Protein AF-A0AAN8R041-F1 (afdb_monomer_lite)

Radius of gyration: 43.42 Å; chains: 1; bounding box: 115×76×150 Å

InterPro domains:
  IPR000953 Chromo/chromo shadow domain [PS50013] (474-532)
  IPR000953 Chromo/chromo shadow domain [SM00298] (473-525)
  IPR001214 SET domain [PF00856] (686-797)
  IPR001214 SET domain [PS50280] (674-797)
  IPR001214 SET domain [SM00317] (674-803)
  IPR003616 Post-SET domain [PS50868] (827-843)
  IPR005178 Organic solute transporter subunit alpha/Transmembrane protein 184 [PF03619] (74-338)
  IPR005178 Organic solute transporter subunit alpha/Transmembrane protein 184 [SM01417] (73-341)
  IPR007728 Pre-SET domain [PF05033] (571-666)
  IPR007728 Pre-SET domain [PS50867] (610-671)
  IPR007728 Pre-SET domain [SM00468] (563-658)
  IPR011381 Histone-lysine N-methyltransferase SUV39H1/2-like [PS51579] (383-842)
  IPR016197 Chromo-like domain superfamily [SSF54160] (461-521)
  IPR023779 Chromo domain, conserved site [PS00598] (491-511)
  IPR023780 Chromo domain [PF00385] (474-521)
  IPR046341 SET domain superfamily [G3DSA:2.170.270.10] (554-796)
  IPR046341 SET domain superfamily [SSF82199] (553-799)
  IPR050973 Histone-lysine N-methyltransferase, H3 Lys-9 specific [PTHR46223] (438-843)

pLDDT: mean 73.86, std 23.53, range [21.2, 98.62]

Sequence (843 aa):
MNRSDNKMPPQHGTNKTFTKCPSSENRKTISLSIGVGTVLPEKMRRGGNCSWLGAEIPLSWEFFSVVKDELWLFIIPAGFAVIILALFLEEVGFFLRHVPSSRRWCLYLWILGMYPVFGLTSIIALYVPRSSSLCNFIASLYHSITLLKFMGLITDFFGGKARMLEILAGEQVSPDPFPCCCCCCLPMIAINRTSLGWMMAAVLQLSVVRTILFFVTLVLWTDEQYDYGDVDSVNPNMYVNAIIGVSTFLSFYGHLLFYKATKKALPGYGLRAKFICVIVVLVLCGLQGGILETMGALEVVPCSPPFSVLMRSQLIYHYSVIVEMFCICLFARHTFRKVEPSPEEAFGLEERPHRGMLLEKAVQTEDVVPLRENPWPGWCGAGVSNPDYNSDSSEDSLCKIEHAPLDRFPFPLQPRRQKMVRPEKLAKHGGYNYYIAGCSVSCKLSLDDLQAVCRRERLHCKQLRVNKHNIDDYEVEYLCDYKKSKEQEFYLVKWKGYPESTNTWEPRKNLKCRKLMMQFHMDMERELSRLKRRTTCPKRLDKDVAWTLVQKAKLRKRLQCWEADLNKTRNHPGRIFVLNEVDLDGPPRNFTYITNYKVGEGIVLNEMAVGCECKDCFSDPIGGCCPGASLHRLAYTDKGQVRVRAGEPIYECNARCSCGPDCSNRLVQKGIQFDLCIFKTGNGRGWGVRALQHIKKNTFVMEYVGEIITSDEAEKRGHLYDRQGATYLFDLDYVEDVYTVDAANHGNISHFVNHSCNPNLQVYNVFIDNLDERLPRIALFSTRSIRAGEELTFDYKMQIDPVDAESTRMDSNFSLAGLPSSPKKRIRVECRCGSDTCRKYLF

Structure (mmCIF, N/CA/C/O backbone):
data_AF-A0AAN8R041-F1
#
_entry.id   AF-A0AAN8R041-F1
#
loop_
_atom_site.group_PDB
_atom_site.id
_atom_site.type_symbol
_atom_site.label_atom_id
_atom_site.label_alt_id
_atom_site.label_comp_id
_atom_site.label_asym_id
_atom_site.label_entity_id
_atom_site.label_seq_id
_atom_site.pdbx_PDB_ins_code
_atom_site.Cartn_x
_atom_site.Cartn_y
_atom_site.Cartn_z
_atom_site.occupancy
_atom_site.B_iso_or_equiv
_atom_site.auth_seq_id
_atom_site.auth_comp_id
_atom_site.auth_asym_id
_atom_site.auth_atom_id
_atom_site.pdbx_PDB_model_num
ATOM 1 N N . MET A 1 1 ? 57.137 21.499 -70.021 1.00 37.59 1 MET A N 1
ATOM 2 C CA . MET A 1 1 ? 58.460 21.399 -70.682 1.00 37.59 1 MET A CA 1
ATOM 3 C C . MET A 1 1 ? 58.790 19.925 -70.906 1.00 37.59 1 MET A C 1
ATOM 5 O O . MET A 1 1 ? 58.309 19.103 -70.142 1.00 37.59 1 MET A O 1
ATOM 9 N N . ASN A 1 2 ? 59.567 19.635 -71.955 1.00 31.41 2 ASN A N 1
ATOM 10 C CA . ASN A 1 2 ? 60.283 18.384 -72.300 1.00 31.41 2 ASN A CA 1
ATOM 11 C C . ASN A 1 2 ? 60.835 17.586 -71.090 1.00 31.41 2 ASN A C 1
ATOM 13 O O . ASN A 1 2 ? 61.133 18.217 -70.081 1.00 31.41 2 ASN A O 1
ATOM 17 N N . ARG A 1 3 ? 61.115 16.265 -71.113 1.00 30.44 3 ARG A N 1
ATOM 18 C CA . ARG A 1 3 ? 61.190 15.156 -72.125 1.00 30.44 3 ARG A CA 1
ATOM 19 C C . ARG A 1 3 ? 61.284 13.821 -71.311 1.00 30.44 3 ARG A C 1
ATOM 21 O O . ARG A 1 3 ? 61.672 13.910 -70.152 1.00 30.44 3 ARG A O 1
ATOM 28 N N . SER A 1 4 ? 61.100 12.577 -71.784 1.00 31.53 4 SER A N 1
ATOM 29 C CA . SER A 1 4 ? 60.415 11.945 -72.940 1.00 31.53 4 SER A CA 1
ATOM 30 C C . SER A 1 4 ? 60.474 10.400 -72.804 1.00 31.53 4 SER A C 1
ATOM 32 O O . SER A 1 4 ? 61.159 9.884 -71.926 1.00 31.53 4 SER A O 1
ATOM 34 N N . ASP A 1 5 ? 59.796 9.672 -73.694 1.00 35.91 5 ASP A N 1
ATOM 35 C CA . ASP A 1 5 ? 59.636 8.204 -73.748 1.00 35.91 5 ASP A CA 1
ATOM 36 C C . ASP A 1 5 ? 60.923 7.394 -74.046 1.00 35.91 5 ASP A C 1
ATOM 38 O O . ASP A 1 5 ? 61.846 7.926 -74.667 1.00 35.91 5 ASP A O 1
ATOM 42 N N . ASN A 1 6 ? 60.932 6.073 -73.748 1.00 31.38 6 ASN A N 1
ATOM 43 C CA . ASN A 1 6 ? 60.915 4.982 -74.767 1.00 31.38 6 ASN A CA 1
ATOM 44 C C . ASN A 1 6 ? 61.034 3.522 -74.211 1.00 31.38 6 ASN A C 1
ATOM 46 O O . ASN A 1 6 ? 61.973 3.188 -73.502 1.00 31.38 6 ASN A O 1
ATOM 50 N N . LYS A 1 7 ? 60.120 2.645 -74.669 1.00 31.06 7 LYS A N 1
ATOM 51 C CA . LYS A 1 7 ? 60.283 1.254 -75.201 1.00 31.06 7 LYS A CA 1
ATOM 52 C C . LYS A 1 7 ? 61.155 0.159 -74.510 1.00 31.06 7 LYS A C 1
ATOM 54 O O . LYS A 1 7 ? 62.368 0.123 -74.653 1.00 31.06 7 LYS A O 1
ATOM 59 N N . MET A 1 8 ? 60.464 -0.848 -73.946 1.00 23.58 8 MET A N 1
ATOM 60 C CA . MET A 1 8 ? 60.407 -2.299 -74.327 1.00 23.58 8 MET A CA 1
ATOM 61 C C . MET A 1 8 ? 61.260 -2.858 -75.521 1.00 23.58 8 MET A C 1
ATOM 63 O O . MET A 1 8 ? 61.456 -2.113 -76.479 1.00 23.58 8 MET A O 1
ATOM 67 N N . PRO A 1 9 ? 61.465 -4.207 -75.678 1.00 46.31 9 PRO A N 1
ATOM 68 C CA . PRO A 1 9 ? 61.684 -5.293 -74.692 1.00 46.31 9 PRO A CA 1
ATOM 69 C C . PRO A 1 9 ? 62.927 -6.237 -74.982 1.00 46.31 9 PRO A C 1
ATOM 71 O O . PRO A 1 9 ? 64.036 -5.742 -74.818 1.00 46.31 9 PRO A O 1
ATOM 74 N N . PRO A 1 10 ? 62.862 -7.572 -75.277 1.00 51.38 10 PRO A N 1
ATOM 75 C CA . PRO A 1 10 ? 63.299 -8.630 -74.335 1.00 51.38 10 PRO A CA 1
ATOM 76 C C . PRO A 1 10 ? 64.318 -9.688 -74.852 1.00 51.38 10 PRO A C 1
ATOM 78 O O . PRO A 1 10 ? 64.369 -9.984 -76.043 1.00 51.38 10 PRO A O 1
ATOM 81 N N . GLN A 1 11 ? 65.017 -10.384 -73.936 1.00 28.09 11 GLN A N 1
ATOM 82 C CA . GLN A 1 11 ? 65.643 -11.706 -74.190 1.00 28.09 11 GLN A CA 1
ATOM 83 C C . GLN A 1 11 ? 65.461 -12.707 -73.018 1.00 28.09 11 GLN A C 1
ATOM 85 O O . GLN A 1 11 ? 64.586 -12.518 -72.174 1.00 28.09 11 GLN A O 1
ATOM 90 N N . HIS A 1 12 ? 66.125 -13.872 -73.092 1.00 27.97 12 HIS A N 1
ATOM 91 C CA . HIS A 1 12 ? 65.401 -15.149 -73.016 1.00 27.97 12 HIS A CA 1
ATOM 92 C C . HIS A 1 12 ? 66.251 -16.367 -72.557 1.00 27.97 12 HIS A C 1
ATOM 94 O O . HIS A 1 12 ? 67.364 -16.554 -73.040 1.00 27.97 12 HIS A O 1
ATOM 100 N N . GLY A 1 13 ? 65.684 -17.266 -71.731 1.00 26.09 13 GLY A N 1
ATOM 101 C CA . GLY A 1 13 ? 66.280 -18.571 -71.363 1.00 26.09 13 GLY A CA 1
ATOM 102 C C . GLY A 1 13 ? 67.287 -18.529 -70.192 1.00 26.09 13 GLY A C 1
ATOM 103 O O . GLY A 1 13 ? 67.730 -17.459 -69.802 1.00 26.09 13 GLY A O 1
ATOM 104 N N . THR A 1 14 ? 67.672 -19.643 -69.547 1.00 28.23 14 THR A N 1
ATOM 105 C CA . THR A 1 14 ? 67.286 -21.069 -69.710 1.00 28.23 14 THR A CA 1
ATOM 106 C C . THR A 1 14 ? 67.306 -21.830 -68.363 1.00 28.23 14 THR A C 1
ATOM 108 O O . THR A 1 14 ? 67.924 -21.392 -67.396 1.00 28.23 14 THR A O 1
ATOM 111 N N . ASN A 1 15 ? 66.624 -22.983 -68.299 1.00 28.38 15 ASN A N 1
ATOM 112 C CA . ASN A 1 15 ? 66.480 -23.837 -67.105 1.00 28.38 15 ASN A CA 1
ATOM 113 C C . ASN A 1 15 ? 67.787 -24.495 -66.616 1.00 28.38 15 ASN A C 1
ATOM 115 O O . ASN A 1 15 ? 68.566 -24.967 -67.443 1.00 28.38 15 ASN A O 1
ATOM 119 N N . LYS A 1 16 ? 67.882 -24.775 -65.301 1.00 29.09 16 LYS A N 1
ATOM 120 C CA . LYS A 1 16 ? 68.431 -26.053 -64.789 1.00 29.09 16 LYS A CA 1
ATOM 121 C C . LYS A 1 16 ? 67.680 -26.588 -63.558 1.00 29.09 16 LYS A C 1
ATOM 123 O O . LYS A 1 16 ? 67.570 -25.925 -62.535 1.00 29.09 16 LYS A O 1
ATOM 128 N N . THR A 1 17 ? 67.218 -27.830 -63.680 1.00 27.28 17 THR A N 1
ATOM 129 C CA . THR A 1 17 ? 66.846 -28.774 -62.604 1.00 27.28 17 THR A CA 1
ATOM 130 C C . THR A 1 17 ? 68.123 -29.455 -62.041 1.00 27.28 17 THR A C 1
ATOM 132 O O . THR A 1 17 ? 69.201 -29.191 -62.566 1.00 27.28 17 THR A O 1
ATOM 135 N N . PHE A 1 18 ? 68.166 -30.367 -61.054 1.00 26.31 18 PHE A N 1
ATOM 136 C CA . PHE A 1 18 ? 67.181 -31.139 -60.264 1.00 26.31 18 PHE A CA 1
ATOM 137 C C . PHE A 1 18 ? 67.921 -31.727 -59.030 1.00 26.31 18 PHE A C 1
ATOM 139 O O . PHE A 1 18 ? 69.032 -32.215 -59.216 1.00 26.31 18 PHE A O 1
ATOM 146 N N . THR A 1 19 ? 67.304 -31.829 -57.843 1.00 26.92 19 THR A N 1
ATOM 147 C CA . THR A 1 19 ? 67.660 -32.836 -56.802 1.00 26.92 19 THR A CA 1
ATOM 148 C C . THR A 1 19 ? 66.498 -33.052 -55.815 1.00 26.92 19 THR A C 1
ATOM 150 O O . THR A 1 19 ? 65.574 -32.242 -55.772 1.00 26.92 19 THR A O 1
ATOM 153 N N . LYS A 1 20 ? 66.488 -34.173 -55.070 1.00 26.61 20 LYS A N 1
ATOM 154 C CA . LYS A 1 20 ? 65.363 -34.633 -54.222 1.00 26.61 20 LYS A CA 1
ATOM 155 C C . LYS A 1 20 ? 65.766 -34.881 -52.755 1.00 26.61 20 LYS A C 1
ATOM 157 O O . LYS A 1 20 ? 66.891 -35.291 -52.515 1.00 26.61 20 LYS A O 1
ATOM 162 N N . CYS A 1 21 ? 64.787 -34.684 -51.857 1.00 27.47 21 CYS A N 1
ATOM 163 C CA . CYS A 1 21 ? 64.383 -35.449 -50.648 1.00 27.47 21 CYS A CA 1
ATOM 164 C C . CYS A 1 21 ? 65.421 -36.325 -49.893 1.00 27.47 21 CYS A C 1
ATOM 166 O O . CYS A 1 21 ? 66.160 -37.079 -50.520 1.00 27.47 21 CYS A O 1
ATOM 168 N N . PRO A 1 22 ? 65.372 -36.360 -48.540 1.00 31.38 22 PRO A N 1
ATOM 169 C CA . PRO A 1 22 ? 64.312 -37.128 -47.858 1.00 31.38 22 PRO A CA 1
ATOM 170 C C . PRO A 1 22 ? 63.571 -36.382 -46.721 1.00 31.38 22 PRO A C 1
ATOM 172 O O . PRO A 1 22 ? 63.714 -35.176 -46.545 1.00 31.38 22 PRO A O 1
ATOM 175 N N . SER A 1 23 ? 62.701 -37.112 -46.017 1.00 26.25 23 SER A N 1
ATOM 176 C CA . SER A 1 23 ? 61.620 -36.641 -45.137 1.00 26.25 23 SER A CA 1
ATOM 177 C C . SER A 1 23 ? 61.866 -36.826 -43.632 1.00 26.25 23 SER A C 1
ATOM 179 O O . SER A 1 23 ? 62.466 -37.820 -43.228 1.00 26.25 23 SER A O 1
ATOM 181 N N . SER A 1 24 ? 61.226 -35.991 -42.807 1.00 26.39 24 SER A N 1
ATOM 182 C CA . SER A 1 24 ? 60.779 -36.344 -41.446 1.00 26.39 24 SER A CA 1
ATOM 183 C C . SER A 1 24 ? 59.489 -35.581 -41.076 1.00 26.39 24 SER A C 1
ATOM 185 O O . SER A 1 24 ? 59.123 -34.607 -41.732 1.00 26.39 24 SER A O 1
ATOM 187 N N . GLU A 1 25 ? 58.726 -36.110 -40.117 1.00 28.09 25 GLU A N 1
ATOM 188 C CA . GLU A 1 25 ? 57.264 -35.939 -40.018 1.00 28.09 25 GLU A CA 1
ATOM 189 C C . GLU A 1 25 ? 56.748 -34.788 -39.111 1.00 28.09 25 GLU A C 1
ATOM 191 O O . GLU A 1 25 ? 57.490 -34.118 -38.401 1.00 28.09 25 GLU A O 1
ATOM 196 N N . ASN A 1 26 ? 55.409 -34.699 -39.038 1.00 25.64 26 ASN A N 1
ATOM 197 C CA . ASN A 1 26 ? 54.605 -34.227 -37.897 1.00 25.64 26 ASN A CA 1
ATOM 198 C C . ASN A 1 26 ? 54.428 -32.710 -37.656 1.00 25.64 26 ASN A C 1
ATOM 200 O O . ASN A 1 26 ? 54.815 -32.158 -36.627 1.00 25.64 26 ASN A O 1
ATOM 204 N N . ARG A 1 27 ? 53.557 -32.098 -38.476 1.00 28.81 27 ARG A N 1
ATOM 205 C CA . ARG A 1 27 ? 52.461 -31.256 -37.947 1.00 28.81 27 ARG A CA 1
ATOM 206 C C . ARG A 1 27 ? 51.109 -31.736 -38.473 1.00 28.81 27 ARG A C 1
ATOM 208 O O . ARG A 1 27 ? 50.837 -31.650 -39.665 1.00 28.81 27 ARG A O 1
ATOM 215 N N . LYS A 1 28 ? 50.252 -32.229 -37.572 1.00 24.09 28 LYS A N 1
ATOM 216 C CA . LYS A 1 28 ? 48.870 -32.622 -37.886 1.00 24.09 28 LYS A CA 1
ATOM 217 C C . LYS A 1 28 ? 47.952 -31.399 -37.866 1.00 24.09 28 LYS A C 1
ATOM 219 O O . LYS A 1 28 ? 47.400 -31.062 -36.823 1.00 24.09 28 LYS A O 1
ATOM 224 N N . THR A 1 29 ? 47.763 -30.764 -39.018 1.00 26.39 29 THR A N 1
ATOM 225 C CA . THR A 1 29 ? 46.623 -29.860 -39.230 1.00 26.39 29 THR A CA 1
ATOM 226 C C . THR A 1 29 ? 45.402 -30.711 -39.575 1.00 26.39 29 THR A C 1
ATOM 228 O O . THR A 1 29 ? 45.436 -31.466 -40.548 1.00 26.39 29 THR A O 1
ATOM 231 N N . ILE A 1 30 ? 44.331 -30.620 -38.782 1.00 24.34 30 ILE A N 1
ATOM 232 C CA . ILE A 1 30 ? 43.094 -31.368 -39.043 1.00 24.34 30 ILE A CA 1
ATOM 233 C C . ILE A 1 30 ? 42.467 -30.827 -40.330 1.00 24.34 30 ILE A C 1
ATOM 235 O O . ILE A 1 30 ? 42.020 -29.685 -40.382 1.00 24.34 30 ILE A O 1
ATOM 239 N N . SER A 1 31 ? 42.457 -31.657 -41.367 1.00 25.27 31 SER A N 1
ATOM 240 C CA . SER A 1 31 ? 41.880 -31.363 -42.677 1.00 25.27 31 SER A CA 1
ATOM 241 C C . SER A 1 31 ? 40.831 -32.426 -42.994 1.00 25.27 31 SER A C 1
ATOM 243 O O . SER A 1 31 ? 41.169 -33.578 -43.269 1.00 25.27 31 SER A O 1
ATOM 245 N N . LEU A 1 32 ? 39.546 -32.052 -42.933 1.00 25.28 32 LEU A N 1
ATOM 246 C CA . LEU A 1 32 ? 38.460 -32.916 -43.403 1.00 25.28 32 LEU A CA 1
ATOM 247 C C . LEU A 1 32 ? 38.590 -33.073 -44.922 1.00 25.28 32 LEU A C 1
ATOM 249 O O . LEU A 1 32 ? 38.212 -32.198 -45.696 1.00 25.28 32 LEU A O 1
ATOM 253 N N . SER A 1 33 ? 39.172 -34.195 -45.333 1.00 25.56 33 SER A N 1
ATOM 254 C CA . SER A 1 33 ? 39.379 -34.548 -46.735 1.00 25.56 33 SER A CA 1
ATOM 255 C C . SER A 1 33 ? 38.177 -35.352 -47.229 1.00 25.56 33 SER A C 1
ATOM 257 O O . SER A 1 33 ? 38.196 -36.581 -47.206 1.00 25.56 33 SER A O 1
ATOM 259 N N . ILE A 1 34 ? 37.108 -34.659 -47.630 1.00 29.94 34 ILE A N 1
ATOM 260 C CA . ILE A 1 34 ? 35.896 -35.295 -48.166 1.00 29.94 34 ILE A CA 1
ATOM 261 C C . ILE A 1 34 ? 36.183 -35.783 -49.593 1.00 29.94 34 ILE A C 1
ATOM 263 O O . ILE A 1 34 ? 36.320 -34.991 -50.525 1.00 29.94 34 ILE A O 1
ATOM 267 N N . GLY A 1 35 ? 36.288 -37.101 -49.768 1.00 28.34 35 GLY A N 1
ATOM 268 C CA . GLY A 1 35 ? 36.457 -37.728 -51.078 1.00 28.34 35 GLY A CA 1
ATOM 269 C C . GLY A 1 35 ? 35.115 -37.963 -51.770 1.00 28.34 35 GLY A C 1
ATOM 270 O O . GLY A 1 35 ? 34.449 -38.953 -51.480 1.00 28.34 35 GLY A O 1
ATOM 271 N N . VAL A 1 36 ? 34.733 -37.095 -52.712 1.00 33.59 36 VAL A N 1
ATOM 272 C CA . VAL A 1 36 ? 33.517 -37.275 -53.529 1.00 33.59 36 VAL A CA 1
ATOM 273 C C . VAL A 1 36 ? 33.857 -37.984 -54.841 1.00 33.59 36 VAL A C 1
ATOM 275 O O . VAL A 1 36 ? 34.406 -37.387 -55.765 1.00 33.59 36 VAL A O 1
ATOM 278 N N . GLY A 1 37 ? 33.520 -39.271 -54.923 1.00 31.78 37 GLY A N 1
ATOM 279 C CA . GLY A 1 37 ? 33.703 -40.110 -56.110 1.00 31.78 37 GLY A CA 1
ATOM 280 C C . GLY A 1 37 ? 32.411 -40.338 -56.897 1.00 31.78 37 GLY A C 1
ATOM 281 O O . GLY A 1 37 ? 31.932 -41.466 -56.949 1.00 31.78 37 GLY A O 1
ATOM 282 N N . THR A 1 38 ? 31.858 -39.300 -57.531 1.00 29.88 38 THR A N 1
ATOM 283 C CA . THR A 1 38 ? 30.706 -39.413 -58.453 1.00 29.88 38 THR A CA 1
ATOM 284 C C . THR A 1 38 ? 30.840 -38.461 -59.641 1.00 29.88 38 THR A C 1
ATOM 286 O O . THR A 1 38 ? 31.283 -37.325 -59.490 1.00 29.88 38 THR A O 1
ATOM 289 N N . VAL A 1 39 ? 30.448 -38.927 -60.830 1.00 35.69 39 VAL A N 1
ATOM 290 C CA . VAL A 1 39 ? 30.563 -38.186 -62.098 1.00 35.69 39 VAL A CA 1
ATOM 291 C C . VAL A 1 39 ? 29.363 -37.253 -62.297 1.00 35.69 39 VAL A C 1
ATOM 293 O O . VAL A 1 39 ? 28.220 -37.691 -62.189 1.00 35.69 39 VAL A O 1
ATOM 296 N N . LEU A 1 40 ? 29.622 -35.994 -62.664 1.00 27.69 40 LEU A N 1
ATOM 297 C CA . LEU A 1 40 ? 28.623 -35.031 -63.149 1.00 27.69 40 LEU A CA 1
ATOM 298 C C . LEU A 1 40 ? 29.124 -34.332 -64.433 1.00 27.69 40 LEU A C 1
ATOM 300 O O . LEU A 1 40 ? 30.332 -34.318 -64.681 1.00 27.69 40 LEU A O 1
ATOM 304 N N . PRO A 1 41 ? 28.219 -33.830 -65.299 1.00 29.47 41 PRO A N 1
ATOM 305 C CA . PRO A 1 41 ? 28.522 -33.614 -66.714 1.00 29.47 41 PRO A CA 1
ATOM 306 C C . PRO A 1 41 ? 29.339 -32.353 -67.036 1.00 29.47 41 PRO A C 1
ATOM 308 O O . PRO A 1 41 ? 29.271 -31.316 -66.378 1.00 29.47 41 PRO A O 1
ATOM 311 N N . GLU A 1 42 ? 30.082 -32.446 -68.136 1.00 31.03 42 GLU A N 1
ATOM 312 C CA . GLU A 1 42 ? 31.071 -31.472 -68.598 1.00 31.03 42 GLU A CA 1
ATOM 313 C C . GLU A 1 42 ? 30.434 -30.242 -69.274 1.00 31.03 42 GLU A C 1
ATOM 315 O O . GLU A 1 42 ? 30.392 -30.144 -70.503 1.00 31.03 42 GLU A O 1
ATOM 320 N N . LYS A 1 43 ? 29.904 -29.282 -68.493 1.00 29.25 43 LYS A N 1
ATOM 321 C CA . LYS A 1 43 ? 29.381 -28.033 -69.086 1.00 29.25 43 LYS A CA 1
ATOM 322 C C . LYS A 1 43 ? 29.326 -26.771 -68.207 1.00 29.25 43 LYS A C 1
ATOM 324 O O . LYS A 1 43 ? 28.284 -26.136 -68.140 1.00 29.25 43 LYS A O 1
ATOM 329 N N . MET A 1 44 ? 30.459 -26.334 -67.642 1.00 31.77 44 MET A N 1
ATOM 330 C CA . MET A 1 44 ? 30.830 -24.898 -67.569 1.00 31.77 44 MET A CA 1
ATOM 331 C C . MET A 1 44 ? 32.235 -24.698 -66.980 1.00 31.77 44 MET A C 1
ATOM 333 O O . MET A 1 44 ? 32.538 -25.173 -65.890 1.00 31.77 44 MET A O 1
ATOM 337 N N . ARG A 1 45 ? 33.106 -23.964 -67.688 1.00 32.69 45 ARG A N 1
ATOM 338 C CA . ARG A 1 45 ? 34.443 -23.598 -67.186 1.00 32.69 45 ARG A CA 1
ATOM 339 C C . ARG A 1 45 ? 34.918 -22.260 -67.769 1.00 32.69 45 ARG A C 1
ATOM 341 O O . ARG A 1 45 ? 35.616 -22.254 -68.779 1.00 32.69 45 ARG A O 1
ATOM 348 N N . ARG A 1 46 ? 34.518 -21.147 -67.131 1.00 32.91 46 ARG A N 1
ATOM 349 C CA . ARG A 1 46 ? 35.159 -19.802 -67.088 1.00 32.91 46 ARG A CA 1
ATOM 350 C C . ARG A 1 46 ? 34.143 -18.767 -66.583 1.00 32.91 46 ARG A C 1
ATOM 352 O O . ARG A 1 46 ? 33.130 -18.576 -67.242 1.00 32.91 46 ARG A O 1
ATOM 359 N N . GLY A 1 47 ? 34.453 -18.071 -65.484 1.00 30.02 47 GLY A N 1
ATOM 360 C CA . GLY A 1 47 ? 33.701 -16.886 -65.045 1.00 30.02 47 GLY A CA 1
ATOM 361 C C . GLY A 1 47 ? 33.443 -16.792 -63.539 1.00 30.02 47 GLY A C 1
ATOM 362 O O . GLY A 1 47 ? 32.361 -17.157 -63.105 1.00 30.02 47 GLY A O 1
ATOM 363 N N . GLY A 1 48 ? 34.416 -16.257 -62.789 1.00 40.31 48 GLY A N 1
ATOM 364 C CA . GLY A 1 48 ? 34.243 -15.465 -61.553 1.00 40.31 48 GLY A CA 1
ATOM 365 C C . GLY A 1 48 ? 33.545 -16.063 -60.321 1.00 40.31 48 GLY A C 1
ATOM 366 O O . GLY A 1 48 ? 34.124 -16.060 -59.239 1.00 40.31 48 GLY A O 1
ATOM 367 N N . ASN A 1 49 ? 32.297 -16.505 -60.449 1.00 45.25 49 ASN A N 1
ATOM 368 C CA . ASN A 1 49 ? 31.360 -16.541 -59.329 1.00 45.25 49 ASN A CA 1
ATOM 369 C C . ASN A 1 49 ? 31.442 -17.855 -58.546 1.00 45.25 49 ASN A C 1
ATOM 371 O O . ASN A 1 49 ? 31.390 -18.948 -59.109 1.00 45.25 49 ASN A O 1
ATOM 375 N N . CYS A 1 50 ? 31.563 -17.733 -57.225 1.00 53.78 50 CYS A N 1
ATOM 376 C CA . CYS A 1 50 ? 31.919 -18.836 -56.340 1.00 53.78 50 CYS A CA 1
ATOM 377 C C . CYS A 1 50 ? 30.723 -19.324 -55.497 1.00 53.78 50 CYS A C 1
ATOM 379 O O . CYS A 1 50 ? 30.781 -19.403 -54.272 1.00 53.78 50 CYS A O 1
ATOM 381 N N . SER A 1 51 ? 29.606 -19.625 -56.161 1.00 52.19 51 SER A N 1
ATOM 382 C CA . SER A 1 51 ? 28.372 -20.111 -55.532 1.00 52.19 51 SER A CA 1
ATOM 383 C C . SER A 1 51 ? 27.506 -20.888 -56.536 1.00 52.19 51 SER A C 1
ATOM 385 O O . SER A 1 51 ? 27.560 -20.632 -57.737 1.00 52.19 51 SER A O 1
ATOM 387 N N . TRP A 1 52 ? 26.731 -21.869 -56.052 1.00 46.78 52 TRP A N 1
ATOM 388 C CA . TRP A 1 52 ? 25.735 -22.604 -56.863 1.00 46.78 52 TRP A CA 1
ATOM 389 C C . TRP A 1 52 ? 24.322 -22.008 -56.764 1.00 46.78 52 TRP A C 1
ATOM 391 O O . TRP A 1 52 ? 23.503 -22.219 -57.654 1.00 46.78 52 TRP A O 1
ATOM 401 N N . LEU A 1 53 ? 24.054 -21.253 -55.696 1.00 50.72 53 LEU A N 1
ATOM 402 C CA . LEU A 1 53 ? 22.968 -20.275 -55.630 1.00 50.72 53 LEU A CA 1
ATOM 403 C C . LEU A 1 53 ? 23.545 -18.873 -55.919 1.00 50.72 53 LEU A C 1
ATOM 405 O O . LEU A 1 53 ? 24.742 -18.741 -56.190 1.00 50.72 53 LEU A O 1
ATOM 409 N N . GLY A 1 54 ? 22.712 -17.831 -55.901 1.00 52.59 54 GLY A N 1
ATOM 410 C CA . GLY A 1 54 ? 23.154 -16.447 -56.120 1.00 52.59 54 GLY A CA 1
ATOM 411 C C . GLY A 1 54 ? 24.092 -15.906 -55.028 1.00 52.59 54 GLY A C 1
ATOM 412 O O . GLY A 1 54 ? 24.537 -16.634 -54.143 1.00 52.59 54 GLY A O 1
ATOM 413 N N . ALA A 1 55 ? 24.370 -14.600 -55.078 1.00 53.28 55 ALA A N 1
ATOM 414 C CA . ALA A 1 55 ? 25.043 -13.900 -53.978 1.00 53.28 55 ALA A CA 1
ATOM 415 C C . ALA A 1 55 ? 24.174 -13.857 -52.700 1.00 53.28 55 ALA A C 1
ATOM 417 O O . ALA A 1 55 ? 24.703 -13.811 -51.590 1.00 53.28 55 ALA A O 1
ATOM 418 N N . GLU A 1 56 ? 22.848 -13.927 -52.864 1.00 63.16 56 GLU A N 1
ATOM 419 C CA . GLU A 1 56 ? 21.862 -13.968 -51.784 1.00 63.16 56 GLU A CA 1
ATOM 420 C C . GLU A 1 56 ? 22.030 -15.152 -50.817 1.00 63.16 56 GLU A C 1
ATOM 422 O O . GLU A 1 56 ? 22.386 -16.273 -51.188 1.00 63.16 56 GLU A O 1
ATOM 427 N N . ILE A 1 57 ? 21.635 -14.921 -49.564 1.00 69.50 57 ILE A N 1
ATOM 428 C CA . ILE A 1 57 ? 21.505 -15.958 -48.536 1.00 69.50 57 ILE A CA 1
ATOM 429 C C . ILE A 1 57 ? 20.387 -16.946 -48.950 1.00 69.50 57 ILE A C 1
ATOM 431 O O . ILE A 1 57 ? 19.281 -16.496 -49.259 1.00 69.50 57 ILE A O 1
ATOM 435 N N . PRO A 1 58 ? 20.604 -18.276 -48.934 1.00 72.31 58 PRO A N 1
ATOM 436 C CA . PRO A 1 58 ? 19.610 -19.257 -49.386 1.00 72.31 58 PRO A CA 1
ATOM 437 C C . PRO A 1 58 ? 18.385 -19.357 -48.462 1.00 72.31 58 PRO A C 1
ATOM 439 O O . PRO A 1 58 ? 18.443 -19.041 -47.269 1.00 72.31 58 PRO A O 1
ATOM 442 N N . LEU A 1 59 ? 17.268 -19.850 -48.998 1.00 78.94 59 LEU A N 1
ATOM 443 C CA . LEU A 1 59 ? 16.114 -20.292 -48.212 1.00 78.94 59 LEU A CA 1
ATOM 444 C C . LEU A 1 59 ? 16.477 -21.536 -47.382 1.00 78.94 59 LEU A C 1
ATOM 446 O O . LEU A 1 59 ? 17.353 -22.322 -47.742 1.00 78.94 59 LEU A O 1
ATOM 450 N N . SER A 1 60 ? 15.775 -21.759 -46.268 1.00 81.81 60 SER A N 1
ATOM 451 C CA . SER A 1 60 ? 16.069 -22.884 -45.364 1.00 81.81 60 SER A CA 1
ATOM 452 C C . SER A 1 60 ? 15.934 -24.254 -46.042 1.00 81.81 60 SER A C 1
ATOM 454 O O . SER A 1 60 ? 16.742 -25.142 -45.786 1.00 81.81 60 SER A O 1
ATOM 456 N N . TRP A 1 61 ? 14.968 -24.438 -46.947 1.00 79.25 61 TRP A N 1
ATOM 457 C CA . TRP A 1 61 ? 14.810 -25.697 -47.687 1.00 79.25 61 TRP A CA 1
ATOM 458 C C . TRP A 1 61 ? 15.938 -25.931 -48.706 1.00 79.25 61 TRP A C 1
ATOM 460 O O . TRP A 1 61 ? 16.399 -27.063 -48.845 1.00 79.25 61 TRP A O 1
ATOM 470 N N . GLU A 1 62 ? 16.436 -24.873 -49.357 1.00 78.50 62 GLU A N 1
ATOM 471 C CA . GLU A 1 62 ? 17.599 -24.931 -50.254 1.00 78.50 62 GLU A CA 1
ATOM 472 C C . GLU A 1 62 ? 18.839 -25.330 -49.449 1.00 78.50 62 GLU A C 1
ATOM 474 O O . GLU A 1 62 ? 19.510 -26.310 -49.774 1.00 78.50 62 GLU A O 1
ATOM 479 N N . PHE A 1 63 ? 19.070 -24.643 -48.328 1.00 82.00 63 PHE A N 1
ATOM 480 C CA . PHE A 1 63 ? 20.136 -24.936 -47.375 1.00 82.00 63 PHE A CA 1
ATOM 481 C C . PHE A 1 63 ? 20.115 -26.402 -46.905 1.00 82.00 63 PHE A C 1
ATOM 483 O O . PHE A 1 63 ? 21.115 -27.103 -47.054 1.00 82.00 63 PHE A O 1
ATOM 490 N N . PHE A 1 64 ? 18.979 -26.923 -46.428 1.00 82.19 64 PHE A N 1
ATOM 491 C CA . PHE A 1 64 ? 18.898 -28.325 -45.995 1.00 82.19 64 PHE A CA 1
ATOM 492 C C . PHE A 1 64 ? 18.994 -29.339 -47.143 1.00 82.19 64 PHE A C 1
ATOM 494 O O . PHE A 1 64 ? 19.487 -30.443 -46.917 1.00 82.19 64 PHE A O 1
ATOM 501 N N . SER A 1 65 ? 18.592 -28.988 -48.371 1.00 78.50 65 SER A N 1
ATOM 502 C CA . SER A 1 65 ? 18.804 -29.858 -49.540 1.00 78.50 65 SER A CA 1
ATOM 503 C C . SER A 1 65 ? 20.291 -30.039 -49.872 1.00 78.50 65 SER A C 1
ATOM 505 O O . SER A 1 65 ? 20.701 -31.112 -50.310 1.00 78.50 65 SER A O 1
ATOM 507 N N . VAL A 1 66 ? 21.094 -29.008 -49.595 1.00 78.06 66 VAL A N 1
ATOM 508 C CA . VAL A 1 66 ? 22.533 -28.926 -49.872 1.00 78.06 66 VAL A CA 1
ATOM 509 C C . VAL A 1 66 ? 23.387 -29.503 -48.732 1.00 78.06 66 VAL A C 1
ATOM 511 O O . VAL A 1 66 ? 24.456 -30.051 -48.979 1.00 78.06 66 VAL A O 1
ATOM 514 N N . VAL A 1 67 ? 22.919 -29.405 -47.484 1.00 78.88 67 VAL A N 1
ATOM 515 C CA . VAL A 1 67 ? 23.656 -29.803 -46.261 1.00 78.88 67 VAL A CA 1
ATOM 516 C C . VAL A 1 67 ? 23.256 -31.195 -45.750 1.00 78.88 67 VAL A C 1
ATOM 518 O O . VAL A 1 67 ? 23.765 -31.662 -44.736 1.00 78.88 67 VAL A O 1
ATOM 521 N N . LYS A 1 68 ? 22.359 -31.887 -46.458 1.00 78.00 68 LYS A N 1
ATOM 522 C CA . LYS A 1 68 ? 21.712 -33.140 -46.038 1.00 78.00 68 LYS A CA 1
ATOM 523 C C . LYS A 1 68 ? 22.659 -34.189 -45.435 1.00 78.00 68 LYS A C 1
ATOM 525 O O . LYS A 1 68 ? 22.335 -34.755 -44.393 1.00 78.00 68 LYS A O 1
ATOM 530 N N . ASP A 1 69 ? 23.809 -34.420 -46.063 1.00 77.62 69 ASP A N 1
ATOM 531 C CA . ASP A 1 69 ? 24.763 -35.458 -45.650 1.00 77.62 69 ASP A CA 1
ATOM 532 C C . ASP A 1 69 ? 25.725 -34.980 -44.535 1.00 77.62 69 ASP A C 1
ATOM 534 O O . ASP A 1 69 ? 26.281 -35.790 -43.796 1.00 77.62 69 ASP A O 1
ATOM 538 N N . GLU A 1 70 ? 25.847 -33.662 -44.337 1.00 81.69 70 GLU A N 1
ATOM 539 C CA . GLU A 1 70 ? 26.687 -33.010 -43.315 1.00 81.69 70 GLU A CA 1
ATOM 540 C C . GLU A 1 70 ? 25.873 -32.469 -42.116 1.00 81.69 70 GLU A C 1
ATOM 542 O O . GLU A 1 70 ? 26.398 -31.791 -41.229 1.00 81.69 70 GLU A O 1
ATOM 547 N N . LEU A 1 71 ? 24.576 -32.798 -42.044 1.00 81.06 71 LEU A N 1
ATOM 548 C CA . LEU A 1 71 ? 23.640 -32.326 -41.013 1.00 81.06 71 LEU A CA 1
ATOM 549 C C . LEU A 1 71 ? 24.092 -32.667 -39.576 1.00 81.06 71 LEU A C 1
ATOM 551 O O . LEU A 1 71 ? 23.730 -31.977 -38.622 1.00 81.06 71 LEU A O 1
ATOM 555 N N . TRP A 1 72 ? 24.930 -33.696 -39.415 1.00 81.88 72 TRP A N 1
ATOM 556 C CA . TRP A 1 72 ? 25.524 -34.098 -38.137 1.00 81.88 72 TRP A CA 1
ATOM 557 C C . TRP A 1 72 ? 26.345 -32.978 -37.467 1.00 81.88 72 TRP A C 1
ATOM 559 O O . TRP A 1 72 ? 26.355 -32.888 -36.237 1.00 81.88 72 TRP A O 1
ATOM 569 N N . LEU A 1 73 ? 26.947 -32.069 -38.247 1.00 82.19 73 LEU A N 1
ATOM 570 C CA . LEU A 1 73 ? 27.668 -30.894 -37.737 1.00 82.19 73 LEU A CA 1
ATOM 571 C C . LEU A 1 73 ? 26.763 -29.953 -36.922 1.00 82.19 73 LEU A C 1
ATOM 573 O O . LEU A 1 73 ? 27.229 -29.284 -36.001 1.00 82.19 73 LEU A O 1
ATOM 577 N N . PHE A 1 74 ? 25.458 -29.932 -37.209 1.00 86.56 74 PHE A N 1
ATOM 578 C CA . PHE A 1 74 ? 24.474 -29.054 -36.567 1.00 86.56 74 PHE A CA 1
ATOM 579 C C . PHE A 1 74 ? 23.862 -29.658 -35.291 1.00 86.56 74 PHE A C 1
ATOM 581 O O . PHE A 1 74 ? 23.141 -28.965 -34.567 1.00 86.56 74 PHE A O 1
ATOM 588 N N . ILE A 1 75 ? 24.185 -30.918 -34.972 1.00 89.06 75 ILE A N 1
ATOM 589 C CA . ILE A 1 75 ? 23.750 -31.600 -33.742 1.00 89.06 75 ILE A CA 1
ATOM 590 C C . ILE A 1 75 ? 24.542 -31.092 -32.528 1.00 89.06 75 ILE A C 1
ATOM 592 O O . ILE A 1 75 ? 23.969 -30.893 -31.459 1.00 89.06 75 ILE A O 1
ATOM 596 N N . ILE A 1 76 ? 25.843 -30.827 -32.686 1.00 90.62 76 ILE A N 1
ATOM 597 C CA . ILE A 1 76 ? 26.720 -30.334 -31.608 1.00 90.62 76 ILE A CA 1
ATOM 598 C C . ILE A 1 76 ? 26.257 -28.965 -31.057 1.00 90.62 76 ILE A C 1
ATOM 600 O O . ILE A 1 76 ? 26.022 -28.874 -29.848 1.00 90.62 76 ILE A O 1
ATOM 604 N N . PRO A 1 77 ? 26.057 -27.907 -31.876 1.00 92.62 77 PRO A N 1
ATOM 605 C CA . PRO A 1 77 ? 25.571 -26.620 -31.379 1.00 92.62 77 PRO A CA 1
ATOM 606 C C . PRO A 1 77 ? 24.127 -26.700 -30.860 1.00 92.62 77 PRO A C 1
ATOM 608 O O . PRO A 1 77 ? 23.809 -26.045 -29.868 1.00 92.62 77 PRO A O 1
ATOM 611 N N . ALA A 1 78 ? 23.266 -27.545 -31.444 1.00 93.12 78 ALA A N 1
ATOM 612 C CA . ALA A 1 78 ? 21.927 -27.793 -30.901 1.00 93.12 78 ALA A CA 1
ATOM 613 C C . ALA A 1 78 ? 21.991 -28.418 -29.494 1.00 93.12 78 ALA A C 1
ATOM 615 O O . ALA A 1 78 ? 21.284 -27.980 -28.586 1.00 93.12 78 ALA A O 1
ATOM 616 N N . GLY A 1 79 ? 22.894 -29.382 -29.281 1.00 95.12 79 GLY A N 1
ATOM 617 C CA . GLY A 1 79 ? 23.169 -29.976 -27.974 1.00 95.12 79 GLY A CA 1
ATOM 618 C C . GLY A 1 79 ? 23.631 -28.942 -26.945 1.00 95.12 79 GLY A C 1
ATOM 619 O O . GLY A 1 79 ? 23.074 -28.883 -25.849 1.00 95.12 79 GLY A O 1
ATOM 620 N N . PHE A 1 80 ? 24.582 -28.069 -27.301 1.00 96.19 80 PHE A N 1
ATOM 621 C CA . PHE A 1 80 ? 25.001 -26.976 -26.417 1.00 96.19 80 PHE A CA 1
ATOM 622 C C . PHE A 1 80 ? 23.854 -26.004 -26.102 1.00 96.19 80 PHE A C 1
ATOM 624 O O . PHE A 1 80 ? 23.663 -25.677 -24.932 1.00 96.19 80 PHE A O 1
ATOM 631 N N . ALA A 1 81 ? 23.045 -25.597 -27.086 1.00 94.50 81 ALA A N 1
ATOM 632 C CA . ALA A 1 81 ? 21.894 -24.718 -26.858 1.00 94.50 81 ALA A CA 1
ATOM 633 C C . ALA A 1 81 ? 20.866 -25.333 -25.883 1.00 94.50 81 ALA A C 1
ATOM 635 O O . ALA A 1 81 ? 20.400 -24.654 -24.964 1.00 94.50 81 ALA A O 1
ATOM 636 N N . VAL A 1 82 ? 20.574 -26.634 -26.014 1.00 96.25 82 VAL A N 1
ATOM 637 C CA . VAL A 1 82 ? 19.707 -27.375 -25.078 1.00 96.25 82 VAL A CA 1
ATOM 638 C C . VAL A 1 82 ? 20.319 -27.443 -23.674 1.00 96.25 82 VAL A C 1
ATOM 640 O O . VAL A 1 82 ? 19.603 -27.245 -22.691 1.00 96.25 82 VAL A O 1
ATOM 643 N N . ILE A 1 83 ? 21.632 -27.664 -23.549 1.00 97.00 83 ILE A N 1
ATOM 644 C CA . ILE A 1 83 ? 22.312 -27.696 -22.244 1.00 97.00 83 ILE A CA 1
ATOM 645 C C . ILE A 1 83 ? 22.309 -26.309 -21.581 1.00 97.00 83 ILE A C 1
ATOM 647 O O . ILE A 1 83 ? 22.031 -26.224 -20.386 1.00 97.00 83 ILE A O 1
ATOM 651 N N . ILE A 1 84 ? 22.546 -25.220 -22.324 1.00 97.06 84 ILE A N 1
ATOM 652 C CA . ILE A 1 84 ? 22.458 -23.844 -21.796 1.00 97.06 84 ILE A CA 1
ATOM 653 C C . ILE A 1 84 ? 21.044 -23.565 -21.261 1.00 97.06 84 ILE A C 1
ATOM 655 O O . ILE A 1 84 ? 20.894 -23.034 -20.158 1.00 97.06 84 ILE A O 1
ATOM 659 N N . LEU A 1 85 ? 20.001 -23.962 -21.999 1.00 96.38 85 LEU A N 1
ATOM 660 C CA . LEU A 1 85 ? 18.612 -23.805 -21.562 1.00 96.38 85 LEU A CA 1
ATOM 661 C C . LEU A 1 85 ? 18.304 -24.638 -20.305 1.00 96.38 85 LEU A C 1
ATOM 663 O O . LEU A 1 85 ? 17.690 -24.128 -19.368 1.00 96.38 85 LEU A O 1
ATOM 667 N N . ALA A 1 86 ? 18.764 -25.891 -20.244 1.00 96.44 86 ALA A N 1
ATOM 668 C CA . ALA A 1 86 ? 18.586 -26.758 -19.078 1.00 96.44 86 ALA A CA 1
ATOM 669 C C . ALA A 1 86 ? 19.308 -26.220 -17.828 1.00 96.44 86 ALA A C 1
ATOM 671 O O . ALA A 1 86 ? 18.733 -26.223 -16.737 1.00 96.44 86 ALA A O 1
ATOM 672 N N . LEU A 1 87 ? 20.534 -25.702 -17.987 1.00 95.88 87 LEU A N 1
ATOM 673 C CA . LEU A 1 87 ? 21.273 -25.020 -16.921 1.00 95.88 87 LEU A CA 1
ATOM 674 C C . LEU A 1 87 ? 20.495 -23.800 -16.417 1.00 95.88 87 LEU A C 1
ATOM 676 O O . LEU A 1 87 ? 20.295 -23.673 -15.211 1.00 95.88 87 LEU A O 1
ATOM 680 N N . PHE A 1 88 ? 19.997 -22.944 -17.316 1.00 96.62 88 PHE A N 1
ATOM 681 C CA . PHE A 1 88 ? 19.213 -21.766 -16.940 1.00 96.62 88 PHE A CA 1
ATOM 682 C C . PHE A 1 88 ? 17.914 -22.124 -16.201 1.00 96.62 88 PHE A C 1
ATOM 684 O O . PHE A 1 88 ? 17.600 -21.500 -15.191 1.00 96.62 88 PHE A O 1
ATOM 691 N N . LEU A 1 89 ? 17.181 -23.157 -16.626 1.00 95.44 89 LEU A N 1
ATOM 692 C CA . LEU A 1 89 ? 15.966 -23.602 -15.928 1.00 95.44 89 LEU A CA 1
ATOM 693 C C . LEU A 1 89 ? 16.249 -24.101 -14.497 1.00 95.44 89 LEU A C 1
ATOM 695 O O . LEU A 1 89 ? 15.426 -23.904 -13.599 1.00 95.44 89 LEU A O 1
ATOM 699 N N . GLU A 1 90 ? 17.419 -24.689 -14.245 1.00 94.88 90 GLU A N 1
ATOM 700 C CA . GLU A 1 90 ? 17.841 -25.053 -12.888 1.00 94.88 90 GLU A CA 1
ATOM 701 C C . GLU A 1 90 ? 18.459 -23.867 -12.111 1.00 94.88 90 GLU A C 1
ATOM 703 O O . GLU A 1 90 ? 18.300 -23.827 -10.892 1.00 94.88 90 GLU A O 1
ATOM 708 N N . GLU A 1 91 ? 19.020 -22.834 -12.763 1.00 91.38 91 GLU A N 1
ATOM 709 C CA . GLU A 1 91 ? 19.276 -21.527 -12.118 1.00 91.38 91 GLU A CA 1
ATOM 710 C C . GLU A 1 91 ? 17.975 -20.888 -11.615 1.00 91.38 91 GLU A C 1
ATOM 712 O O . GLU A 1 91 ? 17.894 -20.492 -10.451 1.00 91.38 91 GLU A O 1
ATOM 717 N N . VAL A 1 92 ? 16.928 -20.847 -12.448 1.00 92.06 92 VAL A N 1
ATOM 718 C CA . VAL A 1 92 ? 15.586 -20.377 -12.060 1.00 92.06 92 VAL A CA 1
ATOM 719 C C . VAL A 1 92 ? 15.097 -21.143 -10.825 1.00 92.06 92 VAL A C 1
ATOM 721 O O . VAL A 1 92 ? 14.676 -20.535 -9.840 1.00 92.06 92 VAL A O 1
ATOM 724 N N . GLY A 1 93 ? 15.230 -22.474 -10.826 1.00 88.56 93 GLY A N 1
ATOM 725 C CA . GLY A 1 93 ? 14.901 -23.322 -9.678 1.00 88.56 93 GLY A CA 1
ATOM 726 C C . GLY A 1 93 ? 15.755 -23.071 -8.425 1.00 88.56 93 GLY A C 1
ATOM 727 O O . GLY A 1 93 ? 15.236 -23.179 -7.312 1.00 88.56 93 GLY A O 1
ATOM 728 N N . PHE A 1 94 ? 17.035 -22.724 -8.581 1.00 90.94 94 PHE A N 1
ATOM 729 C CA . PHE A 1 94 ? 17.953 -22.415 -7.483 1.00 90.94 94 PHE A CA 1
ATOM 730 C C . PHE A 1 94 ? 17.632 -21.062 -6.835 1.00 90.94 94 PHE A C 1
ATOM 732 O O . PHE A 1 94 ? 17.402 -21.006 -5.622 1.00 90.94 94 PHE A O 1
ATOM 739 N N . PHE A 1 95 ? 17.563 -19.982 -7.619 1.00 87.81 95 PHE A N 1
ATOM 740 C CA . PHE A 1 95 ? 17.369 -18.632 -7.086 1.00 87.81 95 PHE A CA 1
ATOM 741 C C . PHE A 1 95 ? 15.973 -18.443 -6.469 1.00 87.81 95 PHE A C 1
ATOM 743 O O . PHE A 1 95 ? 15.880 -17.895 -5.374 1.00 87.81 95 PHE A O 1
ATOM 750 N N . LEU A 1 96 ? 14.911 -19.017 -7.061 1.00 81.50 96 LEU A N 1
ATOM 751 C CA . LEU A 1 96 ? 13.537 -19.000 -6.511 1.00 81.50 96 LEU A CA 1
ATOM 752 C C . LEU A 1 96 ? 13.356 -19.755 -5.174 1.00 81.50 96 LEU A C 1
ATOM 754 O O . LEU A 1 96 ? 12.244 -19.762 -4.618 1.00 81.50 96 LEU A O 1
ATOM 758 N N . ARG A 1 97 ? 14.408 -20.430 -4.687 1.00 83.44 97 ARG A N 1
ATOM 759 C CA . ARG A 1 97 ? 14.455 -21.160 -3.409 1.00 83.44 97 ARG A CA 1
ATOM 760 C C . ARG A 1 97 ? 15.429 -20.552 -2.396 1.00 83.44 97 ARG A C 1
ATOM 762 O O . ARG A 1 97 ? 15.117 -20.587 -1.213 1.00 83.44 97 ARG A O 1
ATOM 769 N N . HIS A 1 98 ? 16.578 -20.033 -2.840 1.00 80.56 98 HIS A N 1
ATOM 770 C CA . HIS A 1 98 ? 17.672 -19.617 -1.947 1.00 80.56 98 HIS A CA 1
ATOM 771 C C . HIS A 1 98 ? 17.848 -18.098 -1.804 1.00 80.56 98 HIS A C 1
ATOM 773 O O . HIS A 1 98 ? 18.488 -17.666 -0.851 1.00 80.56 98 HIS A O 1
ATOM 779 N N . VAL A 1 99 ? 17.295 -17.281 -2.709 1.00 76.69 99 VAL A N 1
ATOM 780 C CA . VAL A 1 99 ? 17.348 -15.812 -2.604 1.00 76.69 99 VAL A CA 1
ATOM 781 C C . VAL A 1 99 ? 15.959 -15.290 -2.216 1.00 76.69 99 VAL A C 1
ATOM 783 O O . VAL A 1 99 ? 15.023 -15.468 -2.997 1.00 76.69 99 VAL A O 1
ATOM 786 N N . PRO A 1 100 ? 15.790 -14.656 -1.037 1.00 61.97 100 PRO A N 1
ATOM 787 C CA . PRO A 1 100 ? 14.476 -14.201 -0.579 1.00 61.97 100 PRO A CA 1
ATOM 788 C C . PRO A 1 100 ? 13.990 -12.950 -1.325 1.00 61.97 100 PRO A C 1
ATOM 790 O O . PRO A 1 100 ? 12.826 -12.893 -1.713 1.00 61.97 100 PRO A O 1
ATOM 793 N N . SER A 1 101 ? 14.876 -11.978 -1.588 1.00 74.38 101 SER A N 1
ATOM 794 C CA . SER A 1 101 ? 14.518 -10.725 -2.270 1.00 74.38 101 SER A CA 1
ATOM 795 C C . SER A 1 101 ? 14.031 -10.973 -3.702 1.00 74.38 101 SER A C 1
ATOM 797 O O . SER A 1 101 ? 14.783 -11.447 -4.562 1.00 74.38 101 SER A O 1
ATOM 799 N N . SER A 1 102 ? 12.774 -10.597 -3.953 1.00 74.06 102 SER A N 1
ATOM 800 C CA . SER A 1 102 ? 12.093 -10.654 -5.252 1.00 74.06 102 SER A CA 1
ATOM 801 C C . SER A 1 102 ? 12.849 -9.883 -6.337 1.00 74.06 102 SER A C 1
ATOM 803 O O . SER A 1 102 ? 13.106 -10.409 -7.423 1.00 74.06 102 SER A O 1
ATOM 805 N N . ARG A 1 103 ? 13.279 -8.660 -6.006 1.00 79.38 103 ARG A N 1
ATOM 806 C CA . ARG A 1 103 ? 14.102 -7.778 -6.842 1.00 79.38 103 ARG A CA 1
ATOM 807 C C . ARG A 1 103 ? 15.422 -8.445 -7.227 1.00 79.38 103 ARG A C 1
ATOM 809 O O . ARG A 1 103 ? 15.757 -8.509 -8.411 1.00 79.38 103 ARG A O 1
ATOM 816 N N . ARG A 1 104 ? 16.145 -8.995 -6.248 1.00 82.69 104 ARG A N 1
ATOM 817 C CA . ARG A 1 104 ? 17.503 -9.526 -6.437 1.00 82.69 104 ARG A CA 1
ATOM 818 C C . ARG A 1 104 ? 17.535 -10.783 -7.304 1.00 82.69 104 ARG A C 1
ATOM 820 O O . ARG A 1 104 ? 18.337 -10.843 -8.237 1.00 82.69 104 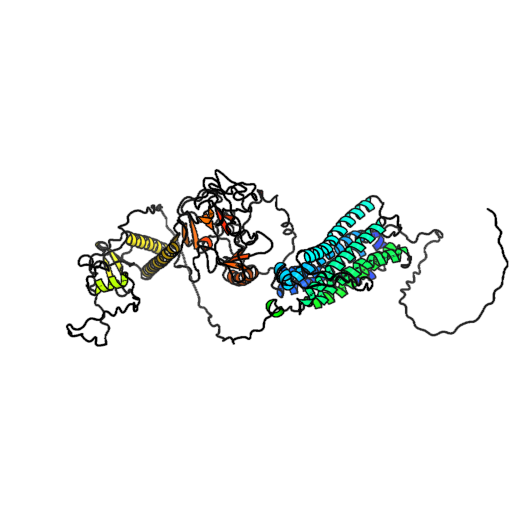ARG A O 1
ATOM 827 N N . TRP A 1 105 ? 16.646 -11.761 -7.078 1.00 86.00 105 TRP A N 1
ATOM 828 C CA . TRP A 1 105 ? 16.600 -12.928 -7.972 1.00 86.00 105 TRP A CA 1
ATOM 829 C C . TRP A 1 105 ? 16.075 -12.573 -9.364 1.00 86.00 105 TRP A C 1
ATOM 831 O O . TRP A 1 105 ? 16.575 -13.122 -10.343 1.00 86.00 105 TRP A O 1
ATOM 841 N N . CYS A 1 106 ? 15.146 -11.619 -9.492 1.00 86.75 106 CYS A N 1
ATOM 842 C CA . CYS A 1 106 ? 14.706 -11.129 -10.800 1.00 86.75 106 CYS A CA 1
ATOM 843 C C . CYS A 1 106 ? 15.884 -10.536 -11.597 1.00 86.75 106 CYS A C 1
ATOM 845 O O . CYS A 1 106 ? 16.087 -10.894 -12.759 1.00 86.75 106 CYS A O 1
ATOM 847 N N . LEU A 1 107 ? 16.725 -9.713 -10.960 1.00 90.88 107 LEU A N 1
ATOM 848 C CA . LEU A 1 107 ? 17.942 -9.168 -11.573 1.00 90.88 107 LEU A CA 1
ATOM 849 C C . LEU A 1 107 ? 18.934 -10.272 -11.984 1.00 90.88 107 LEU A C 1
ATOM 851 O O . LEU A 1 107 ? 19.467 -10.216 -13.093 1.00 90.88 107 LEU A O 1
ATOM 855 N N . TYR A 1 108 ? 19.132 -11.310 -11.162 1.00 92.56 108 TYR A N 1
ATOM 856 C CA . TYR A 1 108 ? 19.964 -12.462 -11.538 1.00 92.56 108 TYR A CA 1
ATOM 857 C C . TYR A 1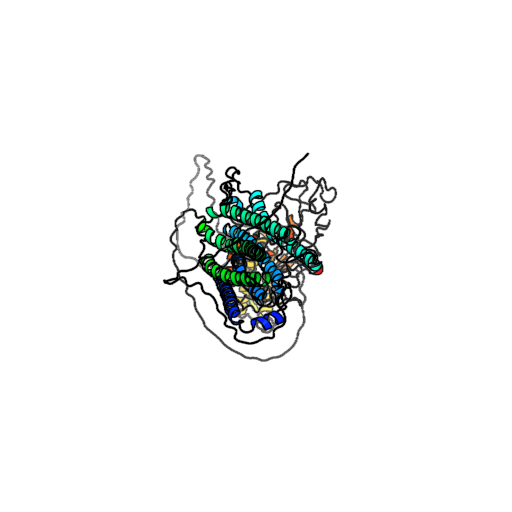 108 ? 19.424 -13.236 -12.737 1.00 92.56 108 TYR A C 1
ATOM 859 O O . TYR A 1 108 ? 20.204 -13.565 -13.629 1.00 92.56 108 TYR A O 1
ATOM 867 N N . LEU A 1 109 ? 18.118 -13.490 -12.815 1.00 94.06 109 LEU A N 1
ATOM 868 C CA . LEU A 1 109 ? 17.544 -14.206 -13.956 1.00 94.06 109 LEU A CA 1
ATOM 869 C C . LEU A 1 109 ? 17.576 -13.371 -15.244 1.00 94.06 109 LEU A C 1
ATOM 871 O O . LEU A 1 109 ? 17.861 -13.927 -16.302 1.00 94.06 109 LEU A O 1
ATOM 875 N N . TRP A 1 110 ? 17.406 -12.047 -15.169 1.00 94.25 110 TRP A N 1
ATOM 876 C CA . TRP A 1 110 ? 17.627 -11.160 -16.320 1.00 94.25 110 TRP A CA 1
ATOM 877 C C . TRP A 1 110 ? 19.074 -11.197 -16.826 1.00 94.25 110 TRP A C 1
ATOM 879 O O . TRP A 1 110 ? 19.301 -11.225 -18.037 1.00 94.25 110 TRP A O 1
ATOM 889 N N . ILE A 1 111 ? 20.057 -11.214 -15.922 1.00 95.00 111 ILE A N 1
ATOM 890 C CA . ILE A 1 111 ? 21.476 -11.254 -16.297 1.00 95.00 111 ILE A CA 1
ATOM 891 C C . ILE A 1 111 ? 21.860 -12.631 -16.849 1.00 95.00 111 ILE A C 1
ATOM 893 O O . ILE A 1 111 ? 22.429 -12.718 -17.931 1.00 95.00 111 ILE A O 1
ATOM 897 N N . LEU A 1 112 ? 21.512 -13.716 -16.154 1.00 95.56 112 LEU A N 1
ATOM 898 C CA . LEU A 1 112 ? 21.844 -15.082 -16.576 1.00 95.56 112 LEU A CA 1
ATOM 899 C C . LEU A 1 112 ? 21.030 -15.550 -17.795 1.00 95.56 112 LEU A C 1
ATOM 901 O O . LEU A 1 112 ? 21.487 -16.427 -18.524 1.00 95.56 112 LEU A O 1
ATOM 905 N N . GLY A 1 113 ? 19.874 -14.937 -18.063 1.00 95.94 113 GLY A N 1
ATOM 906 C CA . GLY A 1 113 ? 19.056 -15.197 -19.250 1.00 95.94 113 GLY A CA 1
ATOM 907 C C . GLY A 1 113 ? 19.719 -14.798 -20.573 1.00 95.94 113 GLY A C 1
ATOM 908 O O . GLY A 1 113 ? 19.268 -15.238 -21.627 1.00 95.94 113 GLY A O 1
ATOM 909 N N . MET A 1 114 ? 20.824 -14.040 -20.551 1.00 95.38 114 MET A N 1
ATOM 910 C CA . MET A 1 114 ? 21.539 -13.678 -21.780 1.00 95.38 114 MET A CA 1
ATOM 911 C C . MET A 1 114 ? 22.094 -14.906 -22.520 1.00 95.38 114 MET A C 1
ATOM 913 O O . MET A 1 114 ? 21.957 -14.995 -23.736 1.00 95.38 114 MET A O 1
ATOM 917 N N . TYR A 1 115 ? 22.658 -15.888 -21.808 1.00 96.31 115 TYR A N 1
ATOM 918 C CA . TYR A 1 115 ? 23.289 -17.056 -22.434 1.00 96.31 115 TYR A CA 1
ATOM 919 C C . TYR A 1 115 ? 22.294 -17.934 -23.215 1.00 96.31 115 TYR A C 1
ATOM 921 O O . TYR A 1 115 ? 22.578 -18.228 -24.378 1.00 96.31 115 TYR A O 1
ATOM 929 N N . PRO A 1 116 ? 21.119 -18.328 -22.666 1.00 97.06 116 PRO A N 1
ATOM 930 C CA . PRO A 1 116 ? 20.117 -19.038 -23.455 1.00 97.06 116 PRO A CA 1
ATOM 931 C C . PRO A 1 116 ? 19.517 -18.164 -24.559 1.00 97.06 116 PRO A C 1
ATOM 933 O O . PRO A 1 116 ? 19.215 -18.708 -25.611 1.00 97.06 116 PRO A O 1
ATOM 936 N N . VAL A 1 117 ? 19.389 -16.839 -24.395 1.00 97.06 117 VAL A N 1
ATOM 937 C CA . VAL A 1 117 ? 18.909 -15.968 -25.486 1.00 97.06 117 VAL A CA 1
ATOM 938 C C . VAL A 1 117 ? 19.877 -15.979 -26.672 1.00 97.06 117 VAL A C 1
ATOM 940 O O . VAL A 1 117 ? 19.443 -16.286 -27.776 1.00 97.06 117 VAL A O 1
ATOM 943 N N . PHE A 1 118 ? 21.177 -15.743 -26.463 1.00 95.31 118 PHE A N 1
ATOM 944 C CA . PHE A 1 118 ? 22.183 -15.806 -27.538 1.00 95.31 118 PHE A CA 1
ATOM 945 C C . PHE A 1 118 ? 22.310 -17.210 -28.150 1.00 95.31 118 PHE A C 1
ATOM 947 O O . PHE A 1 118 ? 22.492 -17.340 -29.362 1.00 95.31 118 PHE A O 1
ATOM 954 N N . GLY A 1 119 ? 22.197 -18.264 -27.332 1.00 96.06 119 GLY A N 1
ATOM 955 C CA . GLY A 1 119 ? 22.191 -19.649 -27.808 1.00 96.06 119 GLY A CA 1
ATOM 956 C C . GLY A 1 119 ? 20.971 -19.972 -28.677 1.00 96.06 119 GLY A C 1
ATOM 957 O O . GLY A 1 119 ? 21.116 -20.585 -29.733 1.00 96.06 119 GLY A O 1
ATOM 958 N N . LEU A 1 120 ? 19.779 -19.521 -28.271 1.00 95.69 120 LEU A N 1
ATOM 959 C CA . LEU A 1 120 ? 18.526 -19.734 -28.999 1.00 95.69 120 LEU A CA 1
ATOM 960 C C . LEU A 1 120 ? 18.445 -18.898 -30.284 1.00 95.69 120 LEU A C 1
ATOM 962 O O . LEU A 1 120 ? 18.047 -19.427 -31.318 1.00 95.69 120 LEU A O 1
ATOM 966 N N . THR A 1 121 ? 18.858 -17.629 -30.272 1.00 95.25 121 THR A N 1
ATOM 967 C CA . THR A 1 121 ? 18.885 -16.819 -31.502 1.00 95.25 121 THR A CA 1
ATOM 968 C C . THR A 1 121 ? 19.928 -17.340 -32.492 1.00 95.25 121 THR A C 1
ATOM 970 O O . THR A 1 121 ? 19.648 -17.417 -33.686 1.00 95.25 121 THR A O 1
ATOM 973 N N . SER A 1 122 ? 21.098 -17.779 -32.017 1.00 94.75 122 SER A N 1
ATOM 974 C CA . SER A 1 122 ? 22.137 -18.332 -32.894 1.00 94.75 122 SER A CA 1
ATOM 975 C C . SER A 1 122 ? 21.775 -19.706 -33.461 1.00 94.75 122 SER A C 1
ATOM 977 O O . SER A 1 122 ? 22.057 -19.954 -34.630 1.00 94.75 122 SER A O 1
ATOM 979 N N . ILE A 1 123 ? 21.105 -20.591 -32.706 1.00 95.00 123 ILE A N 1
ATOM 980 C CA . ILE A 1 123 ? 20.657 -21.877 -33.270 1.00 95.00 123 ILE A CA 1
ATOM 981 C C . ILE A 1 123 ? 19.506 -21.684 -34.271 1.00 95.00 123 ILE A C 1
ATOM 983 O O . ILE A 1 123 ? 19.482 -22.366 -35.291 1.00 95.00 123 ILE A O 1
ATOM 987 N N . ILE A 1 124 ? 18.613 -20.706 -34.053 1.00 93.75 124 ILE A N 1
ATOM 988 C CA . ILE A 1 124 ? 17.607 -20.314 -35.054 1.00 93.75 124 ILE A CA 1
ATOM 989 C C . ILE A 1 124 ? 18.301 -19.815 -36.328 1.00 93.75 124 ILE A C 1
ATOM 991 O O . ILE A 1 124 ? 17.978 -20.293 -37.410 1.00 93.75 124 ILE A O 1
ATOM 995 N N . ALA A 1 125 ? 19.300 -18.936 -36.218 1.00 90.88 125 ALA A N 1
ATOM 996 C CA . ALA A 1 125 ? 20.041 -18.431 -37.374 1.00 90.88 125 ALA A CA 1
ATOM 997 C C . ALA A 1 125 ? 20.861 -19.508 -38.117 1.00 90.88 125 ALA A C 1
ATOM 999 O O . ALA A 1 125 ? 20.954 -19.454 -39.340 1.00 90.88 125 ALA A O 1
ATOM 1000 N N . LEU A 1 126 ? 21.400 -20.523 -37.426 1.00 90.38 126 LEU A N 1
ATOM 1001 C CA . LEU A 1 126 ? 22.068 -21.664 -38.077 1.00 90.38 126 LEU A CA 1
ATOM 1002 C C . LEU A 1 126 ? 21.108 -22.535 -38.906 1.00 90.38 126 LEU A C 1
ATOM 1004 O O . LEU A 1 126 ? 21.528 -23.111 -39.905 1.00 90.38 126 LEU A O 1
ATOM 1008 N N . TYR A 1 127 ? 19.843 -22.654 -38.491 1.00 88.88 127 TYR A N 1
ATOM 1009 C CA . TYR A 1 127 ? 18.827 -23.469 -39.175 1.00 88.88 127 TYR A CA 1
ATOM 1010 C C . TYR A 1 127 ? 17.966 -22.646 -40.156 1.00 88.88 127 TYR A C 1
ATOM 1012 O O . TYR A 1 127 ? 17.348 -23.202 -41.065 1.00 88.88 127 TYR A O 1
ATOM 1020 N N . VAL A 1 128 ? 17.933 -21.319 -39.999 1.00 89.38 128 VAL A N 1
ATOM 1021 C CA . VAL A 1 128 ? 17.240 -20.356 -40.866 1.00 89.38 128 VAL A CA 1
ATOM 1022 C C . VAL A 1 128 ? 18.182 -19.169 -41.143 1.00 89.38 128 VAL A C 1
ATOM 1024 O O . VAL A 1 128 ? 18.062 -18.118 -40.509 1.00 89.38 128 VAL A O 1
ATOM 1027 N N . PRO A 1 129 ? 19.118 -19.294 -42.105 1.00 83.88 129 PRO A N 1
ATOM 1028 C CA . PRO A 1 129 ? 20.153 -18.281 -42.348 1.00 83.88 129 PRO A CA 1
ATOM 1029 C C . PRO A 1 129 ? 19.600 -16.872 -42.614 1.00 83.88 129 PRO A C 1
ATOM 1031 O O . PRO A 1 129 ? 20.089 -15.894 -42.051 1.00 83.88 129 PRO A O 1
ATOM 1034 N N . ARG A 1 130 ? 18.494 -16.760 -43.369 1.00 82.31 130 ARG A N 1
ATOM 1035 C CA . ARG A 1 130 ? 17.812 -15.476 -43.639 1.00 82.31 130 ARG A CA 1
ATOM 1036 C C . ARG A 1 130 ? 17.285 -14.752 -42.386 1.00 82.31 130 ARG A C 1
ATOM 1038 O O . ARG A 1 130 ? 17.001 -13.565 -42.477 1.00 82.31 130 ARG A O 1
ATOM 1045 N N . SER A 1 131 ? 17.170 -15.400 -41.218 1.00 86.06 131 SER A N 1
ATOM 1046 C CA . SER A 1 131 ? 16.812 -14.713 -39.963 1.00 86.06 131 SER A CA 1
ATOM 1047 C C . SER A 1 131 ? 18.011 -14.224 -39.139 1.00 86.06 131 SER A C 1
ATOM 1049 O O . SER A 1 131 ? 17.790 -13.672 -38.060 1.00 86.06 131 SER A O 1
ATOM 1051 N N . SER A 1 132 ? 19.256 -14.394 -39.611 1.00 85.44 132 SER A N 1
ATOM 1052 C CA . SER A 1 132 ? 20.483 -14.010 -38.887 1.00 85.44 132 SER A CA 1
ATOM 1053 C C . SER A 1 132 ? 20.444 -12.564 -38.372 1.00 85.44 132 SER A C 1
ATOM 1055 O O . SER A 1 132 ? 20.586 -12.347 -37.168 1.00 85.44 132 SER A O 1
ATOM 1057 N N . SER A 1 133 ? 20.131 -11.583 -39.226 1.00 81.94 133 SER A N 1
ATOM 1058 C CA . SER A 1 133 ? 20.088 -10.157 -38.856 1.00 81.94 133 SER A CA 1
ATOM 1059 C C . SER A 1 133 ? 19.083 -9.858 -37.733 1.00 81.94 133 SER A C 1
ATOM 1061 O O . SER A 1 133 ? 19.401 -9.144 -36.781 1.00 81.94 133 SER A O 1
ATOM 1063 N N . LEU A 1 134 ? 17.890 -10.464 -37.782 1.00 86.06 134 LEU A N 1
ATOM 1064 C CA . LEU A 1 134 ? 16.867 -10.333 -36.736 1.00 86.06 134 LEU A CA 1
ATOM 1065 C C . LEU A 1 134 ? 17.285 -11.038 -35.432 1.00 86.06 134 LEU A C 1
ATOM 1067 O O . LEU A 1 134 ? 17.093 -10.504 -34.341 1.00 86.06 134 LEU A O 1
ATOM 1071 N N . CYS A 1 135 ? 17.896 -12.219 -35.537 1.00 91.56 135 CYS A N 1
ATOM 1072 C CA . CYS A 1 135 ? 18.407 -12.987 -34.400 1.00 91.56 135 CYS A CA 1
ATOM 1073 C C . CYS A 1 135 ? 19.538 -12.243 -33.668 1.00 91.56 135 CYS A C 1
ATOM 1075 O O . CYS A 1 135 ? 19.544 -12.174 -32.435 1.00 91.56 135 CYS A O 1
ATOM 1077 N N . ASN A 1 136 ? 20.449 -11.631 -34.428 1.00 86.94 136 ASN A N 1
ATOM 1078 C CA . ASN A 1 136 ? 21.535 -10.795 -33.919 1.00 86.94 136 ASN A CA 1
ATOM 1079 C C . ASN A 1 136 ? 21.010 -9.511 -33.273 1.00 86.94 136 ASN A C 1
ATOM 1081 O O . ASN A 1 136 ? 21.507 -9.123 -32.214 1.00 86.94 136 ASN A O 1
ATOM 1085 N N . PHE A 1 137 ? 19.971 -8.887 -33.840 1.00 87.62 137 PHE A N 1
ATOM 1086 C CA . PHE A 1 137 ? 19.305 -7.743 -33.219 1.00 87.62 137 PHE A CA 1
ATOM 1087 C C . PHE A 1 137 ? 18.669 -8.102 -31.867 1.00 87.62 137 PHE A C 1
ATOM 1089 O O . PHE A 1 137 ? 18.953 -7.438 -30.871 1.00 87.62 137 PHE A O 1
ATOM 1096 N N . ILE A 1 138 ? 17.880 -9.182 -31.796 1.00 91.56 138 ILE A N 1
ATOM 1097 C CA . ILE A 1 138 ? 17.212 -9.626 -30.557 1.00 91.56 138 ILE A CA 1
ATOM 1098 C C . ILE A 1 138 ? 18.234 -9.911 -29.445 1.00 91.56 138 ILE A C 1
ATOM 1100 O O . ILE A 1 138 ? 18.071 -9.437 -28.318 1.00 91.56 138 ILE A O 1
ATOM 1104 N N . ALA A 1 139 ? 19.318 -10.627 -29.761 1.00 92.38 139 ALA A N 1
ATOM 1105 C CA . ALA A 1 139 ? 20.400 -10.892 -28.813 1.00 92.38 139 ALA A CA 1
ATOM 1106 C C . ALA A 1 139 ? 21.114 -9.602 -28.370 1.00 92.38 139 ALA A C 1
ATOM 1108 O O . ALA A 1 139 ? 21.329 -9.374 -27.177 1.00 92.38 139 ALA A O 1
ATOM 1109 N N . SER A 1 140 ? 21.416 -8.716 -29.322 1.00 88.06 140 SER A N 1
ATOM 1110 C CA . SER A 1 140 ? 22.080 -7.432 -29.069 1.00 88.06 140 SER A CA 1
ATOM 1111 C C . SER A 1 140 ? 21.244 -6.481 -28.211 1.00 88.06 140 SER A C 1
ATOM 1113 O O . SER A 1 140 ? 21.813 -5.773 -27.376 1.00 88.06 140 SER A O 1
ATOM 1115 N N . LEU A 1 141 ? 19.919 -6.473 -28.385 1.00 89.50 141 LEU A N 1
ATOM 1116 C CA . LEU A 1 141 ? 18.973 -5.701 -27.579 1.00 89.50 141 LEU A CA 1
ATOM 1117 C C . LEU A 1 141 ? 18.853 -6.279 -26.165 1.00 89.50 141 LEU A C 1
ATOM 1119 O O . LEU A 1 141 ? 18.987 -5.534 -25.191 1.00 89.50 141 LEU A O 1
ATOM 1123 N N . TYR A 1 142 ? 18.676 -7.602 -26.039 1.00 93.94 142 TYR A N 1
ATOM 1124 C CA . TYR A 1 142 ? 18.651 -8.271 -24.736 1.00 93.94 142 TYR A CA 1
ATOM 1125 C C . TYR A 1 142 ? 19.938 -7.978 -23.955 1.00 93.94 142 TYR A C 1
ATOM 1127 O O . TYR A 1 142 ? 19.882 -7.647 -22.774 1.00 93.94 142 TYR A O 1
ATOM 1135 N N . HIS A 1 143 ? 21.101 -8.000 -24.614 1.00 92.00 143 HIS A N 1
ATOM 1136 C CA . HIS A 1 143 ? 22.373 -7.684 -23.965 1.00 92.00 143 HIS A CA 1
ATOM 1137 C C . HIS A 1 143 ? 22.468 -6.238 -23.474 1.00 92.00 143 HIS A C 1
ATOM 1139 O O . HIS A 1 143 ? 22.928 -6.004 -22.356 1.00 92.00 143 HIS A O 1
ATOM 1145 N N . SER A 1 144 ? 21.999 -5.266 -24.259 1.00 89.88 144 SER A N 1
ATOM 1146 C CA . SER A 1 144 ? 21.939 -3.870 -23.812 1.00 89.88 144 SER A CA 1
ATOM 1147 C C . SER A 1 144 ? 21.003 -3.688 -22.608 1.00 89.88 144 SER A C 1
ATOM 1149 O O . SER A 1 144 ? 21.306 -2.894 -21.718 1.00 89.88 144 SER A O 1
ATOM 1151 N N . ILE A 1 145 ? 19.932 -4.483 -22.505 1.00 90.06 145 ILE A N 1
ATOM 1152 C CA . ILE A 1 145 ? 19.093 -4.559 -21.298 1.00 90.06 145 ILE A CA 1
ATOM 1153 C C . ILE A 1 145 ? 19.855 -5.232 -20.142 1.00 90.06 145 ILE A C 1
ATOM 1155 O O . ILE A 1 145 ? 19.846 -4.708 -19.029 1.00 90.06 145 ILE A O 1
ATOM 1159 N N . THR A 1 146 ? 20.572 -6.338 -20.372 1.00 93.50 146 THR A N 1
ATOM 1160 C CA . THR A 1 146 ? 21.399 -7.013 -19.353 1.00 93.50 146 THR A CA 1
ATOM 1161 C C . THR A 1 146 ? 22.452 -6.084 -18.746 1.00 93.50 146 THR A C 1
ATOM 1163 O O . THR A 1 146 ? 22.622 -6.084 -17.528 1.00 93.50 146 THR A O 1
ATOM 1166 N N . LEU A 1 147 ? 23.108 -5.249 -19.557 1.00 91.94 147 LEU A N 1
ATOM 1167 C CA . LEU A 1 147 ? 24.041 -4.215 -19.094 1.00 91.94 147 LEU A CA 1
ATOM 1168 C C . LEU A 1 147 ? 23.357 -3.247 -18.102 1.00 91.94 147 LEU A C 1
ATOM 1170 O O . LEU A 1 147 ? 23.893 -2.957 -17.031 1.00 91.94 147 LEU A O 1
ATOM 1174 N N . LEU A 1 148 ? 22.131 -2.801 -18.388 1.00 90.31 148 LEU A N 1
ATOM 1175 C CA . LEU A 1 148 ? 21.354 -1.945 -17.479 1.00 90.31 148 LEU A CA 1
ATOM 1176 C C . LEU A 1 148 ? 20.892 -2.685 -16.211 1.00 90.31 148 LEU A C 1
ATOM 1178 O O . LEU A 1 148 ? 20.951 -2.130 -15.113 1.00 90.31 148 LEU A O 1
ATOM 1182 N N . LYS A 1 149 ? 20.478 -3.954 -16.323 1.00 93.31 149 LYS A N 1
ATOM 1183 C CA . LYS A 1 149 ? 20.104 -4.781 -15.160 1.00 93.31 149 LYS A CA 1
ATOM 1184 C C . LYS A 1 149 ? 21.315 -5.090 -14.268 1.00 93.31 149 LYS A C 1
ATOM 1186 O O . LYS A 1 149 ? 21.161 -5.143 -13.052 1.00 93.31 149 LYS A O 1
ATOM 1191 N N . PHE A 1 150 ? 22.521 -5.200 -14.830 1.00 94.19 150 PHE A N 1
ATOM 1192 C CA . PHE A 1 150 ? 23.764 -5.329 -14.062 1.00 94.19 150 PHE A CA 1
ATOM 1193 C C . PHE A 1 150 ? 24.105 -4.055 -13.269 1.00 94.19 150 PHE A C 1
ATOM 1195 O O . PHE A 1 150 ? 24.493 -4.154 -12.106 1.00 94.19 150 PHE A O 1
ATOM 1202 N N . MET A 1 151 ? 23.866 -2.863 -13.828 1.00 91.19 151 MET A N 1
ATOM 1203 C CA . MET A 1 151 ? 23.944 -1.602 -13.070 1.00 91.19 151 MET A CA 1
ATOM 1204 C C . MET A 1 151 ? 22.941 -1.580 -11.907 1.00 91.19 151 MET A C 1
ATOM 1206 O O . MET A 1 151 ? 23.316 -1.303 -10.768 1.00 91.19 151 MET A O 1
ATOM 1210 N N . GLY A 1 152 ? 21.683 -1.954 -12.172 1.00 90.19 152 GLY A N 1
ATOM 1211 C CA . GLY A 1 152 ? 20.638 -2.054 -11.147 1.00 90.19 152 GLY A CA 1
ATOM 1212 C C . GLY A 1 152 ? 20.966 -3.050 -10.027 1.00 90.19 152 GLY A C 1
ATOM 1213 O O . GLY A 1 152 ? 20.677 -2.774 -8.867 1.00 90.19 152 GLY A O 1
ATOM 1214 N N . LEU A 1 153 ? 21.626 -4.166 -10.353 1.00 92.25 153 LEU A N 1
ATOM 1215 C CA . LEU A 1 153 ? 22.115 -5.146 -9.381 1.00 92.25 153 LEU A CA 1
ATOM 1216 C C . LEU A 1 153 ? 23.205 -4.580 -8.462 1.00 92.25 153 LEU A C 1
ATOM 1218 O O . LEU A 1 153 ? 23.204 -4.857 -7.267 1.00 92.25 153 LEU A O 1
ATOM 1222 N N . ILE A 1 154 ? 24.131 -3.778 -8.987 1.00 91.06 154 ILE A N 1
ATOM 1223 C CA . ILE A 1 154 ? 25.141 -3.141 -8.135 1.00 91.06 154 ILE A CA 1
ATOM 1224 C C . ILE A 1 154 ? 24.469 -2.149 -7.175 1.00 91.06 154 ILE A C 1
ATOM 1226 O O . ILE A 1 154 ? 24.817 -2.110 -6.000 1.00 91.06 154 ILE A O 1
ATOM 1230 N N . THR A 1 155 ? 23.466 -1.396 -7.636 1.00 88.94 155 THR A N 1
ATOM 1231 C CA . THR A 1 155 ? 22.673 -0.510 -6.768 1.00 88.94 155 THR A CA 1
ATOM 1232 C C . THR A 1 155 ? 21.837 -1.277 -5.726 1.00 88.94 155 THR A C 1
ATOM 1234 O O . THR A 1 155 ? 21.676 -0.779 -4.614 1.00 88.94 155 THR A O 1
ATOM 1237 N N . ASP A 1 156 ? 21.368 -2.496 -6.025 1.00 87.12 156 ASP A N 1
ATOM 1238 C CA . ASP A 1 156 ? 20.740 -3.413 -5.048 1.00 87.12 156 ASP A CA 1
ATOM 1239 C C . ASP A 1 156 ? 21.724 -3.813 -3.930 1.00 87.12 156 ASP A C 1
ATOM 1241 O O . ASP A 1 156 ? 21.363 -3.788 -2.756 1.00 87.12 156 ASP A O 1
ATOM 1245 N N . PHE A 1 157 ? 23.000 -4.067 -4.255 1.00 87.38 157 PHE A N 1
ATOM 1246 C CA . PHE A 1 157 ? 24.039 -4.372 -3.255 1.00 87.38 157 PHE A CA 1
ATOM 1247 C C . PHE A 1 157 ? 24.348 -3.214 -2.290 1.00 87.38 157 PHE A C 1
ATOM 1249 O O . PHE A 1 157 ? 24.809 -3.464 -1.178 1.00 87.38 157 PHE A O 1
ATOM 1256 N N . PHE A 1 158 ? 24.065 -1.967 -2.675 1.00 83.50 158 PHE A N 1
ATOM 1257 C CA . PHE A 1 158 ? 24.151 -0.804 -1.782 1.00 83.50 158 PHE A CA 1
ATOM 1258 C C . PHE A 1 158 ? 22.855 -0.522 -1.003 1.00 83.50 158 PHE A C 1
ATOM 1260 O O . PHE A 1 158 ? 22.829 0.418 -0.213 1.00 83.50 158 PHE A O 1
ATOM 1267 N N . GLY A 1 159 ? 21.777 -1.286 -1.213 1.00 75.25 159 GLY A N 1
ATOM 1268 C CA . GLY A 1 159 ? 20.468 -0.989 -0.622 1.00 75.25 159 GLY A CA 1
ATOM 1269 C C . GLY A 1 159 ? 19.790 0.245 -1.230 1.00 75.25 159 GLY A C 1
ATOM 1270 O O . GLY A 1 159 ? 19.096 0.971 -0.528 1.00 75.25 159 GLY A O 1
ATOM 1271 N N . GLY A 1 160 ? 20.009 0.515 -2.523 1.00 78.62 160 GLY A N 1
ATOM 1272 C CA . GLY A 1 160 ? 19.337 1.591 -3.255 1.00 78.62 160 GLY A CA 1
ATOM 1273 C C . GLY A 1 160 ? 20.239 2.756 -3.674 1.00 78.62 160 GLY A C 1
ATOM 1274 O O . GLY A 1 160 ? 21.408 2.872 -3.303 1.00 78.62 160 GLY A O 1
ATOM 1275 N N . LYS A 1 161 ? 19.686 3.642 -4.513 1.00 77.31 161 LYS A N 1
ATOM 1276 C CA . LYS A 1 161 ? 20.450 4.692 -5.211 1.00 77.31 161 LYS A CA 1
ATOM 1277 C C . LYS A 1 161 ? 20.918 5.817 -4.283 1.00 77.31 161 LYS A C 1
ATOM 1279 O O . LYS A 1 161 ? 21.984 6.379 -4.523 1.00 77.31 161 LYS A O 1
ATOM 1284 N N . ALA A 1 162 ? 20.154 6.120 -3.232 1.00 74.38 162 ALA A N 1
ATOM 1285 C CA . ALA A 1 162 ? 20.522 7.108 -2.217 1.00 74.38 162 ALA A CA 1
ATOM 1286 C C . ALA A 1 162 ? 21.718 6.632 -1.372 1.00 74.38 162 ALA A C 1
ATOM 1288 O O . ALA A 1 162 ? 22.750 7.297 -1.347 1.00 74.38 162 ALA A O 1
ATOM 1289 N N . ARG A 1 163 ? 21.631 5.432 -0.785 1.00 76.94 163 ARG A N 1
ATOM 1290 C CA . ARG A 1 163 ? 22.706 4.833 0.023 1.00 76.94 163 ARG A CA 1
ATOM 1291 C C . ARG A 1 163 ? 23.975 4.545 -0.796 1.00 76.94 163 ARG A C 1
ATOM 1293 O O . ARG A 1 163 ? 25.083 4.714 -0.299 1.00 76.94 163 ARG A O 1
ATOM 1300 N N . MET A 1 164 ? 23.839 4.226 -2.089 1.00 83.12 164 MET A N 1
ATOM 1301 C CA . MET A 1 164 ? 24.975 4.171 -3.024 1.00 83.12 164 MET A CA 1
ATOM 1302 C C . MET A 1 164 ? 25.664 5.535 -3.217 1.00 83.12 164 MET A C 1
ATOM 1304 O O . MET A 1 164 ? 26.885 5.587 -3.330 1.00 83.12 164 MET A O 1
ATOM 1308 N N . LEU A 1 165 ? 24.909 6.638 -3.278 1.00 83.12 165 LEU A N 1
ATOM 1309 C CA . LEU A 1 165 ? 25.471 7.991 -3.400 1.00 83.12 165 LEU A CA 1
ATOM 1310 C C . LEU A 1 165 ? 26.172 8.449 -2.116 1.00 83.12 165 LEU A C 1
ATOM 1312 O O . LEU A 1 165 ? 27.186 9.132 -2.197 1.00 83.12 165 LEU A O 1
ATOM 1316 N N . GLU A 1 166 ? 25.643 8.055 -0.960 1.00 81.50 166 GLU A N 1
ATOM 1317 C CA . GLU A 1 166 ? 26.215 8.315 0.362 1.00 81.50 166 GLU A CA 1
ATOM 1318 C C . GLU A 1 166 ? 27.534 7.554 0.573 1.00 81.50 166 GLU A C 1
ATOM 1320 O O . GLU A 1 166 ? 28.562 8.165 0.851 1.00 81.50 166 GLU A O 1
ATOM 1325 N N . ILE A 1 167 ? 27.547 6.235 0.341 1.00 81.94 167 ILE A N 1
ATOM 1326 C CA . ILE A 1 167 ? 28.736 5.380 0.526 1.00 81.94 167 ILE A CA 1
ATOM 1327 C C . ILE A 1 167 ? 29.865 5.717 -0.470 1.00 81.94 167 ILE A C 1
ATOM 1329 O O . ILE A 1 167 ? 31.037 5.483 -0.179 1.00 81.94 167 ILE A O 1
ATOM 1333 N N . LEU A 1 168 ? 29.538 6.280 -1.638 1.00 84.56 168 LEU A N 1
ATOM 1334 C CA . LEU A 1 168 ? 30.520 6.720 -2.639 1.00 84.56 168 LEU A CA 1
ATOM 1335 C C . LEU A 1 168 ? 30.830 8.229 -2.573 1.00 84.56 168 LEU A C 1
ATOM 1337 O O . LEU A 1 168 ? 31.524 8.746 -3.452 1.00 84.56 168 LEU A O 1
ATOM 1341 N N . ALA A 1 169 ? 30.339 8.954 -1.563 1.00 80.38 169 ALA A N 1
ATOM 1342 C CA . ALA A 1 169 ? 30.582 10.386 -1.430 1.00 80.38 169 ALA A CA 1
ATOM 1343 C C . ALA A 1 169 ? 32.082 10.681 -1.232 1.00 80.38 169 ALA A C 1
ATOM 1345 O O . ALA A 1 169 ? 32.713 10.213 -0.289 1.00 80.38 169 ALA A O 1
ATOM 1346 N N . GLY A 1 170 ? 32.663 11.472 -2.139 1.00 72.31 170 GLY A N 1
ATOM 1347 C CA . GLY A 1 170 ? 34.087 11.833 -2.111 1.00 72.31 170 GLY A CA 1
ATOM 1348 C C . GLY A 1 170 ? 35.040 10.810 -2.747 1.00 72.31 170 GLY A C 1
ATOM 1349 O O . GLY A 1 170 ? 36.209 11.136 -2.952 1.00 72.31 170 GLY A O 1
ATOM 1350 N N . GLU A 1 171 ? 34.565 9.620 -3.132 1.00 81.69 171 GLU A N 1
ATOM 1351 C CA . GLU A 1 171 ? 35.355 8.676 -3.932 1.00 81.69 171 GLU A CA 1
ATOM 1352 C C . GLU A 1 171 ? 35.653 9.279 -5.318 1.00 81.69 171 GLU A C 1
ATOM 1354 O O . GLU A 1 171 ? 34.814 9.948 -5.935 1.00 81.69 171 GLU A O 1
ATOM 1359 N N . GLN A 1 172 ? 36.867 9.039 -5.819 1.00 84.12 172 GLN A N 1
ATOM 1360 C CA . GLN A 1 172 ? 37.312 9.525 -7.125 1.00 84.12 172 GLN A CA 1
ATOM 1361 C C . GLN A 1 172 ? 37.847 8.389 -7.994 1.00 84.12 172 GLN A C 1
ATOM 1363 O O . GLN A 1 172 ? 38.630 7.546 -7.550 1.00 84.12 172 GLN A O 1
ATOM 1368 N N . VAL A 1 173 ? 37.461 8.402 -9.268 1.00 83.94 173 VAL A N 1
ATOM 1369 C CA . VAL A 1 173 ? 37.793 7.365 -10.247 1.00 83.94 173 VAL A CA 1
ATOM 1370 C C . VAL A 1 173 ? 38.693 7.926 -11.338 1.00 83.94 173 VAL A C 1
ATOM 1372 O O . VAL A 1 173 ? 38.380 8.954 -11.938 1.00 83.94 173 VAL A O 1
ATOM 1375 N N . SER A 1 174 ? 39.785 7.218 -11.640 1.00 80.00 174 SER A N 1
ATOM 1376 C CA . SER A 1 174 ? 40.608 7.561 -12.800 1.00 80.00 174 SER A CA 1
ATOM 1377 C C . SER A 1 174 ? 39.843 7.237 -14.092 1.00 80.00 174 SER A C 1
ATOM 1379 O O . SER A 1 174 ? 39.315 6.121 -14.232 1.00 80.00 174 SER A O 1
ATOM 1381 N N . PRO A 1 175 ? 39.760 8.170 -15.049 1.00 76.44 175 PRO A N 1
ATOM 1382 C CA . PRO A 1 175 ? 39.093 7.938 -16.326 1.00 76.44 175 PRO A CA 1
ATOM 1383 C C . PRO A 1 175 ? 39.881 7.021 -17.274 1.00 76.44 175 PRO A C 1
ATOM 1385 O O . PRO A 1 175 ? 39.352 6.638 -18.305 1.00 76.44 175 PRO A O 1
ATOM 1388 N N . ASP A 1 176 ? 41.116 6.620 -16.956 1.00 69.31 176 ASP A N 1
ATOM 1389 C CA . ASP A 1 176 ? 42.010 5.973 -17.930 1.00 69.31 176 ASP A CA 1
ATOM 1390 C C . ASP A 1 176 ? 41.423 4.674 -18.526 1.00 69.31 176 ASP A C 1
ATOM 1392 O O . ASP A 1 176 ? 41.168 3.714 -17.775 1.00 69.31 176 ASP A O 1
ATOM 1396 N N . PRO A 1 177 ? 41.207 4.604 -19.854 1.00 61.84 177 PRO A N 1
ATOM 1397 C CA . PRO A 1 177 ? 40.732 3.400 -20.517 1.00 61.84 177 PRO A CA 1
ATOM 1398 C C . PRO A 1 177 ? 41.910 2.448 -20.748 1.00 61.84 177 PRO A C 1
ATOM 1400 O O . PRO A 1 177 ? 42.750 2.658 -21.620 1.00 61.84 177 PRO A O 1
ATOM 1403 N N . PHE A 1 178 ? 41.978 1.374 -19.964 1.00 53.44 178 PHE A N 1
ATOM 1404 C CA . PHE A 1 178 ? 42.967 0.315 -20.174 1.00 53.44 178 PHE A CA 1
ATOM 1405 C C . PHE A 1 178 ? 42.682 -0.390 -21.520 1.00 53.44 178 PHE A C 1
ATOM 1407 O O . PHE A 1 178 ? 41.538 -0.814 -21.703 1.00 53.44 178 PHE A O 1
ATOM 1414 N N . PRO A 1 179 ? 43.654 -0.546 -22.448 1.00 50.91 179 PRO A N 1
ATOM 1415 C CA . PRO A 1 179 ? 45.107 -0.394 -22.285 1.00 50.91 179 PRO A CA 1
ATOM 1416 C C . PRO A 1 179 ? 45.731 0.824 -23.019 1.00 50.91 179 PRO A C 1
ATOM 1418 O O . PRO A 1 179 ? 46.885 0.761 -23.436 1.00 50.91 179 PRO A O 1
ATOM 1421 N N . CYS A 1 180 ? 45.009 1.931 -23.218 1.00 51.06 180 CYS A N 1
ATOM 1422 C CA . CYS A 1 180 ? 45.518 3.092 -23.962 1.00 51.06 180 CYS A CA 1
ATOM 1423 C C . CYS A 1 180 ? 46.460 3.976 -23.121 1.00 51.06 180 CYS A C 1
ATOM 1425 O O . CYS A 1 180 ? 46.057 5.010 -22.588 1.00 51.06 180 CYS A O 1
ATOM 1427 N N . CYS A 1 181 ? 47.747 3.618 -23.076 1.00 51.31 181 CYS A N 1
ATOM 1428 C CA . CYS A 1 181 ? 48.832 4.355 -22.403 1.00 51.31 181 CYS A CA 1
ATOM 1429 C C . CYS A 1 181 ? 49.171 5.744 -23.007 1.00 51.31 181 CYS A C 1
ATOM 1431 O O . CYS A 1 181 ? 50.268 6.255 -22.798 1.00 51.31 181 CYS A O 1
ATOM 1433 N N . CYS A 1 182 ? 48.263 6.345 -23.781 1.00 55.38 182 CYS A N 1
ATOM 1434 C CA . CYS A 1 182 ? 48.461 7.606 -24.505 1.00 55.38 182 CYS A CA 1
ATOM 1435 C C . CYS A 1 182 ? 47.664 8.785 -23.912 1.00 55.38 182 CYS A C 1
ATOM 1437 O O . CYS A 1 182 ? 47.840 9.917 -24.351 1.00 55.38 182 CYS A O 1
ATOM 1439 N N . CYS A 1 183 ? 46.789 8.536 -22.929 1.00 54.41 183 CYS A N 1
ATOM 1440 C CA . CYS A 1 183 ? 45.811 9.510 -22.419 1.00 54.41 183 CYS A CA 1
ATOM 1441 C C . CYS A 1 183 ? 46.094 9.977 -20.976 1.00 54.41 183 CYS A C 1
ATOM 1443 O O . CYS A 1 183 ? 45.166 10.322 -20.249 1.00 54.41 183 CYS A O 1
ATOM 1445 N N . CYS A 1 184 ? 47.366 9.994 -20.563 1.00 52.56 184 CYS A N 1
ATOM 1446 C CA . CYS A 1 184 ? 47.858 10.112 -19.177 1.00 52.56 184 CYS A CA 1
ATOM 1447 C C . CYS A 1 184 ? 47.560 11.437 -18.428 1.00 52.56 184 CYS A C 1
ATOM 1449 O O . CYS A 1 184 ? 48.205 11.723 -17.422 1.00 52.56 184 CYS A O 1
ATOM 1451 N N . CYS A 1 185 ? 46.639 12.265 -18.926 1.00 56.47 185 CYS A N 1
ATOM 1452 C CA . CYS A 1 185 ? 46.416 13.650 -18.493 1.00 56.47 185 CYS A CA 1
ATOM 1453 C C . CYS A 1 185 ? 44.945 13.966 -18.157 1.00 56.47 185 CYS A C 1
ATOM 1455 O O . CYS A 1 185 ? 44.599 15.131 -17.962 1.00 56.47 185 CYS A O 1
ATOM 1457 N N . LEU A 1 186 ? 44.056 12.968 -18.143 1.00 65.44 186 LEU A N 1
ATOM 1458 C CA . LEU A 1 186 ? 42.631 13.180 -17.880 1.00 65.44 186 LEU A CA 1
ATOM 1459 C C . LEU A 1 186 ? 42.361 13.354 -16.366 1.00 65.44 186 LEU A C 1
ATOM 1461 O O . LEU A 1 186 ? 42.859 12.560 -15.566 1.00 65.44 186 LEU A O 1
ATOM 1465 N N . PRO A 1 187 ? 41.564 14.356 -15.944 1.00 71.81 187 PRO A N 1
ATOM 1466 C CA . PRO A 1 187 ? 41.319 14.625 -14.528 1.00 71.81 187 PRO A CA 1
ATOM 1467 C C . PRO A 1 187 ? 40.473 13.531 -13.864 1.00 71.81 187 PRO A C 1
ATOM 1469 O O . PRO A 1 187 ? 39.575 12.950 -14.475 1.00 71.81 187 PRO A O 1
ATOM 1472 N N . MET A 1 188 ? 40.733 13.288 -12.577 1.00 78.75 188 MET A N 1
ATOM 1473 C CA . MET A 1 188 ? 39.969 12.348 -11.752 1.00 78.75 188 MET A CA 1
ATOM 1474 C C . MET A 1 188 ? 38.482 12.731 -11.704 1.00 78.75 188 MET A C 1
ATOM 1476 O O . MET A 1 188 ? 38.130 13.883 -11.451 1.00 78.75 188 MET A O 1
ATOM 1480 N N . ILE A 1 189 ? 37.598 11.754 -11.917 1.00 81.38 189 ILE A N 1
ATOM 1481 C CA . ILE A 1 189 ? 36.148 11.963 -11.886 1.00 81.38 189 ILE A CA 1
ATOM 1482 C C . ILE A 1 189 ? 35.645 11.715 -10.463 1.00 81.38 189 ILE A C 1
ATOM 1484 O O . ILE A 1 189 ? 35.665 10.581 -9.980 1.00 81.38 189 ILE A O 1
ATOM 1488 N N . ALA A 1 190 ? 35.157 12.768 -9.806 1.00 81.62 190 ALA A N 1
ATOM 1489 C CA . ALA A 1 190 ? 34.467 12.660 -8.525 1.00 81.62 190 ALA A CA 1
ATOM 1490 C C . ALA A 1 190 ? 33.077 12.019 -8.686 1.00 81.62 190 ALA A C 1
ATOM 1492 O O . ALA A 1 190 ? 32.314 12.354 -9.603 1.00 81.62 190 ALA A O 1
ATOM 1493 N N . ILE A 1 191 ? 32.731 11.107 -7.778 1.00 82.38 191 ILE A N 1
ATOM 1494 C CA . ILE A 1 191 ? 31.432 10.433 -7.784 1.00 82.38 191 ILE A CA 1
ATOM 1495 C C . ILE A 1 191 ? 30.354 11.338 -7.174 1.00 82.38 191 ILE A C 1
ATOM 1497 O O . ILE A 1 191 ? 30.474 11.826 -6.054 1.00 82.38 191 ILE A O 1
ATOM 1501 N N . ASN A 1 192 ? 29.298 11.594 -7.948 1.00 82.56 192 ASN A N 1
ATOM 1502 C CA . ASN A 1 192 ? 28.117 12.359 -7.554 1.00 82.56 192 ASN A CA 1
ATOM 1503 C C . ASN A 1 192 ? 26.896 11.935 -8.400 1.00 82.56 192 ASN A C 1
ATOM 1505 O O . ASN A 1 192 ? 27.017 11.144 -9.340 1.00 82.56 192 ASN A O 1
ATOM 1509 N N . ARG A 1 193 ? 25.705 12.474 -8.088 1.00 82.12 193 ARG A N 1
ATOM 1510 C CA . ARG A 1 193 ? 24.439 12.145 -8.781 1.00 82.12 193 ARG A CA 1
ATOM 1511 C C . ARG A 1 193 ? 24.510 12.365 -10.298 1.00 82.12 193 ARG A C 1
ATOM 1513 O O . ARG A 1 193 ? 23.920 11.587 -11.045 1.00 82.12 193 ARG A O 1
ATOM 1520 N N . THR A 1 194 ? 25.249 13.376 -10.747 1.00 84.12 194 THR A N 1
ATOM 1521 C CA . THR A 1 194 ? 25.404 13.725 -12.163 1.00 84.12 194 THR A CA 1
ATOM 1522 C C . THR A 1 194 ? 26.399 12.802 -12.864 1.00 84.12 194 THR A C 1
ATOM 1524 O O . THR A 1 194 ? 26.076 12.280 -13.927 1.00 84.12 194 THR A O 1
ATOM 1527 N N . SER A 1 195 ? 27.573 12.527 -12.280 1.00 83.81 195 SER A N 1
ATOM 1528 C CA . SER A 1 195 ? 28.569 11.630 -12.893 1.00 83.81 195 SER A CA 1
ATOM 1529 C C . SER A 1 195 ? 28.091 10.175 -12.949 1.00 83.81 195 SER A C 1
ATOM 1531 O O . SER A 1 195 ? 28.261 9.526 -13.980 1.00 83.81 195 SER A O 1
ATOM 1533 N N . LEU A 1 196 ? 27.382 9.686 -11.924 1.00 84.12 196 LEU A N 1
ATOM 1534 C CA . LEU A 1 196 ? 26.697 8.385 -11.983 1.00 84.12 196 LEU A CA 1
ATOM 1535 C C . LEU A 1 196 ? 25.547 8.378 -13.006 1.00 84.12 196 LEU A C 1
ATOM 1537 O O . LEU A 1 196 ? 25.367 7.387 -13.712 1.00 84.12 196 LEU A O 1
ATOM 1541 N N . GLY A 1 197 ? 24.806 9.485 -13.144 1.00 85.50 197 GLY A N 1
ATOM 1542 C CA . GLY A 1 197 ? 23.797 9.658 -14.195 1.00 85.50 197 GLY A CA 1
ATOM 1543 C C . GLY A 1 197 ? 24.388 9.538 -15.603 1.00 85.50 197 GLY A C 1
ATOM 1544 O O . GLY A 1 197 ? 23.870 8.778 -16.420 1.00 85.50 197 GLY A O 1
ATOM 1545 N N . TRP A 1 198 ? 25.519 10.200 -15.862 1.00 89.00 198 TRP A N 1
ATOM 1546 C CA . TRP A 1 198 ? 26.260 10.083 -17.124 1.00 89.00 198 TRP A CA 1
ATOM 1547 C C . TRP A 1 198 ? 26.771 8.663 -17.386 1.00 89.00 198 TRP A C 1
ATOM 1549 O O . TRP A 1 198 ? 26.644 8.182 -18.510 1.00 89.00 198 TRP A O 1
ATOM 1559 N N . MET A 1 199 ? 27.288 7.960 -16.370 1.00 89.12 199 MET A N 1
ATOM 1560 C CA . MET A 1 199 ? 27.700 6.555 -16.514 1.00 89.12 199 MET A CA 1
ATOM 1561 C C . MET A 1 199 ? 26.519 5.658 -16.912 1.00 89.12 199 MET A C 1
ATOM 1563 O O . MET A 1 199 ? 26.660 4.844 -17.821 1.00 89.12 199 MET A O 1
ATOM 1567 N N . MET A 1 200 ? 25.341 5.836 -16.300 1.00 87.50 200 MET A N 1
ATOM 1568 C CA . MET A 1 200 ? 24.127 5.097 -16.676 1.00 87.50 200 MET A CA 1
ATOM 1569 C C . MET A 1 200 ? 23.642 5.459 -18.093 1.00 87.50 200 MET A C 1
ATOM 1571 O O . MET A 1 200 ? 23.283 4.568 -18.863 1.00 87.50 200 MET A O 1
ATOM 1575 N N . ALA A 1 201 ? 23.672 6.740 -18.473 1.00 89.31 201 ALA A N 1
ATOM 1576 C CA . ALA A 1 201 ? 23.260 7.205 -19.800 1.00 89.31 201 ALA A CA 1
ATOM 1577 C C . ALA A 1 201 ? 24.183 6.694 -20.925 1.00 89.31 201 ALA A C 1
ATOM 1579 O O . ALA A 1 201 ? 23.698 6.252 -21.968 1.00 89.31 201 ALA A O 1
ATOM 1580 N N . ALA A 1 202 ? 25.500 6.671 -20.689 1.00 91.00 202 ALA A N 1
ATOM 1581 C CA . ALA A 1 202 ? 26.498 6.130 -21.616 1.00 91.00 202 ALA A CA 1
ATOM 1582 C C . ALA A 1 202 ? 26.303 4.630 -21.906 1.00 91.00 202 ALA A C 1
ATOM 1584 O O . ALA A 1 202 ? 26.709 4.155 -22.965 1.00 91.00 202 ALA A O 1
ATOM 1585 N N . VAL A 1 203 ? 25.642 3.894 -21.006 1.00 90.94 203 VAL A N 1
ATOM 1586 C CA . VAL A 1 203 ? 25.213 2.503 -21.219 1.00 90.94 203 VAL A CA 1
ATOM 1587 C C . VAL A 1 203 ? 23.868 2.446 -21.943 1.00 90.94 203 VAL A C 1
ATOM 1589 O O . VAL A 1 203 ? 23.736 1.744 -22.944 1.00 90.94 203 VAL A O 1
ATOM 1592 N N . LEU A 1 204 ? 22.874 3.205 -21.466 1.00 89.31 204 LEU A N 1
ATOM 1593 C CA . LEU A 1 204 ? 21.509 3.211 -22.005 1.00 89.31 204 LEU A CA 1
ATOM 1594 C C . LEU A 1 204 ? 21.478 3.518 -23.509 1.00 89.31 204 LEU A C 1
ATOM 1596 O O . LEU A 1 204 ? 20.757 2.844 -24.248 1.00 89.31 204 LEU A O 1
ATOM 1600 N N . GLN A 1 205 ? 22.306 4.462 -23.971 1.00 93.88 205 GLN A N 1
ATOM 1601 C CA . GLN A 1 205 ? 22.381 4.842 -25.386 1.00 93.88 205 GLN A CA 1
ATOM 1602 C C . GLN A 1 205 ? 22.654 3.661 -26.329 1.00 93.88 205 GLN A C 1
ATOM 1604 O O . GLN A 1 205 ? 22.118 3.665 -27.430 1.00 93.88 205 GLN A O 1
ATOM 1609 N N . LEU A 1 206 ? 23.374 2.611 -25.906 1.00 89.44 206 LEU A N 1
ATOM 1610 C CA . LEU A 1 206 ? 23.651 1.456 -26.770 1.00 89.44 206 LEU A CA 1
ATOM 1611 C C . LEU A 1 206 ? 22.368 0.707 -27.166 1.00 89.44 206 LEU A C 1
ATOM 1613 O O . LEU A 1 206 ? 22.257 0.252 -28.301 1.00 89.44 206 LEU A O 1
ATOM 1617 N N . SER A 1 207 ? 21.381 0.620 -26.265 1.00 86.94 207 SER A N 1
ATOM 1618 C CA . SER A 1 207 ? 20.074 0.020 -26.583 1.00 86.94 207 SER A CA 1
ATOM 1619 C C . SER A 1 207 ? 19.294 0.854 -27.607 1.00 86.94 207 SER A C 1
ATOM 1621 O O . SER A 1 207 ? 18.718 0.309 -28.550 1.00 86.94 207 SER A O 1
ATOM 1623 N N . VAL A 1 208 ? 19.334 2.181 -27.461 1.00 90.06 208 VAL A N 1
ATOM 1624 C CA . VAL A 1 208 ? 18.624 3.140 -28.316 1.00 90.06 208 VAL A CA 1
ATOM 1625 C C . VAL A 1 208 ? 19.265 3.200 -29.703 1.00 90.06 208 VAL A C 1
ATOM 1627 O O . VAL A 1 208 ? 18.580 3.007 -30.703 1.00 90.06 208 VAL A O 1
ATOM 1630 N N . VAL A 1 209 ? 20.588 3.377 -29.768 1.00 91.00 209 VAL A N 1
ATOM 1631 C CA . VAL A 1 209 ? 21.366 3.441 -31.014 1.00 91.00 209 VAL A CA 1
ATOM 1632 C C . VAL A 1 209 ? 21.227 2.146 -31.813 1.00 91.00 209 VAL A C 1
ATOM 1634 O O . VAL A 1 209 ? 20.924 2.210 -33.001 1.00 91.00 209 VAL A O 1
ATOM 1637 N N . ARG A 1 210 ? 21.350 0.967 -31.181 1.00 87.31 210 ARG A N 1
ATOM 1638 C CA . ARG A 1 210 ? 21.136 -0.322 -31.868 1.00 87.31 210 ARG A CA 1
ATOM 1639 C C . ARG A 1 210 ? 19.716 -0.470 -32.417 1.00 87.31 210 ARG A C 1
ATOM 1641 O O . ARG A 1 210 ? 19.558 -0.975 -33.521 1.00 87.31 210 ARG A O 1
ATOM 1648 N N . THR A 1 211 ? 18.698 -0.014 -31.685 1.00 89.19 211 THR A N 1
ATOM 1649 C CA . THR A 1 211 ? 17.294 -0.098 -32.128 1.00 89.19 211 THR A CA 1
ATOM 1650 C C . THR A 1 211 ? 17.011 0.829 -33.311 1.00 89.19 211 THR A C 1
ATOM 1652 O O . THR A 1 211 ? 16.402 0.402 -34.289 1.00 89.19 211 THR A O 1
ATOM 1655 N N . ILE A 1 212 ? 17.505 2.071 -33.267 1.00 91.31 212 ILE A N 1
ATOM 1656 C CA . ILE A 1 212 ? 17.361 3.031 -34.371 1.00 91.31 212 ILE A CA 1
ATOM 1657 C C . ILE A 1 212 ? 18.115 2.539 -35.614 1.00 91.31 212 ILE A C 1
ATOM 1659 O O . ILE A 1 212 ? 17.545 2.516 -36.701 1.00 91.31 212 ILE A O 1
ATOM 1663 N N . LEU A 1 213 ? 19.368 2.095 -35.467 1.00 88.12 213 LEU A N 1
ATOM 1664 C CA . LEU A 1 213 ? 20.165 1.609 -36.597 1.00 88.12 213 LEU A CA 1
ATOM 1665 C C . LEU A 1 213 ? 19.620 0.302 -37.186 1.00 88.12 213 LEU A C 1
ATOM 1667 O O . LEU A 1 213 ? 19.656 0.138 -38.402 1.00 88.12 213 LEU A O 1
ATOM 1671 N N . PHE A 1 214 ? 19.050 -0.601 -36.382 1.00 87.06 214 PHE A N 1
ATOM 1672 C CA . PHE A 1 214 ? 18.361 -1.781 -36.913 1.00 87.06 214 PHE A CA 1
ATOM 1673 C C . PHE A 1 214 ? 17.145 -1.400 -37.773 1.00 87.06 214 PHE A C 1
ATOM 1675 O O . PHE A 1 214 ? 16.959 -1.954 -38.851 1.00 87.06 214 PHE A O 1
ATOM 1682 N N . PHE A 1 215 ? 16.353 -0.407 -37.354 1.00 88.06 215 PHE A N 1
ATOM 1683 C CA . PHE A 1 215 ? 15.246 0.086 -38.177 1.00 88.06 215 PHE A CA 1
ATOM 1684 C C . PHE A 1 215 ? 15.739 0.760 -39.470 1.00 88.06 215 PHE A C 1
ATOM 1686 O O . PHE A 1 215 ? 15.213 0.480 -40.543 1.00 88.06 215 PHE A O 1
ATOM 1693 N N . VAL A 1 216 ? 16.783 1.594 -39.394 1.00 87.75 216 VAL A N 1
ATOM 1694 C CA . VAL A 1 216 ? 17.377 2.254 -40.574 1.00 87.75 216 VAL A CA 1
ATOM 1695 C C . VAL A 1 216 ? 17.956 1.236 -41.561 1.00 87.75 216 VAL A C 1
ATOM 1697 O O . VAL A 1 216 ? 17.705 1.350 -42.756 1.00 87.75 216 VAL A O 1
ATOM 1700 N N . THR A 1 217 ? 18.683 0.220 -41.089 1.00 83.25 217 THR A N 1
ATOM 1701 C CA . THR A 1 217 ? 19.228 -0.838 -41.961 1.00 83.25 217 THR A CA 1
ATOM 1702 C C . THR A 1 217 ? 18.138 -1.688 -42.597 1.00 83.25 217 THR A C 1
ATOM 1704 O O . THR A 1 217 ? 18.239 -1.982 -43.781 1.00 83.25 217 THR A O 1
ATOM 1707 N N . LEU A 1 218 ? 17.063 -2.009 -41.870 1.00 82.88 218 LEU A N 1
ATOM 1708 C CA . LEU A 1 218 ? 15.903 -2.702 -42.436 1.00 82.88 218 LEU A CA 1
ATOM 1709 C C . LEU A 1 218 ? 15.252 -1.880 -43.562 1.00 82.88 218 LEU A C 1
ATOM 1711 O O . LEU A 1 218 ? 14.950 -2.438 -44.612 1.00 82.88 218 LEU A O 1
ATOM 1715 N N . VAL A 1 219 ? 15.091 -0.563 -43.380 1.00 85.81 219 VAL A N 1
ATOM 1716 C CA . VAL A 1 219 ? 14.534 0.335 -44.410 1.00 85.81 219 VAL A CA 1
ATOM 1717 C C . VAL A 1 219 ? 15.454 0.450 -45.631 1.00 85.81 219 VAL A C 1
ATOM 1719 O O . VAL A 1 219 ? 14.979 0.308 -46.756 1.00 85.81 219 VAL A O 1
ATOM 1722 N N . LEU A 1 220 ? 16.762 0.652 -45.437 1.00 82.69 220 LEU A N 1
ATOM 1723 C CA . LEU A 1 220 ? 17.725 0.725 -46.546 1.00 82.69 220 LEU A CA 1
ATOM 1724 C C . LEU A 1 220 ? 17.851 -0.614 -47.293 1.00 82.69 220 LEU A C 1
ATOM 1726 O O . LEU A 1 220 ? 18.028 -0.624 -48.508 1.00 82.69 220 LEU A O 1
ATOM 1730 N N . TRP A 1 221 ? 17.704 -1.742 -46.591 1.00 78.88 221 TRP A N 1
ATOM 1731 C CA . TRP A 1 221 ? 17.669 -3.075 -47.196 1.00 78.88 221 TRP A CA 1
ATOM 1732 C C . TRP A 1 221 ? 16.406 -3.297 -48.042 1.00 78.88 221 TRP A C 1
ATOM 1734 O O . TRP A 1 221 ? 16.495 -3.881 -49.118 1.00 78.88 221 TRP A O 1
ATOM 1744 N N . THR A 1 222 ? 15.244 -2.770 -47.630 1.00 78.44 222 THR A N 1
ATOM 1745 C CA . THR A 1 222 ? 14.019 -2.819 -48.458 1.00 78.44 222 THR A CA 1
ATOM 1746 C C . THR A 1 222 ? 14.049 -1.931 -49.710 1.00 78.44 222 THR A C 1
ATOM 1748 O O . THR A 1 222 ? 13.164 -2.071 -50.548 1.00 78.44 222 THR A O 1
ATOM 1751 N N . ASP A 1 223 ? 15.048 -1.054 -49.848 1.00 80.88 223 ASP A N 1
ATOM 1752 C CA . ASP A 1 223 ? 15.284 -0.188 -51.021 1.00 80.88 223 ASP A CA 1
ATOM 1753 C C . ASP A 1 223 ? 16.486 -0.675 -51.870 1.00 80.88 223 ASP A C 1
ATOM 1755 O O . ASP A 1 223 ? 16.990 0.038 -52.738 1.00 80.88 223 ASP A O 1
ATOM 1759 N N . GLU A 1 224 ? 17.000 -1.878 -51.573 1.00 75.25 224 GLU A N 1
ATOM 1760 C CA . GLU A 1 224 ? 18.210 -2.486 -52.162 1.00 75.25 224 GLU A CA 1
ATOM 1761 C C . GLU A 1 224 ? 19.501 -1.639 -51.994 1.00 75.25 224 GLU A C 1
ATOM 1763 O O . GLU A 1 224 ? 20.545 -1.965 -52.553 1.00 75.25 224 GLU A O 1
ATOM 1768 N N . GLN A 1 225 ? 19.477 -0.592 -51.152 1.00 70.62 225 GLN A N 1
ATOM 1769 C CA . GLN A 1 225 ? 20.609 0.312 -50.869 1.00 70.62 225 GLN A CA 1
ATOM 1770 C C . GLN A 1 225 ? 21.537 -0.182 -49.740 1.00 70.62 225 GLN A C 1
ATOM 1772 O O . GLN A 1 225 ? 22.410 0.561 -49.282 1.00 70.62 225 GLN A O 1
ATOM 1777 N N . TYR A 1 226 ? 21.335 -1.400 -49.231 1.00 68.25 226 TYR A N 1
ATOM 1778 C CA . TYR A 1 226 ? 22.098 -1.956 -48.110 1.00 68.25 226 TYR A CA 1
ATOM 1779 C C . TYR A 1 226 ? 22.479 -3.412 -48.373 1.00 68.25 226 TYR A C 1
ATOM 1781 O O . TYR A 1 226 ? 21.633 -4.301 -48.266 1.00 68.25 226 TYR A O 1
ATOM 1789 N N . ASP A 1 227 ? 23.756 -3.656 -48.671 1.00 66.38 227 ASP A N 1
ATOM 1790 C CA . ASP A 1 227 ? 24.291 -5.016 -48.794 1.00 66.38 227 ASP A CA 1
ATOM 1791 C C . ASP A 1 227 ? 24.952 -5.473 -47.483 1.00 66.38 227 ASP A C 1
ATOM 1793 O O . ASP A 1 227 ? 25.692 -4.731 -46.832 1.00 66.38 227 ASP A O 1
ATOM 1797 N N . TYR A 1 228 ? 24.674 -6.712 -47.085 1.00 63.56 228 TYR A N 1
ATOM 1798 C CA . TYR A 1 228 ? 25.139 -7.297 -45.831 1.00 63.56 228 TYR A CA 1
ATOM 1799 C C . TYR A 1 228 ? 26.521 -7.932 -46.012 1.00 63.56 228 TYR A C 1
ATOM 1801 O O . TYR A 1 228 ? 26.633 -9.117 -46.316 1.00 63.56 228 TYR A O 1
ATOM 1809 N N . GLY A 1 229 ? 27.578 -7.164 -45.743 1.00 55.94 229 GLY A N 1
ATOM 1810 C CA . GLY A 1 229 ? 28.962 -7.661 -45.716 1.00 55.94 229 GLY A CA 1
ATOM 1811 C C . GLY A 1 229 ? 29.902 -7.019 -46.736 1.00 55.94 229 GLY A C 1
ATOM 1812 O O . GLY A 1 229 ? 31.092 -7.325 -46.722 1.00 55.94 229 GLY A O 1
ATOM 1813 N N . ASP A 1 230 ? 29.400 -6.106 -47.567 1.00 62.09 230 ASP A N 1
ATOM 1814 C CA . ASP A 1 230 ? 30.238 -5.151 -48.291 1.00 62.09 230 ASP A CA 1
ATOM 1815 C C . ASP A 1 230 ? 30.842 -4.119 -47.313 1.00 62.09 230 ASP A C 1
ATOM 1817 O O . ASP A 1 230 ? 30.221 -3.723 -46.321 1.00 62.09 230 ASP A O 1
ATOM 1821 N N . VAL A 1 231 ? 32.087 -3.723 -47.573 1.00 60.34 231 VAL A N 1
ATOM 1822 C CA . VAL A 1 231 ? 32.929 -2.869 -46.721 1.00 60.34 231 VAL A CA 1
ATOM 1823 C C . VAL A 1 231 ? 33.444 -1.642 -47.499 1.00 60.34 231 VAL A C 1
ATOM 1825 O O . VAL A 1 231 ? 34.208 -0.845 -46.953 1.00 60.34 231 VAL A O 1
ATOM 1828 N N . ASP A 1 232 ? 33.018 -1.448 -48.753 1.00 64.38 232 ASP A N 1
ATOM 1829 C CA . ASP A 1 232 ? 33.353 -0.254 -49.531 1.00 64.38 232 ASP A CA 1
ATOM 1830 C C . ASP A 1 232 ? 32.831 1.030 -48.867 1.00 64.38 232 ASP A C 1
ATOM 1832 O O . ASP A 1 232 ? 31.736 1.092 -48.307 1.00 64.38 232 ASP A O 1
ATOM 1836 N N . SER A 1 233 ? 33.602 2.114 -48.989 1.00 64.44 233 SER A N 1
ATOM 1837 C CA . SER A 1 233 ? 33.311 3.412 -48.357 1.00 64.44 233 SER A CA 1
ATOM 1838 C C . SER A 1 233 ? 32.102 4.159 -48.934 1.00 64.44 233 SER A C 1
ATOM 1840 O O . SER A 1 233 ? 31.746 5.230 -48.443 1.00 64.44 233 SER A O 1
ATOM 1842 N N . VAL A 1 234 ? 31.465 3.602 -49.965 1.00 69.81 234 VAL A N 1
ATOM 1843 C CA . VAL A 1 234 ? 30.191 4.066 -50.534 1.00 69.81 234 VAL A CA 1
ATOM 1844 C C . VAL A 1 234 ? 28.999 3.386 -49.839 1.00 69.81 234 VAL A C 1
ATOM 1846 O O . VAL A 1 234 ? 27.909 3.954 -49.806 1.00 69.81 234 VAL A O 1
ATOM 1849 N N . ASN A 1 235 ? 29.191 2.19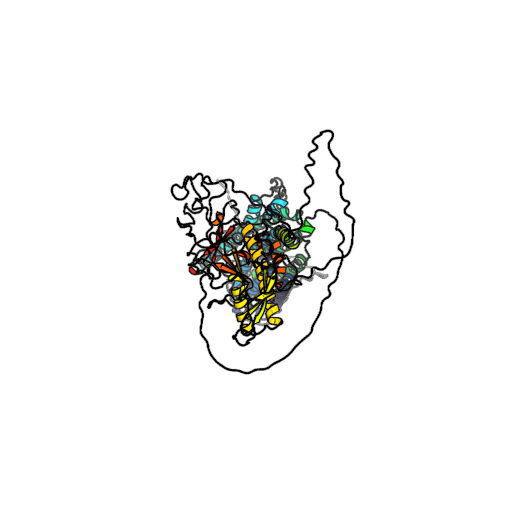8 -49.255 1.00 74.12 235 ASN A N 1
ATOM 1850 C CA . ASN A 1 235 ? 28.109 1.386 -48.712 1.00 74.12 235 ASN A CA 1
ATOM 1851 C C . ASN A 1 235 ? 27.680 1.854 -47.301 1.00 74.12 235 ASN A C 1
ATOM 1853 O O . ASN A 1 235 ? 28.523 1.969 -46.401 1.00 74.12 235 ASN A O 1
ATOM 1857 N N . PRO A 1 236 ? 26.373 2.063 -47.038 1.00 79.62 236 PRO A N 1
ATOM 1858 C CA . PRO A 1 236 ? 25.880 2.405 -45.702 1.00 79.62 236 PRO A CA 1
ATOM 1859 C C . PRO A 1 236 ? 26.241 1.386 -44.602 1.00 79.62 236 PRO A C 1
ATOM 1861 O O . PRO A 1 236 ? 26.314 1.768 -43.430 1.00 79.62 236 PRO A O 1
ATOM 1864 N N . ASN A 1 237 ? 26.511 0.119 -44.947 1.00 76.44 237 ASN A N 1
ATOM 1865 C CA . ASN A 1 237 ? 26.934 -0.936 -44.018 1.00 76.44 237 ASN A CA 1
ATOM 1866 C C . ASN A 1 237 ? 28.180 -0.538 -43.205 1.00 76.44 237 ASN A C 1
ATOM 1868 O O . ASN A 1 237 ? 28.171 -0.632 -41.973 1.00 76.44 237 ASN A O 1
ATOM 1872 N N . MET A 1 238 ? 29.206 0.018 -43.863 1.00 78.94 238 MET A N 1
ATOM 1873 C CA . MET A 1 238 ? 30.437 0.480 -43.207 1.00 78.94 238 MET A CA 1
ATOM 1874 C C . MET A 1 238 ? 30.148 1.551 -42.139 1.00 78.94 238 MET A C 1
ATOM 1876 O O . MET A 1 238 ? 30.675 1.490 -41.024 1.00 78.94 238 MET A O 1
ATOM 1880 N N . TYR A 1 239 ? 29.282 2.518 -42.455 1.00 83.81 239 TYR A N 1
ATOM 1881 C CA . TYR A 1 239 ? 28.926 3.607 -41.543 1.00 83.81 239 TYR A CA 1
ATOM 1882 C C . TYR A 1 239 ? 28.106 3.120 -40.345 1.00 83.81 239 TYR A C 1
ATOM 1884 O O . TYR A 1 239 ? 28.369 3.534 -39.214 1.00 83.81 239 TYR A O 1
ATOM 1892 N N . VAL A 1 240 ? 27.148 2.213 -40.558 1.00 83.50 240 VAL A N 1
ATOM 1893 C CA . VAL A 1 240 ? 26.351 1.630 -39.469 1.00 83.50 240 VAL A CA 1
ATOM 1894 C C . VAL A 1 240 ? 27.240 0.835 -38.512 1.00 83.50 240 VAL A C 1
ATOM 1896 O O . VAL A 1 240 ? 27.188 1.071 -37.301 1.00 83.50 240 VAL A O 1
ATOM 1899 N N . ASN A 1 241 ? 28.113 -0.029 -39.036 1.00 79.94 241 ASN A N 1
ATOM 1900 C CA . ASN A 1 241 ? 29.066 -0.789 -38.226 1.00 79.94 241 ASN A CA 1
ATOM 1901 C C . ASN A 1 241 ? 30.024 0.131 -37.445 1.00 79.94 241 ASN A C 1
ATOM 1903 O O . ASN A 1 241 ? 30.270 -0.103 -36.258 1.00 79.94 241 ASN A O 1
ATOM 1907 N N . ALA A 1 242 ? 30.495 1.232 -38.044 1.00 84.38 242 ALA A N 1
ATOM 1908 C CA . ALA A 1 242 ? 31.318 2.223 -37.349 1.00 84.38 242 ALA A CA 1
ATOM 1909 C C . ALA A 1 242 ? 30.576 2.901 -36.176 1.00 84.38 242 ALA A C 1
ATOM 1911 O O . ALA A 1 242 ? 31.130 3.012 -35.077 1.00 84.38 242 ALA A O 1
ATOM 1912 N N . ILE A 1 243 ? 29.312 3.308 -36.362 1.00 89.06 243 ILE A N 1
ATOM 1913 C CA . ILE A 1 243 ? 28.503 3.933 -35.298 1.00 89.06 243 ILE A CA 1
ATOM 1914 C C . ILE A 1 243 ? 28.200 2.926 -34.176 1.00 89.06 243 ILE A C 1
ATOM 1916 O O . ILE A 1 243 ? 28.323 3.269 -32.996 1.00 89.06 243 ILE A O 1
ATOM 1920 N N . ILE A 1 244 ? 27.868 1.672 -34.513 1.00 84.88 244 ILE A N 1
ATOM 1921 C CA . ILE A 1 244 ? 27.675 0.592 -33.528 1.00 84.88 244 ILE A CA 1
ATOM 1922 C C . ILE A 1 244 ? 28.967 0.346 -32.738 1.00 84.88 244 ILE A C 1
ATOM 1924 O O . ILE A 1 244 ? 28.907 0.198 -31.514 1.00 84.88 244 ILE A O 1
ATOM 1928 N N . GLY A 1 245 ? 30.130 0.364 -33.396 1.00 85.56 245 GLY A N 1
ATOM 1929 C CA . GLY A 1 245 ? 31.440 0.264 -32.751 1.00 85.56 245 GLY A CA 1
ATOM 1930 C C . GLY A 1 245 ? 31.672 1.376 -31.725 1.00 85.56 245 GLY A C 1
ATOM 1931 O O . GLY A 1 245 ? 31.893 1.093 -30.546 1.00 85.56 245 GLY A O 1
ATOM 1932 N N . VAL A 1 246 ? 31.543 2.643 -32.132 1.00 89.00 246 VAL A N 1
ATOM 1933 C CA . VAL A 1 246 ? 31.719 3.813 -31.246 1.00 89.00 246 VAL A CA 1
ATOM 1934 C C . VAL A 1 246 ? 30.730 3.791 -30.071 1.00 89.00 246 VAL A C 1
ATOM 1936 O O . VAL A 1 246 ? 31.131 3.984 -28.921 1.00 89.00 246 VAL A O 1
ATOM 1939 N N . SER A 1 247 ? 29.455 3.482 -30.326 1.00 90.94 247 SER A N 1
ATOM 1940 C CA . SER A 1 247 ? 28.424 3.333 -29.286 1.00 90.94 247 SER A CA 1
ATOM 1941 C C . SER A 1 247 ? 28.744 2.193 -28.305 1.00 90.94 247 SER A C 1
ATOM 1943 O O . SER A 1 247 ? 28.552 2.338 -27.092 1.00 90.94 247 SER A O 1
ATOM 1945 N N . THR A 1 248 ? 29.297 1.080 -28.800 1.00 88.81 248 THR A N 1
ATOM 1946 C CA . THR A 1 248 ? 29.718 -0.070 -27.983 1.00 88.81 248 THR A CA 1
ATOM 1947 C C . THR A 1 248 ? 30.910 0.290 -27.091 1.00 88.81 248 THR A C 1
ATOM 1949 O O . THR A 1 248 ? 30.876 -0.013 -25.896 1.00 88.81 248 THR A O 1
ATOM 1952 N N . PHE A 1 249 ? 31.914 1.011 -27.608 1.00 89.44 249 PHE A N 1
ATOM 1953 C CA . PHE A 1 249 ? 33.030 1.525 -26.802 1.00 89.44 249 PHE A CA 1
ATOM 1954 C C . PHE A 1 249 ? 32.569 2.515 -25.722 1.00 89.44 249 PHE A C 1
ATOM 1956 O O . PHE A 1 249 ? 33.012 2.408 -24.577 1.00 89.44 249 PHE A O 1
ATOM 1963 N N . LEU A 1 250 ? 31.640 3.425 -26.036 1.00 90.81 250 LEU A N 1
ATOM 1964 C CA . LEU A 1 250 ? 31.073 4.365 -25.059 1.00 90.81 250 LEU A CA 1
ATOM 1965 C C . LEU A 1 250 ? 30.325 3.640 -23.922 1.00 90.81 250 LEU A C 1
ATOM 1967 O O . LEU A 1 250 ? 30.504 3.976 -22.750 1.00 90.81 250 LEU A O 1
ATOM 1971 N N . SER A 1 251 ? 29.549 2.602 -24.247 1.00 90.44 251 SER A N 1
ATOM 1972 C CA . SER A 1 251 ? 28.852 1.774 -23.253 1.00 90.44 251 SER A CA 1
ATOM 1973 C C . SER A 1 251 ? 29.807 0.936 -22.402 1.00 90.44 251 SER A C 1
ATOM 1975 O O . SER A 1 251 ? 29.656 0.892 -21.179 1.00 90.44 251 SER A O 1
ATOM 1977 N N . PHE A 1 252 ? 30.827 0.321 -23.012 1.00 89.94 252 PHE A N 1
ATOM 1978 C CA . PHE A 1 252 ? 31.903 -0.365 -22.289 1.00 89.94 252 PHE A CA 1
ATOM 1979 C C . PHE A 1 252 ? 32.610 0.583 -21.310 1.00 89.94 252 PHE A C 1
ATOM 1981 O O . PHE A 1 252 ? 32.833 0.228 -20.153 1.00 89.94 252 PHE A O 1
ATOM 1988 N N . TYR A 1 253 ? 32.910 1.808 -21.749 1.00 89.00 253 TYR A N 1
ATOM 1989 C CA . TYR A 1 253 ? 33.562 2.826 -20.933 1.00 89.00 253 TYR A CA 1
ATOM 1990 C C . TYR A 1 253 ? 32.691 3.269 -19.746 1.00 89.00 253 TYR A C 1
ATOM 1992 O O . TYR A 1 253 ? 33.164 3.255 -18.608 1.00 89.00 253 TYR A O 1
ATOM 2000 N N . GLY A 1 254 ? 31.402 3.557 -19.971 1.00 90.56 254 GLY A N 1
ATOM 2001 C CA . GLY A 1 254 ? 30.442 3.848 -18.898 1.00 90.56 254 GLY A CA 1
ATOM 2002 C C . GLY A 1 254 ? 30.339 2.712 -17.871 1.00 90.56 254 GLY A C 1
ATOM 2003 O O . GLY A 1 254 ? 30.400 2.958 -16.664 1.00 90.56 254 GLY A O 1
ATOM 2004 N N . HIS A 1 255 ? 30.294 1.460 -18.343 1.00 90.50 255 HIS A N 1
ATOM 2005 C CA . HIS A 1 255 ? 30.354 0.268 -17.489 1.00 90.50 255 HIS A CA 1
ATOM 2006 C C . HIS A 1 255 ? 31.641 0.192 -16.662 1.00 90.50 255 HIS A C 1
ATOM 2008 O O . HIS A 1 255 ? 31.596 -0.088 -15.461 1.00 90.50 255 HIS A O 1
ATOM 2014 N N . LEU A 1 256 ? 32.792 0.433 -17.294 1.00 89.69 256 LEU A N 1
ATOM 2015 C CA . LEU A 1 256 ? 34.101 0.348 -16.659 1.00 89.69 256 LEU A CA 1
ATOM 2016 C C . LEU A 1 256 ? 34.280 1.414 -15.572 1.00 89.69 256 LEU A C 1
ATOM 2018 O O . LEU A 1 256 ? 34.803 1.088 -14.507 1.00 89.69 256 LEU A O 1
ATOM 2022 N N . LEU A 1 257 ? 33.827 2.653 -15.796 1.00 89.31 257 LEU A N 1
ATOM 2023 C CA . LEU A 1 257 ? 33.868 3.719 -14.787 1.00 89.31 257 LEU A CA 1
ATOM 2024 C C . LEU A 1 257 ? 33.007 3.381 -13.564 1.00 89.31 257 LEU A C 1
ATOM 2026 O O . LEU A 1 257 ? 33.488 3.455 -12.433 1.00 89.31 257 LEU A O 1
ATOM 2030 N N . PHE A 1 258 ? 31.764 2.948 -13.781 1.00 90.62 258 PHE A N 1
ATOM 2031 C CA . PHE A 1 258 ? 30.849 2.599 -12.693 1.00 90.62 258 PHE A CA 1
ATOM 2032 C C . PHE A 1 258 ? 31.360 1.391 -11.888 1.00 90.62 258 PHE A C 1
ATOM 2034 O O . PHE A 1 258 ? 31.320 1.392 -10.657 1.00 90.62 258 PHE A O 1
ATOM 2041 N N . TYR A 1 259 ? 31.933 0.382 -12.555 1.00 90.56 259 TYR A N 1
ATOM 2042 C CA . TYR A 1 259 ? 32.624 -0.722 -11.881 1.00 90.56 259 TYR A CA 1
ATOM 2043 C C . TYR A 1 259 ? 33.889 -0.258 -11.135 1.00 90.56 259 TYR A C 1
ATOM 2045 O O . TYR A 1 259 ? 34.121 -0.694 -10.006 1.00 90.56 259 TYR A O 1
ATOM 2053 N N . LYS A 1 260 ? 34.704 0.645 -11.709 1.00 88.19 260 LYS A N 1
ATOM 2054 C CA . LYS A 1 260 ? 35.869 1.231 -11.018 1.00 88.19 260 LYS A CA 1
ATOM 2055 C C . LYS A 1 260 ? 35.454 1.933 -9.715 1.00 88.19 260 LYS A C 1
ATOM 2057 O O . LYS A 1 260 ? 36.175 1.757 -8.736 1.00 88.19 260 LYS A O 1
ATOM 2062 N N . ALA A 1 261 ? 34.330 2.659 -9.709 1.00 88.44 261 ALA A N 1
ATOM 2063 C CA . ALA A 1 261 ? 33.773 3.334 -8.530 1.00 88.44 261 ALA A CA 1
ATOM 2064 C C . ALA A 1 261 ? 33.296 2.340 -7.459 1.00 88.44 261 ALA A C 1
ATOM 2066 O O . ALA A 1 261 ? 33.700 2.389 -6.302 1.00 88.44 261 ALA A O 1
ATOM 2067 N N . THR A 1 262 ? 32.441 1.400 -7.859 1.00 89.88 262 THR A N 1
ATOM 2068 C CA . THR A 1 262 ? 31.674 0.561 -6.924 1.00 89.88 262 THR A CA 1
ATOM 2069 C C . THR A 1 262 ? 32.470 -0.605 -6.335 1.00 89.88 262 THR A C 1
ATOM 2071 O O . THR A 1 262 ? 32.207 -1.021 -5.208 1.00 89.88 262 THR A O 1
ATOM 2074 N N . LYS A 1 263 ? 33.491 -1.117 -7.040 1.00 88.31 263 LYS A N 1
ATOM 2075 C CA . LYS A 1 263 ? 34.255 -2.313 -6.625 1.00 88.31 263 LYS A CA 1
ATOM 2076 C C . LYS A 1 263 ? 34.981 -2.207 -5.279 1.00 88.31 263 LYS A C 1
ATOM 2078 O O . LYS A 1 263 ? 35.249 -3.249 -4.690 1.00 88.31 263 LYS A O 1
ATOM 2083 N N . LYS A 1 264 ? 35.359 -1.002 -4.823 1.00 85.38 264 LYS A N 1
ATOM 2084 C CA . LYS A 1 264 ? 36.052 -0.828 -3.532 1.00 85.38 264 LYS A CA 1
ATOM 2085 C C . LYS A 1 264 ? 35.089 -1.021 -2.362 1.00 85.38 264 LYS A C 1
ATOM 2087 O O . LYS A 1 264 ? 35.437 -1.680 -1.392 1.00 85.38 264 LYS A O 1
ATOM 2092 N N . ALA A 1 265 ? 33.888 -0.460 -2.486 1.00 85.06 265 ALA A N 1
ATOM 2093 C CA . ALA A 1 265 ? 32.871 -0.440 -1.442 1.00 85.06 265 ALA A CA 1
ATOM 2094 C C . ALA A 1 265 ? 32.005 -1.715 -1.395 1.00 85.06 265 ALA A C 1
ATOM 2096 O O . ALA A 1 265 ? 31.102 -1.800 -0.577 1.00 85.06 265 ALA A O 1
ATOM 2097 N N . LEU A 1 266 ? 32.273 -2.712 -2.249 1.00 86.38 266 LEU A N 1
ATOM 2098 C CA . LEU A 1 266 ? 31.580 -4.008 -2.253 1.00 86.38 266 LEU A CA 1
ATOM 2099 C C . LEU A 1 266 ? 32.562 -5.199 -2.156 1.00 86.38 266 LEU A C 1
ATOM 2101 O O . LEU A 1 266 ? 32.623 -6.032 -3.073 1.00 86.38 266 LEU A O 1
ATOM 2105 N N . PRO A 1 267 ? 33.344 -5.312 -1.062 1.00 78.50 267 PRO A N 1
ATOM 2106 C CA . PRO A 1 267 ? 34.114 -6.520 -0.770 1.00 78.50 267 PRO A CA 1
ATOM 2107 C C . PRO A 1 267 ? 33.181 -7.732 -0.589 1.00 78.50 267 PRO A C 1
ATOM 2109 O O . PRO A 1 267 ? 32.007 -7.596 -0.262 1.00 78.50 267 PRO A O 1
ATOM 2112 N N . GLY A 1 268 ? 33.674 -8.947 -0.841 1.00 79.56 268 GLY A N 1
ATOM 2113 C CA . GLY A 1 268 ? 32.884 -10.184 -0.710 1.00 79.56 268 GLY A CA 1
ATOM 2114 C C . GLY A 1 268 ? 31.896 -10.468 -1.856 1.00 79.56 268 GLY A C 1
ATOM 2115 O O . GLY A 1 268 ? 31.849 -11.598 -2.332 1.00 79.56 268 GLY A O 1
ATOM 2116 N N . TYR A 1 269 ? 31.202 -9.460 -2.401 1.00 84.88 269 TYR A N 1
ATOM 2117 C CA . TYR A 1 269 ? 30.143 -9.592 -3.430 1.00 84.88 269 TYR A CA 1
ATOM 2118 C C . TYR A 1 269 ? 30.559 -10.214 -4.786 1.00 84.88 269 TYR A C 1
ATOM 2120 O O . TYR A 1 269 ? 29.733 -10.349 -5.696 1.00 84.88 269 TYR A O 1
ATOM 2128 N N . GLY A 1 270 ? 31.834 -10.575 -4.972 1.00 86.44 270 GLY A N 1
ATOM 2129 C CA . GLY A 1 270 ? 32.343 -11.230 -6.185 1.00 86.44 270 GLY A CA 1
ATOM 2130 C C . GLY A 1 270 ? 32.333 -10.350 -7.443 1.00 86.44 270 GLY A C 1
ATOM 2131 O O . GLY A 1 270 ? 32.471 -10.867 -8.554 1.00 86.44 270 GLY A O 1
ATOM 2132 N N . LEU A 1 271 ? 32.172 -9.029 -7.290 1.00 90.06 271 LEU A N 1
ATOM 2133 C CA . LEU A 1 271 ? 31.799 -8.111 -8.372 1.00 90.06 271 LEU A CA 1
ATOM 2134 C C . LEU A 1 271 ? 32.733 -8.165 -9.596 1.00 90.06 271 LEU A C 1
ATOM 2136 O O . LEU A 1 271 ? 32.251 -8.107 -10.724 1.00 90.06 271 LEU A O 1
ATOM 2140 N N . ARG A 1 272 ? 34.047 -8.366 -9.402 1.00 90.25 272 ARG A N 1
ATOM 2141 C CA . ARG A 1 272 ? 35.020 -8.536 -10.502 1.00 90.25 272 ARG A CA 1
ATOM 2142 C C . ARG A 1 272 ? 34.649 -9.683 -11.448 1.00 90.25 272 ARG A C 1
ATOM 2144 O O . ARG A 1 272 ? 34.743 -9.519 -12.659 1.00 90.25 272 ARG A O 1
ATOM 2151 N N . ALA A 1 273 ? 34.243 -10.833 -10.912 1.00 91.06 273 ALA A N 1
ATOM 2152 C CA . ALA A 1 273 ? 33.873 -11.989 -11.725 1.00 91.06 273 ALA A CA 1
ATOM 2153 C C . ALA A 1 273 ? 32.522 -11.763 -12.423 1.00 91.06 273 ALA A C 1
ATOM 2155 O O . ALA A 1 273 ? 32.396 -12.053 -13.610 1.00 91.06 273 ALA A O 1
ATOM 2156 N N . LYS A 1 274 ? 31.547 -11.160 -11.726 1.00 93.19 274 LYS A N 1
ATOM 2157 C CA . LYS A 1 274 ? 30.233 -10.807 -12.296 1.00 93.19 274 LYS A CA 1
ATOM 2158 C C . LYS A 1 274 ? 30.365 -9.805 -13.457 1.00 93.19 274 LYS A C 1
ATOM 2160 O O . LYS A 1 274 ? 29.765 -10.015 -14.506 1.00 93.19 274 LYS A O 1
ATOM 2165 N N . PHE A 1 275 ? 31.219 -8.786 -13.307 1.00 93.06 275 PHE A N 1
ATOM 2166 C CA . PHE A 1 275 ? 31.568 -7.827 -14.365 1.00 93.06 275 PHE A CA 1
ATOM 2167 C C . PHE A 1 275 ? 32.178 -8.527 -15.588 1.00 93.06 275 PHE A C 1
ATOM 2169 O O . PHE A 1 275 ? 31.729 -8.297 -16.707 1.00 93.06 275 PHE A O 1
ATOM 2176 N N . ILE A 1 276 ? 33.147 -9.431 -15.381 1.00 92.06 276 ILE A N 1
ATOM 2177 C CA . ILE A 1 276 ? 33.767 -10.216 -16.463 1.00 92.06 276 ILE A CA 1
ATOM 2178 C C . ILE A 1 276 ? 32.714 -11.024 -17.239 1.00 92.06 276 ILE A C 1
ATOM 2180 O O . ILE A 1 276 ? 32.733 -10.987 -18.465 1.00 92.06 276 ILE A O 1
ATOM 2184 N N . CYS A 1 277 ? 31.766 -11.683 -16.559 1.00 92.50 277 CYS A N 1
ATOM 2185 C CA . CYS A 1 277 ? 30.706 -12.462 -17.218 1.00 92.50 277 CYS A CA 1
ATOM 2186 C C . CYS A 1 277 ? 29.900 -11.622 -18.228 1.00 92.50 277 CYS A C 1
ATOM 2188 O O . CYS A 1 277 ? 29.706 -12.038 -19.365 1.00 92.50 277 CYS A O 1
ATOM 2190 N N . VAL A 1 278 ? 29.466 -10.422 -17.824 1.00 91.56 278 VAL A N 1
ATOM 2191 C CA . VAL A 1 278 ? 28.608 -9.545 -18.644 1.00 91.56 278 VAL A CA 1
ATOM 2192 C C . VAL A 1 278 ? 29.392 -8.835 -19.758 1.00 91.56 278 VAL A C 1
ATOM 2194 O O . VAL A 1 278 ? 28.863 -8.619 -20.852 1.00 91.56 278 VAL A O 1
ATOM 2197 N N . ILE A 1 279 ? 30.650 -8.470 -19.489 1.00 90.50 279 ILE A N 1
ATOM 2198 C CA . ILE A 1 279 ? 31.485 -7.652 -20.382 1.00 90.50 279 ILE A CA 1
ATOM 2199 C C . ILE A 1 279 ? 32.241 -8.477 -21.424 1.00 90.50 279 ILE A C 1
ATOM 2201 O O . ILE A 1 279 ? 32.423 -7.994 -22.539 1.00 90.50 279 ILE A O 1
ATOM 2205 N N . VAL A 1 280 ? 32.631 -9.722 -21.131 1.00 90.69 280 VAL A N 1
ATOM 2206 C CA . VAL A 1 280 ? 33.278 -10.590 -22.135 1.00 90.69 280 VAL A CA 1
ATOM 2207 C C . VAL A 1 280 ? 32.359 -10.811 -23.340 1.00 90.69 280 VAL A C 1
ATOM 2209 O O . VAL A 1 280 ? 32.827 -10.725 -24.470 1.00 90.69 280 VAL A O 1
ATOM 2212 N N . VAL A 1 281 ? 31.046 -10.957 -23.129 1.00 91.31 281 VAL A N 1
ATOM 2213 C CA . VAL A 1 281 ? 30.059 -11.057 -24.223 1.00 91.31 281 VAL A CA 1
ATOM 2214 C C . VAL A 1 281 ? 29.977 -9.769 -25.061 1.00 91.31 281 VAL A C 1
ATOM 2216 O O . VAL A 1 281 ? 29.731 -9.839 -26.260 1.00 91.31 281 VAL A O 1
ATOM 2219 N N . LEU A 1 282 ? 30.249 -8.592 -24.475 1.00 87.06 282 LEU A N 1
ATOM 2220 C CA . LEU A 1 282 ? 30.275 -7.318 -25.214 1.00 87.06 282 LEU A CA 1
ATOM 2221 C C . LEU A 1 282 ? 31.469 -7.238 -26.164 1.00 87.06 282 LEU A C 1
ATOM 2223 O O . LEU A 1 282 ? 31.338 -6.739 -27.278 1.00 87.06 282 LEU A O 1
ATOM 2227 N N . VAL A 1 283 ? 32.619 -7.736 -25.709 1.00 83.56 283 VAL A N 1
ATOM 2228 C CA . VAL A 1 283 ? 33.864 -7.755 -26.480 1.00 83.56 283 VAL A CA 1
ATOM 2229 C C . VAL A 1 283 ? 33.817 -8.835 -27.560 1.00 83.56 283 VAL A C 1
ATOM 2231 O O . VAL A 1 283 ? 34.155 -8.546 -28.701 1.00 83.56 283 VAL A O 1
ATOM 2234 N N . LEU A 1 284 ? 33.366 -10.050 -27.228 1.00 84.50 284 LEU A N 1
ATOM 2235 C CA . LEU A 1 284 ? 33.262 -11.159 -28.180 1.00 84.50 284 LEU A CA 1
ATOM 2236 C C . LEU A 1 284 ? 32.211 -10.858 -29.251 1.00 84.50 284 LEU A C 1
ATOM 2238 O O . LEU A 1 284 ? 32.571 -10.493 -30.367 1.00 84.50 284 LEU A O 1
ATOM 2242 N N . CYS A 1 285 ? 30.920 -10.895 -28.913 1.00 82.00 285 CYS A N 1
ATOM 2243 C CA . CYS A 1 285 ? 29.852 -10.777 -29.907 1.00 82.00 285 CYS A CA 1
ATOM 2244 C C . CYS A 1 285 ? 29.834 -9.417 -30.631 1.00 82.00 285 CYS A C 1
ATOM 2246 O O . CYS A 1 285 ? 29.311 -9.341 -31.742 1.00 82.00 285 CYS A O 1
ATOM 2248 N N . GLY A 1 286 ? 30.402 -8.364 -30.023 1.00 74.88 286 GLY A N 1
ATOM 2249 C CA . GLY A 1 286 ? 30.516 -7.027 -30.613 1.00 74.88 286 GLY A CA 1
ATOM 2250 C C . GLY A 1 286 ? 31.680 -6.841 -31.595 1.00 74.88 286 GLY A C 1
ATOM 2251 O O . GLY A 1 286 ? 31.529 -6.082 -32.545 1.00 74.88 286 GLY A O 1
ATOM 2252 N N . LEU A 1 287 ? 32.822 -7.518 -31.406 1.00 76.25 287 LEU A N 1
ATOM 2253 C CA . LEU A 1 287 ? 33.964 -7.435 -32.336 1.00 76.25 287 LEU A CA 1
ATOM 2254 C C . LEU A 1 287 ? 33.964 -8.573 -33.366 1.00 76.25 287 LEU A C 1
ATOM 2256 O O . LEU A 1 287 ? 34.346 -8.369 -34.514 1.00 76.25 287 LEU A O 1
ATOM 2260 N N . GLN A 1 288 ? 33.527 -9.768 -32.970 1.00 80.81 288 GLN A N 1
ATOM 2261 C CA . GLN A 1 288 ? 33.594 -10.994 -33.770 1.00 80.81 288 GLN A CA 1
ATOM 2262 C C . GLN A 1 288 ? 32.794 -10.917 -35.078 1.00 80.81 288 GLN A C 1
ATOM 2264 O O . GLN A 1 288 ? 33.243 -11.473 -36.075 1.00 80.81 288 GLN A O 1
ATOM 2269 N N . GLY A 1 289 ? 31.657 -10.208 -35.093 1.00 75.31 289 GLY A N 1
ATOM 2270 C CA . GLY A 1 289 ? 30.867 -9.974 -36.310 1.00 75.31 289 GLY A CA 1
ATOM 2271 C C . GLY A 1 289 ? 31.667 -9.188 -37.350 1.00 75.31 289 GLY A C 1
ATOM 2272 O O . GLY A 1 289 ? 32.047 -9.738 -38.380 1.00 75.31 289 GLY A O 1
ATOM 2273 N N . GLY A 1 290 ? 32.055 -7.953 -37.014 1.00 72.88 290 GLY A N 1
ATOM 2274 C CA . GLY A 1 290 ? 32.863 -7.101 -37.894 1.00 72.88 290 GLY A CA 1
ATOM 2275 C C . GLY A 1 290 ? 34.218 -7.709 -38.286 1.00 72.88 290 GLY A C 1
ATOM 2276 O O . GLY A 1 290 ? 34.683 -7.496 -39.404 1.00 72.88 290 GLY A O 1
ATOM 2277 N N . ILE A 1 291 ? 34.840 -8.518 -37.417 1.00 78.25 291 ILE A N 1
ATOM 2278 C CA . ILE A 1 291 ? 36.055 -9.278 -37.761 1.00 78.25 291 ILE A CA 1
ATOM 2279 C C . ILE A 1 291 ? 35.760 -10.344 -38.828 1.00 78.25 291 ILE A C 1
ATOM 2281 O O . ILE A 1 291 ? 36.509 -10.432 -39.797 1.00 78.25 291 ILE A O 1
ATOM 2285 N N . LEU A 1 292 ? 34.689 -11.135 -38.695 1.00 77.75 292 LEU A N 1
ATOM 2286 C CA . LEU A 1 292 ? 34.340 -12.187 -39.663 1.00 77.75 292 LEU A CA 1
ATOM 2287 C C . LEU A 1 292 ? 33.773 -11.637 -40.984 1.00 77.75 292 LEU A C 1
ATOM 2289 O O . LEU A 1 292 ? 33.965 -12.263 -42.027 1.00 77.75 292 LEU A O 1
ATOM 2293 N N . GLU A 1 293 ? 33.141 -10.463 -40.957 1.00 70.12 293 GLU A N 1
ATOM 2294 C CA . GLU A 1 293 ? 32.792 -9.679 -42.150 1.00 70.12 293 GLU A CA 1
ATOM 2295 C C . GLU A 1 293 ? 34.068 -9.201 -42.865 1.00 70.12 293 GLU A C 1
ATOM 2297 O O . GLU A 1 293 ? 34.282 -9.527 -44.032 1.00 70.12 293 GLU A O 1
ATOM 2302 N N . THR A 1 294 ? 34.993 -8.555 -42.143 1.00 74.06 294 THR A N 1
ATOM 2303 C CA . THR A 1 294 ? 36.280 -8.086 -42.700 1.00 74.06 294 THR A CA 1
ATOM 2304 C C . THR A 1 294 ? 37.137 -9.242 -43.237 1.00 74.06 294 THR A C 1
ATOM 2306 O O . THR A 1 294 ? 37.745 -9.128 -44.298 1.00 74.06 294 THR A O 1
ATOM 2309 N N . MET A 1 295 ? 37.174 -10.388 -42.549 1.00 77.88 295 MET A N 1
ATOM 2310 C CA . MET A 1 295 ? 37.862 -11.599 -43.024 1.00 77.88 295 MET A CA 1
ATOM 2311 C C . MET A 1 295 ? 37.190 -12.234 -44.250 1.00 77.88 295 MET A C 1
ATOM 2313 O O . MET A 1 295 ? 37.860 -12.948 -44.997 1.00 77.88 295 MET A O 1
ATOM 2317 N N . GLY A 1 296 ? 35.895 -11.986 -44.465 1.00 70.69 296 GLY A N 1
ATOM 2318 C CA . GLY A 1 296 ? 35.201 -12.344 -45.698 1.00 70.69 296 GLY A CA 1
ATOM 2319 C C . GLY A 1 296 ? 35.609 -11.432 -46.856 1.00 70.69 296 GLY A C 1
ATOM 2320 O O . GLY A 1 296 ? 36.043 -11.926 -47.893 1.00 70.69 296 GLY A O 1
ATOM 2321 N N . ALA A 1 297 ? 35.556 -10.113 -46.648 1.00 68.31 297 ALA A N 1
ATOM 2322 C CA . ALA A 1 297 ? 35.933 -9.107 -47.646 1.00 68.31 297 ALA A CA 1
ATOM 2323 C C . ALA A 1 297 ? 37.415 -9.185 -48.074 1.00 68.31 297 ALA A C 1
ATOM 2325 O O . ALA A 1 297 ? 37.748 -8.896 -49.218 1.00 68.31 297 ALA A O 1
ATOM 2326 N N . LEU A 1 298 ? 38.308 -9.624 -47.180 1.00 75.44 298 LEU A N 1
ATOM 2327 C CA . LEU A 1 298 ? 39.729 -9.869 -47.473 1.00 75.44 298 LEU A CA 1
ATOM 2328 C C . LEU A 1 298 ? 40.021 -11.279 -48.043 1.00 75.44 298 LEU A C 1
ATOM 2330 O O . LEU A 1 298 ? 41.179 -11.693 -48.060 1.00 75.44 298 LEU A O 1
ATOM 2334 N N . GLU A 1 299 ? 38.996 -12.042 -48.441 1.00 69.19 299 GLU A N 1
ATOM 2335 C CA . GLU A 1 299 ? 39.069 -13.430 -48.949 1.00 69.19 299 GLU A CA 1
ATOM 2336 C C . GLU A 1 299 ? 39.779 -14.448 -48.018 1.00 69.19 299 GLU A C 1
ATOM 2338 O O . GLU A 1 299 ? 40.074 -15.580 -48.411 1.00 69.19 299 GLU A O 1
ATOM 2343 N N . VAL A 1 300 ? 40.017 -14.092 -46.747 1.00 77.25 300 VAL A N 1
ATOM 2344 C CA . VAL A 1 300 ? 40.701 -14.941 -45.749 1.00 77.25 300 VAL A CA 1
ATOM 2345 C C . VAL A 1 300 ? 39.854 -16.161 -45.377 1.00 77.25 300 VAL A C 1
ATOM 2347 O O . VAL A 1 300 ? 40.395 -17.220 -45.053 1.00 77.25 300 VAL A O 1
ATOM 2350 N N . VAL A 1 301 ? 38.526 -16.035 -45.442 1.00 72.62 301 VAL A N 1
ATOM 2351 C CA . VAL A 1 301 ? 37.597 -17.171 -45.418 1.00 72.62 301 VAL A CA 1
ATOM 2352 C C . VAL A 1 301 ? 37.454 -17.689 -46.855 1.00 72.62 301 VAL A C 1
ATOM 2354 O O . VAL A 1 301 ? 36.712 -17.092 -47.636 1.00 72.62 301 VAL A O 1
ATOM 2357 N N . PRO A 1 302 ? 38.116 -18.798 -47.244 1.00 69.62 302 PRO A N 1
ATOM 2358 C CA . PRO A 1 302 ? 38.056 -19.261 -48.620 1.00 69.62 302 PRO A CA 1
ATOM 2359 C C . PRO A 1 302 ? 36.629 -19.676 -48.968 1.00 69.62 302 PRO A C 1
ATOM 2361 O O . PRO A 1 302 ? 35.989 -20.439 -48.225 1.00 69.62 302 PRO A O 1
ATOM 2364 N N . CYS A 1 303 ? 36.160 -19.227 -50.132 1.00 68.00 303 CYS A N 1
ATOM 2365 C CA . CYS A 1 303 ? 34.998 -19.817 -50.777 1.00 68.00 303 CYS A CA 1
ATOM 2366 C C . CYS A 1 303 ? 35.182 -21.338 -50.883 1.00 68.00 303 CYS A C 1
ATOM 2368 O O . CYS A 1 303 ? 36.268 -21.852 -51.166 1.00 68.00 303 CYS A O 1
ATOM 2370 N N . SER A 1 304 ? 34.108 -22.083 -50.653 1.00 69.19 304 SER A N 1
ATOM 2371 C CA . SER A 1 304 ? 34.067 -23.513 -50.933 1.00 69.19 304 SER A CA 1
ATOM 2372 C C . SER A 1 304 ? 32.644 -23.840 -51.369 1.00 69.19 304 SER A C 1
ATOM 2374 O O . SER A 1 304 ? 31.757 -23.866 -50.508 1.00 69.19 304 SER A O 1
ATOM 2376 N N . PRO A 1 305 ? 32.403 -24.051 -52.681 1.00 64.94 305 PRO A N 1
ATOM 2377 C CA . PRO A 1 305 ? 31.101 -24.467 -53.177 1.00 64.94 305 PRO A CA 1
ATOM 2378 C C . PRO A 1 305 ? 30.611 -25.677 -52.372 1.00 64.94 305 PRO A C 1
ATOM 2380 O O . PRO A 1 305 ? 31.399 -26.592 -52.124 1.00 64.94 305 PRO A O 1
ATOM 2383 N N . PRO A 1 306 ? 29.351 -25.676 -51.915 1.00 66.06 306 PRO A N 1
ATOM 2384 C CA . PRO A 1 306 ? 28.229 -24.881 -52.426 1.00 66.06 306 PRO A CA 1
ATOM 2385 C C . PRO A 1 306 ? 28.066 -23.464 -51.836 1.00 66.06 306 PRO A C 1
ATOM 2387 O O . PRO A 1 306 ? 27.252 -22.702 -52.356 1.00 66.06 306 PRO A O 1
ATOM 2390 N N . PHE A 1 307 ? 28.807 -23.089 -50.786 1.00 73.38 307 PHE A N 1
ATOM 2391 C CA . PHE A 1 307 ? 28.554 -21.864 -50.013 1.00 73.38 307 PHE A CA 1
ATOM 2392 C C . PHE A 1 307 ? 29.380 -20.641 -50.445 1.00 73.38 307 PHE A C 1
ATOM 2394 O O . PHE A 1 307 ? 30.595 -20.737 -50.636 1.00 73.38 307 PHE A O 1
ATOM 2401 N N . SER A 1 308 ? 28.731 -19.469 -50.448 1.00 75.69 308 SER A N 1
ATOM 2402 C CA . SER A 1 308 ? 29.384 -18.158 -50.554 1.00 75.69 308 SER A CA 1
ATOM 2403 C C . SER A 1 308 ? 30.211 -17.812 -49.303 1.00 75.69 308 SER A C 1
ATOM 2405 O O . SER A 1 308 ? 30.042 -18.402 -48.231 1.00 75.69 308 SER A O 1
ATOM 2407 N N . VAL A 1 309 ? 31.112 -16.832 -49.431 1.00 75.19 309 VAL A N 1
ATOM 2408 C CA . VAL A 1 309 ? 31.990 -16.376 -48.336 1.00 75.19 309 VAL A CA 1
ATOM 2409 C C . VAL A 1 309 ? 31.177 -15.804 -47.168 1.00 75.19 309 VAL A C 1
ATOM 2411 O O . VAL A 1 309 ? 31.362 -16.239 -46.034 1.00 75.19 309 VAL A O 1
ATOM 2414 N N . LEU A 1 310 ? 30.208 -14.923 -47.452 1.00 73.69 310 LEU A N 1
ATOM 2415 C CA . LEU A 1 310 ? 29.284 -14.348 -46.464 1.00 73.69 310 LEU A CA 1
ATOM 2416 C C . LEU A 1 310 ? 28.564 -15.431 -45.644 1.00 73.69 310 LEU A C 1
ATOM 2418 O O . LEU A 1 310 ? 28.580 -15.406 -44.414 1.00 73.69 310 LEU A O 1
ATOM 2422 N N . MET A 1 311 ? 27.989 -16.424 -46.329 1.00 77.19 311 MET A N 1
ATOM 2423 C CA . MET A 1 311 ? 27.283 -17.541 -45.700 1.00 77.19 311 MET A CA 1
ATOM 2424 C C . MET A 1 311 ? 28.213 -18.364 -44.791 1.00 77.19 311 MET A C 1
ATOM 2426 O O . MET A 1 311 ? 27.821 -18.779 -43.701 1.00 77.19 311 MET A O 1
ATOM 2430 N N . ARG A 1 312 ? 29.476 -18.561 -45.192 1.00 80.75 312 ARG A N 1
ATOM 2431 C CA . ARG A 1 312 ? 30.487 -19.249 -44.371 1.00 80.75 312 ARG A CA 1
ATOM 2432 C C . ARG A 1 312 ? 30.858 -18.433 -43.130 1.00 80.75 312 ARG A C 1
ATOM 2434 O O . ARG A 1 312 ? 30.894 -19.010 -42.045 1.00 80.75 312 ARG A O 1
ATOM 2441 N N . SER A 1 313 ? 31.050 -17.117 -43.249 1.00 80.94 313 SER A N 1
ATOM 2442 C CA . SER A 1 313 ? 31.285 -16.233 -42.095 1.00 80.94 313 SER A CA 1
ATOM 2443 C C . SER A 1 313 ? 30.109 -16.230 -41.108 1.00 80.94 313 SER A C 1
ATOM 2445 O O . SER A 1 313 ? 30.337 -16.353 -39.905 1.00 80.94 313 SER A O 1
ATOM 2447 N N . GLN A 1 314 ? 28.857 -16.185 -41.584 1.00 81.56 314 GLN A N 1
ATOM 2448 C CA . GLN A 1 314 ? 27.664 -16.251 -40.723 1.00 81.56 314 GLN A CA 1
ATOM 2449 C C . GLN A 1 314 ? 27.541 -17.591 -39.976 1.00 81.56 314 GLN A C 1
ATOM 2451 O O . GLN A 1 314 ? 27.289 -17.604 -38.768 1.00 81.56 314 GLN A O 1
ATOM 2456 N N . LEU A 1 315 ? 27.771 -18.722 -40.655 1.00 85.81 315 LEU A N 1
ATOM 2457 C CA . LEU A 1 315 ? 27.778 -20.043 -40.012 1.00 85.81 315 LEU A CA 1
ATOM 2458 C C . LEU A 1 315 ? 28.876 -20.144 -38.936 1.00 85.81 315 LEU A C 1
ATOM 2460 O O . LEU A 1 315 ? 28.613 -20.629 -37.835 1.00 85.81 315 LEU A O 1
ATOM 2464 N N . ILE A 1 316 ? 30.087 -19.648 -39.222 1.00 87.62 316 ILE A N 1
ATOM 2465 C CA . ILE A 1 316 ? 31.210 -19.630 -38.269 1.00 87.62 316 ILE A CA 1
ATOM 2466 C C . ILE A 1 316 ? 30.896 -18.737 -37.058 1.00 87.62 316 ILE A C 1
ATOM 2468 O O . ILE A 1 316 ? 31.166 -19.147 -35.927 1.00 87.62 316 ILE A O 1
ATOM 2472 N N . TYR A 1 317 ? 30.293 -17.561 -37.272 1.00 89.19 317 TYR A N 1
ATOM 2473 C CA . TYR A 1 317 ? 29.870 -16.650 -36.204 1.00 89.19 317 TYR A CA 1
ATOM 2474 C C . TYR A 1 317 ? 28.900 -17.342 -35.239 1.00 89.19 317 TYR A C 1
ATOM 2476 O O . TYR A 1 317 ? 29.211 -17.510 -34.060 1.00 89.19 317 TYR A O 1
ATOM 2484 N N . HIS A 1 318 ? 27.756 -17.821 -35.737 1.00 91.81 318 HIS A N 1
ATOM 2485 C CA . HIS A 1 318 ? 26.720 -18.395 -34.876 1.00 91.81 318 HIS A CA 1
ATOM 2486 C C . HIS A 1 318 ? 27.153 -19.699 -34.194 1.00 91.81 318 HIS A C 1
ATOM 2488 O O . HIS A 1 318 ? 26.779 -19.936 -33.044 1.00 91.81 318 HIS A O 1
ATOM 2494 N N . TYR A 1 319 ? 27.973 -20.527 -34.851 1.00 93.00 319 TYR A N 1
ATOM 2495 C CA . TYR A 1 319 ? 28.544 -21.718 -34.218 1.00 93.00 319 TYR A CA 1
ATOM 2496 C C . TYR A 1 319 ? 29.472 -21.337 -33.053 1.00 93.00 319 TYR A C 1
ATOM 2498 O O . TYR A 1 319 ? 29.369 -21.911 -31.967 1.00 93.00 319 TYR A O 1
ATOM 2506 N N . SER A 1 320 ? 30.346 -20.344 -33.255 1.00 92.06 320 SER A N 1
ATOM 2507 C CA . SER A 1 320 ? 31.293 -19.882 -32.230 1.00 92.06 320 SER A CA 1
ATOM 2508 C C . SER A 1 320 ? 30.565 -19.263 -31.035 1.00 92.06 320 SER A C 1
ATOM 2510 O O . SER A 1 320 ? 30.802 -19.679 -29.901 1.00 92.06 320 SER A O 1
ATOM 2512 N N . VAL A 1 321 ? 29.587 -18.382 -31.282 1.00 93.69 321 VAL A N 1
ATOM 2513 C CA . VAL A 1 321 ? 28.760 -17.753 -30.236 1.00 93.69 321 VAL A CA 1
ATOM 2514 C C . VAL A 1 321 ? 28.081 -18.797 -29.342 1.00 93.69 321 VAL A C 1
ATOM 2516 O O . VAL A 1 321 ? 28.085 -18.640 -28.123 1.00 93.69 321 VAL A O 1
ATOM 2519 N N . ILE A 1 322 ? 27.548 -19.896 -29.889 1.00 95.44 322 ILE A N 1
ATOM 2520 C CA . ILE A 1 322 ? 26.919 -20.958 -29.077 1.00 95.44 322 ILE A CA 1
ATOM 2521 C C . ILE A 1 322 ? 27.934 -21.630 -28.135 1.00 95.44 322 ILE A C 1
ATOM 2523 O O . ILE A 1 322 ? 27.635 -21.843 -26.956 1.00 95.44 322 ILE A O 1
ATOM 2527 N N . VAL A 1 323 ? 29.138 -21.938 -28.626 1.00 94.50 323 VAL A N 1
ATOM 2528 C CA . VAL A 1 323 ? 30.211 -22.556 -27.824 1.00 94.50 323 VAL A CA 1
ATOM 2529 C C . VAL A 1 323 ? 30.742 -21.585 -26.762 1.00 94.50 323 VAL A C 1
ATOM 2531 O O . VAL A 1 323 ? 30.969 -21.974 -25.614 1.00 94.50 323 VAL A O 1
ATOM 2534 N N . GLU A 1 324 ? 30.886 -20.307 -27.106 1.00 94.00 324 GLU A N 1
ATOM 2535 C CA . GLU A 1 324 ? 31.292 -19.245 -26.182 1.00 94.00 324 GLU A CA 1
ATOM 2536 C C . GLU A 1 324 ? 30.251 -19.027 -25.079 1.00 94.00 324 GLU A C 1
ATOM 2538 O O . GLU A 1 324 ? 30.605 -19.012 -23.897 1.00 94.00 324 GLU A O 1
ATOM 2543 N N . MET A 1 325 ? 28.961 -18.939 -25.427 1.00 95.75 325 MET A N 1
ATOM 2544 C CA . MET A 1 325 ? 27.885 -18.795 -24.443 1.00 95.75 325 MET A CA 1
ATOM 2545 C C . MET A 1 325 ? 27.804 -19.997 -23.503 1.00 95.75 325 MET A C 1
ATOM 2547 O O . MET A 1 325 ? 27.560 -19.802 -22.314 1.00 95.75 325 MET A O 1
ATOM 2551 N N . PHE A 1 326 ? 28.055 -21.221 -23.981 1.00 96.00 326 PHE A N 1
ATOM 2552 C CA . PHE A 1 326 ? 28.143 -22.403 -23.118 1.00 96.00 326 PHE A CA 1
ATOM 2553 C C . PHE A 1 326 ? 29.272 -22.265 -22.082 1.00 96.00 326 PHE A C 1
ATOM 2555 O O . PHE A 1 326 ? 29.033 -22.392 -20.878 1.00 96.00 326 PHE A O 1
ATOM 2562 N N . CYS A 1 327 ? 30.483 -21.925 -22.529 1.00 95.50 327 CYS A N 1
ATOM 2563 C CA . CYS A 1 327 ? 31.641 -21.737 -21.653 1.00 95.50 327 CYS A CA 1
ATOM 2564 C C . CYS A 1 327 ? 31.437 -20.605 -20.629 1.00 95.50 327 CYS A C 1
ATOM 2566 O O . CYS A 1 327 ? 31.737 -20.777 -19.444 1.00 95.50 327 CYS A O 1
ATOM 2568 N N . ILE A 1 328 ? 30.889 -19.459 -21.051 1.00 94.94 328 ILE A N 1
ATOM 2569 C CA . ILE A 1 328 ? 30.646 -18.313 -20.160 1.00 94.94 328 ILE A CA 1
ATOM 2570 C C . ILE A 1 328 ? 29.478 -18.604 -19.204 1.00 94.94 328 ILE A C 1
ATOM 2572 O O . ILE A 1 328 ? 29.568 -18.249 -18.030 1.00 94.94 328 ILE A O 1
ATOM 2576 N N . CYS A 1 329 ? 28.434 -19.320 -19.639 1.00 95.62 329 CYS A N 1
ATOM 2577 C CA . CYS A 1 329 ? 27.320 -19.744 -18.782 1.00 95.62 329 CYS A CA 1
ATOM 2578 C C . CYS A 1 329 ? 27.806 -20.577 -17.583 1.00 95.62 329 CYS A C 1
ATOM 2580 O O . CYS A 1 329 ? 27.416 -20.299 -16.448 1.00 95.62 329 CYS A O 1
ATOM 2582 N N . LEU A 1 330 ? 28.721 -21.533 -17.796 1.00 95.19 330 LEU A N 1
ATOM 2583 C CA . LEU A 1 330 ? 29.315 -22.334 -16.715 1.00 95.19 330 LEU A CA 1
ATOM 2584 C C . LEU A 1 330 ? 30.109 -21.478 -15.707 1.00 95.19 330 LEU A C 1
ATOM 2586 O O . LEU A 1 330 ? 30.014 -21.691 -14.494 1.00 95.19 330 LEU A O 1
ATOM 2590 N N . PHE A 1 331 ? 30.858 -20.480 -16.184 1.00 95.06 331 PHE A N 1
ATOM 2591 C CA . PHE A 1 331 ? 31.593 -19.550 -15.320 1.00 95.06 331 PHE A CA 1
ATOM 2592 C C . PHE A 1 331 ? 30.662 -18.585 -14.563 1.00 95.06 331 PHE A C 1
ATOM 2594 O O . PHE A 1 331 ? 30.858 -18.332 -13.368 1.00 95.06 331 PHE A O 1
ATOM 2601 N N . ALA A 1 332 ? 29.610 -18.093 -15.222 1.00 93.88 332 ALA A N 1
ATOM 2602 C CA . ALA A 1 332 ? 28.584 -17.248 -14.623 1.00 93.88 332 ALA A CA 1
ATOM 2603 C C . ALA A 1 332 ? 27.808 -18.002 -13.533 1.00 93.88 332 ALA A C 1
ATOM 2605 O O . ALA A 1 332 ? 27.696 -17.504 -12.416 1.00 93.88 332 ALA A O 1
ATOM 2606 N N . ARG A 1 333 ? 27.391 -19.245 -13.795 1.00 92.88 333 ARG A N 1
ATOM 2607 C CA . ARG A 1 333 ? 26.812 -20.181 -12.816 1.00 92.88 333 ARG A CA 1
ATOM 2608 C C . ARG A 1 333 ? 27.656 -20.301 -11.547 1.00 92.88 333 ARG A C 1
ATOM 2610 O O . ARG A 1 333 ? 27.156 -20.076 -10.447 1.00 92.88 333 ARG A O 1
ATOM 2617 N N . HIS A 1 334 ? 28.953 -20.589 -11.677 1.00 90.25 334 HIS A N 1
ATOM 2618 C CA . HIS A 1 334 ? 29.853 -20.660 -10.516 1.00 90.25 334 HIS A CA 1
ATOM 2619 C C . HIS A 1 334 ? 30.001 -19.310 -9.786 1.00 90.25 334 HIS A C 1
ATOM 2621 O O . HIS A 1 334 ? 30.236 -19.273 -8.579 1.00 90.25 334 HIS A O 1
ATOM 2627 N N . THR A 1 335 ? 29.877 -18.197 -10.507 1.00 91.19 335 THR A N 1
ATOM 2628 C CA . THR A 1 335 ? 30.069 -16.842 -9.976 1.00 91.19 335 THR A CA 1
ATOM 2629 C C . THR A 1 335 ? 28.840 -16.309 -9.234 1.00 91.19 335 THR A C 1
ATOM 2631 O O . THR A 1 335 ? 28.984 -15.748 -8.150 1.00 91.19 335 THR A O 1
ATOM 2634 N N . PHE A 1 336 ? 27.640 -16.482 -9.792 1.00 90.75 336 PHE A N 1
ATOM 2635 C CA . PHE A 1 336 ? 26.385 -15.946 -9.250 1.00 90.75 336 PHE A CA 1
ATOM 2636 C C . PHE A 1 336 ? 25.740 -16.847 -8.179 1.00 90.75 336 PHE A C 1
ATOM 2638 O O . PHE A 1 336 ? 24.863 -16.387 -7.458 1.00 90.75 336 PHE A O 1
ATOM 2645 N N . ARG A 1 337 ? 26.195 -18.100 -8.017 1.00 88.38 337 ARG A N 1
ATOM 2646 C CA . ARG A 1 337 ? 25.767 -19.000 -6.923 1.00 88.38 337 ARG A CA 1
ATOM 2647 C C . ARG A 1 337 ? 26.520 -18.823 -5.601 1.00 88.38 337 ARG A C 1
ATOM 2649 O O . ARG A 1 337 ? 26.208 -19.517 -4.636 1.00 88.38 337 ARG A O 1
ATOM 2656 N N . LYS A 1 338 ? 27.537 -17.958 -5.540 1.00 81.31 338 LYS A N 1
ATOM 2657 C CA . LYS A 1 338 ? 28.290 -17.732 -4.296 1.00 81.31 338 LYS A CA 1
ATOM 2658 C C . LYS A 1 338 ? 27.425 -16.969 -3.303 1.00 81.31 338 LYS A C 1
ATOM 2660 O O . LYS A 1 338 ? 26.842 -15.952 -3.659 1.00 81.31 338 LYS A O 1
ATOM 2665 N N . VAL A 1 339 ? 27.366 -17.473 -2.070 1.00 63.66 339 VAL A N 1
ATOM 2666 C CA . VAL A 1 339 ? 26.670 -16.806 -0.966 1.00 63.66 339 VAL A CA 1
ATOM 2667 C C . VAL A 1 339 ? 27.293 -15.427 -0.767 1.00 63.66 339 VAL A C 1
ATOM 2669 O O . VAL A 1 339 ? 28.511 -15.299 -0.645 1.00 63.66 339 VAL A O 1
ATOM 2672 N N . GLU A 1 340 ? 26.449 -14.406 -0.786 1.00 74.00 340 GLU A N 1
ATOM 2673 C CA . GLU A 1 340 ? 26.833 -13.026 -0.510 1.00 74.00 340 GLU A CA 1
ATOM 2674 C C . GLU A 1 340 ? 26.729 -12.750 0.992 1.00 74.00 340 GLU A C 1
ATOM 2676 O O . GLU A 1 340 ? 25.825 -13.295 1.631 1.00 74.00 340 GLU A O 1
ATOM 2681 N N . PRO A 1 341 ? 27.612 -11.908 1.559 1.00 62.97 341 PRO A N 1
ATOM 2682 C CA . PRO A 1 341 ? 27.404 -11.390 2.907 1.00 62.97 341 PRO A CA 1
ATOM 2683 C C . PRO A 1 341 ? 26.096 -10.591 2.954 1.00 62.97 341 PRO A C 1
ATOM 2685 O O . PRO A 1 341 ? 25.692 -9.991 1.949 1.00 62.97 341 PRO A O 1
ATOM 2688 N N . SER A 1 342 ? 25.443 -10.539 4.114 1.00 55.22 342 SER A N 1
ATOM 2689 C CA . SER A 1 342 ? 24.366 -9.567 4.315 1.00 55.22 342 SER A CA 1
ATOM 2690 C C . SER A 1 342 ? 24.915 -8.132 4.221 1.00 55.22 342 SER A C 1
ATOM 2692 O O . SER A 1 342 ? 26.113 -7.909 4.428 1.00 55.22 342 SER A O 1
ATOM 2694 N N . PRO A 1 343 ? 24.074 -7.121 3.930 1.00 53.38 343 PRO A N 1
ATOM 2695 C CA . PRO A 1 343 ? 24.513 -5.726 3.946 1.00 53.38 343 PRO A CA 1
ATOM 2696 C C . PRO A 1 343 ? 25.084 -5.295 5.307 1.00 53.38 343 PRO A C 1
ATOM 2698 O O . PRO A 1 343 ? 25.997 -4.479 5.355 1.00 53.38 343 PRO A O 1
ATOM 2701 N N . GLU A 1 344 ? 24.583 -5.863 6.403 1.00 50.59 344 GLU A N 1
ATOM 2702 C CA . GLU A 1 344 ? 25.041 -5.576 7.767 1.00 50.59 344 GLU A CA 1
ATOM 2703 C C . GLU A 1 344 ? 26.426 -6.188 8.041 1.00 50.59 344 GLU A C 1
ATOM 2705 O O . GLU A 1 344 ? 27.302 -5.508 8.567 1.00 50.59 344 GLU A O 1
ATOM 2710 N N . GLU A 1 345 ? 26.679 -7.424 7.595 1.00 53.25 345 GLU A N 1
ATOM 2711 C CA . GLU A 1 345 ? 28.003 -8.064 7.687 1.00 53.25 345 GLU A CA 1
ATOM 2712 C C . GLU A 1 345 ? 29.039 -7.427 6.744 1.00 53.25 345 GLU A C 1
ATOM 2714 O O . GLU A 1 345 ? 30.222 -7.363 7.070 1.00 53.25 345 GLU A O 1
ATOM 2719 N N . ALA A 1 346 ? 28.617 -6.956 5.565 1.00 52.75 346 ALA A N 1
ATOM 2720 C CA . ALA A 1 346 ? 29.512 -6.393 4.551 1.00 52.75 346 ALA A CA 1
ATOM 2721 C C . ALA A 1 346 ? 30.032 -4.983 4.885 1.00 52.75 346 ALA A C 1
ATOM 2723 O O . ALA A 1 346 ? 31.109 -4.605 4.422 1.00 52.75 346 ALA A O 1
ATOM 2724 N N . PHE A 1 347 ? 29.266 -4.217 5.667 1.00 62.31 347 PHE A N 1
ATOM 2725 C CA . PHE A 1 347 ? 29.576 -2.846 6.090 1.00 62.31 347 PHE A CA 1
ATOM 2726 C C . PHE A 1 347 ? 29.771 -2.733 7.618 1.00 62.31 347 PHE A C 1
ATOM 2728 O O . PHE A 1 347 ? 29.635 -1.648 8.181 1.00 62.31 347 PHE A O 1
ATOM 2735 N N . GLY A 1 348 ? 30.040 -3.854 8.295 1.00 43.66 348 GLY A N 1
ATOM 2736 C CA . GLY A 1 348 ? 29.910 -3.984 9.747 1.00 43.66 348 GLY A CA 1
ATOM 2737 C C . GLY A 1 348 ? 30.846 -3.107 10.589 1.00 43.66 348 GLY A C 1
ATOM 2738 O O . GLY A 1 348 ? 32.063 -3.094 10.398 1.00 43.66 348 GLY A O 1
ATOM 2739 N N . LEU A 1 349 ? 30.262 -2.452 11.595 1.00 34.16 349 LEU A N 1
ATOM 2740 C CA . LEU A 1 349 ? 30.956 -2.002 12.805 1.00 34.16 349 LEU A CA 1
ATOM 2741 C C . LEU A 1 349 ? 31.072 -3.184 13.787 1.00 34.16 349 LEU A C 1
ATOM 2743 O O . LEU A 1 349 ? 30.142 -3.980 13.908 1.00 34.16 349 LEU A O 1
ATOM 2747 N N . GLU A 1 350 ? 32.193 -3.305 14.503 1.00 30.36 350 GLU A N 1
ATOM 2748 C CA . GLU A 1 350 ? 32.361 -4.339 15.534 1.00 30.36 350 GLU A CA 1
ATOM 2749 C C . GLU A 1 350 ? 31.607 -3.991 16.830 1.00 30.36 350 GLU A C 1
ATOM 2751 O O . GLU A 1 350 ? 32.049 -3.121 17.576 1.00 30.36 350 GLU A O 1
ATOM 2756 N N . GLU A 1 351 ? 30.583 -4.770 17.193 1.00 28.03 351 GLU A N 1
ATOM 2757 C CA . GLU A 1 351 ? 30.215 -4.997 18.601 1.00 28.03 351 GLU A CA 1
ATOM 2758 C C . GLU A 1 351 ? 29.971 -6.492 18.879 1.00 28.03 351 GLU A C 1
ATOM 2760 O O . GLU A 1 351 ? 29.654 -7.276 17.982 1.00 28.03 351 GLU A O 1
ATOM 2765 N N . ARG A 1 352 ? 30.202 -6.927 20.128 1.00 25.92 352 ARG A N 1
ATOM 2766 C CA . ARG A 1 352 ? 30.272 -8.354 20.508 1.00 25.92 352 ARG A CA 1
ATOM 2767 C C . ARG A 1 352 ? 28.998 -8.847 21.219 1.00 25.92 352 ARG A C 1
ATOM 2769 O O . ARG A 1 352 ? 28.381 -8.090 21.963 1.00 25.92 352 ARG A O 1
ATOM 2776 N N . PRO A 1 353 ? 28.606 -10.126 21.048 1.00 29.33 353 PRO A N 1
ATOM 2777 C CA . PRO A 1 353 ? 27.261 -10.584 21.396 1.00 29.33 353 PRO A CA 1
ATOM 2778 C C . PRO A 1 353 ? 27.064 -10.942 22.878 1.00 29.33 353 PRO A C 1
ATOM 2780 O O . PRO A 1 353 ? 27.801 -11.749 23.452 1.00 29.33 353 PRO A O 1
ATOM 2783 N N . HIS A 1 354 ? 25.959 -10.473 23.464 1.00 27.34 354 HIS A N 1
ATOM 2784 C CA . HIS A 1 354 ? 25.466 -10.964 24.754 1.00 27.34 354 HIS A CA 1
ATOM 2785 C C . HIS A 1 354 ? 24.597 -12.226 24.603 1.00 27.34 354 HIS A C 1
ATOM 2787 O O . HIS A 1 354 ? 23.382 -12.169 24.441 1.00 27.34 354 HIS A O 1
ATOM 2793 N N . ARG A 1 355 ? 25.272 -13.380 24.692 1.00 26.66 355 ARG A N 1
ATOM 2794 C CA . ARG A 1 355 ? 24.798 -14.701 25.164 1.00 26.66 355 ARG A CA 1
ATOM 2795 C C . ARG A 1 355 ? 23.272 -14.866 25.352 1.00 26.66 355 ARG A C 1
ATOM 2797 O O . ARG A 1 355 ? 22.743 -14.586 26.425 1.00 26.66 355 ARG A O 1
ATOM 2804 N N . GLY A 1 356 ? 22.596 -15.440 24.355 1.00 23.72 356 GLY A N 1
ATOM 2805 C CA . GLY A 1 356 ? 21.195 -15.861 24.479 1.00 23.72 356 GLY A CA 1
ATOM 2806 C C . GLY A 1 356 ? 20.987 -17.022 25.467 1.00 23.72 356 GLY A C 1
ATOM 2807 O O . GLY A 1 356 ? 21.891 -17.831 25.691 1.00 23.72 356 GLY A O 1
ATOM 2808 N N . MET A 1 357 ? 19.777 -17.121 26.027 1.00 23.50 357 MET A N 1
ATOM 2809 C CA . MET A 1 357 ? 19.335 -18.233 26.878 1.00 23.50 357 MET A CA 1
ATOM 2810 C C . MET A 1 357 ? 18.187 -18.988 26.197 1.00 23.50 357 MET A C 1
ATOM 2812 O O . MET A 1 357 ? 17.217 -18.378 25.753 1.00 23.50 357 MET A O 1
ATOM 2816 N N . LEU A 1 358 ? 18.304 -20.314 26.116 1.00 23.98 358 LEU A N 1
ATOM 2817 C CA . LEU A 1 358 ? 17.260 -21.201 25.598 1.00 23.98 358 LEU A CA 1
ATOM 2818 C C . LEU A 1 358 ? 16.112 -21.357 26.605 1.00 23.98 358 LEU A C 1
ATOM 2820 O O . LEU A 1 358 ? 16.358 -21.495 27.803 1.00 23.98 358 LEU A O 1
ATOM 2824 N N . LEU A 1 359 ? 14.881 -21.454 26.098 1.00 23.56 359 LEU A N 1
ATOM 2825 C CA . LEU A 1 359 ? 13.814 -22.229 26.732 1.00 23.56 359 LEU A CA 1
ATOM 2826 C C . LEU A 1 359 ? 12.887 -22.820 25.654 1.00 23.56 359 LEU A C 1
ATOM 2828 O O . LEU A 1 359 ? 12.835 -22.326 24.526 1.00 23.56 359 LEU A O 1
ATOM 2832 N N . GLU A 1 360 ? 12.234 -23.933 25.973 1.00 24.22 360 GLU A N 1
ATOM 2833 C CA . GLU A 1 360 ? 11.759 -24.911 24.987 1.00 24.22 360 GLU A CA 1
ATOM 2834 C C . GLU A 1 360 ? 10.278 -24.771 24.585 1.00 24.22 360 GLU A C 1
ATOM 2836 O O . GLU A 1 360 ? 9.489 -24.052 25.198 1.00 24.22 360 GLU A O 1
ATOM 2841 N N . LYS A 1 361 ? 9.889 -25.512 23.538 1.00 23.45 361 LYS A N 1
ATOM 2842 C CA . LYS A 1 361 ? 8.489 -25.740 23.147 1.00 23.45 361 LYS A CA 1
ATOM 2843 C C . LYS A 1 361 ? 7.922 -26.949 23.897 1.00 23.45 361 LYS A C 1
ATOM 2845 O O . LYS A 1 361 ? 8.556 -27.997 23.857 1.00 23.45 361 LYS A O 1
ATOM 2850 N N . ALA A 1 362 ? 6.684 -26.872 24.395 1.00 22.02 362 ALA A N 1
ATOM 2851 C CA . ALA A 1 362 ? 5.855 -28.062 24.644 1.00 22.02 362 ALA A CA 1
ATOM 2852 C C . ALA A 1 362 ? 4.351 -27.735 24.800 1.00 22.02 362 ALA A C 1
ATOM 2854 O O . ALA A 1 362 ? 3.946 -27.295 25.870 1.00 22.02 362 ALA A O 1
ATOM 2855 N N . VAL A 1 363 ? 3.525 -28.008 23.774 1.00 22.98 363 VAL A N 1
ATOM 2856 C CA . VAL A 1 363 ? 2.087 -28.365 23.900 1.00 22.98 363 VAL A CA 1
ATOM 2857 C C . VAL A 1 363 ? 1.664 -29.209 22.683 1.00 22.98 363 VAL A C 1
ATOM 2859 O O . VAL A 1 363 ? 1.845 -28.765 21.552 1.00 22.98 363 VAL A O 1
ATOM 2862 N N . GLN A 1 364 ? 1.062 -30.379 22.922 1.00 22.69 364 GLN A N 1
ATOM 2863 C CA . GLN A 1 364 ? 0.280 -31.205 21.978 1.00 22.69 364 GLN A CA 1
ATOM 2864 C C . GLN A 1 364 ? -0.699 -32.060 22.836 1.00 22.69 364 GLN A C 1
ATOM 2866 O O . GLN A 1 364 ? -0.255 -32.581 23.854 1.00 22.69 364 GLN A O 1
ATOM 2871 N N . THR A 1 365 ? -2.035 -31.923 22.713 1.00 24.12 365 THR A N 1
ATOM 2872 C CA . THR A 1 365 ? -3.024 -32.629 21.832 1.00 24.12 365 THR A CA 1
ATOM 2873 C C . THR A 1 365 ? -3.490 -34.017 22.332 1.00 24.12 365 THR A C 1
ATOM 2875 O O . THR A 1 365 ? -2.672 -34.707 22.930 1.00 24.12 365 THR A O 1
ATOM 2878 N N . GLU A 1 366 ? -4.745 -34.469 22.102 1.00 23.81 366 GLU A N 1
ATOM 2879 C CA . GLU A 1 366 ? -5.894 -33.839 21.388 1.00 23.81 366 GLU A CA 1
ATOM 2880 C C . GLU A 1 366 ? -6.996 -33.257 22.323 1.00 23.81 366 GLU A C 1
ATOM 2882 O O . GLU A 1 366 ? -6.752 -32.163 22.831 1.00 23.81 366 GLU A O 1
ATOM 2887 N N . ASP A 1 367 ? -8.215 -33.777 22.585 1.00 23.12 367 ASP A N 1
ATOM 2888 C CA . ASP A 1 367 ? -8.915 -35.052 22.269 1.00 23.12 367 ASP A CA 1
ATOM 2889 C C . ASP A 1 367 ? -10.450 -34.864 22.041 1.00 23.12 367 ASP A C 1
ATOM 2891 O O . ASP A 1 367 ? -10.991 -33.775 22.245 1.00 23.12 367 ASP A O 1
ATOM 2895 N N . VAL A 1 368 ? -11.157 -35.890 21.520 1.00 24.06 368 VAL A N 1
ATOM 2896 C CA . VAL A 1 368 ? -12.017 -35.699 20.319 1.00 24.06 368 VAL A CA 1
ATOM 2897 C C . VAL A 1 368 ? -13.348 -36.524 20.244 1.00 24.06 368 VAL A C 1
ATOM 2899 O O . VAL A 1 368 ? -13.297 -37.747 20.281 1.00 24.06 368 VAL A O 1
ATOM 2902 N N . VAL A 1 369 ? -14.503 -35.844 19.983 1.00 21.20 369 VAL A N 1
ATOM 2903 C CA . VAL A 1 369 ? -15.684 -36.254 19.116 1.00 21.20 369 VAL A CA 1
ATOM 2904 C C . VAL A 1 369 ? -16.582 -37.463 19.569 1.00 21.20 369 VAL A C 1
ATOM 2906 O O . VAL A 1 369 ? -16.103 -38.236 20.392 1.00 21.20 369 VAL A O 1
ATOM 2909 N N . PRO A 1 370 ? -17.859 -37.731 19.108 1.00 37.81 370 PRO A N 1
ATOM 2910 C CA . PRO A 1 370 ? -18.894 -37.044 18.267 1.00 37.81 370 PRO A CA 1
ATOM 2911 C C . PRO A 1 370 ? -20.234 -36.740 19.063 1.00 37.81 370 PRO A C 1
ATOM 2913 O O . PRO A 1 370 ? -20.097 -36.344 20.211 1.00 37.81 370 PRO A O 1
ATOM 2916 N N . LEU A 1 371 ? -21.542 -36.820 18.656 1.00 22.20 371 LEU A N 1
ATOM 2917 C CA . LEU A 1 371 ? -22.337 -37.138 17.421 1.00 22.20 371 LEU A CA 1
ATOM 2918 C C . LEU A 1 371 ? -23.797 -36.519 17.412 1.00 22.20 371 LEU A C 1
ATOM 2920 O O . LEU A 1 371 ? -24.179 -35.768 18.301 1.00 22.20 371 LEU A O 1
ATOM 2924 N N . ARG A 1 372 ? -24.565 -36.876 16.356 1.00 23.19 372 ARG A N 1
ATOM 2925 C CA . ARG A 1 372 ? -25.995 -36.728 15.895 1.00 23.19 372 ARG A CA 1
ATOM 2926 C C . ARG A 1 372 ? -27.182 -37.026 16.879 1.00 23.19 372 ARG A C 1
ATOM 2928 O O . ARG A 1 372 ? -26.930 -37.509 17.970 1.00 23.19 372 ARG A O 1
ATOM 2935 N N . GLU A 1 373 ? -28.493 -36.821 16.572 1.00 22.62 373 GLU A N 1
ATOM 2936 C CA . GLU A 1 373 ? -29.235 -36.482 15.311 1.00 22.62 373 GLU A CA 1
ATOM 2937 C C . GLU A 1 373 ? -30.550 -35.622 15.472 1.00 22.62 373 GLU A C 1
ATOM 2939 O O . GLU A 1 373 ? -30.818 -35.068 16.533 1.00 22.62 373 GLU A O 1
ATOM 2944 N N . ASN A 1 374 ? -31.333 -35.488 14.377 1.00 21.30 374 ASN A N 1
ATOM 2945 C CA . ASN A 1 374 ? -32.551 -34.670 14.081 1.00 21.30 374 ASN A CA 1
ATOM 2946 C C . ASN A 1 374 ? -33.891 -35.270 14.656 1.00 21.30 374 ASN A C 1
ATOM 2948 O O . ASN A 1 374 ? -33.753 -36.197 15.452 1.00 21.30 374 ASN A O 1
ATOM 2952 N N . PRO A 1 375 ? -35.168 -34.890 14.288 1.00 30.00 375 PRO A N 1
ATOM 2953 C CA . PRO A 1 375 ? -35.705 -33.877 13.325 1.00 30.00 375 PRO A CA 1
ATOM 2954 C C . PRO A 1 375 ? -37.008 -33.054 13.674 1.00 30.00 375 PRO A C 1
ATOM 2956 O O . PRO A 1 375 ? -37.944 -33.614 14.219 1.00 30.00 375 PRO A O 1
ATOM 2959 N N . TRP A 1 376 ? -37.110 -31.792 13.175 1.00 21.86 376 TRP A N 1
ATOM 2960 C CA . TRP A 1 376 ? -38.312 -31.027 12.665 1.00 21.86 376 TRP A CA 1
ATOM 2961 C C . TRP A 1 376 ? -39.663 -30.972 13.471 1.00 21.86 376 TRP A C 1
ATOM 2963 O O . TRP A 1 376 ? -39.802 -31.654 14.478 1.00 21.86 376 TRP A O 1
ATOM 2973 N N . PRO A 1 377 ? -40.732 -30.230 13.054 1.00 30.36 377 PRO A N 1
ATOM 2974 C CA . PRO A 1 377 ? -40.881 -28.923 12.366 1.00 30.36 377 PRO A CA 1
ATOM 2975 C C . PRO A 1 377 ? -41.654 -27.862 13.231 1.00 30.36 377 PRO A C 1
ATOM 2977 O O . PRO A 1 377 ? -42.025 -28.158 14.361 1.00 30.36 377 PRO A O 1
ATOM 2980 N N . GLY A 1 378 ? -42.004 -26.666 12.695 1.00 22.89 378 GLY A N 1
ATOM 2981 C CA . GLY A 1 378 ? -43.227 -25.943 13.153 1.00 22.89 378 GLY A CA 1
ATOM 2982 C C . GLY A 1 378 ? -43.246 -24.407 13.369 1.00 22.89 378 GLY A C 1
ATOM 2983 O O . GLY A 1 378 ? -43.433 -23.978 14.497 1.00 22.89 378 GLY A O 1
ATOM 2984 N N . TRP A 1 379 ? -43.186 -23.615 12.285 1.00 22.36 379 TRP A N 1
ATOM 2985 C CA . TRP A 1 379 ? -43.918 -22.336 12.039 1.00 22.36 379 TRP A CA 1
ATOM 2986 C C . TRP A 1 379 ? -43.820 -21.089 12.973 1.00 22.36 379 TRP A C 1
ATOM 2988 O O . TRP A 1 379 ? -44.131 -21.136 14.152 1.00 22.36 379 TRP A O 1
ATOM 2998 N N . CYS A 1 380 ? -43.577 -19.939 12.311 1.00 21.91 380 CYS A N 1
ATOM 2999 C CA . CYS A 1 380 ? -44.040 -18.550 12.560 1.00 21.91 380 CYS A CA 1
ATOM 3000 C C . CYS A 1 380 ? -43.822 -17.844 13.932 1.00 21.91 380 CYS A C 1
ATOM 3002 O O . CYS A 1 380 ? -44.012 -18.413 14.994 1.00 21.91 380 CYS A O 1
ATOM 3004 N N . GLY A 1 381 ? -43.519 -16.537 14.001 1.00 22.89 381 GLY A N 1
ATOM 3005 C CA . GLY A 1 381 ? -43.163 -15.571 12.946 1.00 22.89 381 GLY A CA 1
ATOM 3006 C C . GLY A 1 381 ? -43.913 -14.231 13.024 1.00 22.89 381 GLY A C 1
ATOM 3007 O O . GLY A 1 381 ? -45.047 -14.149 12.569 1.00 22.89 381 GLY A O 1
ATOM 3008 N N . ALA A 1 382 ? -43.250 -13.181 13.522 1.00 23.06 382 ALA A N 1
ATOM 3009 C CA . ALA A 1 382 ? -43.572 -11.762 13.312 1.00 23.06 382 ALA A CA 1
ATOM 3010 C C . ALA A 1 382 ? -42.331 -10.915 13.669 1.00 23.06 382 ALA A C 1
ATOM 3012 O O . ALA A 1 382 ? -41.568 -11.301 14.554 1.00 23.06 382 ALA A O 1
ATOM 3013 N N . GLY A 1 383 ? -42.093 -9.801 12.970 1.00 29.08 383 GLY A N 1
ATOM 3014 C CA . GLY A 1 383 ? -40.914 -8.949 13.185 1.00 29.08 383 GLY A CA 1
ATOM 3015 C C . GLY A 1 383 ? -41.149 -7.809 14.181 1.00 29.08 383 GLY A C 1
ATOM 3016 O O . GLY A 1 383 ? -42.279 -7.361 14.359 1.00 29.08 383 GLY A O 1
ATOM 3017 N N . VAL A 1 384 ? -40.067 -7.297 14.777 1.00 23.59 384 VAL A N 1
ATOM 3018 C CA . VAL A 1 384 ? -40.060 -6.058 15.573 1.00 23.59 384 VAL A CA 1
ATOM 3019 C C . VAL A 1 384 ? -38.918 -5.166 15.085 1.00 23.59 384 VAL A C 1
ATOM 3021 O O . VAL A 1 384 ? -37.775 -5.608 14.984 1.00 23.59 384 VAL A O 1
ATOM 3024 N N . SER A 1 385 ? -39.235 -3.916 14.757 1.00 24.30 385 SER A N 1
ATOM 3025 C CA . SER A 1 385 ? -38.277 -2.881 14.360 1.00 24.30 385 SER A CA 1
ATOM 3026 C C . SER A 1 385 ? -37.489 -2.345 15.561 1.00 24.30 385 SER A C 1
ATOM 3028 O O . SER A 1 385 ? -38.057 -2.164 16.638 1.00 24.30 385 SER A O 1
ATOM 3030 N N . ASN A 1 386 ? -36.204 -2.025 15.368 1.00 25.12 386 ASN A N 1
ATOM 3031 C CA . ASN A 1 386 ? -35.403 -1.334 16.385 1.00 25.12 386 ASN A CA 1
ATOM 3032 C C . ASN A 1 386 ? -36.040 0.020 16.765 1.00 25.12 386 ASN A C 1
ATOM 3034 O O . ASN A 1 386 ? -36.388 0.775 15.857 1.00 25.12 386 ASN A O 1
ATOM 3038 N N . PRO A 1 387 ? -36.139 0.364 18.062 1.00 31.41 387 PRO A N 1
ATOM 3039 C CA . PRO A 1 387 ? -36.435 1.722 18.506 1.00 31.41 387 PRO A CA 1
ATOM 3040 C C . PRO A 1 387 ? -35.172 2.601 18.494 1.00 31.41 387 PRO A C 1
ATOM 3042 O O . PRO A 1 387 ? -34.067 2.118 18.753 1.00 31.41 387 PRO A O 1
ATOM 3045 N N . ASP A 1 388 ? -35.342 3.896 18.229 1.00 26.14 388 ASP A N 1
ATOM 3046 C CA . ASP A 1 388 ? -34.243 4.859 18.125 1.00 26.14 388 ASP A CA 1
ATOM 3047 C C . ASP A 1 388 ? -33.482 5.085 19.439 1.00 26.14 388 ASP A C 1
ATOM 3049 O O . ASP A 1 388 ? -34.059 5.207 20.524 1.00 26.14 388 ASP A O 1
ATOM 3053 N N . TYR A 1 389 ? -32.159 5.223 19.327 1.00 27.52 389 TYR A N 1
ATOM 3054 C CA . TYR A 1 389 ? -31.263 5.482 20.455 1.00 27.52 389 TYR A CA 1
ATOM 3055 C C . TYR A 1 389 ? -31.101 6.991 20.697 1.00 27.52 389 TYR A C 1
ATOM 3057 O O . TYR A 1 389 ? -30.024 7.560 20.525 1.00 27.52 389 TYR A O 1
ATOM 3065 N N . ASN A 1 390 ? -32.204 7.659 21.043 1.00 25.41 390 ASN A N 1
ATOM 3066 C CA . ASN A 1 390 ? -32.220 9.110 21.221 1.00 25.41 390 ASN A CA 1
ATOM 3067 C C . ASN A 1 390 ? -31.539 9.520 22.543 1.00 25.41 390 ASN A C 1
ATOM 3069 O O . ASN A 1 390 ? -31.880 9.000 23.609 1.00 25.41 390 ASN A O 1
ATOM 3073 N N . SER A 1 391 ? -30.567 10.433 22.483 1.00 32.44 391 SER A N 1
ATOM 3074 C CA . SER A 1 391 ? -29.677 10.749 23.606 1.00 32.44 391 SER A CA 1
ATOM 3075 C C . SER A 1 391 ? -29.898 12.157 24.166 1.00 32.44 391 SER A C 1
ATOM 3077 O O . SER A 1 391 ? -29.155 13.067 23.810 1.00 32.44 391 SER A O 1
ATOM 3079 N N . ASP A 1 392 ? -30.852 12.321 25.089 1.00 26.95 392 ASP A N 1
ATOM 3080 C CA . ASP A 1 392 ? -30.827 13.456 26.026 1.00 26.95 392 ASP A CA 1
ATOM 3081 C C . ASP A 1 392 ? -31.645 13.205 27.310 1.00 26.95 392 ASP A C 1
ATOM 3083 O O . ASP A 1 392 ? -32.873 13.159 27.286 1.00 26.95 392 ASP A O 1
ATOM 3087 N N . SER A 1 393 ? -30.944 13.018 28.437 1.00 25.05 393 SER A N 1
ATOM 3088 C CA . SER A 1 393 ? -31.454 13.122 29.822 1.00 25.05 393 SER A CA 1
ATOM 3089 C C . SER A 1 393 ? -30.294 12.869 30.804 1.00 25.05 393 SER A C 1
ATOM 3091 O O . SER A 1 393 ? -29.894 11.719 31.015 1.00 25.05 393 SER A O 1
ATOM 3093 N N . SER A 1 394 ? -29.719 13.913 31.402 1.00 30.08 394 SER A N 1
ATOM 3094 C CA . SER A 1 394 ? -28.446 13.818 32.146 1.00 30.08 394 SER A CA 1
ATOM 3095 C C . SER A 1 394 ? -28.526 13.177 33.544 1.00 30.08 394 SER A C 1
ATOM 3097 O O . SER A 1 394 ? -27.487 12.822 34.102 1.00 30.08 394 SER A O 1
ATOM 3099 N N . GLU A 1 395 ? -29.723 12.957 34.098 1.00 27.98 395 GLU A N 1
ATOM 3100 C CA . GLU A 1 395 ? -29.901 12.394 35.453 1.00 27.98 395 GLU A CA 1
ATOM 3101 C C . GLU A 1 395 ? -30.154 10.871 35.485 1.00 27.98 395 GLU A C 1
ATOM 3103 O O . GLU A 1 395 ? -29.944 10.219 36.507 1.00 27.98 395 GLU A O 1
ATOM 3108 N N . ASP A 1 396 ? -30.533 10.262 34.358 1.00 29.48 396 ASP A N 1
ATOM 3109 C CA . ASP A 1 396 ? -31.000 8.865 34.273 1.00 29.48 396 ASP A CA 1
ATOM 3110 C C . ASP A 1 396 ? -29.843 7.854 34.058 1.00 29.48 396 ASP A C 1
ATOM 3112 O O . ASP A 1 396 ? -29.914 6.945 33.220 1.00 29.48 396 ASP A O 1
ATOM 3116 N N . SER A 1 397 ? -28.715 8.072 34.750 1.00 36.09 397 SER A N 1
ATOM 3117 C CA . SER A 1 397 ? -27.401 7.470 34.443 1.00 36.09 397 SER A CA 1
ATOM 3118 C C . SER A 1 397 ? -26.840 6.504 35.499 1.00 36.09 397 SER A C 1
ATOM 3120 O O . SER A 1 397 ? -25.997 5.671 35.163 1.00 36.09 397 SER A O 1
ATOM 3122 N N . LEU A 1 398 ? -27.316 6.549 36.750 1.00 43.78 398 LEU A N 1
ATOM 3123 C CA . LEU A 1 398 ? -26.823 5.702 37.848 1.00 43.78 398 LEU A CA 1
ATOM 3124 C C . LEU A 1 398 ? -27.893 4.704 38.308 1.00 43.78 398 LEU A C 1
ATOM 3126 O O . LEU A 1 398 ? -28.946 5.098 38.807 1.00 43.78 398 LEU A O 1
ATOM 3130 N N . CYS A 1 399 ? -27.619 3.397 38.202 1.00 52.09 399 CYS A N 1
ATOM 3131 C CA . CYS A 1 399 ? -28.503 2.395 38.801 1.00 52.09 399 CYS A CA 1
ATOM 3132 C C . CYS A 1 399 ? -28.318 2.346 40.313 1.00 52.09 399 CYS A C 1
ATOM 3134 O O . CYS A 1 399 ? -27.429 1.647 40.796 1.00 52.09 399 CYS A O 1
ATOM 3136 N N . LYS A 1 400 ? -29.178 3.053 41.043 1.00 55.78 400 LYS A N 1
ATOM 3137 C CA . LYS A 1 400 ? -29.199 3.050 42.503 1.00 55.78 400 LYS A CA 1
ATOM 3138 C C . LYS A 1 400 ? -30.332 2.204 43.067 1.00 55.78 400 LYS A C 1
ATOM 3140 O O . LYS A 1 400 ? -31.435 2.169 42.517 1.00 55.78 400 LYS A O 1
ATOM 3145 N N . ILE A 1 401 ? -30.044 1.579 44.201 1.00 59.34 401 ILE A N 1
ATOM 3146 C CA . ILE A 1 401 ? -31.008 0.964 45.109 1.00 59.34 401 ILE A CA 1
ATOM 3147 C C . ILE A 1 401 ? -30.883 1.697 46.450 1.00 59.34 401 ILE A C 1
ATOM 3149 O O . ILE A 1 401 ? -29.783 1.814 46.978 1.00 59.34 401 ILE A O 1
ATOM 3153 N N . GLU A 1 402 ? -31.998 2.226 46.958 1.00 52.22 402 GLU A N 1
ATOM 3154 C CA . GLU A 1 402 ? -32.079 3.154 48.110 1.00 52.22 402 GLU A CA 1
ATOM 3155 C C . GLU A 1 402 ? -32.321 2.426 49.448 1.00 52.22 402 GLU A C 1
ATOM 3157 O O . GLU A 1 402 ? -32.997 2.930 50.345 1.00 52.22 402 GLU A O 1
ATOM 3162 N N . HIS A 1 403 ? -31.841 1.190 49.573 1.00 57.97 403 HIS A N 1
ATOM 3163 C CA . HIS A 1 403 ? -31.949 0.414 50.803 1.00 57.97 403 HIS A CA 1
ATOM 3164 C C . HIS A 1 403 ? -30.794 -0.580 50.929 1.00 57.97 403 HIS A C 1
ATOM 3166 O O . HIS A 1 403 ? -30.242 -1.056 49.936 1.00 57.97 403 HIS A O 1
ATOM 3172 N N . ALA A 1 404 ? -30.491 -0.968 52.169 1.00 50.72 404 ALA A N 1
ATOM 3173 C CA . ALA A 1 404 ? -29.603 -2.090 52.435 1.00 50.72 404 ALA A CA 1
ATOM 3174 C C . ALA A 1 404 ? -30.172 -3.385 51.803 1.00 50.72 404 ALA A C 1
ATOM 3176 O O . ALA A 1 404 ? -31.358 -3.671 52.008 1.00 50.72 404 ALA A O 1
ATOM 3177 N N . PRO A 1 405 ? -29.366 -4.159 51.052 1.00 55.75 405 PRO A N 1
ATOM 3178 C CA . PRO A 1 405 ? -29.753 -5.440 50.458 1.00 55.75 405 PRO A CA 1
ATOM 3179 C C . PRO A 1 405 ? -30.488 -6.387 51.412 1.00 55.75 405 PRO A C 1
ATOM 3181 O O . PRO A 1 405 ? -30.194 -6.440 52.610 1.00 55.75 405 PRO A O 1
ATOM 3184 N N . LEU A 1 406 ? -31.468 -7.122 50.874 1.00 51.19 406 LEU A N 1
ATOM 3185 C CA . LEU A 1 406 ? -32.449 -7.863 51.682 1.00 51.19 406 LEU A CA 1
ATOM 3186 C C . LEU A 1 406 ? -31.818 -9.002 52.499 1.00 51.19 406 LEU A C 1
ATOM 3188 O O . LEU A 1 406 ? -32.199 -9.230 53.650 1.00 51.19 406 LEU A O 1
ATOM 3192 N N . ASP A 1 407 ? -30.817 -9.669 51.928 1.00 50.88 407 ASP A N 1
ATOM 3193 C CA . ASP A 1 407 ? -29.971 -10.634 52.625 1.00 50.88 407 ASP A CA 1
ATOM 3194 C C . ASP A 1 407 ? -28.922 -9.871 53.461 1.00 50.88 407 ASP A C 1
ATOM 3196 O O . ASP A 1 407 ? -27.874 -9.464 52.957 1.00 50.88 407 ASP A O 1
ATOM 3200 N N . ARG A 1 408 ? -29.212 -9.634 54.752 1.00 45.44 408 ARG A N 1
ATOM 3201 C CA . ARG A 1 408 ? -28.345 -8.854 55.664 1.00 45.44 408 ARG A CA 1
ATOM 3202 C C . ARG A 1 408 ? -26.906 -9.394 55.695 1.00 45.44 408 ARG A C 1
ATOM 3204 O O . ARG A 1 408 ? -26.666 -10.454 56.269 1.00 45.44 408 ARG A O 1
ATOM 3211 N N . PHE A 1 409 ? -25.956 -8.618 55.167 1.00 46.75 409 PHE A N 1
ATOM 3212 C CA . PHE A 1 409 ? -24.522 -8.941 55.114 1.00 46.75 409 PHE A CA 1
ATOM 3213 C C . PHE A 1 409 ? -23.939 -9.456 56.449 1.00 46.75 409 PHE A C 1
ATOM 3215 O O . PHE A 1 409 ? -23.822 -8.681 57.404 1.00 46.75 409 PHE A O 1
ATOM 3222 N N . PRO A 1 410 ? -23.431 -10.701 56.503 1.00 38.47 410 PRO A N 1
ATOM 3223 C CA . PRO A 1 410 ? -22.445 -11.103 57.494 1.00 38.47 410 PRO A CA 1
ATOM 3224 C C . PRO A 1 410 ? -21.046 -10.723 56.981 1.00 38.47 410 PRO A C 1
ATOM 3226 O O . PRO A 1 410 ? -20.472 -11.415 56.140 1.00 38.47 410 PRO A O 1
ATOM 3229 N N . PHE A 1 411 ? -20.478 -9.615 57.464 1.00 42.19 411 PHE A N 1
ATOM 3230 C CA . PHE A 1 411 ? -19.105 -9.234 57.108 1.00 42.19 411 PHE A CA 1
ATOM 3231 C C . PHE A 1 411 ? -18.086 -10.228 57.697 1.00 42.19 411 PHE A C 1
ATOM 3233 O O . PHE A 1 411 ? -18.060 -10.407 58.918 1.00 42.19 411 PHE A O 1
ATOM 3240 N N . PRO A 1 412 ? -17.200 -10.843 56.885 1.00 34.03 412 PRO A N 1
ATOM 3241 C CA . PRO A 1 412 ? -16.131 -11.683 57.411 1.00 34.03 412 PRO A CA 1
ATOM 3242 C C . PRO A 1 412 ? -15.091 -10.834 58.151 1.00 34.03 412 PRO A C 1
ATOM 3244 O O . PRO A 1 412 ? -14.371 -10.040 57.544 1.00 34.03 412 PRO A O 1
ATOM 3247 N N . LEU A 1 413 ? -14.977 -11.025 59.466 1.00 34.44 413 LEU A N 1
ATOM 3248 C CA . LEU A 1 413 ? -13.870 -10.481 60.252 1.00 34.44 413 LEU A CA 1
ATOM 3249 C C . LEU A 1 413 ? -12.568 -11.194 59.858 1.00 34.44 413 LEU A C 1
ATOM 3251 O O . LEU A 1 413 ? -12.340 -12.334 60.264 1.00 34.44 413 LEU A O 1
ATOM 3255 N N . GLN A 1 414 ? -11.691 -10.528 59.103 1.00 30.83 414 GLN A N 1
ATOM 3256 C CA . GLN A 1 414 ? -10.321 -11.016 58.920 1.00 30.83 414 GLN A CA 1
ATOM 3257 C C . GLN A 1 414 ? -9.559 -10.948 60.260 1.00 30.83 414 GLN A C 1
ATOM 3259 O O . GLN A 1 414 ? -9.517 -9.886 60.888 1.00 30.83 414 GLN A O 1
ATOM 3264 N N . PRO A 1 415 ? -8.957 -12.054 60.734 1.00 36.94 415 PRO A N 1
ATOM 3265 C CA . PRO A 1 415 ? -8.301 -12.075 62.033 1.00 36.94 415 PRO A CA 1
ATOM 3266 C C . PRO A 1 415 ? -6.845 -11.592 61.963 1.00 36.94 415 PRO A C 1
ATOM 3268 O O . PRO A 1 415 ? -6.066 -12.104 61.167 1.00 36.94 415 PRO A O 1
ATOM 3271 N N . ARG A 1 416 ? -6.458 -10.757 62.947 1.00 35.91 416 ARG A N 1
ATOM 3272 C CA . ARG A 1 416 ? -5.067 -10.443 63.366 1.00 35.91 416 ARG A CA 1
ATOM 3273 C C . ARG A 1 416 ? -4.203 -9.626 62.375 1.00 35.91 416 ARG A C 1
ATOM 3275 O O . ARG A 1 416 ? -4.302 -9.774 61.173 1.00 35.91 416 ARG A O 1
ATOM 3282 N N . ARG A 1 417 ? -3.252 -8.792 62.829 1.00 34.62 417 ARG A N 1
ATOM 3283 C CA . ARG A 1 417 ? -3.073 -8.073 64.120 1.00 34.62 417 ARG A CA 1
ATOM 3284 C C . ARG A 1 417 ? -1.931 -7.058 63.947 1.00 34.62 417 ARG A C 1
ATOM 3286 O O . ARG A 1 417 ? -0.828 -7.475 63.623 1.00 34.62 417 ARG A O 1
ATOM 3293 N N . GLN A 1 418 ? -2.125 -5.796 64.319 1.00 30.83 418 GLN A N 1
ATOM 3294 C CA . GLN A 1 418 ? -1.051 -4.940 64.849 1.00 30.83 418 GLN A CA 1
ATOM 3295 C C . GLN A 1 418 ? -1.677 -3.839 65.717 1.00 30.83 418 GLN A C 1
ATOM 3297 O O . GLN A 1 418 ? -2.803 -3.413 65.467 1.00 30.83 418 GLN A O 1
ATOM 3302 N N . LYS A 1 419 ? -1.002 -3.447 66.805 1.00 34.62 419 LYS A N 1
ATOM 3303 C CA . LYS A 1 419 ? -1.519 -2.433 67.738 1.00 34.62 419 LYS A CA 1
ATOM 3304 C C . LYS A 1 419 ? -1.294 -1.042 67.144 1.00 34.62 419 LYS A C 1
ATOM 3306 O O . LYS A 1 419 ? -0.152 -0.600 67.094 1.00 34.62 419 LYS A O 1
ATOM 3311 N N . MET A 1 420 ? -2.361 -0.328 66.794 1.00 26.31 420 MET A N 1
ATOM 3312 C CA . MET A 1 420 ? -2.269 1.123 66.626 1.00 26.31 420 MET A CA 1
ATOM 3313 C C . MET A 1 420 ? -2.348 1.775 68.012 1.00 26.31 420 MET A C 1
ATOM 3315 O O . MET A 1 420 ? -3.329 1.600 68.736 1.00 26.31 420 MET A O 1
ATOM 3319 N N . VAL A 1 421 ? -1.277 2.456 68.415 1.00 30.55 421 VAL A N 1
ATOM 3320 C CA . VAL A 1 421 ? -1.187 3.157 69.704 1.00 30.55 421 VAL A CA 1
ATOM 3321 C C . VAL A 1 421 ? -2.055 4.418 69.649 1.00 30.55 421 VAL A C 1
ATOM 3323 O O . VAL A 1 421 ? -2.054 5.119 68.639 1.00 30.55 421 VAL A O 1
ATOM 3326 N N . ARG A 1 422 ? -2.794 4.721 70.725 1.00 30.42 422 ARG A N 1
ATOM 3327 C CA . ARG A 1 422 ? -3.472 6.018 70.869 1.00 30.42 422 ARG A CA 1
ATOM 3328 C C . ARG A 1 422 ? -2.423 7.100 71.152 1.00 30.42 422 ARG A C 1
ATOM 3330 O O . ARG A 1 422 ? -1.713 6.954 72.145 1.00 30.42 422 ARG A O 1
ATOM 3337 N N . PRO A 1 423 ? -2.355 8.196 70.380 1.00 30.83 423 PRO A N 1
ATOM 3338 C CA . PRO A 1 423 ? -1.690 9.405 70.839 1.00 30.83 423 PRO A CA 1
ATOM 3339 C C . PRO A 1 423 ? -2.534 10.008 71.965 1.00 30.83 423 PRO A C 1
ATOM 3341 O O . PRO A 1 423 ? -3.693 10.371 71.750 1.00 30.83 423 PRO A O 1
ATOM 3344 N N . GLU A 1 424 ? -1.979 10.092 73.171 1.00 33.19 424 GLU A N 1
ATOM 3345 C CA . GLU A 1 424 ? -2.564 10.930 74.217 1.00 33.19 424 GLU A CA 1
ATOM 3346 C C . GLU A 1 424 ? -2.252 12.412 73.961 1.00 33.19 424 GLU A C 1
ATOM 3348 O O . GLU A 1 424 ? -1.448 12.774 73.099 1.00 33.19 424 GLU A O 1
ATOM 3353 N N . LYS A 1 425 ? -2.950 13.291 74.682 1.00 38.28 425 LYS A N 1
ATOM 3354 C CA . LYS A 1 425 ? -2.852 14.741 74.502 1.00 38.28 425 LYS A CA 1
ATOM 3355 C C . LYS A 1 425 ? -1.455 15.231 74.896 1.00 38.28 425 LYS A C 1
ATOM 3357 O O . LYS A 1 425 ? -1.069 15.066 76.049 1.00 38.28 425 LYS A O 1
ATOM 3362 N N . LEU A 1 426 ? -0.794 15.977 74.014 1.00 28.81 426 LEU A N 1
ATOM 3363 C CA . LEU A 1 426 ? 0.187 16.982 74.423 1.00 28.81 426 LEU A CA 1
ATOM 3364 C C . LEU A 1 426 ? -0.297 18.361 73.972 1.00 28.81 426 LEU A C 1
ATOM 3366 O O . LEU A 1 426 ? -0.790 18.522 72.856 1.00 28.81 426 LEU A O 1
ATOM 3370 N N . ALA A 1 427 ? -0.197 19.349 74.858 1.00 31.88 427 ALA A N 1
ATOM 3371 C CA . ALA A 1 427 ? -0.613 20.720 74.591 1.00 31.88 427 ALA A CA 1
ATOM 3372 C C . ALA A 1 427 ? 0.606 21.634 74.415 1.00 31.88 427 ALA A C 1
ATOM 3374 O O . ALA A 1 427 ? 1.614 21.434 75.080 1.00 31.88 427 ALA A O 1
ATOM 3375 N N . LYS A 1 428 ? 0.451 22.642 73.543 1.00 38.22 428 LYS A N 1
ATOM 3376 C CA . LYS A 1 428 ? 1.182 23.924 73.464 1.00 38.22 428 LYS A CA 1
ATOM 3377 C C . LYS A 1 428 ? 2.617 23.973 74.030 1.00 38.22 428 LYS A C 1
ATOM 3379 O O . LYS A 1 428 ? 2.773 24.024 75.239 1.00 38.22 428 LYS A O 1
ATOM 3384 N N . HIS A 1 429 ? 3.604 24.247 73.174 1.00 30.03 429 HIS A N 1
ATOM 3385 C CA . HIS A 1 429 ? 4.559 25.360 73.357 1.00 30.03 429 HIS A CA 1
ATOM 3386 C C . HIS A 1 429 ? 5.394 25.577 72.080 1.00 30.03 429 HIS A C 1
ATOM 3388 O O . HIS A 1 429 ? 5.603 24.630 71.335 1.00 30.03 429 HIS A O 1
ATOM 3394 N N . GLY A 1 430 ? 5.881 26.810 71.862 1.00 32.66 430 GLY A N 1
ATOM 3395 C CA . GLY A 1 430 ? 6.971 27.146 70.925 1.00 32.66 430 GLY A CA 1
ATOM 3396 C C . GLY A 1 430 ? 6.671 26.985 69.425 1.00 32.66 430 GLY A C 1
ATOM 3397 O O . GLY A 1 430 ? 6.606 25.877 68.909 1.00 32.66 430 GLY A O 1
ATOM 3398 N N . GLY A 1 431 ? 6.541 28.094 68.693 1.00 41.81 431 GLY A N 1
ATOM 3399 C CA . GLY A 1 431 ? 6.306 28.055 67.245 1.00 41.81 431 GLY A CA 1
ATOM 3400 C C . GLY A 1 431 ? 7.590 28.050 66.410 1.00 41.81 431 GLY A C 1
ATOM 3401 O O . GLY A 1 431 ? 8.379 28.981 66.513 1.00 41.81 431 GLY A O 1
ATOM 3402 N N . TYR A 1 432 ? 7.720 27.072 65.508 1.00 30.33 432 TYR A N 1
ATOM 3403 C CA . TYR A 1 432 ? 8.485 27.181 64.258 1.00 30.33 432 TYR A CA 1
ATOM 3404 C C . TYR A 1 432 ? 7.706 26.467 63.142 1.00 30.33 432 TYR A C 1
ATOM 3406 O O . TYR A 1 432 ? 7.406 25.279 63.254 1.00 30.33 432 TYR A O 1
ATOM 3414 N N . ASN A 1 433 ? 7.358 27.183 62.069 1.00 33.41 433 ASN A N 1
ATOM 3415 C CA . ASN A 1 433 ? 6.601 26.623 60.943 1.00 33.41 433 ASN A CA 1
ATOM 3416 C C . ASN A 1 433 ? 7.518 25.834 59.996 1.00 33.41 433 ASN A C 1
ATOM 3418 O O . ASN A 1 433 ? 8.064 26.396 59.049 1.00 33.41 433 ASN A O 1
ATOM 3422 N N . TYR A 1 434 ? 7.624 24.521 60.202 1.00 34.50 434 TYR A N 1
ATOM 3423 C CA . TYR A 1 434 ? 8.130 23.604 59.179 1.00 34.50 434 TYR A CA 1
ATOM 3424 C C . TYR A 1 434 ? 6.977 23.045 58.341 1.00 34.50 434 TYR A C 1
ATOM 3426 O O . TYR A 1 434 ? 6.300 22.093 58.729 1.00 34.50 434 TYR A O 1
ATOM 3434 N N . TYR A 1 435 ? 6.771 23.626 57.157 1.00 37.09 435 TYR A N 1
ATOM 3435 C CA . TYR A 1 435 ? 5.933 23.025 56.121 1.00 37.09 435 TYR A CA 1
ATOM 3436 C C . TYR A 1 435 ? 6.639 21.793 55.540 1.00 37.09 435 TYR A C 1
ATOM 3438 O O . TYR A 1 435 ? 7.492 21.922 54.664 1.00 37.09 435 TYR A O 1
ATOM 3446 N N . ILE A 1 436 ? 6.255 20.589 55.975 1.00 37.00 436 ILE A N 1
ATOM 3447 C CA . ILE A 1 436 ? 6.634 19.348 55.280 1.00 37.00 436 ILE A CA 1
ATOM 3448 C C . ILE A 1 436 ? 5.734 19.187 54.045 1.00 37.00 436 ILE A C 1
ATOM 3450 O O . ILE A 1 436 ? 4.788 18.400 54.020 1.00 37.00 436 ILE A O 1
ATOM 3454 N N . ALA A 1 437 ? 6.027 19.968 53.006 1.00 46.09 437 ALA A N 1
ATOM 3455 C CA . ALA A 1 437 ? 5.579 19.675 51.652 1.00 46.09 437 ALA A CA 1
ATOM 3456 C C . ALA A 1 437 ? 6.478 18.572 51.064 1.00 46.09 437 ALA A C 1
ATOM 3458 O O . ALA A 1 437 ? 7.699 18.679 51.143 1.00 46.09 437 ALA A O 1
ATOM 3459 N N . GLY A 1 438 ? 5.896 17.516 50.479 1.00 42.09 438 GLY A N 1
ATOM 3460 C CA . GLY A 1 438 ? 6.670 16.514 49.722 1.00 42.09 438 GLY A CA 1
ATOM 3461 C C . GLY A 1 438 ? 6.189 15.059 49.774 1.00 42.09 438 GLY A C 1
ATOM 3462 O O . GLY A 1 438 ? 6.493 14.305 48.857 1.00 42.09 438 GLY A O 1
ATOM 3463 N N . CYS A 1 439 ? 5.402 14.645 50.775 1.00 33.28 439 CYS A N 1
ATOM 3464 C CA . CYS A 1 439 ? 5.013 13.232 50.951 1.00 33.28 439 CYS A CA 1
ATOM 3465 C C . CYS A 1 439 ? 3.509 12.976 50.751 1.00 33.28 439 CYS A C 1
ATOM 3467 O O . CYS A 1 439 ? 2.791 12.637 51.691 1.00 33.28 439 CYS A O 1
ATOM 3469 N N . SER A 1 440 ? 3.034 13.092 49.507 1.00 46.53 440 SER A N 1
ATOM 3470 C CA . SER A 1 440 ? 1.703 12.596 49.122 1.00 46.53 440 SER A CA 1
ATOM 3471 C C . SER A 1 440 ? 1.794 11.155 48.604 1.00 46.53 440 SER A C 1
ATOM 3473 O O . SER A 1 440 ? 2.217 10.912 47.477 1.00 46.53 440 SER A O 1
ATOM 3475 N N . VAL A 1 441 ? 1.418 10.176 49.432 1.00 40.03 441 VAL A N 1
ATOM 3476 C CA . VAL A 1 441 ? 1.320 8.775 48.989 1.00 40.03 441 VAL A CA 1
ATOM 3477 C C . VAL A 1 441 ? 0.036 8.609 48.179 1.00 40.03 441 VAL A C 1
ATOM 3479 O O . VAL A 1 441 ? -1.056 8.862 48.686 1.00 40.03 441 VAL A O 1
ATOM 3482 N N . SER A 1 442 ? 0.156 8.173 46.924 1.00 43.72 442 SER A N 1
ATOM 3483 C CA . SER A 1 442 ? -0.989 7.950 46.037 1.00 43.72 442 SER A CA 1
ATOM 3484 C C . SER A 1 442 ? -1.954 6.922 46.634 1.00 43.72 442 SER A C 1
ATOM 3486 O O . SER A 1 442 ? -1.561 5.790 46.934 1.00 43.72 442 SER A O 1
ATOM 3488 N N . CYS A 1 443 ? -3.231 7.282 46.783 1.00 55.38 443 CYS A N 1
ATOM 3489 C CA . CYS A 1 443 ? -4.239 6.311 47.190 1.00 55.38 443 CYS A CA 1
ATOM 3490 C C . CYS A 1 443 ? -4.433 5.284 46.063 1.00 55.38 443 CYS A C 1
ATOM 3492 O O . CYS A 1 443 ? -4.753 5.656 44.938 1.00 55.38 443 CYS A O 1
ATOM 3494 N N . LYS A 1 444 ? -4.240 3.993 46.360 1.00 61.34 444 LYS A N 1
ATOM 3495 C CA . LYS A 1 444 ? -4.452 2.894 45.395 1.00 61.34 444 LYS A CA 1
ATOM 3496 C C . LYS A 1 444 ? -5.929 2.518 45.200 1.00 61.34 444 LYS A C 1
ATOM 3498 O O . LYS A 1 444 ? -6.222 1.636 44.402 1.00 61.34 444 LYS A O 1
ATOM 3503 N N . LEU A 1 445 ? -6.833 3.145 45.952 1.00 62.06 445 LEU A N 1
ATOM 3504 C CA . LEU A 1 445 ? -8.279 2.957 45.862 1.00 62.06 445 LEU A CA 1
ATOM 3505 C C . LEU A 1 445 ? -8.874 4.044 44.965 1.00 62.06 445 LEU A C 1
ATOM 3507 O O . LEU A 1 445 ? -8.485 5.209 45.065 1.00 62.06 445 LEU A O 1
ATOM 3511 N N . SER A 1 446 ? -9.830 3.680 44.112 1.00 71.69 446 SER A N 1
ATOM 3512 C CA . SER A 1 446 ? -10.582 4.658 43.326 1.00 71.69 446 SER A CA 1
ATOM 3513 C C . SER A 1 446 ? -11.514 5.488 44.218 1.00 71.69 446 SER A C 1
ATOM 3515 O O . SER A 1 446 ? -11.811 5.135 45.362 1.00 71.69 446 SER A O 1
ATOM 3517 N N . LEU A 1 447 ? -12.028 6.597 43.681 1.00 71.50 447 LEU A N 1
ATOM 3518 C CA . LEU A 1 447 ? -13.000 7.426 44.396 1.00 71.50 447 LEU A CA 1
ATOM 3519 C C . LEU A 1 447 ? -14.310 6.663 44.692 1.00 71.50 447 LEU A C 1
ATOM 3521 O O . LEU A 1 447 ? -14.956 6.933 45.704 1.00 71.50 447 LEU A O 1
ATOM 3525 N N . ASP A 1 448 ? -14.659 5.670 43.868 1.00 67.50 448 ASP A N 1
ATOM 3526 C CA . ASP A 1 448 ? -15.799 4.776 44.099 1.00 67.50 448 ASP A CA 1
ATOM 3527 C C . ASP A 1 448 ? -15.512 3.747 45.203 1.00 67.50 448 ASP A C 1
ATOM 3529 O O . ASP A 1 448 ? -16.372 3.516 46.053 1.00 67.50 448 ASP A O 1
ATOM 3533 N N . ASP A 1 449 ? -14.296 3.191 45.269 1.00 71.19 449 ASP A N 1
ATOM 3534 C CA . ASP A 1 449 ? -13.883 2.300 46.366 1.00 71.19 449 ASP A CA 1
ATOM 3535 C C . ASP A 1 449 ? -13.891 3.041 47.712 1.00 71.19 449 ASP A C 1
ATOM 3537 O O . ASP A 1 449 ? -14.347 2.514 48.728 1.00 71.19 449 ASP A O 1
ATOM 3541 N N . LEU A 1 450 ? -13.435 4.299 47.726 1.00 76.06 450 LEU A N 1
ATOM 3542 C CA . LEU A 1 450 ? -13.478 5.158 48.910 1.00 76.06 450 LEU A CA 1
ATOM 3543 C C . LEU A 1 450 ? -14.923 5.473 49.334 1.00 76.06 450 LEU A C 1
ATOM 3545 O O . LEU A 1 450 ? -15.230 5.427 50.527 1.00 76.06 450 LEU A O 1
ATOM 3549 N N . GLN A 1 451 ? -15.838 5.716 48.387 1.00 77.19 451 GLN A N 1
ATOM 3550 C CA . GLN A 1 451 ? -17.270 5.807 48.696 1.00 77.19 451 GLN A CA 1
ATOM 3551 C C . GLN A 1 451 ? -17.827 4.486 49.254 1.00 77.19 451 GLN A C 1
ATOM 3553 O O . GLN A 1 451 ? -18.585 4.511 50.223 1.00 77.19 451 GLN A O 1
ATOM 3558 N N . ALA A 1 452 ? -17.461 3.338 48.675 1.00 71.81 452 ALA A N 1
ATOM 3559 C CA . ALA A 1 452 ? -17.913 2.016 49.113 1.00 71.81 452 ALA A CA 1
ATOM 3560 C C . ALA A 1 452 ? -17.435 1.685 50.538 1.00 71.81 452 ALA A C 1
ATOM 3562 O O . ALA A 1 452 ? -18.205 1.140 51.334 1.00 71.81 452 ALA A O 1
ATOM 3563 N N . VAL A 1 453 ? -16.207 2.084 50.896 1.00 76.25 453 VAL A N 1
ATOM 3564 C CA . VAL A 1 453 ? -15.697 2.042 52.276 1.00 76.25 453 VAL A CA 1
ATOM 3565 C C . VAL A 1 453 ? -16.501 2.981 53.179 1.00 76.25 453 VAL A C 1
ATOM 3567 O O . VAL A 1 453 ? -16.974 2.535 54.221 1.00 76.25 453 VAL A O 1
ATOM 3570 N N . CYS A 1 454 ? -16.748 4.238 52.788 1.00 78.88 454 CYS A N 1
ATOM 3571 C CA . CYS A 1 454 ? -17.571 5.150 53.592 1.00 78.88 454 CYS A CA 1
ATOM 3572 C C . CYS A 1 454 ? -18.991 4.616 53.845 1.00 78.88 454 CYS A C 1
ATOM 3574 O O . CYS A 1 454 ? -19.460 4.688 54.978 1.00 78.88 454 CYS A O 1
ATOM 3576 N N . ARG A 1 455 ? -19.661 4.028 52.843 1.00 78.44 455 ARG A N 1
ATOM 3577 C CA . ARG A 1 455 ? -20.976 3.384 53.028 1.00 78.44 455 ARG A CA 1
ATOM 3578 C C . ARG A 1 455 ? -20.889 2.171 53.960 1.00 78.44 455 ARG A C 1
ATOM 3580 O O . ARG A 1 455 ? -21.692 2.063 54.883 1.00 78.44 455 ARG A O 1
ATOM 3587 N N . ARG A 1 456 ? -19.885 1.300 53.778 1.00 72.75 456 ARG A N 1
ATOM 3588 C CA . ARG A 1 456 ? -19.673 0.090 54.599 1.00 72.75 456 ARG A CA 1
ATOM 3589 C C . ARG A 1 456 ? -19.432 0.411 56.076 1.00 72.75 456 ARG A C 1
ATOM 3591 O O . ARG A 1 456 ? -20.099 -0.154 56.932 1.00 72.75 456 ARG A O 1
ATOM 3598 N N . GLU A 1 457 ? -18.523 1.339 56.364 1.00 80.19 457 GLU A N 1
ATOM 3599 C CA . GLU A 1 457 ? -18.202 1.779 57.732 1.00 80.19 457 GLU A CA 1
ATOM 3600 C C . GLU A 1 457 ? -19.228 2.794 58.292 1.00 80.19 457 GLU A C 1
ATOM 3602 O O . GLU A 1 457 ? -19.059 3.318 59.392 1.00 80.19 457 GLU A O 1
ATOM 3607 N N . ARG A 1 458 ? -20.280 3.113 57.520 1.00 77.31 458 ARG A N 1
ATOM 3608 C CA . ARG A 1 458 ? -21.304 4.139 57.796 1.00 77.31 458 ARG A CA 1
ATOM 3609 C C . ARG A 1 458 ? -20.740 5.523 58.166 1.00 77.31 458 ARG A C 1
ATOM 3611 O O . ARG A 1 458 ? -21.312 6.264 58.966 1.00 77.31 458 ARG A O 1
ATOM 3618 N N . LEU A 1 459 ? -19.644 5.905 57.515 1.00 79.38 459 LEU A N 1
ATOM 3619 C CA . LEU A 1 459 ? -18.966 7.191 57.668 1.00 79.38 459 LEU A CA 1
ATOM 3620 C C . LEU A 1 459 ? -19.533 8.245 56.706 1.00 79.38 459 LEU A C 1
ATOM 3622 O O . LEU A 1 459 ? -19.654 8.023 55.501 1.00 79.38 459 LEU A O 1
ATOM 3626 N N . HIS A 1 460 ? -19.823 9.439 57.224 1.00 80.81 460 HIS A N 1
ATOM 3627 C CA . HIS A 1 460 ? -20.194 10.594 56.403 1.00 80.81 460 HIS A CA 1
ATOM 3628 C C . HIS A 1 460 ? -18.941 11.307 55.877 1.00 80.81 460 HIS A C 1
ATOM 3630 O O . HIS A 1 460 ? -18.087 11.721 56.659 1.00 80.81 460 HIS A O 1
ATOM 3636 N N . CYS A 1 461 ? -18.852 11.518 54.563 1.00 79.50 461 CYS A N 1
ATOM 3637 C CA . CYS A 1 461 ? -17.754 12.243 53.932 1.00 79.50 461 CYS A CA 1
ATOM 3638 C C . CYS A 1 461 ? -18.278 13.176 52.833 1.00 79.50 461 CYS A C 1
ATOM 3640 O O . CYS A 1 461 ? -18.607 12.742 51.728 1.00 79.50 461 CYS A O 1
ATOM 3642 N N . LYS A 1 462 ? -18.310 14.487 53.123 1.00 77.25 462 LYS A N 1
ATOM 3643 C CA . LYS A 1 462 ? -18.768 15.519 52.173 1.00 77.25 462 LYS A CA 1
ATOM 3644 C C . LYS A 1 462 ? -17.929 15.546 50.888 1.00 77.25 462 LYS A C 1
ATOM 3646 O O . LYS A 1 462 ? -18.490 15.717 49.812 1.00 77.25 462 LYS A O 1
ATOM 3651 N N . GLN A 1 463 ? -16.615 15.334 50.992 1.00 76.12 463 GLN A N 1
ATOM 3652 C CA . GLN A 1 463 ? -15.687 15.323 49.850 1.00 76.12 463 GLN A CA 1
ATOM 3653 C C . GLN A 1 463 ? -15.966 14.154 48.887 1.00 76.12 463 GLN A C 1
ATOM 3655 O O . GLN A 1 463 ? -15.911 14.334 47.676 1.00 76.12 463 GLN A O 1
ATOM 3660 N N . LEU A 1 464 ? -16.357 12.990 49.418 1.00 75.69 464 LEU A N 1
ATOM 3661 C CA . LEU A 1 464 ? -16.786 11.814 48.644 1.00 75.69 464 LEU A CA 1
ATOM 3662 C C . LEU A 1 464 ? -18.301 11.809 48.345 1.00 75.69 464 LEU A C 1
ATOM 3664 O O . LEU A 1 464 ? -18.828 10.815 47.860 1.00 75.69 464 LEU A O 1
ATOM 3668 N N . ARG A 1 465 ? -19.018 12.903 48.648 1.00 77.25 465 ARG A N 1
ATOM 3669 C CA . ARG A 1 465 ? -20.480 13.067 48.487 1.00 77.25 465 ARG A CA 1
ATOM 3670 C C . ARG A 1 465 ? -21.354 12.053 49.261 1.00 77.25 465 ARG A C 1
ATOM 3672 O O . ARG A 1 465 ? -22.561 11.982 49.016 1.00 77.25 465 ARG A O 1
ATOM 3679 N N . VAL A 1 466 ? -20.794 11.329 50.237 1.00 79.62 466 VAL A N 1
ATOM 3680 C CA . VAL A 1 466 ? -21.526 10.385 51.109 1.00 79.62 466 VAL A CA 1
ATOM 3681 C C . VAL A 1 466 ? -22.071 11.118 52.338 1.00 79.62 466 VAL A C 1
ATOM 3683 O O . VAL A 1 466 ? -21.321 11.698 53.124 1.00 79.62 466 VAL A O 1
ATOM 3686 N N . ASN A 1 467 ? -23.388 11.093 52.516 1.00 81.81 467 ASN A N 1
ATOM 3687 C CA . ASN A 1 467 ? -24.130 11.769 53.578 1.00 81.81 467 ASN A CA 1
ATOM 3688 C C . ASN A 1 467 ? -25.263 10.873 54.116 1.00 81.81 467 ASN A C 1
ATOM 3690 O O . ASN A 1 467 ? -25.524 9.803 53.578 1.00 81.81 467 ASN A O 1
ATOM 3694 N N . LYS A 1 468 ? -25.955 11.306 55.177 1.00 75.31 468 LYS A N 1
ATOM 3695 C CA . LYS A 1 468 ? -26.977 10.501 55.873 1.00 75.31 468 LYS A CA 1
ATOM 3696 C C . LYS A 1 468 ? -28.132 10.009 54.979 1.00 75.31 468 LYS A C 1
ATOM 3698 O O . LYS A 1 468 ? -28.709 8.977 55.294 1.00 75.31 468 LYS A O 1
ATOM 3703 N N . HIS A 1 469 ? -28.455 10.707 53.889 1.00 71.56 469 HIS A N 1
ATOM 3704 C CA . HIS A 1 469 ? -29.589 10.376 53.013 1.00 71.56 469 HIS A CA 1
ATOM 3705 C C . HIS A 1 469 ? -29.228 9.451 51.840 1.00 71.56 469 HIS A C 1
ATOM 3707 O O . HIS A 1 469 ? -30.132 8.914 51.220 1.00 71.56 469 HIS A O 1
ATOM 3713 N N . ASN A 1 470 ? -27.936 9.272 51.532 1.00 72.88 470 ASN A N 1
ATOM 3714 C CA . ASN A 1 470 ? -27.447 8.420 50.435 1.00 72.88 470 ASN A CA 1
ATOM 3715 C C . ASN A 1 470 ? -26.412 7.380 50.912 1.00 72.88 470 ASN A C 1
ATOM 3717 O O . ASN A 1 470 ? -25.564 6.911 50.146 1.00 72.88 470 ASN A O 1
ATOM 3721 N N . ILE A 1 471 ? -26.442 7.058 52.209 1.00 72.94 471 ILE A N 1
ATOM 3722 C CA . ILE A 1 471 ? -25.513 6.110 52.835 1.00 72.94 471 ILE A CA 1
ATOM 3723 C C . ILE A 1 471 ? -25.876 4.656 52.525 1.00 72.94 471 ILE A C 1
ATOM 3725 O O . ILE A 1 471 ? -24.983 3.824 52.395 1.00 72.94 471 ILE A O 1
ATOM 3729 N N . ASP A 1 472 ? -27.171 4.394 52.338 1.00 70.88 472 ASP A N 1
ATOM 3730 C CA . ASP A 1 472 ? -27.726 3.118 51.889 1.00 70.88 472 ASP A CA 1
ATOM 3731 C C . ASP A 1 472 ? -28.036 3.129 50.364 1.00 70.88 472 ASP A C 1
ATOM 3733 O O . ASP A 1 472 ? -28.736 2.243 49.882 1.00 70.88 472 ASP A O 1
ATOM 3737 N N . ASP A 1 473 ? -27.508 4.106 49.596 1.00 72.81 473 ASP A N 1
ATOM 3738 C CA . ASP A 1 473 ? -27.498 4.083 48.118 1.00 72.81 473 ASP A CA 1
ATOM 3739 C C . ASP A 1 473 ? -26.436 3.086 47.626 1.00 72.81 473 ASP A C 1
ATOM 3741 O O . ASP A 1 473 ? -25.236 3.374 47.695 1.00 72.81 473 ASP A O 1
ATOM 3745 N N . TYR A 1 474 ? -26.848 1.964 47.041 1.00 76.75 474 TYR A N 1
ATOM 3746 C CA . TYR A 1 474 ? -25.929 1.007 46.415 1.00 76.75 474 TYR A CA 1
ATOM 3747 C C . TYR A 1 474 ? -26.047 1.022 44.888 1.00 76.75 474 TYR A C 1
ATOM 3749 O O . TYR A 1 474 ? -27.150 1.001 44.339 1.00 76.75 474 TYR A O 1
ATOM 3757 N N . GLU A 1 475 ? -24.903 1.052 44.195 1.00 81.50 475 GLU A N 1
ATOM 3758 C CA . GLU A 1 475 ? -24.849 1.060 42.729 1.00 81.50 475 GLU A CA 1
ATOM 3759 C C . GLU A 1 475 ? -24.759 -0.357 42.145 1.00 81.50 475 GLU A C 1
ATOM 3761 O O . GLU A 1 475 ? -23.900 -1.158 42.528 1.00 81.50 475 GLU A O 1
ATOM 3766 N N . VAL A 1 476 ? -25.624 -0.660 41.175 1.00 87.00 476 VAL A N 1
ATOM 3767 C CA . VAL A 1 476 ? -25.604 -1.932 40.437 1.00 87.00 476 VAL A CA 1
ATOM 3768 C C . VAL A 1 476 ? -24.580 -1.872 39.307 1.00 87.00 476 VAL A C 1
ATOM 3770 O O . VAL A 1 476 ? -24.624 -0.996 38.443 1.00 87.00 476 VAL A O 1
ATOM 3773 N N . GLU A 1 477 ? -23.678 -2.847 39.278 1.00 88.12 477 GLU A N 1
ATOM 3774 C CA . GLU A 1 477 ? -22.693 -3.015 38.213 1.00 88.12 477 GLU A CA 1
ATOM 3775 C C . GLU A 1 477 ? -23.324 -3.696 36.990 1.00 88.12 477 GLU A C 1
ATOM 3777 O O . GLU A 1 477 ? -23.193 -3.191 35.871 1.00 88.12 477 GLU A O 1
ATOM 3782 N N . TYR A 1 478 ? -24.018 -4.818 37.223 1.00 91.94 478 TYR A N 1
ATOM 3783 C CA . TYR A 1 478 ? -24.834 -5.575 36.266 1.00 91.94 478 TYR A CA 1
ATOM 3784 C C . TYR A 1 478 ? -25.746 -6.592 36.986 1.00 91.94 478 TYR A C 1
ATOM 3786 O O . TYR A 1 478 ? -25.690 -6.752 38.207 1.00 91.94 478 TYR A O 1
ATOM 3794 N N . LEU A 1 479 ? -26.602 -7.275 36.220 1.00 93.31 479 LEU A N 1
ATOM 3795 C CA . LEU A 1 479 ? -27.490 -8.346 36.684 1.00 93.31 479 LEU A CA 1
ATOM 3796 C C . LEU A 1 479 ? -26.929 -9.712 36.252 1.00 93.31 479 LEU A C 1
ATOM 3798 O O . LEU A 1 479 ? -26.417 -9.839 35.141 1.00 93.31 479 LEU A O 1
ATOM 3802 N N . CYS A 1 480 ? -27.015 -10.713 37.128 1.00 92.31 480 CYS A N 1
ATOM 3803 C CA . CYS A 1 480 ? -26.343 -12.009 36.972 1.00 92.31 480 CYS A CA 1
ATOM 3804 C C . CYS A 1 480 ? -27.291 -13.178 36.664 1.00 92.31 480 CYS A C 1
ATOM 3806 O O . CYS A 1 480 ? -26.929 -14.079 35.916 1.00 92.31 480 CYS A O 1
ATOM 3808 N N . ASP A 1 481 ? -28.478 -13.196 37.273 1.00 93.69 481 ASP A N 1
ATOM 3809 C CA . ASP A 1 481 ? -29.422 -14.324 37.240 1.00 93.69 481 ASP A CA 1
ATOM 3810 C C . ASP A 1 481 ? -30.861 -13.816 37.478 1.00 93.69 481 ASP A C 1
ATOM 3812 O O . ASP A 1 481 ? -31.053 -12.696 37.957 1.00 93.69 481 ASP A O 1
ATOM 3816 N N . TYR A 1 482 ? -31.874 -14.618 37.144 1.00 93.12 482 TYR A N 1
ATOM 3817 C CA . TYR A 1 482 ? -33.295 -14.268 37.197 1.00 93.12 482 TYR A CA 1
ATOM 3818 C C . TYR A 1 482 ? -34.174 -15.435 37.669 1.00 93.12 482 TYR A C 1
ATOM 3820 O O . TYR A 1 482 ? -34.034 -16.581 37.231 1.00 93.12 482 TYR A O 1
ATOM 3828 N N . LYS A 1 483 ? -35.143 -15.126 38.542 1.00 91.44 483 LYS A N 1
ATOM 3829 C CA . LYS A 1 483 ? -36.169 -16.068 39.017 1.00 91.44 483 LYS A CA 1
ATOM 3830 C C . LYS A 1 483 ? -37.533 -15.388 39.176 1.00 91.44 483 LYS A C 1
ATOM 3832 O O . LYS A 1 483 ? -37.628 -14.251 39.641 1.00 91.44 483 LYS A O 1
ATOM 3837 N N . LYS A 1 484 ? -38.605 -16.113 38.851 1.00 89.19 484 LYS A N 1
ATOM 3838 C CA . LYS A 1 484 ? -39.995 -15.634 38.878 1.00 89.19 484 LYS A CA 1
ATOM 3839 C C . LYS A 1 484 ? -40.880 -16.522 39.753 1.00 89.19 484 LYS A C 1
ATOM 3841 O O . LYS A 1 484 ? -41.039 -17.714 39.492 1.00 89.19 484 LYS A O 1
ATOM 3846 N N . SER A 1 485 ? -41.467 -15.917 40.784 1.00 86.75 485 SER A N 1
ATOM 3847 C CA . SER A 1 485 ? -42.558 -16.490 41.583 1.00 86.75 485 SER A CA 1
ATOM 3848 C C . SER A 1 485 ? -43.918 -16.196 40.925 1.00 86.75 485 SER A C 1
ATOM 3850 O O . SER A 1 485 ? -43.976 -15.533 39.890 1.00 86.75 485 SER A O 1
ATOM 3852 N N . LYS A 1 486 ? -45.027 -16.664 41.515 1.00 78.06 486 LYS A N 1
ATOM 3853 C CA . LYS A 1 486 ? -46.390 -16.378 41.019 1.00 78.06 486 LYS A CA 1
ATOM 3854 C C . LYS A 1 486 ? -46.702 -14.874 40.964 1.00 78.06 486 LYS A C 1
ATOM 3856 O O . LYS A 1 486 ? -47.384 -14.439 40.046 1.00 78.06 486 LYS A O 1
ATOM 3861 N N . GLU A 1 487 ? -46.184 -14.103 41.921 1.00 80.75 487 GLU A N 1
ATOM 3862 C CA . GLU A 1 487 ? -46.559 -12.694 42.148 1.00 80.75 487 GLU A CA 1
ATOM 3863 C C . GLU A 1 487 ? -45.402 -11.696 41.959 1.00 80.75 487 GLU A C 1
ATOM 3865 O O . GLU A 1 487 ? -45.630 -10.491 41.868 1.00 80.75 487 GLU A O 1
ATOM 3870 N N . GLN A 1 488 ? -44.148 -12.164 41.914 1.00 86.94 488 GLN A N 1
ATOM 3871 C CA . GLN A 1 488 ? -42.975 -11.286 41.946 1.00 86.94 488 GLN A CA 1
ATOM 3872 C C . GLN A 1 488 ? -41.761 -11.879 41.219 1.00 86.94 488 GLN A C 1
ATOM 3874 O O . GLN A 1 488 ? -41.530 -13.090 41.219 1.00 86.94 488 GLN A O 1
ATOM 3879 N N . GLU A 1 489 ? -40.970 -10.994 40.616 1.00 90.06 489 GLU A N 1
ATOM 3880 C CA . GLU A 1 489 ? -39.703 -11.296 39.947 1.00 90.06 489 GLU A CA 1
ATOM 3881 C C . GLU A 1 489 ? -38.517 -10.831 40.789 1.00 90.06 489 GLU A C 1
ATOM 3883 O O . GLU A 1 489 ? -38.585 -9.761 41.399 1.00 90.06 489 GLU A O 1
ATOM 3888 N N . PHE A 1 490 ? -37.427 -11.595 40.757 1.00 91.56 490 PHE A N 1
ATOM 3889 C CA . PHE A 1 490 ? -36.176 -11.312 41.455 1.00 91.56 490 PHE A CA 1
ATOM 3890 C C . PHE A 1 490 ? -34.986 -11.491 40.512 1.00 91.56 490 PHE A C 1
ATOM 3892 O O . PHE A 1 490 ? -34.989 -12.383 39.660 1.00 91.56 490 PHE A O 1
ATOM 3899 N N . TYR A 1 491 ? -33.956 -10.675 40.717 1.00 92.94 491 TYR A N 1
ATOM 3900 C CA . TYR A 1 491 ? -32.726 -10.654 39.933 1.00 92.94 491 TYR A CA 1
ATOM 3901 C C . TYR A 1 491 ? -31.539 -10.766 40.894 1.00 92.94 491 TYR A C 1
ATOM 3903 O O . TYR A 1 491 ? -31.558 -10.163 41.966 1.00 92.94 491 TYR A O 1
ATOM 3911 N N . LEU A 1 492 ? -30.516 -11.538 40.535 1.00 93.75 492 LEU A N 1
ATOM 3912 C CA . LEU A 1 492 ? -29.266 -11.589 41.291 1.00 93.75 492 LEU A CA 1
ATOM 3913 C C . LEU A 1 492 ? -28.406 -10.393 40.876 1.00 93.75 492 LEU A C 1
ATOM 3915 O O . LEU A 1 492 ? -28.072 -10.250 39.699 1.00 93.75 492 LEU A O 1
ATOM 3919 N N . VAL A 1 493 ? -28.075 -9.525 41.824 1.00 92.06 493 VAL A N 1
ATOM 3920 C CA . VAL A 1 493 ? -27.424 -8.233 41.572 1.00 92.06 493 VAL A CA 1
ATOM 3921 C C . VAL A 1 493 ? -25.920 -8.334 41.813 1.00 92.06 493 VAL A C 1
ATOM 3923 O O . VAL A 1 493 ? -25.505 -8.765 42.886 1.00 92.06 493 VAL A O 1
ATOM 3926 N N . LYS A 1 494 ? -25.093 -7.883 40.857 1.00 91.62 494 LYS A N 1
ATOM 3927 C CA . LYS A 1 494 ? -23.683 -7.567 41.124 1.00 91.62 494 LYS A CA 1
ATOM 3928 C C . LYS A 1 494 ? -23.568 -6.118 41.579 1.00 91.62 494 LYS A C 1
ATOM 3930 O O . LYS A 1 494 ? -23.832 -5.197 40.807 1.00 91.62 494 LYS A O 1
ATOM 3935 N N . TRP A 1 495 ? -23.118 -5.919 42.810 1.00 86.44 495 TRP A N 1
ATOM 3936 C CA . TRP A 1 495 ? -22.869 -4.597 43.385 1.00 86.44 495 TRP A CA 1
ATOM 3937 C C . TRP A 1 495 ? -21.515 -4.032 42.937 1.00 86.44 495 TRP A C 1
ATOM 3939 O O . TRP A 1 495 ? -20.493 -4.726 42.993 1.00 86.44 495 TRP A O 1
ATOM 3949 N N . LYS A 1 496 ? -21.500 -2.771 42.494 1.00 82.38 496 LYS A N 1
ATOM 3950 C CA . LYS A 1 496 ? -20.307 -2.063 42.003 1.00 82.38 496 LYS A CA 1
ATOM 3951 C C . LYS A 1 496 ? -19.319 -1.824 43.150 1.00 82.38 496 LYS A C 1
ATOM 3953 O O . LYS A 1 496 ? -19.702 -1.292 44.186 1.00 82.38 496 LYS A O 1
ATOM 3958 N N . GLY A 1 497 ? -18.058 -2.224 42.970 1.00 75.25 497 GLY A N 1
ATOM 3959 C CA . GLY A 1 497 ? -17.003 -2.094 43.994 1.00 75.25 497 GLY A CA 1
ATOM 3960 C C . GLY A 1 497 ? -16.988 -3.187 45.078 1.00 75.25 497 GLY A C 1
ATOM 3961 O O . GLY A 1 497 ? -16.139 -3.157 45.965 1.00 75.25 497 GLY A O 1
ATOM 3962 N N . TYR A 1 498 ? -17.884 -4.179 45.012 1.00 79.75 498 TYR A N 1
ATOM 3963 C CA . TYR A 1 498 ? -17.949 -5.300 45.964 1.00 79.75 498 TYR A CA 1
ATOM 3964 C C . TYR A 1 498 ? -17.625 -6.651 45.282 1.00 79.75 498 TYR A C 1
ATOM 3966 O O . TYR A 1 498 ? -17.785 -6.773 44.063 1.00 79.75 498 TYR A O 1
ATOM 3974 N N . PRO A 1 499 ? -17.147 -7.682 46.010 1.00 80.31 499 PRO A N 1
ATOM 3975 C CA . PRO A 1 499 ? -16.821 -8.989 45.428 1.00 80.31 499 PRO A CA 1
ATOM 3976 C C . PRO A 1 499 ? -18.076 -9.813 45.092 1.00 80.31 499 PRO A C 1
ATOM 3978 O O . PRO A 1 499 ? -19.114 -9.667 45.731 1.00 80.31 499 PRO A O 1
ATOM 3981 N N . GLU A 1 500 ? -17.980 -10.739 44.131 1.00 82.75 500 GLU A N 1
ATOM 3982 C CA . GLU A 1 500 ? -19.125 -11.551 43.655 1.00 82.75 500 GLU A CA 1
ATOM 3983 C C . GLU A 1 500 ? -19.767 -12.436 44.744 1.00 82.75 500 GLU A C 1
ATOM 3985 O O . GLU A 1 500 ? -20.937 -12.798 44.637 1.00 82.75 500 GLU A O 1
ATOM 3990 N N . SER A 1 501 ? -19.051 -12.713 45.839 1.00 82.50 501 SER A N 1
ATOM 3991 C CA . SER A 1 501 ? -19.580 -13.373 47.044 1.00 82.50 501 SER A CA 1
ATOM 3992 C C . SER A 1 501 ? -20.618 -12.547 47.820 1.00 82.50 501 SER A C 1
ATOM 3994 O O . SER A 1 501 ? -21.194 -13.054 48.778 1.00 82.50 501 SER A O 1
ATOM 3996 N N . THR A 1 502 ? -20.856 -11.291 47.428 1.00 82.56 502 THR A N 1
ATOM 3997 C CA . THR A 1 502 ? -21.854 -10.390 48.034 1.00 82.56 502 THR A CA 1
ATOM 3998 C C . THR A 1 502 ? -23.070 -10.126 47.143 1.00 82.56 502 THR A C 1
ATOM 4000 O O . THR A 1 502 ? -23.878 -9.255 47.453 1.00 82.56 502 THR A O 1
ATOM 4003 N N . ASN A 1 503 ? -23.223 -10.857 46.036 1.00 89.12 503 ASN A N 1
ATOM 4004 C CA . ASN A 1 503 ? -24.376 -10.704 45.150 1.00 89.12 503 ASN A CA 1
ATOM 4005 C C . ASN A 1 503 ? -25.675 -11.147 45.857 1.00 89.12 503 ASN A C 1
ATOM 4007 O O . ASN A 1 503 ? -25.757 -12.281 46.330 1.00 89.12 503 ASN A O 1
ATOM 4011 N N . THR A 1 504 ? -26.701 -10.290 45.885 1.00 89.25 504 THR A N 1
ATOM 4012 C CA . THR A 1 504 ? -27.986 -10.538 46.578 1.00 89.25 504 THR A CA 1
ATOM 4013 C C . THR A 1 504 ? -29.168 -10.626 45.610 1.00 89.25 504 THR A C 1
ATOM 4015 O O . THR A 1 504 ? -29.095 -10.172 44.465 1.00 89.25 504 THR A O 1
ATOM 4018 N N . TRP A 1 505 ? -30.268 -11.246 46.050 1.00 91.19 505 TRP A N 1
ATOM 4019 C CA . TRP A 1 505 ? -31.473 -11.434 45.233 1.00 91.19 505 TRP A CA 1
ATOM 4020 C C . TRP A 1 505 ? -32.502 -10.319 45.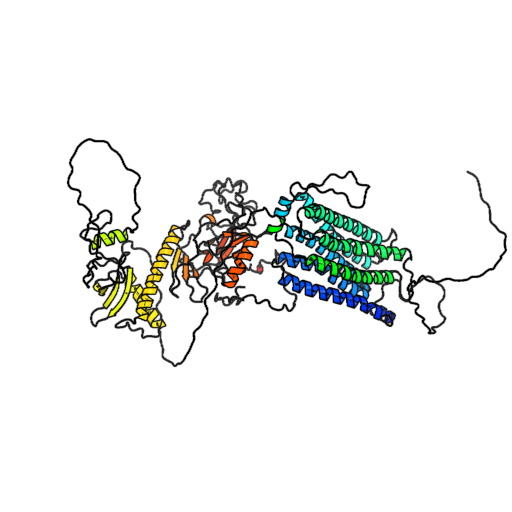446 1.00 91.19 505 TRP A C 1
ATOM 4022 O O . TRP A 1 505 ? -33.404 -10.440 46.274 1.00 91.19 505 TRP A O 1
ATOM 4032 N N . GLU A 1 506 ? -32.429 -9.271 44.630 1.00 89.62 506 GLU A N 1
ATOM 4033 C CA . GLU A 1 506 ? -33.314 -8.113 44.750 1.00 89.62 506 GLU A CA 1
ATOM 4034 C C . GLU A 1 506 ? -34.586 -8.253 43.886 1.00 89.62 506 GLU A C 1
ATOM 4036 O O . GLU A 1 506 ? -34.516 -8.658 42.717 1.00 89.62 506 GLU A O 1
ATOM 4041 N N . PRO A 1 507 ? -35.781 -7.930 44.415 1.00 89.56 507 PRO A N 1
ATOM 4042 C CA . PRO A 1 507 ? -37.020 -7.954 43.652 1.00 89.56 507 PRO A CA 1
ATOM 4043 C C . PRO A 1 507 ? -37.115 -6.786 42.664 1.00 89.56 507 PRO A C 1
ATOM 4045 O O . PRO A 1 507 ? -36.638 -5.680 42.918 1.00 89.56 507 PRO A O 1
ATOM 4048 N N . ARG A 1 508 ? -37.864 -6.985 41.572 1.00 86.06 508 ARG A N 1
ATOM 4049 C CA . ARG A 1 508 ? -38.092 -5.985 40.507 1.00 86.06 508 ARG A CA 1
ATOM 4050 C C . ARG A 1 508 ? -38.510 -4.590 40.998 1.00 86.06 508 ARG A C 1
ATOM 4052 O O . ARG A 1 508 ? -38.201 -3.612 40.332 1.00 86.06 508 ARG A O 1
ATOM 4059 N N . LYS A 1 509 ? -39.227 -4.493 42.124 1.00 84.75 509 LYS A N 1
ATOM 4060 C CA . LYS A 1 509 ? -39.699 -3.213 42.687 1.00 84.75 509 LYS A CA 1
ATOM 4061 C C . LYS A 1 509 ? -38.557 -2.319 43.197 1.00 84.75 509 LYS A C 1
ATOM 4063 O O . LYS A 1 509 ? -38.737 -1.109 43.257 1.00 84.75 509 LYS A O 1
ATOM 4068 N N . ASN A 1 510 ? -37.409 -2.906 43.529 1.00 84.75 510 ASN A N 1
ATOM 4069 C CA . ASN A 1 510 ? -36.275 -2.211 44.137 1.00 84.75 510 ASN A CA 1
ATOM 4070 C C . ASN A 1 510 ? -35.290 -1.694 43.069 1.00 84.75 510 ASN A C 1
ATOM 4072 O O . ASN A 1 510 ? -34.627 -0.679 43.257 1.00 84.75 510 ASN A O 1
ATOM 4076 N N . LEU A 1 511 ? -35.227 -2.373 41.919 1.00 82.81 511 LEU A N 1
ATOM 4077 C CA . LEU A 1 511 ? -34.337 -2.068 40.796 1.00 82.81 511 LEU A CA 1
ATOM 4078 C C . LEU A 1 511 ? -34.857 -0.895 39.951 1.00 82.81 511 LEU A C 1
ATOM 4080 O O . LEU A 1 511 ? -35.650 -1.084 39.027 1.00 82.81 511 LEU A O 1
ATOM 4084 N N . LYS A 1 512 ? -34.364 0.322 40.216 1.00 81.69 512 LYS A N 1
ATOM 4085 C CA . LYS A 1 512 ? -34.760 1.525 39.457 1.00 81.69 512 LYS A CA 1
ATOM 4086 C C . LYS A 1 512 ? -34.187 1.597 38.030 1.00 81.69 512 LYS A C 1
ATOM 4088 O O . LYS A 1 512 ? -34.740 2.300 37.187 1.00 81.69 512 LYS A O 1
ATOM 4093 N N . CYS A 1 513 ? -33.126 0.856 37.696 1.00 81.00 513 CYS A N 1
ATOM 4094 C CA . CYS A 1 513 ? -32.475 0.964 36.382 1.00 81.00 513 CYS A CA 1
ATOM 4095 C C . CYS A 1 513 ? -33.137 0.166 35.250 1.00 81.00 513 CYS A C 1
ATOM 4097 O O . CYS A 1 513 ? -32.651 -0.882 34.812 1.00 81.00 513 CYS A O 1
ATOM 4099 N N . ARG A 1 514 ? -34.183 0.765 34.672 1.00 84.88 514 ARG A N 1
ATOM 4100 C CA . ARG A 1 514 ? -34.857 0.310 33.444 1.00 84.88 514 ARG A CA 1
ATOM 4101 C C . ARG A 1 514 ? -33.886 -0.122 32.332 1.00 84.88 514 ARG A C 1
ATOM 4103 O O . ARG A 1 514 ? -34.111 -1.165 31.727 1.00 84.88 514 ARG A O 1
ATOM 4110 N N . LYS A 1 515 ? -32.802 0.631 32.093 1.00 85.56 515 LYS A N 1
ATOM 4111 C CA . LYS A 1 515 ? -31.807 0.359 31.031 1.00 85.56 515 LYS A CA 1
ATOM 4112 C C . LYS A 1 515 ? -31.075 -0.981 31.225 1.00 85.56 515 LYS A C 1
ATOM 4114 O O . LYS A 1 515 ? -31.068 -1.800 30.311 1.00 85.56 515 LYS A O 1
ATOM 4119 N N . LEU A 1 516 ? -30.531 -1.250 32.421 1.00 88.06 516 LEU A N 1
ATOM 4120 C CA . LEU A 1 516 ? -29.851 -2.525 32.716 1.00 88.06 516 LEU A CA 1
ATOM 4121 C C . LEU A 1 516 ? -30.822 -3.713 32.712 1.00 88.06 516 LEU A C 1
ATOM 4123 O O . LEU A 1 516 ? -30.477 -4.776 32.199 1.00 88.06 516 LEU A O 1
ATOM 4127 N N . MET A 1 517 ? -32.043 -3.533 33.230 1.00 89.75 517 MET A N 1
ATOM 4128 C CA . MET A 1 517 ? -33.077 -4.574 33.167 1.00 89.75 517 MET A CA 1
ATOM 4129 C C . MET A 1 517 ? -33.452 -4.920 31.721 1.00 89.75 517 MET A C 1
ATOM 4131 O O . MET A 1 517 ? -33.551 -6.095 31.378 1.00 89.75 517 MET A O 1
ATOM 4135 N N . MET A 1 518 ? -33.644 -3.908 30.869 1.00 89.25 518 MET A N 1
ATOM 4136 C CA . MET A 1 518 ? -34.000 -4.093 29.460 1.00 89.25 518 MET A CA 1
ATOM 4137 C C . MET A 1 518 ? -32.889 -4.823 28.697 1.00 89.25 518 MET A C 1
ATOM 4139 O O . MET A 1 518 ? -33.175 -5.808 28.023 1.00 89.25 518 MET A O 1
ATOM 4143 N N . GLN A 1 519 ? -31.626 -4.422 28.883 1.00 89.75 519 GLN A N 1
ATOM 4144 C CA . GLN A 1 519 ? -30.480 -5.108 28.277 1.00 89.75 519 GLN A CA 1
ATOM 4145 C C . GLN A 1 519 ? -30.389 -6.579 28.708 1.00 89.75 519 GLN A C 1
ATOM 4147 O O . GLN A 1 519 ? -30.202 -7.452 27.864 1.00 89.75 519 GLN A O 1
ATOM 4152 N N . PHE A 1 520 ? -30.559 -6.866 30.004 1.00 91.94 520 PHE A N 1
ATOM 4153 C CA . PHE A 1 520 ? -30.530 -8.236 30.523 1.00 91.94 520 PHE A CA 1
ATOM 4154 C C . PHE A 1 520 ? -31.625 -9.110 29.891 1.00 91.94 520 PHE A C 1
ATOM 4156 O O . PHE A 1 520 ? -31.347 -10.237 29.485 1.00 91.94 520 PHE A O 1
ATOM 4163 N N . HIS A 1 521 ? -32.849 -8.589 29.740 1.00 90.62 521 HIS A N 1
ATOM 4164 C CA . HIS A 1 521 ? -33.937 -9.314 29.068 1.00 90.62 521 HIS A CA 1
ATOM 4165 C C . HIS A 1 521 ? -33.674 -9.523 27.572 1.00 90.62 521 HIS A C 1
ATOM 4167 O O . HIS A 1 521 ? -33.848 -10.640 27.093 1.00 90.62 521 HIS A O 1
ATOM 4173 N N . MET A 1 522 ? -33.175 -8.512 26.852 1.00 90.00 522 MET A N 1
ATOM 4174 C CA . MET A 1 522 ? -32.799 -8.637 25.433 1.00 90.00 522 MET A CA 1
ATOM 4175 C C . MET A 1 522 ? -31.659 -9.643 25.206 1.00 90.00 522 MET A C 1
ATOM 4177 O O . MET A 1 522 ? -31.585 -10.284 24.157 1.00 90.00 522 MET A O 1
ATOM 4181 N N . ASP A 1 523 ? -30.752 -9.797 26.169 1.00 90.44 523 ASP A N 1
ATOM 4182 C CA . ASP A 1 523 ? -29.696 -10.810 26.122 1.00 90.44 523 ASP A CA 1
ATOM 4183 C C . ASP A 1 523 ? -30.232 -12.207 26.440 1.00 90.44 523 ASP A C 1
ATOM 4185 O O . ASP A 1 523 ? -29.876 -13.167 25.757 1.00 90.44 523 ASP A O 1
ATOM 4189 N N . MET A 1 524 ? -31.095 -12.313 27.455 1.00 89.69 524 MET A N 1
ATOM 4190 C CA . MET A 1 524 ? -31.744 -13.551 27.885 1.00 89.69 524 MET A CA 1
ATOM 4191 C C . MET A 1 524 ? -32.623 -14.131 26.774 1.00 89.69 524 MET A C 1
ATOM 4193 O O . MET A 1 524 ? -32.529 -15.319 26.478 1.00 89.69 524 MET A O 1
ATOM 4197 N N . GLU A 1 525 ? -33.434 -13.301 26.120 1.00 88.50 525 GLU A N 1
ATOM 4198 C CA . GLU A 1 525 ? -34.291 -13.700 25.003 1.00 88.50 525 GLU A CA 1
ATOM 4199 C C . GLU A 1 525 ? -33.472 -14.189 23.801 1.00 88.50 525 GLU A C 1
ATOM 4201 O O . GLU A 1 525 ? -33.749 -15.265 23.260 1.00 88.50 525 GLU A O 1
ATOM 4206 N N . ARG A 1 526 ? -32.405 -13.468 23.428 1.00 87.31 526 ARG A N 1
ATOM 4207 C CA . ARG A 1 526 ? -31.493 -13.895 22.354 1.00 87.31 526 ARG A CA 1
ATOM 4208 C C . ARG A 1 526 ? -30.741 -15.181 22.703 1.00 87.31 526 ARG A C 1
ATOM 4210 O O . ARG A 1 526 ? -30.563 -16.026 21.831 1.00 87.31 526 ARG A O 1
ATOM 4217 N N . GLU A 1 527 ? -30.344 -15.375 23.960 1.00 87.44 527 GLU A N 1
ATOM 4218 C CA . GLU A 1 527 ? -29.641 -16.587 24.397 1.00 87.44 527 GLU A CA 1
ATOM 4219 C C . GLU A 1 527 ? -30.564 -17.816 24.447 1.00 87.44 527 GLU A C 1
ATOM 4221 O O . GLU A 1 527 ? -30.209 -18.882 23.943 1.00 87.44 527 GLU A O 1
ATOM 4226 N N . LEU A 1 528 ? -31.788 -17.665 24.965 1.00 87.06 528 LEU A N 1
ATOM 4227 C CA . LEU A 1 528 ? -32.810 -18.717 24.929 1.00 87.06 528 LEU A CA 1
ATOM 4228 C C . LEU A 1 528 ? -33.178 -19.090 23.483 1.00 87.06 528 LEU A C 1
ATOM 4230 O O . LEU A 1 528 ? -33.279 -20.278 23.170 1.00 87.06 528 LEU A O 1
ATOM 4234 N N . SER A 1 529 ? -33.284 -18.094 22.596 1.00 85.25 529 SER A N 1
ATOM 4235 C CA . SER A 1 529 ? -33.520 -18.294 21.160 1.00 85.25 529 SER A CA 1
ATOM 4236 C C . SER A 1 529 ? -32.360 -19.030 20.479 1.00 85.25 529 SER A C 1
ATOM 4238 O O . SER A 1 529 ? -32.597 -19.980 19.733 1.00 85.25 529 SER A O 1
ATOM 4240 N N . ARG A 1 530 ? -31.100 -18.672 20.783 1.00 83.19 530 ARG A N 1
ATOM 4241 C CA . ARG A 1 530 ? -29.895 -19.368 20.283 1.00 83.19 530 ARG A CA 1
ATOM 4242 C C . ARG A 1 530 ? -29.885 -20.846 20.679 1.00 83.19 530 ARG A C 1
ATOM 4244 O O . ARG A 1 530 ? -29.534 -21.700 19.869 1.00 83.19 530 ARG A O 1
ATOM 4251 N N . LEU A 1 531 ? -30.318 -21.151 21.902 1.00 83.06 531 LEU A N 1
ATOM 4252 C CA . LEU A 1 531 ? -30.452 -22.514 22.424 1.00 83.06 531 LEU A CA 1
ATOM 4253 C C . LEU A 1 531 ? -31.729 -23.242 21.950 1.00 83.06 531 LEU A C 1
ATOM 4255 O O . LEU A 1 531 ? -31.989 -24.353 22.410 1.00 83.06 531 LEU A O 1
ATOM 4259 N N . LYS A 1 532 ? -32.538 -22.635 21.065 1.00 73.75 532 LYS A N 1
ATOM 4260 C CA . LYS A 1 532 ? -33.846 -23.140 20.591 1.00 73.75 532 LYS A CA 1
ATOM 4261 C C . LYS A 1 532 ? -34.827 -23.487 21.726 1.00 73.75 532 LYS A C 1
ATOM 4263 O O . LYS A 1 532 ? -35.703 -24.337 21.571 1.00 73.75 532 LYS A O 1
ATOM 4268 N N . ARG A 1 533 ? -34.682 -22.840 22.885 1.00 67.06 533 ARG A N 1
ATOM 4269 C CA . ARG A 1 533 ? -35.566 -23.010 24.047 1.00 67.06 533 ARG A CA 1
ATOM 4270 C C . ARG A 1 533 ? -36.810 -22.132 23.872 1.00 67.06 533 ARG A C 1
ATOM 4272 O O . ARG A 1 533 ? -36.785 -21.155 23.130 1.00 67.06 533 ARG A O 1
ATOM 4279 N N . ARG A 1 534 ? -37.916 -22.477 24.547 1.00 59.62 534 ARG A N 1
ATOM 4280 C CA . ARG A 1 534 ? -39.174 -21.704 24.465 1.00 59.62 534 ARG A CA 1
ATOM 4281 C C . ARG A 1 534 ? -38.928 -20.230 24.818 1.00 59.62 534 ARG A C 1
ATOM 4283 O O . ARG A 1 534 ? -38.383 -19.945 25.879 1.00 59.62 534 ARG A O 1
ATOM 4290 N N . THR A 1 535 ? -39.425 -19.319 23.984 1.00 57.16 535 THR A N 1
ATOM 4291 C CA . THR A 1 535 ? -39.386 -17.853 24.176 1.00 57.16 535 THR A CA 1
ATOM 4292 C C . THR A 1 535 ? -40.227 -17.354 25.359 1.00 57.16 535 THR A C 1
ATOM 4294 O O . THR A 1 535 ? -40.129 -16.197 25.754 1.00 57.16 535 THR A O 1
ATOM 4297 N N . THR A 1 536 ? -41.031 -18.214 25.990 1.00 65.88 536 THR A N 1
ATOM 4298 C CA . THR A 1 536 ? -41.734 -17.894 27.240 1.00 65.88 536 THR A CA 1
ATOM 4299 C C . THR A 1 536 ? -40.746 -17.692 28.392 1.00 65.88 536 THR A C 1
ATOM 4301 O O . THR A 1 536 ? -40.061 -18.640 28.781 1.00 65.88 536 THR A O 1
ATOM 4304 N N . CYS A 1 537 ? -40.727 -16.492 28.979 1.00 69.06 537 CYS A N 1
ATOM 4305 C CA . CYS A 1 537 ? -39.833 -16.120 30.081 1.00 69.06 537 CYS A CA 1
ATOM 4306 C C . CYS A 1 537 ? -39.830 -17.166 31.232 1.00 69.06 537 CYS A C 1
ATOM 4308 O O . CYS A 1 537 ? -40.897 -17.476 31.780 1.00 69.06 537 CYS A O 1
ATOM 4310 N N . PRO A 1 538 ? -38.668 -17.750 31.592 1.00 79.38 538 PRO A N 1
ATOM 4311 C CA . PRO A 1 538 ? -38.603 -18.940 32.440 1.00 79.38 538 PRO A CA 1
ATOM 4312 C C . PRO A 1 538 ? -38.723 -18.629 33.943 1.00 79.38 538 PRO A C 1
ATOM 4314 O O . PRO A 1 538 ? -38.355 -17.559 34.416 1.00 79.38 538 PRO A O 1
ATOM 4317 N N . LYS A 1 539 ? -39.193 -19.602 34.740 1.00 84.94 539 LYS A N 1
ATOM 4318 C CA . LYS A 1 539 ? -39.346 -19.442 36.208 1.00 84.94 539 LYS A CA 1
ATOM 4319 C C . LYS A 1 539 ? -38.013 -19.340 36.968 1.00 84.94 539 LYS A C 1
ATOM 4321 O O . LYS A 1 539 ? -37.972 -18.764 38.053 1.00 84.94 539 LYS A O 1
ATOM 4326 N N . ARG A 1 540 ? -36.943 -19.906 36.412 1.00 87.19 540 ARG A N 1
ATOM 4327 C CA . ARG A 1 540 ? -35.533 -19.749 36.802 1.00 87.19 540 ARG A CA 1
ATOM 4328 C C . ARG A 1 540 ? -34.694 -19.892 35.539 1.00 87.19 540 ARG A C 1
ATOM 4330 O O . ARG A 1 540 ? -35.106 -20.628 34.640 1.00 87.19 540 ARG A O 1
ATOM 4337 N N . LEU A 1 541 ? -33.538 -19.242 35.483 1.00 88.06 541 LEU A N 1
ATOM 4338 C CA . LEU A 1 541 ? -32.558 -19.538 34.445 1.00 88.06 541 LEU A CA 1
ATOM 4339 C C . LEU A 1 541 ? -31.858 -20.879 34.677 1.00 88.06 541 LEU A C 1
ATOM 4341 O O . LEU A 1 541 ? -31.850 -21.449 35.769 1.00 88.06 541 LEU A O 1
ATOM 4345 N N . ASP A 1 542 ? -31.273 -21.362 33.588 1.00 87.88 542 ASP A N 1
ATOM 4346 C CA . ASP A 1 542 ? -30.248 -22.395 33.593 1.00 87.88 542 ASP A CA 1
ATOM 4347 C C . ASP A 1 542 ? -28.901 -21.770 33.994 1.00 87.88 542 ASP A C 1
ATOM 4349 O O . ASP A 1 542 ? -28.649 -20.602 33.680 1.00 87.88 542 ASP A O 1
ATOM 4353 N N . LYS A 1 543 ? -28.023 -22.544 34.640 1.00 89.62 543 LYS A N 1
ATOM 4354 C CA . LYS A 1 543 ? -26.688 -22.086 35.053 1.00 89.62 543 LYS A CA 1
ATOM 4355 C C . LYS A 1 543 ? -25.868 -21.604 33.860 1.00 89.62 543 LYS A C 1
ATOM 4357 O O . LYS A 1 543 ? -25.223 -20.565 33.962 1.00 89.62 543 LYS A O 1
ATOM 4362 N N . ASP A 1 544 ? -25.949 -22.302 32.730 1.00 89.00 544 ASP A N 1
ATOM 4363 C CA . ASP A 1 544 ? -25.174 -21.970 31.527 1.00 89.00 544 ASP A CA 1
ATOM 4364 C C . ASP A 1 544 ? -25.664 -20.665 30.879 1.00 89.00 544 ASP A C 1
ATOM 4366 O O . ASP A 1 544 ? -24.870 -19.844 30.409 1.00 89.00 544 ASP A O 1
ATOM 4370 N N . VAL A 1 545 ? -26.982 -20.427 30.916 1.00 90.00 545 VAL A N 1
ATOM 4371 C CA . VAL A 1 545 ? -27.586 -19.174 30.442 1.00 90.00 545 VAL A CA 1
ATOM 4372 C C . VAL A 1 545 ? -27.192 -18.026 31.368 1.00 90.00 545 VAL A C 1
ATOM 4374 O O . VAL A 1 545 ? -26.669 -17.027 30.883 1.00 90.00 545 VAL A O 1
ATOM 4377 N N . ALA A 1 546 ? -27.356 -18.174 32.687 1.00 91.94 546 ALA A N 1
ATOM 4378 C CA . ALA A 1 546 ? -26.950 -17.156 33.660 1.00 91.94 546 ALA A CA 1
ATOM 4379 C C . ALA A 1 546 ? -25.446 -16.830 33.558 1.00 91.94 546 ALA A C 1
ATOM 4381 O O . ALA A 1 546 ? -25.063 -15.660 33.506 1.00 91.94 546 ALA A O 1
ATOM 4382 N N . TRP A 1 547 ? -24.586 -17.845 33.414 1.00 93.31 547 TRP A N 1
ATOM 4383 C CA . TRP A 1 547 ? -23.153 -17.659 33.173 1.00 93.31 547 TRP A CA 1
ATOM 4384 C C . TRP A 1 547 ? -22.887 -16.865 31.888 1.00 93.31 547 TRP A C 1
ATOM 4386 O O . TRP A 1 547 ? -22.111 -15.910 31.910 1.00 93.31 547 TRP A O 1
ATOM 4396 N N . THR A 1 548 ? -23.571 -17.189 30.787 1.00 91.69 548 THR A N 1
ATOM 4397 C CA . THR A 1 548 ? -23.418 -16.472 29.509 1.00 91.69 548 THR A CA 1
ATOM 4398 C C . THR A 1 548 ? -23.870 -15.010 29.613 1.00 91.69 548 THR A C 1
ATOM 4400 O O . THR A 1 548 ? -23.204 -14.124 29.073 1.00 91.69 548 THR A O 1
ATOM 4403 N N . LEU A 1 549 ? -24.946 -14.724 30.355 1.00 92.50 549 LEU A N 1
ATOM 4404 C CA . LEU A 1 549 ? -25.395 -13.353 30.634 1.00 92.50 549 LEU A CA 1
ATOM 4405 C C . LEU A 1 549 ? -24.363 -12.575 31.463 1.00 92.50 549 LEU A C 1
ATOM 4407 O O . LEU A 1 549 ? -24.036 -11.440 31.115 1.00 92.50 549 LEU A O 1
ATOM 4411 N N . VAL A 1 550 ? -23.764 -13.202 32.483 1.00 93.88 550 VAL A N 1
ATOM 4412 C CA . VAL A 1 550 ? -22.641 -12.619 33.239 1.00 93.88 550 VAL A CA 1
ATOM 4413 C C . VAL A 1 550 ? -21.439 -12.336 32.330 1.00 93.88 550 VAL A C 1
ATOM 4415 O O . VAL A 1 550 ? -20.834 -11.270 32.456 1.00 93.88 550 VAL A O 1
ATOM 4418 N N . GLN A 1 551 ? -21.100 -13.215 31.378 1.00 94.44 551 GLN A N 1
ATOM 4419 C CA . GLN A 1 551 ? -20.003 -12.940 30.438 1.00 94.44 551 GLN A CA 1
ATOM 4420 C C . GLN A 1 551 ? -20.320 -11.787 29.476 1.00 94.44 551 GLN A C 1
ATOM 4422 O O . GLN A 1 551 ? -19.450 -10.943 29.262 1.00 94.44 551 GLN A O 1
ATOM 4427 N N . LYS A 1 552 ? -21.551 -11.681 28.952 1.00 93.25 552 LYS A N 1
ATOM 4428 C CA . LYS A 1 552 ? -21.979 -10.534 28.123 1.00 93.25 552 LYS A CA 1
ATOM 4429 C C . LYS A 1 552 ? -21.970 -9.221 28.916 1.00 93.25 552 LYS A C 1
ATOM 4431 O O . LYS A 1 552 ? -21.508 -8.198 28.415 1.00 93.25 552 LYS A O 1
ATOM 4436 N N . ALA A 1 553 ? -22.388 -9.243 30.181 1.00 92.06 553 ALA A N 1
ATOM 4437 C CA . ALA A 1 553 ? -22.311 -8.080 31.063 1.00 92.06 553 ALA A CA 1
ATOM 4438 C C . ALA A 1 553 ? -20.856 -7.650 31.343 1.00 92.06 553 ALA A C 1
ATOM 4440 O O . ALA A 1 553 ? -20.509 -6.478 31.164 1.00 92.06 553 ALA A O 1
ATOM 4441 N N . LYS A 1 554 ? -19.981 -8.602 31.703 1.00 92.69 554 LYS A N 1
ATOM 4442 C CA . LYS A 1 554 ? -18.536 -8.371 31.889 1.00 92.69 554 LYS A CA 1
ATOM 4443 C C . LYS A 1 554 ? -17.868 -7.874 30.603 1.00 92.69 554 LYS A C 1
ATOM 4445 O O . LYS A 1 554 ? -17.024 -6.982 30.667 1.00 92.69 554 LYS A O 1
ATOM 4450 N N . LEU A 1 555 ? -18.264 -8.391 29.438 1.00 94.50 555 LEU A N 1
ATOM 4451 C CA . LEU A 1 555 ? -17.809 -7.908 28.134 1.00 94.50 555 LEU A CA 1
ATOM 4452 C C . LEU A 1 555 ? -18.163 -6.435 27.931 1.00 94.50 555 LEU A C 1
ATOM 4454 O O . LEU A 1 555 ? -17.260 -5.643 27.671 1.00 94.50 555 LEU A O 1
ATOM 4458 N N . ARG A 1 556 ? -19.435 -6.046 28.092 1.00 92.19 556 ARG A N 1
ATOM 4459 C CA . ARG A 1 556 ? -19.844 -4.647 27.880 1.00 92.19 556 ARG A CA 1
ATOM 4460 C C . ARG A 1 556 ? -19.136 -3.679 28.820 1.00 92.19 556 ARG A C 1
ATOM 4462 O O . ARG A 1 556 ? -18.781 -2.599 28.372 1.00 92.19 556 ARG A O 1
ATOM 4469 N N . LYS A 1 557 ? -18.821 -4.071 30.061 1.00 91.00 557 LYS A N 1
ATOM 4470 C CA . LYS A 1 557 ? -17.952 -3.263 30.938 1.00 91.00 557 LYS A CA 1
ATOM 4471 C C . LYS A 1 557 ? -16.550 -3.062 30.351 1.00 91.00 557 LYS A C 1
ATOM 4473 O O . LYS A 1 557 ? -16.080 -1.931 30.316 1.00 91.00 557 LYS A O 1
ATOM 4478 N N . ARG A 1 558 ? -15.901 -4.114 29.828 1.00 94.00 558 ARG A N 1
ATOM 4479 C CA . ARG A 1 558 ? -14.591 -3.985 29.151 1.00 94.00 558 ARG A CA 1
ATOM 4480 C C . ARG A 1 558 ? -14.665 -3.083 27.915 1.00 94.00 558 ARG A C 1
ATOM 4482 O O . ARG A 1 558 ? -13.772 -2.266 27.719 1.00 94.00 558 ARG A O 1
ATOM 4489 N N . LEU A 1 559 ? -15.717 -3.219 27.105 1.00 95.44 559 LEU A N 1
ATOM 4490 C CA . LEU A 1 559 ? -15.915 -2.394 25.909 1.00 95.44 559 LEU A CA 1
ATOM 4491 C C . LEU A 1 559 ? -16.220 -0.931 26.263 1.00 95.44 559 LEU A C 1
ATOM 4493 O O . LEU A 1 559 ? -15.656 -0.054 25.629 1.00 95.44 559 LEU A O 1
ATOM 4497 N N . GLN A 1 560 ? -17.001 -0.658 27.314 1.00 93.25 560 GLN A N 1
ATOM 4498 C CA . GLN A 1 560 ? -17.245 0.699 27.830 1.00 93.25 560 GLN A CA 1
ATOM 4499 C C . GLN A 1 560 ? -15.962 1.368 28.345 1.00 93.25 560 GLN A C 1
ATOM 4501 O O . GLN A 1 560 ? -15.739 2.547 28.084 1.00 93.25 560 GLN A O 1
ATOM 4506 N N . CYS A 1 561 ? -15.089 0.628 29.038 1.00 93.12 561 CYS A N 1
ATOM 4507 C CA . CYS A 1 561 ? -13.786 1.157 29.453 1.00 93.12 561 CYS A CA 1
ATOM 4508 C C . CYS A 1 561 ? -12.886 1.483 28.249 1.00 93.12 561 CYS A C 1
ATOM 4510 O O . CYS A 1 561 ? -12.220 2.514 28.256 1.00 93.12 561 CYS A O 1
ATOM 4512 N N . TRP A 1 562 ? -12.886 0.638 27.212 1.00 95.62 562 TRP A N 1
ATOM 4513 C CA . TRP A 1 562 ? -12.127 0.889 25.982 1.00 95.62 562 TRP A CA 1
ATOM 4514 C C . TRP A 1 562 ? -12.714 2.053 25.170 1.00 95.62 562 TRP A C 1
ATOM 4516 O O . TRP A 1 562 ? -11.973 2.932 24.751 1.00 95.62 562 TRP A O 1
ATOM 4526 N N . GLU A 1 563 ? -14.039 2.134 25.034 1.00 97.31 563 GLU A N 1
ATOM 4527 C CA . GLU A 1 563 ? -14.752 3.262 24.421 1.00 97.31 563 GLU A CA 1
ATOM 4528 C C . GLU A 1 563 ? -14.405 4.591 25.111 1.00 97.31 563 GLU A C 1
ATOM 4530 O O . GLU A 1 563 ? -14.120 5.584 24.440 1.00 97.31 563 GLU A O 1
ATOM 4535 N N . ALA A 1 564 ? -14.363 4.615 26.446 1.00 95.19 564 ALA A N 1
ATOM 4536 C CA . ALA A 1 564 ? -13.955 5.793 27.205 1.00 95.19 564 ALA A CA 1
ATOM 4537 C C . ALA A 1 564 ? -12.487 6.186 26.947 1.00 95.19 564 ALA A C 1
ATOM 4539 O O . ALA A 1 564 ? -12.189 7.373 26.828 1.00 95.19 564 ALA A O 1
ATOM 4540 N N . ASP A 1 565 ? -11.579 5.215 26.821 1.00 94.50 565 ASP A N 1
ATOM 4541 C CA . ASP A 1 565 ? -10.155 5.459 26.561 1.00 94.50 565 ASP A CA 1
ATOM 4542 C C . ASP A 1 565 ? -9.891 5.944 25.121 1.00 94.50 565 ASP A C 1
ATOM 4544 O O . ASP A 1 565 ? -9.181 6.932 24.915 1.00 94.50 565 ASP A O 1
ATOM 4548 N N . LEU A 1 566 ? -10.570 5.354 24.128 1.00 95.75 566 LEU A N 1
ATOM 4549 C CA . LEU A 1 566 ? -10.588 5.826 22.736 1.00 95.75 566 LEU A CA 1
ATOM 4550 C C . LEU A 1 566 ? -11.081 7.280 22.652 1.00 95.75 566 LEU A C 1
ATOM 4552 O O . LEU A 1 566 ? -10.438 8.135 22.041 1.00 95.75 566 LEU A O 1
ATOM 4556 N N . ASN A 1 567 ? -12.202 7.593 23.312 1.00 96.50 567 ASN A N 1
ATOM 4557 C CA . ASN A 1 567 ? -12.787 8.937 23.300 1.00 96.50 567 ASN A CA 1
ATOM 4558 C C . ASN A 1 567 ? -12.010 9.978 24.112 1.00 96.50 567 ASN A C 1
ATOM 4560 O O . ASN A 1 567 ? -12.199 11.168 23.861 1.00 96.50 567 ASN A O 1
ATOM 4564 N N . LYS A 1 568 ? -11.169 9.543 25.054 1.00 95.69 568 LYS A N 1
ATOM 4565 C CA . LYS A 1 568 ? -10.215 10.376 25.797 1.00 95.69 568 LYS A CA 1
ATOM 4566 C C . LYS A 1 568 ? -8.938 10.646 24.992 1.00 95.69 568 LYS A C 1
ATOM 4568 O O . LYS A 1 568 ? -8.334 11.700 25.162 1.00 95.69 568 LYS A O 1
ATOM 4573 N N . THR A 1 569 ? -8.532 9.706 24.138 1.00 94.31 569 THR A N 1
ATOM 4574 C CA . THR A 1 569 ? -7.290 9.779 23.345 1.00 94.31 569 THR A CA 1
ATOM 4575 C C . THR A 1 569 ? -7.485 10.489 22.000 1.00 94.31 569 THR A C 1
ATOM 4577 O O . THR A 1 569 ? -6.528 11.025 21.442 1.00 94.31 569 THR A O 1
ATOM 4580 N N . ARG A 1 570 ? -8.715 10.528 21.465 1.00 93.00 570 ARG A N 1
ATOM 4581 C CA . ARG A 1 570 ? -9.017 11.188 20.184 1.00 93.00 570 ARG A CA 1
ATOM 4582 C C . ARG A 1 570 ? -8.755 12.702 20.210 1.00 93.00 570 ARG A C 1
ATOM 4584 O O . ARG A 1 570 ? -9.056 13.384 21.183 1.00 93.00 570 ARG A O 1
ATOM 4591 N N . ASN A 1 571 ? -8.289 13.231 19.081 1.00 93.44 571 ASN A N 1
ATOM 4592 C CA . ASN A 1 571 ? -8.022 14.655 18.834 1.00 93.44 571 ASN A CA 1
ATOM 4593 C C . ASN A 1 571 ? -9.061 15.324 17.905 1.00 93.44 571 ASN A C 1
ATOM 4595 O O . ASN A 1 571 ? -8.816 16.415 17.401 1.00 93.44 571 ASN A O 1
ATOM 4599 N N . HIS A 1 572 ? -10.196 14.667 17.649 1.00 94.44 572 HIS A N 1
ATOM 4600 C CA . HIS A 1 572 ? -11.197 15.065 16.653 1.00 94.44 572 HIS A CA 1
ATOM 4601 C C . HIS A 1 572 ? -12.625 15.084 17.237 1.00 94.44 572 HIS A C 1
ATOM 4603 O O . HIS A 1 572 ? -12.905 14.355 18.197 1.00 94.44 572 HIS A O 1
ATOM 4609 N N . PRO A 1 573 ? -13.560 15.880 16.679 1.00 95.50 573 PRO A N 1
ATOM 4610 C CA . PRO A 1 573 ? -14.883 16.067 17.277 1.00 95.50 573 PRO A CA 1
ATOM 4611 C C . PRO A 1 573 ? -15.747 14.797 17.277 1.00 95.50 573 PRO A C 1
ATOM 4613 O O . PRO A 1 573 ? -16.351 14.498 18.309 1.00 95.50 573 PRO A O 1
ATOM 4616 N N . GLY A 1 574 ? -15.765 14.020 16.187 1.00 96.00 574 GLY A N 1
ATOM 4617 C CA . GLY A 1 574 ? -16.594 12.815 16.049 1.00 96.00 574 GLY A CA 1
ATOM 4618 C C . GLY A 1 574 ? -16.283 11.746 17.102 1.00 96.00 574 GLY A C 1
ATOM 4619 O O . GLY A 1 574 ? -15.112 11.468 17.377 1.00 96.00 574 GLY A O 1
ATOM 4620 N N . ARG A 1 575 ? -17.321 11.173 17.723 1.00 97.44 575 ARG A N 1
ATOM 4621 C CA . ARG A 1 575 ? -17.215 10.184 18.809 1.00 97.44 575 ARG A CA 1
ATOM 4622 C C . ARG A 1 575 ? -17.023 8.772 18.259 1.00 97.44 575 ARG A C 1
ATOM 4624 O O . ARG A 1 575 ? -17.524 8.435 17.188 1.00 97.44 575 ARG A O 1
ATOM 4631 N N . ILE A 1 576 ? -16.330 7.931 19.022 1.00 97.81 576 ILE A N 1
ATOM 4632 C CA . ILE A 1 576 ? -16.113 6.519 18.688 1.00 97.81 576 ILE A CA 1
ATOM 4633 C C . ILE A 1 576 ? -16.916 5.661 19.662 1.00 97.81 576 ILE A C 1
ATOM 4635 O O . ILE A 1 576 ? -16.721 5.769 20.864 1.00 97.81 576 ILE A O 1
ATOM 4639 N N . PHE A 1 577 ? -17.794 4.801 19.162 1.00 98.12 577 PHE A N 1
ATOM 4640 C CA . PHE A 1 577 ? -18.581 3.861 19.966 1.00 98.12 577 PHE A CA 1
ATOM 4641 C C . PHE A 1 577 ? -18.106 2.421 19.745 1.00 98.12 577 PHE A C 1
ATOM 4643 O O . PHE A 1 577 ? -17.619 2.101 18.660 1.00 98.12 577 PHE A O 1
ATOM 4650 N N . VAL A 1 578 ? -18.275 1.532 20.726 1.00 97.50 578 VAL A N 1
ATOM 4651 C CA . VAL A 1 578 ? -17.799 0.139 20.653 1.00 97.50 578 VAL A CA 1
ATOM 4652 C C . VAL A 1 578 ? -18.910 -0.860 20.981 1.00 97.50 578 VAL A C 1
ATOM 4654 O O . VAL A 1 578 ? -19.486 -0.837 22.067 1.00 97.50 578 VAL A O 1
ATOM 4657 N N . LEU A 1 579 ? -19.180 -1.802 20.068 1.00 94.62 579 LEU A N 1
ATOM 4658 C CA . LEU A 1 579 ? -20.261 -2.782 20.221 1.00 94.62 579 LEU A CA 1
ATOM 4659 C C . LEU A 1 579 ? -19.859 -4.213 19.821 1.00 94.62 579 LEU A C 1
ATOM 4661 O O . LEU A 1 579 ? -19.551 -4.483 18.663 1.00 94.62 579 LEU A O 1
ATOM 4665 N N . ASN A 1 580 ? -19.976 -5.169 20.745 1.00 95.00 580 ASN A N 1
ATOM 4666 C CA . ASN A 1 580 ? -19.990 -6.597 20.411 1.00 95.00 580 ASN A CA 1
ATOM 4667 C C . ASN A 1 580 ? -21.294 -7.230 20.907 1.00 95.00 580 ASN A C 1
ATOM 4669 O O . ASN A 1 580 ? -21.579 -7.240 22.102 1.00 95.00 580 ASN A O 1
ATOM 4673 N N . GLU A 1 581 ? -22.075 -7.745 19.961 1.00 89.38 581 GLU A N 1
ATOM 4674 C CA . GLU A 1 581 ? -23.339 -8.456 20.184 1.00 89.38 581 GLU A CA 1
ATOM 4675 C C . GLU A 1 581 ? -23.345 -9.819 19.453 1.00 89.38 581 GLU A C 1
ATOM 4677 O O . GLU A 1 581 ? -24.399 -10.434 19.294 1.00 89.38 581 GLU A O 1
ATOM 4682 N N . VAL A 1 582 ? -22.170 -10.272 18.989 1.00 90.75 582 VAL A N 1
ATOM 4683 C CA . VAL A 1 582 ? -21.963 -11.491 18.185 1.00 90.75 582 VAL A CA 1
ATOM 4684 C C . VAL A 1 582 ? -21.338 -12.602 19.030 1.00 90.75 582 VAL A C 1
ATOM 4686 O O . VAL A 1 582 ? -21.828 -13.730 19.025 1.00 90.75 582 VAL A O 1
ATOM 4689 N N . ASP A 1 583 ? -20.282 -12.282 19.778 1.00 90.88 583 ASP A N 1
ATOM 4690 C CA . ASP A 1 583 ? -19.499 -13.236 20.569 1.00 90.88 583 ASP A CA 1
ATOM 4691 C C . ASP A 1 583 ? -19.011 -12.609 21.896 1.00 90.88 583 ASP A C 1
ATOM 4693 O O . ASP A 1 583 ? -19.643 -11.692 22.424 1.00 90.88 583 ASP A O 1
ATOM 4697 N N . LEU A 1 584 ? -17.943 -13.153 22.494 1.00 91.94 584 LEU A N 1
ATOM 4698 C CA . LEU A 1 584 ? -17.399 -12.714 23.786 1.00 91.94 584 LEU A CA 1
ATOM 4699 C C . LEU A 1 584 ? -16.038 -11.993 23.688 1.00 91.94 584 LEU A C 1
ATOM 4701 O O . LEU A 1 584 ? -15.441 -11.681 24.729 1.00 91.94 584 LEU A O 1
ATOM 4705 N N . ASP A 1 585 ? -15.563 -11.688 22.475 1.00 92.50 585 ASP A N 1
ATOM 4706 C CA . ASP A 1 585 ? -14.287 -11.002 22.263 1.00 92.50 585 ASP A CA 1
ATOM 4707 C C . ASP A 1 585 ? -14.328 -9.568 22.796 1.00 92.50 585 ASP A C 1
ATOM 4709 O O . ASP A 1 585 ? -15.181 -8.754 22.430 1.00 92.50 585 ASP A O 1
ATOM 4713 N N . GLY A 1 586 ? -13.376 -9.267 23.681 1.00 91.50 586 GLY A N 1
ATOM 4714 C CA . GLY A 1 586 ? -13.158 -7.934 24.235 1.00 91.50 586 GLY A CA 1
ATOM 4715 C C . GLY A 1 586 ? -12.271 -7.043 23.354 1.00 91.50 586 GLY A C 1
ATOM 4716 O O . GLY A 1 586 ? -12.007 -7.379 22.199 1.00 91.50 586 GLY A O 1
ATOM 4717 N N . PRO A 1 587 ? -11.778 -5.926 23.919 1.00 91.19 587 PRO A N 1
ATOM 4718 C CA . PRO A 1 587 ? -10.791 -5.069 23.266 1.00 91.19 587 PRO A CA 1
ATOM 4719 C C . PRO A 1 587 ? -9.560 -5.860 22.779 1.00 91.19 587 PRO A C 1
ATOM 4721 O O . PRO A 1 587 ? -9.162 -6.821 23.453 1.00 91.19 587 PRO A O 1
ATOM 4724 N N . PRO A 1 588 ? -8.927 -5.467 21.657 1.00 89.56 588 PRO A N 1
ATOM 4725 C CA . PRO A 1 588 ? -7.655 -6.041 21.225 1.00 89.56 588 PRO A CA 1
ATOM 4726 C C . PRO A 1 588 ? -6.582 -5.886 22.314 1.00 89.56 588 PRO A C 1
ATOM 4728 O O . PRO A 1 588 ? -6.515 -4.859 22.985 1.00 89.56 588 PRO A O 1
ATOM 4731 N N . ARG A 1 589 ? -5.744 -6.912 22.513 1.00 83.56 589 ARG A N 1
ATOM 4732 C CA . ARG A 1 589 ? -4.787 -6.948 23.640 1.00 83.56 589 ARG A CA 1
ATOM 4733 C C . ARG A 1 589 ? -3.471 -6.210 23.381 1.00 83.56 589 ARG A C 1
ATOM 4735 O O . ARG A 1 589 ? -2.876 -5.712 24.328 1.00 83.56 589 ARG A O 1
ATOM 4742 N N . ASN A 1 590 ? -3.036 -6.157 22.122 1.00 86.31 590 ASN A N 1
ATOM 4743 C CA . ASN A 1 590 ? -1.712 -5.674 21.713 1.00 86.31 590 ASN A CA 1
ATOM 4744 C C . ASN A 1 590 ? -1.833 -4.488 20.733 1.00 86.31 590 ASN A C 1
ATOM 4746 O O . ASN A 1 590 ? -1.107 -4.420 19.749 1.00 86.31 590 ASN A O 1
ATOM 4750 N N . PHE A 1 591 ? -2.793 -3.589 20.964 1.00 91.56 591 PHE A N 1
ATOM 4751 C CA . PHE A 1 591 ? -3.092 -2.467 20.072 1.00 91.56 591 PHE A CA 1
ATOM 4752 C C . PHE A 1 591 ? -3.098 -1.151 20.850 1.00 91.56 591 PHE A C 1
ATOM 4754 O O . PHE A 1 591 ? -3.816 -1.016 21.841 1.00 91.56 591 PHE A O 1
ATOM 4761 N N . THR A 1 592 ? -2.321 -0.180 20.379 1.00 94.88 592 THR A N 1
ATOM 4762 C CA . THR A 1 592 ? -2.249 1.175 20.935 1.00 94.88 592 THR A CA 1
ATOM 4763 C C . THR A 1 592 ? -2.982 2.140 20.010 1.00 94.88 592 THR A C 1
ATOM 4765 O O . THR A 1 592 ? -2.611 2.273 18.843 1.00 94.88 592 THR A O 1
ATOM 4768 N N . TYR A 1 593 ? -3.998 2.841 20.523 1.00 95.44 593 TYR A N 1
ATOM 4769 C CA . TYR A 1 593 ? -4.694 3.857 19.735 1.00 95.44 593 TYR A CA 1
ATOM 4770 C C . TYR A 1 593 ? -3.821 5.108 19.576 1.00 95.44 593 TYR A C 1
ATOM 4772 O O . TYR A 1 593 ? -3.415 5.713 20.569 1.00 95.44 593 TYR A O 1
ATOM 4780 N N . ILE A 1 594 ? -3.557 5.511 18.334 1.00 96.00 594 ILE A N 1
ATOM 4781 C CA . ILE A 1 594 ? -2.803 6.722 17.981 1.00 96.00 594 ILE A CA 1
ATOM 4782 C C . ILE A 1 594 ? -3.638 7.639 17.085 1.00 96.00 594 ILE A C 1
ATOM 4784 O O . ILE A 1 594 ? -4.555 7.199 16.396 1.00 96.00 594 ILE A O 1
ATOM 4788 N N . THR A 1 595 ? -3.332 8.935 17.106 1.00 94.25 595 THR A N 1
ATOM 4789 C CA . THR A 1 595 ? -4.071 9.983 16.374 1.00 94.25 595 THR A CA 1
ATOM 4790 C C . THR A 1 595 ? -3.282 10.626 15.234 1.00 94.25 595 THR A C 1
ATOM 4792 O O . THR A 1 595 ? -3.864 11.329 14.415 1.00 94.25 595 THR A O 1
ATOM 4795 N N . ASN A 1 596 ? -1.975 10.373 15.165 1.00 93.25 596 ASN A N 1
ATOM 4796 C CA . ASN A 1 596 ? -1.062 10.774 14.096 1.00 93.25 596 ASN A CA 1
ATOM 4797 C C . ASN A 1 596 ? -0.091 9.618 13.830 1.00 93.25 596 ASN A C 1
ATOM 4799 O O . ASN A 1 596 ? 0.074 8.757 14.696 1.00 93.25 596 ASN A O 1
ATOM 4803 N N . TYR A 1 597 ? 0.551 9.608 12.661 1.00 93.69 597 TYR A N 1
ATOM 4804 C CA . TYR A 1 597 ? 1.534 8.585 12.300 1.00 93.69 597 TYR A CA 1
ATOM 4805 C C . TYR A 1 597 ? 2.673 8.501 13.319 1.00 93.69 597 TYR A C 1
ATOM 4807 O O . TYR A 1 597 ? 3.194 9.520 13.776 1.00 93.69 597 TYR A O 1
ATOM 4815 N N . LYS A 1 598 ? 3.095 7.274 13.623 1.00 94.31 598 LYS A N 1
ATOM 4816 C CA . LYS A 1 598 ? 4.353 7.015 14.324 1.00 94.31 598 LYS A CA 1
ATOM 4817 C C . LYS A 1 598 ? 5.452 6.841 13.276 1.00 94.31 598 LYS A C 1
ATOM 4819 O O . LYS A 1 598 ? 5.271 6.081 12.332 1.00 94.31 598 LYS A O 1
ATOM 4824 N N . VAL A 1 599 ? 6.576 7.533 13.425 1.00 92.06 599 VAL A N 1
ATOM 4825 C CA . VAL A 1 599 ? 7.720 7.397 12.508 1.00 92.06 599 VAL A CA 1
ATOM 4826 C C . VAL A 1 599 ? 8.587 6.221 12.963 1.00 92.06 599 VAL A C 1
ATOM 4828 O O . VAL A 1 599 ? 8.927 6.135 14.144 1.00 92.06 599 VAL A O 1
ATOM 4831 N N . GLY A 1 600 ? 8.893 5.301 12.048 1.00 89.75 600 GLY A N 1
ATOM 4832 C CA . GLY A 1 600 ? 9.787 4.169 12.285 1.00 89.75 600 GLY A CA 1
ATOM 4833 C C . GLY A 1 600 ? 11.265 4.562 12.326 1.00 89.75 600 GLY A C 1
ATOM 4834 O O . GLY A 1 600 ? 11.660 5.666 11.949 1.00 89.75 600 GLY A O 1
ATOM 4835 N N . GLU A 1 601 ? 12.095 3.639 12.799 1.00 85.50 601 GLU A N 1
ATOM 4836 C CA . GLU A 1 601 ? 13.536 3.851 12.936 1.00 85.50 601 GLU A CA 1
ATOM 4837 C C . GLU A 1 601 ? 14.215 4.075 11.572 1.00 85.50 601 GLU A C 1
ATOM 4839 O O . GLU A 1 601 ? 13.879 3.432 10.578 1.00 85.50 601 GLU A O 1
ATOM 4844 N N . GLY A 1 602 ? 15.150 5.029 11.513 1.00 80.44 602 GLY A N 1
ATOM 4845 C CA . GLY A 1 602 ? 15.853 5.414 10.282 1.00 80.44 602 GLY A CA 1
ATOM 4846 C C . GLY A 1 602 ? 15.063 6.303 9.307 1.00 80.44 602 GLY A C 1
ATOM 4847 O O . GLY A 1 602 ? 15.630 6.730 8.303 1.00 80.44 602 GLY A O 1
ATOM 4848 N N . ILE A 1 603 ? 13.793 6.623 9.581 1.00 85.94 603 ILE A N 1
ATOM 4849 C CA . ILE A 1 603 ? 12.963 7.466 8.706 1.00 85.94 603 ILE A CA 1
ATOM 4850 C C . ILE A 1 603 ? 13.012 8.927 9.169 1.00 85.94 603 ILE A C 1
ATOM 4852 O O . ILE A 1 603 ? 12.752 9.238 10.330 1.00 85.94 603 ILE A O 1
ATOM 4856 N N . VAL A 1 604 ? 13.310 9.840 8.240 1.00 81.12 604 VAL A N 1
ATOM 4857 C CA . VAL A 1 604 ? 13.341 11.292 8.479 1.00 81.12 604 VAL A CA 1
ATOM 4858 C C . VAL A 1 604 ? 12.188 11.950 7.727 1.00 81.12 604 VAL A C 1
ATOM 4860 O O . VAL A 1 604 ? 12.071 11.793 6.512 1.00 81.12 604 VAL A O 1
ATOM 4863 N N . LEU A 1 605 ? 11.348 12.705 8.439 1.00 80.81 605 LEU A N 1
ATOM 4864 C CA . LEU A 1 605 ? 10.334 13.565 7.825 1.00 80.81 605 LEU A CA 1
ATOM 4865 C C . LEU A 1 605 ? 10.948 14.927 7.488 1.00 80.81 605 LEU A C 1
ATOM 4867 O O . LEU A 1 605 ? 11.588 15.544 8.339 1.00 80.81 605 LEU A O 1
ATOM 4871 N N . ASN A 1 606 ? 10.710 15.416 6.272 1.00 76.88 606 ASN A N 1
ATOM 4872 C CA . ASN A 1 606 ? 11.090 16.768 5.874 1.00 76.88 606 ASN A CA 1
ATOM 4873 C C . ASN A 1 606 ? 9.950 17.743 6.205 1.00 76.88 606 ASN A C 1
ATOM 4875 O O . ASN A 1 606 ? 8.839 17.581 5.704 1.00 76.88 606 ASN A O 1
ATOM 4879 N N . GLU A 1 607 ? 10.218 18.772 7.013 1.00 74.44 607 GLU A N 1
ATOM 4880 C CA . GLU A 1 607 ? 9.272 19.880 7.192 1.00 74.44 607 GLU A CA 1
ATOM 4881 C C . GLU A 1 607 ? 9.210 20.757 5.934 1.00 74.44 607 GLU A C 1
ATOM 4883 O O . GLU A 1 607 ? 10.238 21.157 5.380 1.00 74.44 607 GLU A O 1
ATOM 4888 N N . MET A 1 608 ? 8.004 21.134 5.511 1.00 73.19 608 MET A N 1
ATOM 4889 C CA . MET A 1 608 ? 7.830 22.083 4.420 1.00 73.19 608 MET A CA 1
ATOM 4890 C C . MET A 1 608 ? 8.245 23.499 4.851 1.00 73.19 608 MET A C 1
ATOM 4892 O O . MET A 1 608 ? 7.701 24.076 5.792 1.00 73.19 608 MET A O 1
ATOM 4896 N N . ALA A 1 609 ? 9.192 24.084 4.114 1.00 70.81 609 ALA A N 1
ATOM 4897 C CA . ALA A 1 609 ? 9.778 25.393 4.414 1.00 70.81 609 ALA A CA 1
ATOM 4898 C C . ALA A 1 609 ? 8.907 26.606 4.017 1.00 70.81 609 ALA A C 1
ATOM 4900 O O . ALA A 1 609 ? 9.226 27.731 4.395 1.00 70.81 609 ALA A O 1
ATOM 4901 N N . VAL A 1 610 ? 7.833 26.404 3.244 1.00 78.25 610 VAL A N 1
ATOM 4902 C CA . VAL A 1 610 ? 7.018 27.473 2.636 1.00 78.25 610 VAL A CA 1
ATOM 4903 C C . VAL A 1 610 ? 5.529 27.209 2.872 1.00 78.25 610 VAL A C 1
ATOM 4905 O O . VAL A 1 610 ? 5.084 26.063 2.854 1.00 78.25 610 VAL A O 1
ATOM 4908 N N . GLY A 1 611 ? 4.746 28.270 3.063 1.00 81.12 611 GLY A N 1
ATOM 4909 C CA . GLY A 1 611 ? 3.283 28.239 3.085 1.00 81.12 611 GLY A CA 1
ATOM 4910 C C . GLY A 1 611 ? 2.698 29.423 2.312 1.00 81.12 611 GLY A C 1
ATOM 4911 O O . GLY A 1 611 ? 3.437 30.295 1.862 1.00 81.12 611 GLY A O 1
ATOM 4912 N N . CYS A 1 612 ? 1.377 29.460 2.131 1.00 82.50 612 CYS A N 1
ATOM 4913 C CA . CYS A 1 612 ? 0.712 30.550 1.419 1.00 82.50 612 CYS A CA 1
ATOM 4914 C C . CYS A 1 612 ? 0.429 31.762 2.322 1.00 82.50 612 CYS A C 1
ATOM 4916 O O . CYS A 1 612 ? 0.022 31.610 3.474 1.00 82.50 612 CYS A O 1
ATOM 4918 N N . GLU A 1 613 ? 0.534 32.967 1.761 1.00 86.25 613 GLU A N 1
ATOM 4919 C CA . GLU A 1 613 ? 0.319 34.243 2.468 1.00 86.25 613 GLU A CA 1
ATOM 4920 C C . GLU A 1 613 ? -1.165 34.674 2.538 1.00 86.25 613 GLU A C 1
ATOM 4922 O O . GLU A 1 613 ? -1.502 35.723 3.086 1.00 86.25 613 GLU A O 1
ATOM 4927 N N . CYS A 1 614 ? -2.065 33.860 1.984 1.00 82.88 614 CYS A N 1
ATOM 4928 C CA . CYS A 1 614 ? -3.488 34.152 1.817 1.00 82.88 614 CYS A CA 1
ATOM 4929 C C . CYS A 1 614 ? -4.225 34.315 3.157 1.00 82.88 614 CYS A C 1
ATOM 4931 O O . CYS A 1 614 ? -4.062 33.502 4.069 1.00 82.88 614 CYS A O 1
ATOM 4933 N N . LYS A 1 615 ? -5.118 35.311 3.242 1.00 81.38 615 LYS A N 1
ATOM 4934 C CA . LYS A 1 615 ? -6.069 35.451 4.363 1.00 81.38 615 LYS A CA 1
ATOM 4935 C C . LYS A 1 615 ? -7.246 34.482 4.223 1.00 81.38 615 LYS A C 1
ATOM 4937 O O . LYS A 1 615 ? -7.597 33.805 5.184 1.00 81.38 615 LYS A O 1
ATOM 4942 N N . ASP A 1 616 ? -7.801 34.389 3.015 1.00 80.12 616 ASP A N 1
ATOM 4943 C CA . ASP A 1 616 ? -8.840 33.434 2.629 1.00 80.12 616 ASP A CA 1
ATOM 4944 C C . ASP A 1 616 ? -8.427 32.745 1.319 1.00 80.12 616 ASP A C 1
ATOM 4946 O O . ASP A 1 616 ? -8.450 33.347 0.249 1.00 80.12 616 ASP A O 1
ATOM 4950 N N . CYS A 1 617 ? -8.048 31.468 1.402 1.00 81.44 617 CYS A N 1
ATOM 4951 C CA . CYS A 1 617 ? -7.610 30.671 0.254 1.00 81.44 617 CYS A CA 1
ATOM 4952 C C . CYS A 1 617 ? -8.731 30.328 -0.745 1.00 81.44 617 CYS A C 1
ATOM 4954 O O . CYS A 1 617 ? -8.435 29.789 -1.808 1.00 81.44 617 CYS A O 1
ATOM 4956 N N . PHE A 1 618 ? -9.998 30.570 -0.397 1.00 78.81 618 PHE A N 1
ATOM 4957 C CA . PHE A 1 618 ? -11.157 30.321 -1.254 1.00 78.81 618 PHE A CA 1
ATOM 4958 C C . PHE A 1 618 ? -11.616 31.594 -1.973 1.00 78.81 618 PHE A C 1
ATOM 4960 O O . PHE A 1 618 ? -11.906 31.539 -3.167 1.00 78.81 618 PHE A O 1
ATOM 4967 N N . SER A 1 619 ? -11.664 32.725 -1.263 1.00 77.25 619 SER A N 1
ATOM 4968 C CA . SER A 1 619 ? -12.183 33.992 -1.806 1.00 77.25 619 SER A CA 1
ATOM 4969 C C . SER A 1 619 ? -11.109 34.918 -2.392 1.00 77.25 619 SER A C 1
ATOM 4971 O O . SER A 1 619 ? -11.418 35.669 -3.313 1.00 77.25 619 SER A O 1
ATOM 4973 N N . ASP A 1 620 ? -9.872 34.884 -1.877 1.00 75.44 620 ASP A N 1
ATOM 4974 C CA . ASP A 1 620 ? -8.780 35.800 -2.259 1.00 75.44 620 ASP A CA 1
ATOM 4975 C C . ASP A 1 620 ? -7.404 35.078 -2.295 1.00 75.44 620 ASP A C 1
ATOM 4977 O O . ASP A 1 620 ? -6.553 35.254 -1.410 1.00 75.44 620 ASP A O 1
ATOM 4981 N N . PRO A 1 621 ? -7.181 34.180 -3.280 1.00 75.06 621 PRO A N 1
ATOM 4982 C CA . PRO A 1 621 ? -5.971 33.364 -3.371 1.00 75.06 621 PRO A CA 1
ATOM 4983 C C . PRO A 1 621 ? -4.768 34.153 -3.922 1.00 75.06 621 PRO A C 1
ATOM 4985 O O . PRO A 1 621 ? -4.512 34.200 -5.126 1.00 75.06 621 PRO A O 1
ATOM 4988 N N . ILE A 1 622 ? -3.969 34.718 -3.018 1.00 70.62 622 ILE A N 1
ATOM 4989 C CA . ILE A 1 622 ? -2.728 35.440 -3.341 1.00 70.62 622 ILE A CA 1
ATOM 4990 C C . ILE A 1 622 ? -1.645 34.489 -3.889 1.00 70.62 622 ILE A C 1
ATOM 4992 O O . ILE A 1 622 ? -1.424 33.401 -3.356 1.00 70.62 622 ILE A O 1
ATOM 4996 N N . GLY A 1 623 ? -0.916 34.932 -4.922 1.00 58.72 623 GLY A N 1
ATOM 4997 C CA . GLY A 1 623 ? 0.498 34.577 -5.146 1.00 58.72 623 GLY A CA 1
ATOM 4998 C C . GLY A 1 623 ? 0.859 33.093 -5.288 1.00 58.72 623 GLY A C 1
ATOM 4999 O O . GLY A 1 623 ? 1.979 32.717 -4.963 1.00 58.72 623 GLY A O 1
ATOM 5000 N N . GLY A 1 624 ? -0.058 32.238 -5.750 1.00 58.56 624 GLY A N 1
ATOM 5001 C CA . GLY A 1 624 ? 0.191 30.792 -5.841 1.00 58.56 624 GLY A CA 1
ATOM 5002 C C . GLY A 1 624 ? -0.284 29.972 -4.639 1.00 58.56 624 GLY A C 1
ATOM 5003 O O . GLY A 1 624 ? 0.187 28.848 -4.458 1.00 58.56 624 GLY A O 1
ATOM 5004 N N . CYS A 1 625 ? -1.236 30.514 -3.868 1.00 62.25 625 CYS A N 1
ATOM 5005 C CA . CYS A 1 625 ? -2.051 29.820 -2.865 1.00 62.25 625 CYS A CA 1
ATOM 5006 C C . CYS A 1 625 ? -2.313 28.338 -3.210 1.00 62.25 625 CYS A C 1
ATOM 5008 O O . CYS A 1 625 ? -2.587 28.007 -4.366 1.00 62.25 625 CYS A O 1
ATOM 5010 N N . CYS A 1 626 ? -2.217 27.462 -2.203 1.00 61.12 626 CYS A N 1
ATOM 5011 C CA . CYS A 1 626 ? -2.089 26.008 -2.344 1.00 61.12 626 CYS A CA 1
ATOM 5012 C C . CYS A 1 626 ? -3.038 25.364 -3.388 1.00 61.12 626 CYS A C 1
ATOM 5014 O O . CYS A 1 626 ? -4.231 25.229 -3.110 1.00 61.12 626 CYS A O 1
ATOM 5016 N N . PRO A 1 627 ? -2.511 24.837 -4.515 1.00 52.31 627 PRO A N 1
ATOM 5017 C CA . PRO A 1 627 ? -1.193 25.142 -5.084 1.00 52.31 627 PRO A CA 1
ATOM 5018 C C . PRO A 1 627 ? -1.208 25.499 -6.586 1.00 52.31 627 PRO A C 1
ATOM 5020 O O . PRO A 1 627 ? -2.031 25.025 -7.374 1.00 52.31 627 PRO A O 1
ATOM 5023 N N . GLY A 1 628 ? -0.173 26.223 -7.028 1.00 49.44 628 GLY A N 1
ATOM 5024 C CA . GLY A 1 628 ? 0.150 26.358 -8.459 1.00 49.44 628 GLY A CA 1
ATOM 5025 C C . GLY A 1 628 ? 0.443 25.017 -9.157 1.00 49.44 628 GLY A C 1
ATOM 5026 O O . GLY A 1 628 ? 0.149 24.871 -10.339 1.00 49.44 628 GLY A O 1
ATOM 5027 N N . ALA A 1 629 ? 0.915 24.005 -8.415 1.00 48.28 629 ALA A N 1
ATOM 5028 C CA . ALA A 1 629 ? 1.113 22.637 -8.912 1.00 48.28 629 ALA A CA 1
ATOM 5029 C C . ALA A 1 629 ? -0.193 21.945 -9.365 1.00 48.28 629 ALA A C 1
ATOM 5031 O O . ALA A 1 629 ? -0.163 21.096 -10.248 1.00 48.28 629 ALA A O 1
ATOM 5032 N N . SER A 1 630 ? -1.345 22.349 -8.818 1.00 55.44 630 SER A N 1
ATOM 5033 C CA . SER A 1 630 ? -2.684 21.895 -9.230 1.00 55.44 630 SER A CA 1
ATOM 5034 C C . SER A 1 630 ? -3.408 22.971 -10.051 1.00 55.44 630 SER A C 1
ATOM 5036 O O . SER A 1 630 ? -4.636 23.052 -10.034 1.00 55.44 630 SER A O 1
ATOM 5038 N N . LEU A 1 631 ? -2.651 23.839 -10.737 1.00 60.72 631 LEU A N 1
ATOM 5039 C CA . LEU A 1 631 ? -3.160 24.927 -11.582 1.00 60.72 631 LEU A CA 1
ATOM 5040 C C . LEU A 1 631 ? -4.146 25.857 -10.840 1.00 60.72 631 LEU A C 1
ATOM 5042 O O . LEU A 1 631 ? -5.145 26.301 -11.403 1.00 60.72 631 LEU A O 1
ATOM 5046 N N . HIS A 1 632 ? -3.878 26.122 -9.554 1.00 62.41 632 HIS A N 1
ATOM 5047 C CA . HIS A 1 632 ? -4.703 26.932 -8.643 1.00 62.41 632 HIS A CA 1
ATOM 5048 C C . HIS A 1 632 ? -6.130 26.400 -8.395 1.00 62.41 632 HIS A C 1
ATOM 5050 O O . HIS A 1 632 ? -6.991 27.120 -7.885 1.00 62.41 632 HIS A O 1
ATOM 5056 N N . ARG A 1 633 ? -6.409 25.131 -8.719 1.00 68.19 633 ARG A N 1
ATOM 5057 C CA . ARG A 1 633 ? -7.706 24.498 -8.460 1.00 68.19 633 ARG A CA 1
ATOM 5058 C C . ARG A 1 633 ? -7.723 23.841 -7.080 1.00 68.19 633 ARG A C 1
ATOM 5060 O O . ARG A 1 633 ? -7.089 22.812 -6.873 1.00 68.19 633 ARG A O 1
ATOM 5067 N N . LEU A 1 634 ? -8.531 24.385 -6.167 1.00 78.88 634 LEU A N 1
ATOM 5068 C CA . LEU A 1 634 ? -8.774 23.778 -4.854 1.00 78.88 634 LEU A CA 1
ATOM 5069 C C . LEU A 1 634 ? -9.307 22.341 -4.973 1.00 78.88 634 LEU A C 1
ATOM 5071 O O . LEU A 1 634 ? -10.264 22.073 -5.713 1.00 78.88 634 LEU A O 1
ATOM 5075 N N . ALA A 1 635 ? -8.731 21.442 -4.172 1.00 85.88 635 ALA A N 1
ATOM 5076 C CA . ALA A 1 635 ? -9.114 20.033 -4.100 1.00 85.88 635 ALA A CA 1
ATOM 5077 C C . ALA A 1 635 ? -10.541 19.818 -3.563 1.00 85.88 635 ALA A C 1
ATOM 5079 O O . ALA A 1 635 ? -11.152 18.782 -3.835 1.00 85.88 635 ALA A O 1
ATOM 5080 N N . TYR A 1 636 ? -11.091 20.799 -2.840 1.00 90.06 636 TYR A N 1
ATOM 5081 C CA . TYR A 1 636 ? -12.379 20.715 -2.151 1.00 90.06 636 TYR A CA 1
ATOM 5082 C C . TYR A 1 636 ? -13.400 21.755 -2.637 1.00 90.06 636 TYR A C 1
ATOM 5084 O O . TYR A 1 636 ? -13.064 22.784 -3.223 1.00 90.06 636 TYR A O 1
ATOM 5092 N N . THR A 1 637 ? -14.681 21.478 -2.399 1.00 89.38 637 THR A N 1
ATOM 5093 C CA . THR A 1 637 ? -15.776 22.456 -2.500 1.00 89.38 637 THR A CA 1
ATOM 5094 C C . THR A 1 637 ? -15.865 23.332 -1.248 1.00 89.38 637 THR A C 1
ATOM 5096 O O . THR A 1 637 ? -15.411 22.930 -0.179 1.00 89.38 637 THR A O 1
ATOM 5099 N N . ASP A 1 638 ? -16.623 24.427 -1.339 1.00 84.06 638 ASP A N 1
ATOM 5100 C CA . ASP A 1 638 ? -17.192 25.168 -0.197 1.00 84.06 638 ASP A CA 1
ATOM 5101 C C . ASP A 1 638 ? -17.756 24.247 0.910 1.00 84.06 638 ASP A C 1
ATOM 5103 O O . ASP A 1 638 ? -17.557 24.472 2.098 1.00 84.06 638 ASP A O 1
ATOM 5107 N N . LYS A 1 639 ? -18.421 23.157 0.509 1.00 88.50 639 LYS A N 1
ATOM 5108 C CA . LYS A 1 639 ? -19.059 22.161 1.389 1.00 88.50 639 LYS A CA 1
ATOM 5109 C C . LYS A 1 639 ? -18.129 21.047 1.905 1.00 88.50 639 LYS A C 1
ATOM 5111 O O . LYS A 1 639 ? -18.630 20.048 2.416 1.00 88.50 639 LYS A O 1
ATOM 5116 N N . GLY A 1 640 ? -16.807 21.165 1.738 1.00 90.00 640 GLY A N 1
ATOM 5117 C CA . GLY A 1 640 ? -15.841 20.148 2.186 1.00 90.00 640 GLY A CA 1
ATOM 5118 C C . GLY A 1 640 ? -15.949 18.798 1.458 1.00 90.00 640 GLY A C 1
ATOM 5119 O O . GLY A 1 640 ? -15.758 17.746 2.068 1.00 90.00 640 GLY A O 1
ATOM 5120 N N . GLN A 1 641 ? -16.308 18.806 0.170 1.00 94.19 641 GLN A N 1
ATOM 5121 C CA . GLN A 1 641 ? -16.387 17.611 -0.677 1.00 94.19 641 GLN A CA 1
ATOM 5122 C C . GLN A 1 641 ? -15.225 17.600 -1.681 1.00 94.19 641 GLN A C 1
ATOM 5124 O O . GLN A 1 641 ? -14.935 18.629 -2.290 1.00 94.19 641 GLN A O 1
ATOM 5129 N N . VAL A 1 642 ? -14.566 16.455 -1.879 1.00 93.44 642 VAL A N 1
ATOM 5130 C CA . VAL A 1 642 ? -13.439 16.311 -2.817 1.00 93.44 642 VAL A CA 1
ATOM 5131 C C . VAL A 1 642 ? -13.883 16.459 -4.277 1.00 93.44 642 VAL A C 1
ATOM 5133 O O . VAL A 1 642 ? -14.939 15.966 -4.683 1.00 93.44 642 VAL A O 1
ATOM 5136 N N . ARG A 1 643 ? -13.078 17.183 -5.061 1.00 88.75 643 ARG A N 1
ATOM 5137 C CA . ARG A 1 643 ? -13.305 17.549 -6.474 1.00 88.75 643 ARG A CA 1
ATOM 5138 C C . ARG A 1 643 ? -12.258 16.979 -7.432 1.00 88.75 643 ARG A C 1
ATOM 5140 O O . ARG A 1 643 ? -12.449 17.094 -8.645 1.00 88.75 643 ARG A O 1
ATOM 5147 N N . VAL A 1 644 ? -11.161 16.460 -6.888 1.00 86.00 644 VAL A N 1
ATOM 5148 C CA . VAL A 1 644 ? -10.101 15.742 -7.607 1.00 86.00 644 VAL A CA 1
ATOM 5149 C C . VAL A 1 644 ? -10.425 14.250 -7.698 1.00 86.00 644 VAL A C 1
ATOM 5151 O O . VAL A 1 644 ? -11.235 13.714 -6.929 1.00 86.00 644 VAL A O 1
ATOM 5154 N N . ARG A 1 645 ? -9.826 13.583 -8.678 1.00 84.31 645 ARG A N 1
ATOM 5155 C CA . ARG A 1 645 ? -9.973 12.147 -8.939 1.00 84.31 645 ARG A CA 1
ATOM 5156 C C . ARG A 1 645 ? -9.093 11.343 -7.982 1.00 84.31 645 ARG A C 1
ATOM 5158 O O . ARG A 1 645 ? -8.094 11.845 -7.477 1.00 84.31 645 ARG A O 1
ATOM 5165 N N . ALA A 1 646 ? -9.462 10.093 -7.714 1.00 80.38 646 ALA A N 1
ATOM 5166 C CA . ALA A 1 646 ? -8.574 9.196 -6.977 1.00 80.38 646 ALA A CA 1
ATOM 5167 C C . ALA A 1 646 ? -7.295 8.960 -7.800 1.00 80.38 646 ALA A C 1
ATOM 5169 O O . ALA A 1 646 ? -7.374 8.784 -9.014 1.00 80.38 646 ALA A O 1
ATOM 5170 N N . GLY A 1 647 ? -6.134 9.003 -7.145 1.00 77.38 647 GLY A N 1
ATOM 5171 C CA . GLY A 1 647 ? -4.819 9.004 -7.800 1.00 77.38 647 GLY A CA 1
ATOM 5172 C C . GLY A 1 647 ? -4.253 10.401 -8.100 1.00 77.38 647 GLY A C 1
ATOM 5173 O O . GLY A 1 647 ? -3.040 10.530 -8.228 1.00 77.38 647 GLY A O 1
ATOM 5174 N N . GLU A 1 648 ? -5.074 11.460 -8.136 1.00 83.00 648 GLU A N 1
ATOM 5175 C CA . GLU A 1 648 ? -4.568 12.843 -8.154 1.00 83.00 648 GLU A CA 1
ATOM 5176 C C . GLU A 1 648 ? -4.134 13.260 -6.728 1.00 83.00 648 GLU A C 1
ATOM 5178 O O . GLU A 1 648 ? -4.873 13.001 -5.768 1.00 83.00 648 GLU A O 1
ATOM 5183 N N . PRO A 1 649 ? -2.968 13.913 -6.550 1.00 84.44 649 PRO A N 1
ATOM 5184 C CA . PRO A 1 649 ? -2.500 14.355 -5.238 1.00 84.44 649 PRO A CA 1
ATOM 5185 C C . PRO A 1 649 ? -3.311 15.541 -4.702 1.00 84.44 649 PRO A C 1
ATOM 5187 O O . PRO A 1 649 ? -3.600 16.505 -5.415 1.00 84.44 649 PRO A O 1
ATOM 5190 N N . ILE A 1 650 ? -3.626 15.503 -3.407 1.00 88.31 650 ILE A N 1
ATOM 5191 C CA . ILE A 1 650 ? -4.223 16.622 -2.671 1.00 88.31 650 ILE A CA 1
ATOM 5192 C C . ILE A 1 650 ? -3.122 17.353 -1.903 1.00 88.31 650 ILE A C 1
ATOM 5194 O O . ILE A 1 650 ? -2.396 16.731 -1.134 1.00 88.31 650 ILE A O 1
ATOM 5198 N N . TYR A 1 651 ? -3.050 18.678 -2.039 1.00 88.00 651 TYR A N 1
ATOM 5199 C CA . TYR A 1 651 ? -2.159 19.531 -1.246 1.00 88.00 651 TYR A CA 1
ATOM 5200 C C . TYR A 1 651 ? -2.989 20.470 -0.363 1.00 88.00 651 TYR A C 1
ATOM 5202 O O . TYR A 1 651 ? -3.620 21.410 -0.856 1.00 88.00 651 TYR A O 1
ATOM 5210 N N . GLU A 1 652 ? -3.000 20.218 0.946 1.00 90.06 652 GLU A N 1
ATOM 5211 C CA . GLU A 1 652 ? -3.647 21.103 1.919 1.00 90.06 652 GLU A CA 1
ATOM 5212 C C . GLU A 1 652 ? -2.756 22.304 2.278 1.00 90.06 652 GLU A C 1
ATOM 5214 O O . GLU A 1 652 ? -1.549 22.320 2.033 1.00 90.06 652 GLU A O 1
ATOM 5219 N N . CYS A 1 653 ? -3.341 23.327 2.901 1.00 88.38 653 CYS A N 1
ATOM 5220 C CA . CYS A 1 653 ? -2.558 24.377 3.549 1.00 88.38 653 CYS A CA 1
ATOM 5221 C C . CYS A 1 653 ? -1.884 23.821 4.814 1.00 88.38 653 CYS A C 1
ATOM 5223 O O . CYS A 1 653 ? -2.536 23.166 5.623 1.00 88.38 653 CYS A O 1
ATOM 5225 N N . ASN A 1 654 ? -0.595 24.104 4.993 1.00 88.88 654 ASN A N 1
ATOM 5226 C CA . ASN A 1 654 ? 0.273 23.539 6.033 1.00 88.88 654 ASN A CA 1
ATOM 5227 C C . ASN A 1 654 ? 0.461 24.473 7.252 1.00 88.88 654 ASN A C 1
ATOM 5229 O O . ASN A 1 654 ? -0.149 25.547 7.335 1.00 88.88 654 ASN A O 1
ATOM 5233 N N . ALA A 1 655 ? 1.305 24.087 8.209 1.00 88.94 655 ALA A N 1
ATOM 5234 C CA . ALA A 1 655 ? 1.629 24.861 9.411 1.00 88.94 655 ALA A CA 1
ATOM 5235 C C . ALA A 1 655 ? 2.388 26.182 9.151 1.00 88.94 655 ALA A C 1
ATOM 5237 O O . ALA A 1 655 ? 2.435 27.037 10.034 1.00 88.94 655 ALA A O 1
ATOM 5238 N N . ARG A 1 656 ? 2.962 26.383 7.955 1.00 88.50 656 ARG A N 1
ATOM 5239 C CA . ARG A 1 656 ? 3.615 27.638 7.532 1.00 88.50 656 ARG A CA 1
ATOM 5240 C C . ARG A 1 656 ? 2.661 28.604 6.809 1.00 88.50 656 ARG A C 1
ATOM 5242 O O . ARG A 1 656 ? 3.052 29.732 6.530 1.00 88.50 656 ARG A O 1
ATOM 5249 N N . CYS A 1 657 ? 1.438 28.187 6.472 1.00 87.25 657 CYS A N 1
ATOM 5250 C CA . CYS A 1 657 ? 0.459 29.031 5.777 1.00 87.25 657 CYS A CA 1
ATOM 5251 C C . CYS A 1 657 ? -0.202 30.047 6.723 1.00 87.25 657 CYS A C 1
ATOM 5253 O O . CYS A 1 657 ? -0.725 29.662 7.768 1.00 87.25 657 CYS A O 1
ATOM 5255 N N . SER A 1 658 ? -0.290 31.311 6.297 1.00 89.06 658 SER A N 1
ATOM 5256 C CA . SER A 1 658 ? -0.931 32.415 7.034 1.00 89.06 658 SER A CA 1
ATOM 5257 C C . SER A 1 658 ? -2.450 32.268 7.198 1.00 89.06 658 SER A C 1
ATOM 5259 O O . SER A 1 658 ? -3.053 32.967 8.012 1.00 89.06 658 SER A O 1
ATOM 5261 N N . CYS A 1 659 ? -3.088 31.373 6.439 1.00 88.06 659 CYS A N 1
ATOM 5262 C CA . CYS A 1 659 ? -4.523 31.127 6.523 1.00 88.06 659 CYS A CA 1
ATOM 5263 C C . CYS A 1 659 ? -4.899 30.357 7.804 1.00 88.06 659 CYS A C 1
ATOM 5265 O O . CYS A 1 659 ? -4.268 29.352 8.160 1.00 88.06 659 CYS A O 1
ATOM 5267 N N . GLY A 1 660 ? -5.981 30.790 8.457 1.00 89.12 660 GLY A N 1
ATOM 5268 C CA . GLY A 1 660 ? -6.450 30.235 9.731 1.00 89.12 660 GLY A CA 1
ATOM 5269 C C . GLY A 1 660 ? -6.870 28.752 9.695 1.00 89.12 660 GLY A C 1
ATOM 5270 O O . GLY A 1 660 ? -6.931 28.137 8.624 1.00 89.12 660 GLY A O 1
ATOM 5271 N N . PRO A 1 661 ? -7.184 28.162 10.865 1.00 88.12 661 PRO A N 1
ATOM 5272 C CA . PRO A 1 661 ? -7.560 26.749 10.984 1.00 88.12 661 PRO A CA 1
ATOM 5273 C C . PRO A 1 661 ? -8.863 26.415 10.241 1.00 88.12 661 PRO A C 1
ATOM 5275 O O . PRO A 1 661 ? -9.011 25.315 9.709 1.00 88.12 661 PRO A O 1
ATOM 5278 N N . ASP A 1 662 ? -9.784 27.374 10.138 1.00 88.75 662 ASP A N 1
ATOM 5279 C CA . ASP A 1 662 ? -11.077 27.192 9.474 1.00 88.75 662 ASP A CA 1
ATOM 5280 C C . ASP A 1 662 ? -10.983 27.087 7.946 1.00 88.75 662 ASP A C 1
ATOM 5282 O O . ASP A 1 662 ? -11.922 26.588 7.328 1.00 88.75 662 ASP A O 1
ATOM 5286 N N . CYS A 1 663 ? -9.839 27.449 7.346 1.00 88.06 663 CYS A N 1
ATOM 5287 C CA . CYS A 1 663 ? -9.585 27.436 5.902 1.00 88.06 663 CYS A CA 1
ATOM 5288 C C . CYS A 1 663 ? -10.170 26.202 5.184 1.00 88.06 663 CYS A C 1
ATOM 5290 O O . CYS A 1 663 ? -9.971 25.056 5.604 1.00 88.06 663 CYS A O 1
ATOM 5292 N N . SER A 1 664 ? -10.856 26.434 4.060 1.00 87.00 664 SER A N 1
ATOM 5293 C CA . SER A 1 664 ? -11.486 25.390 3.237 1.00 87.00 664 SER A CA 1
ATOM 5294 C C . SER A 1 664 ? -10.487 24.371 2.678 1.00 87.00 664 SER A C 1
ATOM 5296 O O . SER A 1 664 ? -10.875 23.244 2.389 1.00 87.00 664 SER A O 1
ATOM 5298 N N . ASN A 1 665 ? -9.204 24.742 2.567 1.00 87.94 665 ASN A N 1
ATOM 5299 C CA . ASN A 1 665 ? -8.106 23.861 2.157 1.00 87.94 665 ASN A CA 1
ATOM 5300 C C . ASN A 1 665 ? -7.334 23.246 3.347 1.00 87.94 665 ASN A C 1
ATOM 5302 O O . ASN A 1 665 ? -6.189 22.833 3.200 1.00 87.94 665 ASN A O 1
ATOM 5306 N N . ARG A 1 666 ? -7.959 23.194 4.531 1.00 90.75 666 ARG A N 1
ATOM 5307 C CA . ARG A 1 666 ? -7.582 22.352 5.677 1.00 90.75 666 ARG A CA 1
ATOM 5308 C C . ARG A 1 666 ? -8.792 21.475 6.020 1.00 90.75 666 ARG A C 1
ATOM 5310 O O . ARG A 1 666 ? -9.645 21.897 6.802 1.00 90.75 666 ARG A O 1
ATOM 5317 N N . LEU A 1 667 ? -8.945 20.310 5.391 1.00 93.88 667 LEU A N 1
ATOM 5318 C CA . LEU A 1 667 ? -10.097 19.419 5.594 1.00 93.88 667 LEU A CA 1
ATOM 5319 C C . LEU A 1 667 ? -9.691 18.167 6.375 1.00 93.88 667 LEU A C 1
ATOM 5321 O O . LEU A 1 667 ? -10.290 17.870 7.406 1.00 93.88 667 LEU A O 1
ATOM 5325 N N . VAL A 1 668 ? -8.647 17.477 5.919 1.00 95.38 668 VAL A N 1
ATOM 5326 C CA . VAL A 1 668 ? -8.116 16.258 6.546 1.00 95.38 668 VAL A CA 1
ATOM 5327 C C . VAL A 1 668 ? -7.527 16.581 7.920 1.00 95.38 668 VAL A C 1
ATOM 5329 O O . VAL A 1 668 ? -7.823 15.886 8.891 1.00 95.38 668 VAL A O 1
ATOM 5332 N N . GLN A 1 669 ? -6.830 17.720 8.042 1.00 94.19 669 GLN A N 1
ATOM 5333 C CA . GLN A 1 669 ? -6.343 18.281 9.316 1.00 94.19 669 GLN A CA 1
ATOM 5334 C C . GLN A 1 669 ? -7.405 18.399 10.422 1.00 94.19 669 GLN A C 1
ATOM 5336 O O . GLN A 1 669 ? -7.060 18.352 11.601 1.00 94.19 669 GLN A O 1
ATOM 5341 N N . LYS A 1 670 ? -8.689 18.563 10.075 1.00 94.00 670 LYS A N 1
ATOM 5342 C CA . LYS A 1 670 ? -9.775 18.711 11.063 1.00 94.00 670 LYS A CA 1
ATOM 5343 C C . LYS A 1 670 ? -10.182 17.367 11.692 1.00 94.00 670 LYS A C 1
ATOM 5345 O O . LYS A 1 670 ? -10.913 17.354 12.683 1.00 94.00 670 LYS A O 1
ATOM 5350 N N . GLY A 1 671 ? -9.699 16.243 11.154 1.00 95.12 671 GLY A N 1
ATOM 5351 C CA . GLY A 1 671 ? -9.965 14.899 11.659 1.00 95.12 671 GLY A CA 1
ATOM 5352 C C . GLY A 1 671 ? -11.415 14.442 11.464 1.00 95.12 671 GLY A C 1
ATOM 5353 O O . GLY A 1 671 ? -12.191 15.036 10.713 1.00 95.12 671 GLY A O 1
ATOM 5354 N N . ILE A 1 672 ? -11.794 13.359 12.142 1.00 96.81 672 ILE A N 1
ATOM 5355 C CA . ILE A 1 672 ? -13.100 12.707 11.971 1.00 96.81 672 ILE A CA 1
ATOM 5356 C C . ILE A 1 672 ? -14.234 13.604 12.498 1.00 96.81 672 ILE A C 1
ATOM 5358 O O . ILE A 1 672 ? -14.309 13.898 13.693 1.00 96.81 672 ILE A O 1
ATOM 5362 N N . GLN A 1 673 ? -15.144 13.998 11.601 1.00 96.31 673 GLN A N 1
ATOM 5363 C CA . GLN A 1 673 ? -16.308 14.854 11.896 1.00 96.31 673 GLN A CA 1
ATOM 5364 C C . GLN A 1 673 ? -17.586 14.079 12.262 1.00 96.31 673 GLN A C 1
ATOM 5366 O O . GLN A 1 673 ? -18.597 14.684 12.611 1.00 96.31 673 GLN A O 1
ATOM 5371 N N . PHE A 1 674 ? -17.562 12.750 12.149 1.00 97.06 674 PHE A N 1
ATOM 5372 C CA . PHE A 1 674 ? -18.739 11.888 12.250 1.00 97.06 674 PHE A CA 1
ATOM 5373 C C . PHE A 1 674 ? -18.652 10.967 13.465 1.00 97.06 674 PHE A C 1
ATOM 5375 O O . PHE A 1 674 ? -17.574 10.485 13.808 1.00 97.06 674 PHE A O 1
ATOM 5382 N N . ASP A 1 675 ? -19.794 10.674 14.078 1.00 98.38 675 ASP A N 1
ATOM 5383 C CA . ASP A 1 675 ? -19.903 9.606 15.062 1.00 98.38 675 ASP A CA 1
ATOM 5384 C C . ASP A 1 675 ? -19.812 8.242 14.357 1.00 98.38 675 ASP A C 1
ATOM 5386 O O . ASP A 1 675 ? -20.605 7.912 13.464 1.00 98.38 675 ASP A O 1
ATOM 5390 N N . LEU A 1 676 ? -18.824 7.445 14.762 1.00 98.38 676 LEU A N 1
ATOM 5391 C CA . LEU A 1 676 ? -18.492 6.144 14.184 1.00 98.38 676 LEU A CA 1
ATOM 5392 C C . LEU A 1 676 ? -18.586 5.046 15.246 1.00 98.38 676 LEU A C 1
ATOM 5394 O O . LEU A 1 676 ? -18.360 5.279 16.430 1.00 98.38 676 LEU A O 1
ATOM 5398 N N . CYS A 1 677 ? -18.890 3.822 14.824 1.00 98.38 677 CYS A N 1
ATOM 5399 C CA . CYS A 1 677 ? -18.994 2.668 15.711 1.00 98.38 677 CYS A CA 1
ATOM 5400 C C . CYS A 1 677 ? -18.083 1.533 15.236 1.00 98.38 677 CYS A C 1
ATOM 5402 O O . CYS A 1 677 ? -18.283 0.994 14.147 1.00 98.38 677 CYS A O 1
ATOM 5404 N N . ILE A 1 678 ? -17.118 1.155 16.075 1.00 98.38 678 ILE A N 1
ATOM 5405 C CA . ILE A 1 678 ? -16.373 -0.101 15.972 1.00 98.38 678 ILE A CA 1
ATOM 5406 C C . ILE A 1 678 ? -17.320 -1.217 16.430 1.00 98.38 678 ILE A C 1
ATOM 5408 O O . ILE A 1 678 ? -17.847 -1.173 17.545 1.00 98.38 678 ILE A O 1
ATOM 5412 N N . PHE A 1 679 ? -17.568 -2.214 15.584 1.00 97.31 679 PHE A N 1
ATOM 5413 C CA . PHE A 1 679 ? -18.512 -3.290 15.880 1.00 97.31 679 PHE A CA 1
ATOM 5414 C C . PHE A 1 679 ? -17.999 -4.667 15.455 1.00 97.31 679 PHE A C 1
ATOM 5416 O O . PHE A 1 679 ? -17.228 -4.793 14.508 1.00 97.31 679 PHE A O 1
ATOM 5423 N N . LYS A 1 680 ? -18.418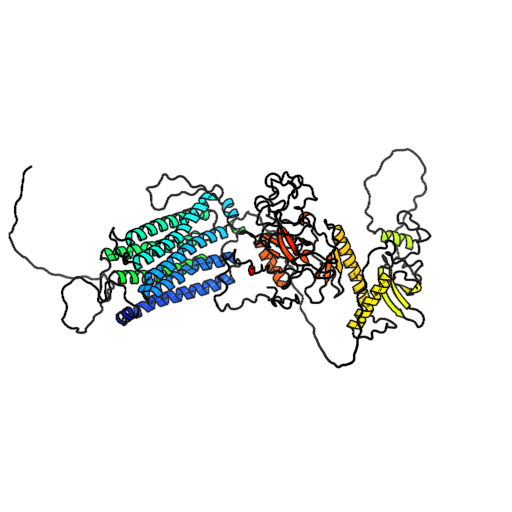 -5.724 16.155 1.00 96.31 680 LYS A N 1
ATOM 5424 C CA . LYS A 1 680 ? -18.084 -7.106 15.780 1.00 96.31 680 LYS A CA 1
ATOM 5425 C C . LYS A 1 680 ? -18.960 -7.564 14.606 1.00 96.31 680 LYS A C 1
ATOM 5427 O O . LYS A 1 680 ? -20.184 -7.445 14.663 1.00 96.31 680 LYS A O 1
ATOM 5432 N N . THR A 1 681 ? -18.352 -8.089 13.543 1.00 95.06 681 THR A N 1
ATOM 5433 C CA . THR A 1 681 ? -19.066 -8.526 12.331 1.00 95.06 681 THR A CA 1
ATOM 5434 C C . THR A 1 681 ? -19.627 -9.943 12.474 1.00 95.06 681 THR A C 1
ATOM 5436 O O . THR A 1 681 ? -18.919 -10.883 12.829 1.00 95.06 681 THR A O 1
ATOM 5439 N N . GLY A 1 682 ? -20.907 -10.127 12.136 1.00 92.94 682 GLY A N 1
ATOM 5440 C CA . GLY A 1 682 ? -21.578 -11.433 12.220 1.00 92.94 682 GLY A CA 1
ATOM 5441 C C . GLY A 1 682 ? -21.147 -12.462 11.163 1.00 92.94 682 GLY A C 1
ATOM 5442 O O . GLY A 1 682 ? -21.507 -13.627 11.276 1.00 92.94 682 GLY A O 1
ATOM 5443 N N . ASN A 1 683 ? -20.383 -12.054 10.141 1.00 90.31 683 ASN A N 1
ATOM 5444 C CA . ASN A 1 683 ? -19.920 -12.921 9.050 1.00 90.31 683 ASN A CA 1
ATOM 5445 C C . ASN A 1 683 ? -18.438 -13.330 9.159 1.00 90.31 683 ASN A C 1
ATOM 5447 O O . ASN A 1 683 ? -17.856 -13.821 8.192 1.00 90.31 683 ASN A O 1
ATOM 5451 N N . GLY A 1 684 ? -17.825 -13.150 10.334 1.00 88.19 684 GLY A N 1
ATOM 5452 C CA . GLY A 1 684 ? -16.484 -13.662 10.615 1.00 88.19 684 GLY A CA 1
ATOM 5453 C C . GLY A 1 684 ? -15.351 -12.918 9.903 1.00 88.19 684 GLY A C 1
ATOM 5454 O O . GLY A 1 684 ? -14.326 -13.533 9.629 1.00 88.19 684 GLY A O 1
ATOM 5455 N N . ARG A 1 685 ? -15.520 -11.618 9.615 1.00 91.06 685 ARG A N 1
ATOM 5456 C CA . ARG A 1 685 ? -14.417 -10.708 9.234 1.00 91.06 685 ARG A CA 1
ATOM 5457 C C . ARG A 1 685 ? -13.697 -10.102 10.449 1.00 91.06 685 ARG A C 1
ATOM 5459 O O . ARG A 1 685 ? -12.737 -9.365 10.294 1.00 91.06 685 ARG A O 1
ATOM 5466 N N . GLY A 1 686 ? -14.139 -10.424 11.666 1.00 92.62 686 GLY A N 1
ATOM 5467 C CA . GLY A 1 686 ? -13.605 -9.846 12.897 1.00 92.62 686 GLY A CA 1
ATOM 5468 C C . GLY A 1 686 ? -14.332 -8.555 13.263 1.00 92.62 686 GLY A C 1
ATOM 5469 O O . GLY A 1 686 ? -15.564 -8.521 13.264 1.00 92.62 686 GLY A O 1
ATOM 5470 N N . TRP A 1 687 ? -13.586 -7.515 13.623 1.00 95.25 687 TRP A N 1
ATOM 5471 C CA . TRP A 1 687 ? -14.138 -6.180 13.868 1.00 95.25 687 TRP A CA 1
ATOM 5472 C C . TRP A 1 687 ? -14.419 -5.448 12.541 1.00 95.25 687 TRP A C 1
ATOM 5474 O O . TRP A 1 687 ? -13.934 -5.849 11.490 1.00 95.25 687 TRP A O 1
ATOM 5484 N N . GLY A 1 688 ? -15.251 -4.414 12.590 1.00 96.75 688 GLY A N 1
ATOM 5485 C CA . GLY A 1 688 ? -15.642 -3.550 11.476 1.00 96.75 688 GLY A CA 1
ATOM 5486 C C . GLY A 1 688 ? -15.912 -2.131 11.983 1.00 96.75 688 GLY A C 1
ATOM 5487 O O . GLY A 1 688 ? -16.111 -1.938 13.184 1.00 96.75 688 GLY A O 1
ATOM 5488 N N . VAL A 1 689 ? -15.983 -1.138 11.093 1.00 98.50 689 VAL A N 1
ATOM 5489 C CA . VAL A 1 689 ? -16.434 0.230 11.426 1.00 98.50 689 VAL A CA 1
ATOM 5490 C C . VAL A 1 689 ? -17.719 0.534 10.671 1.00 98.50 689 VAL A C 1
ATOM 5492 O O . VAL A 1 689 ? -17.858 0.155 9.515 1.00 98.50 689 VAL A O 1
ATOM 5495 N N . ARG A 1 690 ? -18.665 1.238 11.291 1.00 98.00 690 ARG A N 1
ATOM 5496 C CA . ARG A 1 690 ? -19.888 1.740 10.643 1.00 98.00 690 ARG A CA 1
ATOM 5497 C C . ARG A 1 690 ? -20.169 3.190 11.017 1.00 98.00 690 ARG A C 1
ATOM 5499 O O . ARG A 1 690 ? -19.831 3.617 12.123 1.00 98.00 690 ARG A O 1
ATOM 5506 N N . ALA A 1 691 ? -20.816 3.930 10.124 1.00 98.00 691 ALA A N 1
ATOM 5507 C CA . ALA A 1 691 ? -21.272 5.288 10.414 1.00 98.00 691 ALA A CA 1
ATOM 5508 C C . ALA A 1 691 ? -22.525 5.262 11.307 1.00 98.00 691 ALA A C 1
ATOM 5510 O O . ALA A 1 691 ? -23.412 4.436 11.092 1.00 98.00 691 ALA A O 1
ATOM 5511 N N . LEU A 1 692 ? -22.646 6.165 12.286 1.00 97.56 692 LEU A N 1
ATOM 5512 C CA . LEU A 1 692 ? -23.882 6.328 13.076 1.00 97.56 692 LEU A CA 1
ATOM 5513 C C . LEU A 1 692 ? -24.813 7.424 12.536 1.00 97.56 692 LEU A C 1
ATOM 5515 O O . LEU A 1 692 ? -25.950 7.545 12.979 1.00 97.56 692 LEU A O 1
ATOM 5519 N N . GLN A 1 693 ? -24.361 8.178 11.536 1.00 96.81 693 GLN A N 1
ATOM 5520 C CA . GLN A 1 693 ? -25.107 9.243 10.867 1.00 96.81 693 GLN A CA 1
ATOM 5521 C C . GLN A 1 693 ? -24.912 9.160 9.346 1.00 96.81 693 GLN A C 1
ATOM 5523 O O . GLN A 1 693 ? -23.998 8.493 8.866 1.00 96.81 693 GLN A O 1
ATOM 5528 N N . HIS A 1 694 ? -25.765 9.835 8.573 1.00 97.81 694 HIS A N 1
ATOM 5529 C CA . HIS A 1 694 ? -25.633 9.868 7.114 1.00 97.81 694 HIS A CA 1
ATOM 5530 C C . HIS A 1 694 ? -24.417 10.703 6.674 1.00 97.81 694 HIS A C 1
ATOM 5532 O O . HIS A 1 694 ? -24.330 11.893 6.989 1.00 97.81 694 HIS A O 1
ATOM 5538 N N . ILE A 1 695 ? -23.534 10.103 5.872 1.00 98.19 695 ILE A N 1
ATOM 5539 C CA . ILE A 1 695 ? -22.380 10.768 5.247 1.00 98.19 695 ILE A CA 1
ATOM 5540 C C . ILE A 1 695 ? -22.713 11.020 3.768 1.00 98.19 695 ILE A C 1
ATOM 5542 O O . ILE A 1 695 ? -23.240 10.142 3.084 1.00 98.19 695 ILE A O 1
ATOM 5546 N N . LYS A 1 696 ? -22.446 12.232 3.268 1.00 98.00 696 LYS A N 1
ATOM 5547 C CA . LYS A 1 696 ? -22.654 12.606 1.854 1.00 98.00 696 LYS A CA 1
ATOM 5548 C C . LYS A 1 696 ? -21.552 12.010 0.969 1.00 98.00 696 LYS A C 1
ATOM 5550 O O . LYS A 1 696 ? -20.468 11.746 1.463 1.00 98.00 696 LYS A O 1
ATOM 5555 N N . LYS A 1 697 ? -21.803 11.868 -0.340 1.00 97.25 697 LYS A N 1
ATOM 5556 C CA . LYS A 1 697 ? -20.773 11.519 -1.343 1.00 97.25 697 LYS A CA 1
ATOM 5557 C C . LYS A 1 697 ? -19.606 12.526 -1.341 1.00 97.25 697 LYS A C 1
ATOM 5559 O O . LYS A 1 697 ? -19.830 13.724 -1.164 1.00 97.25 697 LYS A O 1
ATOM 5564 N N . ASN A 1 698 ? -18.396 12.052 -1.641 1.00 96.94 698 ASN A N 1
ATOM 5565 C CA . ASN A 1 698 ? -17.147 12.811 -1.753 1.00 96.94 698 ASN A CA 1
ATOM 5566 C C . ASN A 1 698 ? -16.720 13.513 -0.449 1.00 96.94 698 ASN A C 1
ATOM 5568 O O . ASN A 1 698 ? -15.908 14.430 -0.480 1.00 96.94 698 ASN A O 1
ATOM 5572 N N . THR A 1 699 ? -17.238 13.109 0.708 1.00 97.56 699 THR A N 1
ATOM 5573 C CA . THR A 1 699 ? -16.865 13.691 2.006 1.00 97.56 699 THR A CA 1
ATOM 5574 C C . THR A 1 699 ? -15.743 12.884 2.664 1.00 97.56 699 THR A C 1
ATOM 5576 O O . THR A 1 699 ? -15.789 11.650 2.639 1.00 97.56 699 THR A O 1
ATOM 5579 N N . PHE A 1 700 ? -14.757 13.580 3.243 1.00 98.00 700 PHE A N 1
ATOM 5580 C CA . PHE A 1 700 ? -13.685 13.000 4.065 1.00 98.00 700 PHE A CA 1
ATOM 5581 C C . PHE A 1 700 ? -14.268 12.288 5.292 1.00 98.00 700 PHE A C 1
ATOM 5583 O O . PHE A 1 700 ? -15.170 12.823 5.934 1.00 98.00 700 PHE A O 1
ATOM 5590 N N . VAL A 1 701 ? -13.761 11.098 5.624 1.00 98.06 701 VAL A N 1
ATOM 5591 C CA . VAL A 1 701 ? -14.275 10.290 6.743 1.00 98.06 701 VAL A CA 1
ATOM 5592 C C . VAL A 1 701 ? -13.215 10.048 7.816 1.00 98.06 701 VAL A C 1
ATOM 5594 O O . VAL A 1 701 ? -13.500 10.271 8.990 1.00 98.06 701 VAL A O 1
ATOM 5597 N N . MET A 1 702 ? -12.015 9.597 7.437 1.00 97.69 702 MET A N 1
ATOM 5598 C CA . MET A 1 702 ? -10.886 9.343 8.346 1.00 97.69 702 MET A CA 1
ATOM 5599 C C . MET A 1 702 ? -9.564 9.201 7.575 1.00 97.69 702 MET A C 1
ATOM 5601 O O . MET A 1 702 ? -9.578 9.013 6.362 1.00 97.69 702 MET A O 1
ATOM 5605 N N . GLU A 1 703 ? -8.432 9.222 8.275 1.00 97.19 703 GLU A N 1
ATOM 5606 C CA . GLU A 1 703 ? -7.123 8.818 7.731 1.00 97.19 703 GLU A CA 1
ATOM 5607 C C . GLU A 1 703 ? -6.784 7.366 8.094 1.00 97.19 703 GLU A C 1
ATOM 5609 O O . GLU A 1 703 ? -7.199 6.896 9.158 1.00 97.19 703 GLU A O 1
ATOM 5614 N N . TYR A 1 704 ? -5.985 6.688 7.264 1.00 96.00 704 TYR A N 1
ATOM 5615 C CA . TYR A 1 704 ? -5.359 5.408 7.605 1.00 96.00 704 TYR A CA 1
ATOM 5616 C C . TYR A 1 704 ? -4.033 5.655 8.334 1.00 96.00 704 TYR A C 1
ATOM 5618 O O . TYR A 1 704 ? -3.042 6.032 7.719 1.00 96.00 704 TYR A O 1
ATOM 5626 N N . VAL A 1 705 ? -4.020 5.491 9.659 1.00 96.06 705 VAL A N 1
ATOM 5627 C CA . VAL A 1 705 ? -2.887 5.882 10.517 1.00 96.06 705 VAL A CA 1
ATOM 5628 C C . VAL A 1 705 ? -2.269 4.658 11.181 1.00 96.06 705 VAL A C 1
ATOM 5630 O O . VAL A 1 705 ? -2.990 3.866 11.789 1.00 96.06 705 VAL A O 1
ATOM 5633 N N . GLY A 1 706 ? -0.939 4.567 11.126 1.00 96.06 706 GLY A N 1
ATOM 5634 C CA . GLY A 1 706 ? -0.132 3.511 11.740 1.00 96.06 706 GLY A CA 1
ATOM 5635 C C . GLY A 1 706 ? 1.321 3.937 11.991 1.00 96.06 706 GLY A C 1
ATOM 5636 O O . GLY A 1 706 ? 1.628 5.130 12.078 1.00 96.06 706 GLY A O 1
ATOM 5637 N N . GLU A 1 707 ? 2.217 2.959 12.105 1.00 95.44 707 GLU A N 1
ATOM 5638 C CA . GLU A 1 707 ? 3.671 3.151 12.118 1.00 95.44 707 GLU A CA 1
ATOM 5639 C C . GLU A 1 707 ? 4.217 3.147 10.682 1.00 95.44 707 GLU A C 1
ATOM 5641 O O . GLU A 1 707 ? 4.049 2.171 9.958 1.00 95.44 707 GLU A O 1
ATOM 5646 N N . ILE A 1 708 ? 4.863 4.233 10.258 1.00 93.38 708 ILE A N 1
ATOM 5647 C CA . ILE A 1 708 ? 5.556 4.310 8.967 1.00 93.38 708 ILE A CA 1
ATOM 5648 C C . ILE A 1 708 ? 6.840 3.482 9.078 1.00 93.38 708 ILE A C 1
ATOM 5650 O O . ILE A 1 708 ? 7.659 3.745 9.957 1.00 93.38 708 ILE A O 1
ATOM 5654 N N . ILE A 1 709 ? 7.026 2.514 8.186 1.00 92.06 709 ILE A N 1
ATOM 5655 C CA . ILE A 1 709 ? 8.187 1.619 8.113 1.00 92.06 709 ILE A CA 1
ATOM 5656 C C . ILE A 1 709 ? 8.730 1.538 6.677 1.00 92.06 709 ILE A C 1
ATOM 5658 O O . ILE A 1 709 ? 8.067 1.941 5.722 1.00 92.06 709 ILE A O 1
ATOM 5662 N N . THR A 1 710 ? 9.954 1.036 6.508 1.00 88.94 710 THR A N 1
ATOM 5663 C CA . THR A 1 710 ? 10.533 0.743 5.186 1.00 88.94 710 THR A CA 1
ATOM 5664 C C . THR A 1 710 ? 9.953 -0.547 4.599 1.00 88.94 710 THR A C 1
ATOM 5666 O O . THR A 1 710 ? 9.538 -1.433 5.348 1.00 88.94 710 THR A O 1
ATOM 5669 N N . SER A 1 711 ? 9.991 -0.697 3.269 1.00 83.06 711 SER A N 1
ATOM 5670 C CA . SER A 1 711 ? 9.583 -1.942 2.587 1.00 83.06 711 SER A CA 1
ATOM 5671 C C . SER A 1 711 ? 10.278 -3.202 3.130 1.00 83.06 711 SER A C 1
ATOM 5673 O O . SER A 1 711 ? 9.647 -4.249 3.252 1.00 83.06 711 SER A O 1
ATOM 5675 N N . ASP A 1 712 ? 11.562 -3.116 3.496 1.00 83.88 712 ASP A N 1
ATOM 5676 C CA . ASP A 1 712 ? 12.321 -4.265 4.016 1.00 83.88 712 ASP A CA 1
ATOM 5677 C C . ASP A 1 712 ? 11.802 -4.733 5.391 1.00 83.88 712 ASP A C 1
ATOM 5679 O O . ASP A 1 712 ? 11.695 -5.933 5.654 1.00 83.88 712 ASP A O 1
ATOM 5683 N N . GLU A 1 713 ? 11.427 -3.791 6.264 1.00 87.56 713 GLU A N 1
ATOM 5684 C CA . GLU A 1 713 ? 10.772 -4.090 7.543 1.00 87.56 713 GLU A CA 1
ATOM 5685 C C . GLU A 1 713 ? 9.316 -4.544 7.326 1.00 87.56 713 GLU A C 1
ATOM 5687 O O . GLU A 1 713 ? 8.833 -5.422 8.044 1.00 87.56 713 GLU A O 1
ATOM 5692 N N . ALA A 1 714 ? 8.631 -4.017 6.306 1.00 86.31 714 ALA A N 1
ATOM 5693 C CA . ALA A 1 714 ? 7.274 -4.417 5.941 1.00 86.31 714 ALA A CA 1
ATOM 5694 C C . ALA A 1 714 ? 7.201 -5.875 5.461 1.00 86.31 714 ALA A C 1
ATOM 5696 O O . ALA A 1 714 ? 6.394 -6.631 5.993 1.00 86.31 714 ALA A O 1
ATOM 5697 N N . GLU A 1 715 ? 8.075 -6.320 4.551 1.00 83.00 715 GLU A N 1
ATOM 5698 C CA . GLU A 1 715 ? 8.157 -7.724 4.099 1.00 83.00 715 GLU A CA 1
ATOM 5699 C C . GLU A 1 715 ? 8.472 -8.666 5.281 1.00 83.00 715 GLU A C 1
ATOM 5701 O O . GLU A 1 715 ? 7.803 -9.684 5.498 1.00 83.00 715 GLU A O 1
ATOM 5706 N N . LYS A 1 716 ? 9.446 -8.274 6.116 1.00 86.00 716 LYS A N 1
ATOM 5707 C CA . LYS A 1 716 ? 9.865 -8.984 7.337 1.00 86.00 716 LYS A CA 1
ATOM 5708 C C . LYS A 1 716 ? 8.723 -9.148 8.351 1.00 86.00 716 LYS A C 1
ATOM 5710 O O . LYS A 1 716 ? 8.611 -10.214 8.963 1.00 86.00 716 LYS A O 1
ATOM 5715 N N . ARG A 1 717 ? 7.852 -8.143 8.511 1.00 86.81 717 ARG A N 1
ATOM 5716 C CA . ARG A 1 717 ? 6.623 -8.228 9.326 1.00 86.81 717 ARG A CA 1
ATOM 5717 C C . ARG A 1 717 ? 5.490 -8.973 8.611 1.00 86.81 717 ARG A C 1
ATOM 5719 O O . ARG A 1 717 ? 4.802 -9.776 9.239 1.00 86.81 717 ARG A O 1
ATOM 5726 N N . GLY A 1 718 ? 5.333 -8.790 7.303 1.00 79.94 718 GLY A N 1
ATOM 5727 C CA . GLY A 1 718 ? 4.326 -9.450 6.466 1.00 79.94 718 GLY A CA 1
ATOM 5728 C C . GLY A 1 718 ? 4.417 -10.973 6.546 1.00 79.94 718 GLY A C 1
ATOM 5729 O O . GLY A 1 718 ? 3.416 -11.641 6.794 1.00 79.94 718 GLY A O 1
ATOM 5730 N N . HIS A 1 719 ? 5.635 -11.523 6.523 1.00 75.75 719 HIS A N 1
ATOM 5731 C CA . HIS A 1 719 ? 5.913 -12.946 6.767 1.00 75.75 719 HIS A CA 1
ATOM 5732 C C . HIS A 1 719 ? 5.370 -13.509 8.101 1.00 75.75 719 HIS A C 1
ATOM 5734 O O . HIS A 1 719 ? 5.225 -14.733 8.236 1.00 75.75 719 HIS A O 1
ATOM 5740 N N . LEU A 1 720 ? 5.113 -12.655 9.100 1.00 77.38 720 LEU A N 1
ATOM 5741 C CA . LEU A 1 720 ? 4.471 -13.007 10.369 1.00 77.38 720 LEU A CA 1
ATOM 5742 C C . LEU A 1 720 ? 2.946 -12.835 10.290 1.00 77.38 720 LEU A C 1
ATOM 5744 O O . LEU A 1 720 ? 2.219 -13.707 10.770 1.00 77.38 720 LEU A O 1
ATOM 5748 N N . TYR A 1 721 ? 2.470 -11.749 9.676 1.00 79.00 721 TYR A N 1
ATOM 5749 C CA . TYR A 1 721 ? 1.046 -11.422 9.548 1.00 79.00 721 TYR A CA 1
ATOM 5750 C C . TYR A 1 721 ? 0.294 -12.373 8.592 1.00 79.00 721 TYR A C 1
ATOM 5752 O O . TYR A 1 721 ? -0.787 -12.849 8.944 1.00 79.00 721 TYR A O 1
ATOM 5760 N N . ASP A 1 722 ? 0.913 -12.789 7.480 1.00 69.25 722 ASP A N 1
ATOM 5761 C CA . ASP A 1 722 ? 0.408 -13.818 6.549 1.00 69.25 722 ASP A CA 1
ATOM 5762 C C . ASP A 1 722 ? 0.031 -15.121 7.271 1.00 69.25 722 ASP A C 1
ATOM 5764 O O . ASP A 1 722 ? -1.007 -15.732 7.011 1.00 69.25 722 ASP A O 1
ATOM 5768 N N . ARG A 1 723 ? 0.872 -15.549 8.223 1.00 67.75 723 ARG A N 1
ATOM 5769 C CA . ARG A 1 723 ? 0.660 -16.777 9.014 1.00 67.75 723 ARG A CA 1
ATOM 5770 C C . ARG A 1 723 ? -0.494 -16.650 10.005 1.00 67.75 723 ARG A C 1
ATOM 5772 O O . ARG A 1 723 ? -0.998 -17.666 10.474 1.00 67.75 723 ARG A O 1
ATOM 5779 N N . GLN A 1 724 ? -0.875 -15.421 10.340 1.00 66.56 724 GLN A N 1
ATOM 5780 C CA . GLN A 1 724 ? -1.984 -15.089 11.233 1.00 66.56 724 GLN A CA 1
ATOM 5781 C C . GLN A 1 724 ? -3.267 -14.747 10.455 1.00 66.56 724 GLN A C 1
ATOM 5783 O O . GLN A 1 724 ? -4.320 -14.597 11.069 1.00 66.56 724 GLN A O 1
ATOM 5788 N N . GLY A 1 725 ? -3.201 -14.643 9.120 1.00 64.56 725 GLY A N 1
ATOM 5789 C CA . GLY A 1 725 ? -4.312 -14.184 8.281 1.00 64.56 725 GLY A CA 1
ATOM 5790 C C . GLY A 1 725 ? -4.654 -12.703 8.482 1.00 64.56 725 GLY A C 1
ATOM 5791 O O . GLY A 1 725 ? -5.795 -12.309 8.251 1.00 64.56 725 GLY A O 1
ATOM 5792 N N . ALA A 1 726 ? -3.691 -11.905 8.949 1.00 68.12 726 ALA A N 1
ATOM 5793 C CA . ALA A 1 726 ? -3.852 -10.492 9.269 1.00 68.12 726 ALA A CA 1
ATOM 5794 C C . ALA A 1 726 ? -3.222 -9.610 8.183 1.00 68.12 726 ALA A C 1
ATOM 5796 O O . ALA A 1 726 ? -2.137 -9.916 7.696 1.00 68.12 726 ALA A O 1
ATOM 5797 N N . THR A 1 727 ? -3.866 -8.494 7.835 1.00 71.06 727 THR A N 1
ATOM 5798 C CA . THR A 1 727 ? -3.345 -7.532 6.850 1.00 71.06 727 THR A CA 1
ATOM 5799 C C . THR A 1 727 ? -3.580 -6.105 7.325 1.00 71.06 727 THR A C 1
ATOM 5801 O O . THR A 1 727 ? -4.661 -5.552 7.138 1.00 71.06 727 THR A O 1
ATOM 5804 N N . TYR A 1 728 ? -2.555 -5.536 7.960 1.00 83.62 728 TYR A N 1
ATOM 5805 C CA . TYR A 1 728 ? -2.538 -4.161 8.479 1.00 83.62 728 TYR A CA 1
ATOM 5806 C C . TYR A 1 728 ? -1.439 -3.293 7.845 1.00 83.62 728 TYR A C 1
ATOM 5808 O O . TYR A 1 728 ? -1.277 -2.136 8.234 1.00 83.62 728 TYR A O 1
ATOM 5816 N N . LEU A 1 729 ? -0.692 -3.858 6.892 1.00 84.25 729 LEU A N 1
ATOM 5817 C CA . LEU A 1 729 ? 0.284 -3.157 6.064 1.00 84.25 729 LEU A CA 1
ATOM 5818 C C . LEU A 1 729 ? -0.446 -2.443 4.922 1.00 84.25 729 LEU A C 1
ATOM 5820 O O . LEU A 1 729 ? -1.304 -3.039 4.271 1.00 84.25 729 LEU A O 1
ATOM 5824 N N . PHE A 1 730 ? -0.101 -1.180 4.700 1.00 85.94 730 PHE A N 1
ATOM 5825 C CA . PHE A 1 730 ? -0.619 -0.344 3.623 1.00 85.94 730 PHE A CA 1
ATOM 5826 C C . PHE A 1 730 ? 0.571 0.299 2.905 1.00 85.94 730 PHE A C 1
ATOM 5828 O O . PHE A 1 730 ? 1.211 1.197 3.455 1.00 85.94 730 PHE A O 1
ATOM 5835 N N . ASP A 1 731 ? 0.905 -0.189 1.714 1.00 82.50 731 ASP A N 1
ATOM 5836 C CA . ASP A 1 731 ? 2.071 0.278 0.960 1.00 82.50 731 ASP A CA 1
ATOM 5837 C C . ASP A 1 731 ? 1.820 1.662 0.344 1.00 82.50 731 ASP A C 1
ATOM 5839 O O . ASP A 1 731 ? 0.718 1.965 -0.113 1.00 82.50 731 ASP A O 1
ATOM 5843 N N . LEU A 1 732 ? 2.838 2.526 0.354 1.00 78.50 732 LEU A N 1
ATOM 5844 C CA . LEU A 1 732 ? 2.779 3.886 -0.189 1.00 78.50 732 LEU A CA 1
ATOM 5845 C C . LEU A 1 732 ? 3.383 3.907 -1.602 1.00 78.50 732 LEU A C 1
ATOM 5847 O O . LEU A 1 732 ? 4.411 4.530 -1.857 1.00 78.50 732 LEU A O 1
ATOM 5851 N N . ASP A 1 733 ? 2.739 3.199 -2.529 1.00 67.62 733 ASP A N 1
ATOM 5852 C CA . ASP A 1 733 ? 3.207 2.918 -3.896 1.00 67.62 733 ASP A CA 1
ATOM 5853 C C . ASP A 1 733 ? 3.074 4.092 -4.895 1.00 67.62 733 ASP A C 1
ATOM 5855 O O . ASP A 1 733 ? 3.084 3.900 -6.109 1.00 67.62 733 ASP A O 1
ATOM 5859 N N . TYR A 1 734 ? 2.997 5.331 -4.396 1.00 64.62 734 TYR A N 1
ATOM 5860 C CA . TYR A 1 734 ? 2.797 6.538 -5.209 1.00 64.62 734 TYR A CA 1
ATOM 5861 C C . TYR A 1 734 ? 4.017 6.918 -6.077 1.00 64.62 734 TYR A C 1
ATOM 5863 O O . TYR A 1 734 ? 3.848 7.560 -7.111 1.00 64.62 734 TYR A O 1
ATOM 5871 N N . VAL A 1 735 ? 5.237 6.525 -5.681 1.00 62.94 735 VAL A N 1
ATOM 5872 C CA . VAL A 1 735 ? 6.507 6.815 -6.386 1.00 62.94 735 VAL A CA 1
ATOM 5873 C C . VAL A 1 735 ? 7.567 5.719 -6.157 1.00 62.94 735 VAL A C 1
ATOM 5875 O O . VAL A 1 735 ? 7.476 4.933 -5.216 1.00 62.94 735 VAL A O 1
ATOM 5878 N N . GLU A 1 736 ? 8.616 5.688 -6.992 1.00 45.53 736 GLU A N 1
ATOM 5879 C CA . GLU A 1 736 ? 9.745 4.740 -6.901 1.00 45.53 736 GLU A CA 1
ATOM 5880 C C . GLU A 1 736 ? 10.703 4.993 -5.704 1.00 45.53 736 GLU A C 1
ATOM 5882 O O . GLU A 1 736 ? 11.842 5.409 -5.896 1.00 45.53 736 GLU A O 1
ATOM 5887 N N . ASP A 1 737 ? 10.260 4.733 -4.471 1.00 52.16 737 ASP A N 1
ATOM 5888 C CA . ASP A 1 737 ? 11.074 4.237 -3.335 1.00 52.16 737 ASP A CA 1
ATOM 5889 C C . ASP A 1 737 ? 10.135 4.095 -2.116 1.00 52.16 737 ASP A C 1
ATOM 5891 O O . ASP A 1 737 ? 9.733 5.089 -1.509 1.00 52.16 737 ASP A O 1
ATOM 5895 N N . VAL A 1 738 ? 9.731 2.860 -1.793 1.00 70.75 738 VAL A N 1
ATOM 5896 C CA . VAL A 1 738 ? 8.470 2.589 -1.074 1.00 70.75 738 VAL A CA 1
ATOM 5897 C C . VAL A 1 738 ? 8.628 2.487 0.452 1.00 70.75 738 VAL A C 1
ATOM 5899 O O . VAL A 1 738 ? 9.403 1.677 0.977 1.00 70.75 738 VAL A O 1
ATOM 5902 N N . TYR A 1 739 ? 7.808 3.264 1.160 1.00 86.56 739 TYR A N 1
ATOM 5903 C CA . TYR A 1 739 ? 7.477 3.075 2.574 1.00 86.56 739 TYR A CA 1
ATOM 5904 C C . TYR A 1 739 ? 6.111 2.385 2.721 1.00 86.56 739 TYR A C 1
ATOM 5906 O O . TYR A 1 739 ? 5.296 2.393 1.802 1.00 86.56 739 TYR A O 1
ATOM 5914 N N . THR A 1 740 ? 5.835 1.841 3.902 1.00 89.62 740 THR A N 1
ATOM 5915 C CA . THR A 1 740 ? 4.582 1.149 4.236 1.00 89.62 740 THR A CA 1
ATOM 5916 C C . THR A 1 740 ? 4.058 1.671 5.573 1.00 89.62 740 THR A C 1
ATOM 5918 O O . THR A 1 740 ? 4.840 1.947 6.481 1.00 89.62 740 THR A O 1
ATOM 5921 N N . VAL A 1 741 ? 2.740 1.788 5.735 1.00 92.69 741 VAL A N 1
ATOM 5922 C CA . VAL A 1 741 ? 2.093 2.092 7.021 1.00 92.69 741 VAL A CA 1
ATOM 5923 C C . VAL A 1 741 ? 1.623 0.787 7.664 1.00 92.69 741 VAL A C 1
ATOM 5925 O O . VAL A 1 741 ? 0.698 0.146 7.172 1.00 92.69 741 VAL A O 1
ATOM 5928 N N . ASP A 1 742 ? 2.245 0.397 8.776 1.00 93.62 742 ASP A N 1
ATOM 5929 C CA . ASP A 1 742 ? 1.853 -0.747 9.603 1.00 93.62 742 ASP A CA 1
ATOM 5930 C C . ASP A 1 742 ? 0.900 -0.308 10.723 1.00 93.62 742 ASP A C 1
ATOM 5932 O O . ASP A 1 742 ? 1.310 0.287 11.722 1.00 93.62 742 ASP A O 1
ATOM 5936 N N . ALA A 1 743 ? -0.385 -0.625 10.573 1.00 93.88 743 ALA A N 1
ATOM 5937 C CA . ALA A 1 743 ? -1.404 -0.344 11.581 1.00 93.88 743 ALA A CA 1
ATOM 5938 C C . ALA A 1 743 ? -1.561 -1.455 12.646 1.00 93.88 743 ALA A C 1
ATOM 5940 O O . ALA A 1 743 ? -2.451 -1.350 13.492 1.00 93.88 743 ALA A O 1
ATOM 5941 N N . ALA A 1 744 ? -0.769 -2.539 12.621 1.00 91.00 744 ALA A N 1
ATOM 5942 C CA . ALA A 1 744 ? -1.041 -3.753 13.407 1.00 91.00 744 ALA A CA 1
ATOM 5943 C C . ALA A 1 744 ? -1.001 -3.529 14.928 1.00 91.00 744 ALA A C 1
ATOM 5945 O O . ALA A 1 744 ? -1.917 -3.934 15.643 1.00 91.00 744 ALA A O 1
ATOM 5946 N N . ASN A 1 745 ? 0.066 -2.886 15.415 1.00 91.69 745 ASN A N 1
ATOM 5947 C CA . ASN A 1 745 ? 0.317 -2.668 16.848 1.00 91.69 745 ASN A CA 1
ATOM 5948 C C . ASN A 1 745 ? -0.023 -1.239 17.307 1.00 91.69 745 ASN A C 1
ATOM 5950 O O . ASN A 1 745 ? -0.331 -1.013 18.479 1.00 91.69 745 ASN A O 1
ATOM 5954 N N . HIS A 1 746 ? 0.031 -0.271 16.390 1.00 95.06 746 HIS A N 1
ATOM 5955 C CA . HIS A 1 746 ? -0.324 1.125 16.627 1.00 95.06 746 HIS A CA 1
ATOM 5956 C C . HIS A 1 746 ? -1.211 1.578 15.469 1.00 95.06 746 HIS A C 1
ATOM 5958 O O . HIS A 1 746 ? -0.785 1.475 14.324 1.00 95.06 746 HIS A O 1
ATOM 5964 N N . GLY A 1 747 ? -2.407 2.098 15.737 1.00 95.38 747 GLY A N 1
ATOM 5965 C CA . GLY A 1 747 ? -3.241 2.686 14.688 1.00 95.38 747 GLY A CA 1
ATOM 5966 C C . GLY A 1 747 ? -4.399 3.522 15.222 1.00 95.38 747 GLY A C 1
ATOM 5967 O O . GLY A 1 747 ? -4.622 3.583 16.430 1.00 95.38 747 GLY A O 1
ATOM 5968 N N . ASN A 1 748 ? -5.144 4.175 14.332 1.00 96.06 748 ASN A N 1
ATOM 5969 C CA . ASN A 1 748 ? -6.419 4.816 14.684 1.00 96.06 748 ASN A CA 1
ATOM 5970 C C . ASN A 1 748 ? -7.608 3.871 14.374 1.00 96.06 748 ASN A C 1
ATOM 5972 O O . ASN A 1 748 ? -7.438 2.664 14.201 1.00 96.06 748 ASN A O 1
ATOM 5976 N N . ILE A 1 749 ? -8.832 4.403 14.281 1.00 96.75 749 ILE A N 1
ATOM 5977 C CA . ILE A 1 749 ? -10.040 3.622 13.956 1.00 96.75 749 ILE A CA 1
ATOM 5978 C C . ILE A 1 749 ? -9.991 2.911 12.582 1.00 96.75 749 ILE A C 1
ATOM 5980 O O . ILE A 1 749 ? -10.685 1.912 12.395 1.00 96.75 749 ILE A O 1
ATOM 5984 N N . SER A 1 750 ? -9.148 3.364 11.646 1.00 95.81 750 SER A N 1
ATOM 5985 C CA . SER A 1 750 ? -8.977 2.757 10.315 1.00 95.81 750 SER A CA 1
ATOM 5986 C C . SER A 1 750 ? -8.497 1.301 10.344 1.00 95.81 750 SER A C 1
ATOM 5988 O O . SER A 1 750 ? -8.882 0.532 9.467 1.00 95.81 750 SER A O 1
ATOM 5990 N N . HIS A 1 751 ? -7.760 0.894 11.388 1.00 94.25 751 HIS A N 1
ATOM 5991 C CA . HIS A 1 751 ? -7.338 -0.494 11.633 1.00 94.25 751 HIS A CA 1
ATOM 5992 C C . HIS A 1 751 ? -8.520 -1.484 11.592 1.00 94.25 751 HIS A C 1
ATOM 5994 O O . HIS A 1 751 ? -8.354 -2.650 11.244 1.00 94.25 751 HIS A O 1
ATOM 6000 N N . PHE A 1 752 ? -9.728 -1.028 11.943 1.00 95.75 752 PHE A N 1
ATOM 6001 C CA . PHE A 1 752 ? -10.940 -1.847 11.984 1.00 95.75 752 PHE A CA 1
ATOM 6002 C C . PHE A 1 752 ? -11.794 -1.747 10.702 1.00 95.75 752 PHE A C 1
ATOM 6004 O O . PHE A 1 752 ? -12.911 -2.260 10.684 1.00 95.75 752 PHE A O 1
ATOM 6011 N N . VAL A 1 753 ? -11.342 -1.061 9.646 1.00 96.88 753 VAL A N 1
ATOM 6012 C CA . VAL A 1 753 ? -12.123 -0.862 8.409 1.00 96.88 753 VAL A CA 1
ATOM 6013 C C . VAL A 1 753 ? -11.921 -2.046 7.459 1.00 96.88 753 VAL A C 1
ATOM 6015 O O . VAL A 1 753 ? -10.824 -2.304 6.963 1.00 96.88 753 VAL A O 1
ATOM 6018 N N . ASN A 1 754 ? -13.007 -2.772 7.188 1.00 95.31 754 ASN A N 1
ATOM 6019 C CA . ASN A 1 754 ? -12.971 -4.014 6.419 1.00 95.31 754 ASN A CA 1
ATOM 6020 C C . ASN A 1 754 ? -12.811 -3.805 4.909 1.00 95.31 754 ASN A C 1
ATOM 6022 O O . ASN A 1 754 ? -13.241 -2.803 4.334 1.00 95.31 754 ASN A O 1
ATOM 6026 N N . HIS A 1 755 ? -12.309 -4.843 4.242 1.00 93.19 755 HIS A N 1
ATOM 6027 C CA . HIS A 1 755 ? -12.379 -4.943 2.791 1.00 93.19 755 HIS A CA 1
ATOM 6028 C C . HIS A 1 755 ? -13.823 -5.123 2.286 1.00 93.19 755 HIS A C 1
ATOM 6030 O O . HIS A 1 755 ? -14.581 -5.957 2.799 1.00 93.19 755 HIS A O 1
ATOM 6036 N N . SER A 1 756 ? -14.161 -4.433 1.193 1.00 94.50 756 SER A N 1
ATOM 6037 C CA . SER A 1 756 ? -15.237 -4.828 0.280 1.00 94.50 756 SER A CA 1
ATOM 6038 C C . SER A 1 756 ? -14.804 -4.748 -1.184 1.00 94.50 756 SER A C 1
ATOM 6040 O O . SER A 1 756 ? -14.108 -3.818 -1.578 1.00 94.50 756 SER A O 1
ATOM 6042 N N . CYS A 1 757 ? -15.252 -5.701 -2.012 1.00 91.81 757 CYS A N 1
ATOM 6043 C CA . CYS A 1 757 ? -15.173 -5.576 -3.476 1.00 91.81 757 CYS A CA 1
ATOM 6044 C C . CYS A 1 757 ? -16.222 -4.587 -4.029 1.00 91.81 757 CYS A C 1
ATOM 6046 O O . CYS A 1 757 ? -16.087 -4.129 -5.155 1.00 91.81 757 CYS A O 1
ATOM 6048 N N . ASN A 1 758 ? -17.280 -4.326 -3.247 1.00 93.31 758 ASN A N 1
ATOM 6049 C CA . ASN A 1 758 ? -18.280 -3.249 -3.313 1.00 93.31 758 ASN A CA 1
ATOM 6050 C C . ASN A 1 758 ? -18.005 -2.067 -2.350 1.00 93.31 758 ASN A C 1
ATOM 6052 O O . ASN A 1 758 ? -18.811 -1.917 -1.426 1.00 93.31 758 ASN A O 1
ATOM 6056 N N . PRO A 1 759 ? -16.879 -1.327 -2.415 1.00 96.00 759 PRO A N 1
ATOM 6057 C CA . PRO A 1 759 ? -16.508 -0.374 -1.366 1.00 96.00 759 PRO A CA 1
ATOM 6058 C C . PRO A 1 759 ? -17.354 0.908 -1.365 1.00 96.00 759 PRO A C 1
ATOM 6060 O O . PRO A 1 759 ? -17.835 1.375 -2.399 1.00 96.00 759 PRO A O 1
ATOM 6063 N N . ASN A 1 760 ? -17.495 1.523 -0.188 1.00 97.25 760 ASN A N 1
ATOM 6064 C CA . ASN A 1 760 ? -18.105 2.850 -0.024 1.00 97.25 760 ASN A CA 1
ATOM 6065 C C . ASN A 1 760 ? -17.100 3.947 0.380 1.00 97.25 760 ASN A C 1
ATOM 6067 O O . ASN A 1 760 ? -17.467 5.125 0.382 1.00 97.25 760 ASN A O 1
ATOM 6071 N N . LEU A 1 761 ? -15.840 3.582 0.641 1.00 97.50 761 LEU A N 1
ATOM 6072 C CA . LEU A 1 761 ? -14.699 4.481 0.815 1.00 97.50 761 LEU A CA 1
ATOM 6073 C C . LEU A 1 761 ? -13.642 4.267 -0.282 1.00 97.50 761 LEU A C 1
ATOM 6075 O O . LEU A 1 761 ? -13.415 3.144 -0.728 1.00 97.50 761 LEU A O 1
ATOM 6079 N N . GLN A 1 762 ? -12.970 5.353 -0.660 1.00 94.00 762 GLN A N 1
ATOM 6080 C CA . GLN A 1 762 ? -11.868 5.419 -1.618 1.00 94.00 762 GLN A CA 1
ATOM 6081 C C . GLN A 1 762 ? -10.662 6.118 -0.983 1.00 94.00 762 GLN A C 1
ATOM 6083 O O . GLN A 1 762 ? -10.823 7.074 -0.220 1.00 94.00 762 GLN A O 1
ATOM 6088 N N . VAL A 1 763 ? -9.465 5.647 -1.328 1.00 92.62 763 VAL A N 1
ATOM 6089 C CA . VAL A 1 763 ? -8.179 6.212 -0.902 1.00 92.62 763 VAL A CA 1
ATOM 6090 C C . VAL A 1 763 ? -7.809 7.431 -1.749 1.00 92.62 763 VAL A C 1
ATOM 6092 O O . VAL A 1 763 ? -7.956 7.404 -2.974 1.00 92.62 763 VAL A O 1
ATOM 6095 N N . TYR A 1 764 ? -7.290 8.459 -1.078 1.00 92.75 764 TYR A N 1
ATOM 6096 C CA . TYR A 1 764 ? -6.651 9.644 -1.643 1.00 92.75 764 TYR A CA 1
ATOM 6097 C C . TYR A 1 764 ? -5.322 9.926 -0.926 1.00 92.75 764 TYR A C 1
ATOM 6099 O O . TYR A 1 764 ? -5.232 9.778 0.295 1.00 92.75 764 TYR A O 1
ATOM 6107 N N . ASN A 1 765 ? -4.326 10.392 -1.683 1.00 91.38 765 ASN A N 1
ATOM 6108 C CA . ASN A 1 765 ? -3.002 10.753 -1.175 1.00 91.38 765 ASN A CA 1
ATOM 6109 C C . ASN A 1 765 ? -2.954 12.255 -0.870 1.00 91.38 765 ASN A C 1
ATOM 6111 O O . ASN A 1 765 ? -3.257 13.078 -1.737 1.00 91.38 765 ASN A O 1
ATOM 6115 N N . VAL A 1 766 ? -2.602 12.604 0.370 1.00 91.50 766 VAL A N 1
ATOM 6116 C CA . VAL A 1 766 ? -2.718 13.969 0.899 1.00 91.50 766 VAL A CA 1
ATOM 6117 C C . VAL A 1 766 ? -1.387 14.456 1.462 1.00 91.50 766 VAL A C 1
ATOM 6119 O O . VAL A 1 766 ? -0.803 13.839 2.351 1.00 91.50 766 VAL A O 1
ATOM 6122 N N . PHE A 1 767 ? -0.933 15.603 0.976 1.00 89.62 767 PHE A N 1
ATOM 6123 C CA . PHE A 1 767 ? 0.286 16.280 1.398 1.00 89.62 767 PHE A CA 1
ATOM 6124 C C . PHE A 1 767 ? -0.062 17.546 2.184 1.00 89.62 767 PHE A C 1
ATOM 6126 O O . PHE A 1 767 ? -0.993 18.277 1.833 1.00 89.62 767 PHE A O 1
ATOM 6133 N N . ILE A 1 768 ? 0.659 17.774 3.284 1.00 89.75 768 ILE A N 1
ATOM 6134 C CA . ILE A 1 768 ? 0.386 18.853 4.247 1.00 89.75 768 ILE A CA 1
ATOM 6135 C C . ILE A 1 768 ? 1.723 19.476 4.675 1.00 89.75 768 ILE A C 1
ATOM 6137 O O . ILE A 1 768 ? 2.316 20.244 3.923 1.00 89.75 768 ILE A O 1
ATOM 6141 N N . ASP A 1 769 ? 2.243 19.112 5.848 1.00 86.81 769 ASP A N 1
ATOM 6142 C CA . ASP A 1 769 ? 3.498 19.643 6.400 1.00 86.81 769 ASP A CA 1
ATOM 6143 C C . ASP A 1 769 ? 4.755 18.952 5.847 1.00 86.81 769 ASP A C 1
ATOM 6145 O O . ASP A 1 769 ? 5.867 19.404 6.105 1.00 86.81 769 ASP A O 1
ATOM 6149 N N . ASN A 1 770 ? 4.572 17.886 5.064 1.00 84.31 770 ASN A N 1
ATOM 6150 C CA . ASN A 1 770 ? 5.596 17.167 4.313 1.00 84.31 770 ASN A CA 1
ATOM 6151 C C . ASN A 1 770 ? 5.142 17.047 2.846 1.00 84.31 770 ASN A C 1
ATOM 6153 O O . ASN A 1 770 ? 3.976 16.728 2.596 1.00 84.31 770 ASN A O 1
ATOM 6157 N N . LEU A 1 771 ? 6.065 17.279 1.905 1.00 79.88 771 LEU A N 1
ATOM 6158 C CA . LEU A 1 771 ? 5.873 17.091 0.456 1.00 79.88 771 LEU A CA 1
ATOM 6159 C C . LEU A 1 771 ? 6.741 15.961 -0.132 1.00 79.88 771 LEU A C 1
ATOM 6161 O O . LEU A 1 771 ? 6.842 15.845 -1.349 1.00 79.88 771 LEU A O 1
ATOM 6165 N N . ASP A 1 772 ? 7.400 15.147 0.696 1.00 83.31 772 ASP A N 1
ATOM 6166 C CA . ASP A 1 772 ? 8.072 13.940 0.211 1.00 83.31 772 ASP A CA 1
ATOM 6167 C C . ASP A 1 772 ? 7.024 12.985 -0.374 1.00 83.31 772 ASP A C 1
ATOM 6169 O O . ASP A 1 772 ? 6.210 12.420 0.357 1.00 83.31 772 ASP A O 1
ATOM 6173 N N . GLU A 1 773 ? 7.031 12.827 -1.698 1.00 82.19 773 GLU A N 1
ATOM 6174 C CA . GLU A 1 773 ? 6.025 12.067 -2.448 1.00 82.19 773 GLU A CA 1
ATOM 6175 C C . GLU A 1 773 ? 5.983 10.582 -2.050 1.00 82.19 773 GLU A C 1
ATOM 6177 O O . GLU A 1 773 ? 4.969 9.924 -2.257 1.00 82.19 773 GLU A O 1
ATOM 6182 N N . ARG A 1 774 ? 7.037 10.070 -1.399 1.00 82.75 774 ARG A N 1
ATOM 6183 C CA . ARG A 1 774 ? 7.100 8.710 -0.833 1.00 82.75 774 ARG A CA 1
ATOM 6184 C C . ARG A 1 774 ? 6.296 8.557 0.465 1.00 82.75 774 ARG A C 1
ATOM 6186 O O . ARG A 1 774 ? 6.112 7.444 0.947 1.00 82.75 774 ARG A O 1
ATOM 6193 N N . LEU A 1 775 ? 5.866 9.668 1.070 1.00 87.12 775 LEU A N 1
ATOM 6194 C CA . LEU A 1 775 ? 5.206 9.733 2.379 1.00 87.12 775 LEU A CA 1
ATOM 6195 C C . LEU A 1 775 ? 3.901 10.567 2.352 1.00 87.12 775 LEU A C 1
ATOM 6197 O O . LEU A 1 775 ? 3.754 11.501 3.152 1.00 87.12 775 LEU A O 1
ATOM 6201 N N . PRO A 1 776 ? 2.933 10.251 1.465 1.00 90.31 776 PRO A N 1
ATOM 6202 C CA . PRO A 1 776 ? 1.601 10.843 1.514 1.00 90.31 776 PRO A CA 1
ATOM 6203 C C . PRO A 1 776 ? 0.858 10.415 2.783 1.00 90.31 776 PRO A C 1
ATOM 6205 O O . PRO A 1 776 ? 1.010 9.296 3.274 1.00 90.31 776 PRO A O 1
ATOM 6208 N N . ARG A 1 777 ? -0.035 11.275 3.278 1.00 92.50 777 ARG A N 1
ATOM 6209 C CA . ARG A 1 777 ? -1.042 10.879 4.266 1.00 92.50 777 ARG A CA 1
ATOM 6210 C C . ARG A 1 777 ? -2.206 10.212 3.534 1.00 92.50 777 ARG A C 1
ATOM 6212 O O . ARG A 1 777 ? -2.776 10.790 2.610 1.00 92.50 777 ARG A O 1
ATOM 6219 N N . ILE A 1 778 ? -2.562 9.002 3.954 1.00 93.81 778 ILE A N 1
ATOM 6220 C CA . ILE A 1 778 ? -3.638 8.206 3.359 1.00 93.81 778 ILE A CA 1
ATOM 6221 C C . ILE A 1 778 ? -4.984 8.647 3.941 1.00 93.81 778 ILE A C 1
ATOM 6223 O O . ILE A 1 778 ? -5.279 8.399 5.110 1.00 93.81 778 ILE A O 1
ATOM 6227 N N . ALA A 1 779 ? -5.819 9.292 3.126 1.00 96.19 779 ALA A N 1
ATOM 6228 C CA . ALA A 1 779 ? -7.143 9.770 3.519 1.00 96.19 779 ALA A CA 1
ATOM 6229 C C . ALA A 1 779 ? -8.265 8.977 2.831 1.00 96.19 779 ALA A C 1
ATOM 6231 O O . ALA A 1 779 ? -8.216 8.707 1.632 1.00 96.19 779 ALA A O 1
ATOM 6232 N N . LEU A 1 780 ? -9.309 8.636 3.590 1.00 97.19 780 LEU A N 1
ATOM 6233 C CA . LEU A 1 780 ? -10.477 7.902 3.110 1.00 97.19 780 LEU A CA 1
ATOM 6234 C C . LEU A 1 780 ? -11.665 8.849 2.896 1.00 97.19 780 LEU A C 1
ATOM 6236 O O . LEU A 1 780 ? -12.174 9.469 3.837 1.00 97.19 780 LEU A O 1
ATOM 6240 N N . PHE A 1 781 ? -12.131 8.921 1.650 1.00 97.62 781 PHE A N 1
ATOM 6241 C CA . PHE A 1 781 ? -13.290 9.704 1.214 1.00 97.62 781 PHE A CA 1
ATOM 6242 C C . PHE A 1 781 ? -14.418 8.785 0.740 1.00 97.62 781 PHE A C 1
ATOM 6244 O O . PHE A 1 781 ? -14.186 7.706 0.207 1.00 97.62 781 PHE A O 1
ATOM 6251 N N . SER A 1 782 ? -15.664 9.212 0.906 1.00 97.75 782 SER A N 1
ATOM 6252 C CA . SER A 1 782 ? -16.848 8.431 0.517 1.00 97.75 782 SER A CA 1
ATOM 6253 C C . SER A 1 782 ? -17.118 8.442 -0.998 1.00 97.75 782 SER A C 1
ATOM 6255 O O . SER A 1 782 ? -17.240 9.501 -1.612 1.00 97.75 782 SER A O 1
ATOM 6257 N N . THR A 1 783 ? -17.296 7.270 -1.619 1.00 95.31 783 THR A N 1
ATOM 6258 C CA . THR A 1 783 ? -17.578 7.145 -3.072 1.00 95.31 783 THR A CA 1
ATOM 6259 C C . THR A 1 783 ? -19.024 7.492 -3.441 1.00 95.31 783 THR A C 1
ATOM 6261 O O . THR A 1 783 ? -19.329 7.868 -4.579 1.00 95.31 783 THR A O 1
ATOM 6264 N N . ARG A 1 784 ? -19.932 7.382 -2.468 1.00 96.31 784 ARG A N 1
ATOM 6265 C CA . ARG A 1 784 ? -21.375 7.647 -2.555 1.00 96.31 784 ARG A CA 1
ATOM 6266 C C . ARG A 1 784 ? -21.906 8.120 -1.200 1.00 96.31 784 ARG A C 1
ATOM 6268 O O . ARG A 1 784 ? -21.167 8.137 -0.225 1.00 96.31 784 ARG A O 1
ATOM 6275 N N . SER A 1 785 ? -23.190 8.472 -1.124 1.00 97.69 785 SER A N 1
ATOM 6276 C CA . SER A 1 785 ? -23.845 8.630 0.181 1.00 97.69 785 SER A CA 1
ATOM 6277 C C . SER A 1 785 ? -23.846 7.306 0.951 1.00 97.69 785 SER A C 1
ATOM 6279 O O . SER A 1 785 ? -24.096 6.242 0.372 1.00 97.69 785 SER A O 1
ATOM 6281 N N . ILE A 1 786 ? -23.593 7.397 2.255 1.00 98.44 786 ILE A N 1
ATOM 6282 C CA . ILE A 1 786 ? -23.516 6.285 3.208 1.00 98.44 786 ILE A CA 1
ATOM 6283 C C . ILE A 1 786 ? -24.609 6.493 4.257 1.00 98.44 786 ILE A C 1
ATOM 6285 O O . ILE A 1 786 ? -24.789 7.601 4.770 1.00 98.44 786 ILE A O 1
ATOM 6289 N N . ARG A 1 787 ? -25.377 5.444 4.558 1.00 98.00 787 ARG A N 1
ATOM 6290 C CA . ARG A 1 787 ? -26.498 5.502 5.508 1.00 98.00 787 ARG A CA 1
ATOM 6291 C C . ARG A 1 787 ? -26.019 5.327 6.952 1.00 98.00 787 ARG A C 1
ATOM 6293 O O . ARG A 1 787 ? -25.006 4.685 7.215 1.00 98.00 787 ARG A O 1
ATOM 6300 N N . ALA A 1 788 ? -26.792 5.846 7.905 1.00 97.75 788 ALA A N 1
ATOM 6301 C CA . ALA A 1 788 ? -26.598 5.508 9.313 1.00 97.75 788 ALA A CA 1
ATOM 6302 C C . ALA A 1 788 ? -26.755 3.987 9.520 1.00 97.75 788 ALA A C 1
ATOM 6304 O O . ALA A 1 788 ? -27.666 3.369 8.968 1.00 97.75 788 ALA A O 1
ATOM 6305 N N . GLY A 1 789 ? -25.850 3.389 10.293 1.00 96.25 789 GLY A N 1
ATOM 6306 C CA . GLY A 1 789 ? -25.746 1.947 10.520 1.00 96.25 789 GLY A CA 1
ATOM 6307 C C . GLY A 1 789 ? -24.957 1.168 9.457 1.00 96.25 789 GLY A C 1
ATOM 6308 O O . GLY A 1 789 ? -24.675 -0.008 9.687 1.00 96.25 789 GLY A O 1
ATOM 6309 N N . GLU A 1 790 ? -24.582 1.786 8.333 1.00 97.75 790 GLU A N 1
ATOM 6310 C CA . GLU A 1 790 ? -23.878 1.133 7.220 1.00 97.75 790 GLU A CA 1
ATOM 6311 C C . GLU A 1 790 ? -22.379 0.936 7.520 1.00 97.75 790 GLU A C 1
ATOM 6313 O O . GLU A 1 790 ? -21.708 1.851 8.006 1.00 97.75 790 GLU A O 1
ATOM 6318 N N . GLU A 1 791 ? -21.848 -0.258 7.229 1.00 98.19 791 GLU A N 1
ATOM 6319 C CA . GLU A 1 791 ? -20.421 -0.572 7.384 1.00 98.19 791 GLU A CA 1
ATOM 6320 C C . GLU A 1 791 ? -19.569 0.230 6.392 1.00 98.19 791 GLU A C 1
ATOM 6322 O O . GLU A 1 791 ? -19.878 0.308 5.204 1.00 98.19 791 GLU A O 1
ATOM 6327 N N . LEU A 1 792 ? -18.478 0.808 6.884 1.00 98.62 792 LEU A N 1
ATOM 6328 C CA . LEU A 1 792 ? -17.461 1.498 6.105 1.00 98.62 792 LEU A CA 1
ATOM 6329 C C . LEU A 1 792 ? -16.438 0.482 5.589 1.00 98.62 792 LEU A C 1
ATOM 6331 O O . LEU A 1 792 ? -15.905 -0.309 6.367 1.00 98.62 792 LEU A O 1
ATOM 6335 N N . THR A 1 793 ? -16.165 0.504 4.283 1.00 97.56 793 THR A N 1
ATOM 6336 C CA . THR A 1 793 ? -15.265 -0.451 3.618 1.00 97.56 793 THR A CA 1
ATOM 6337 C C . THR A 1 793 ? -14.535 0.165 2.424 1.00 97.56 793 THR A C 1
ATOM 6339 O O . THR A 1 793 ? -15.115 0.968 1.690 1.00 97.56 793 THR A O 1
ATOM 6342 N N . PHE A 1 794 ? -13.285 -0.251 2.199 1.00 94.88 794 PHE A N 1
ATOM 6343 C CA . PHE A 1 794 ? -12.483 0.106 1.018 1.00 94.88 794 PHE A CA 1
ATOM 6344 C C . PHE A 1 794 ? -11.960 -1.147 0.289 1.00 94.88 794 PHE A C 1
ATOM 6346 O O . PHE A 1 794 ? -12.120 -2.281 0.761 1.00 94.88 794 PHE A O 1
ATOM 6353 N N . ASP A 1 795 ? -11.360 -0.967 -0.887 1.00 90.62 795 ASP A N 1
ATOM 6354 C CA . ASP A 1 795 ? -10.686 -2.061 -1.586 1.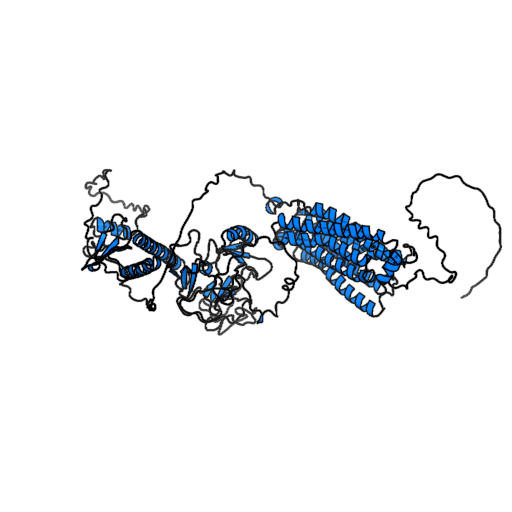00 90.62 795 ASP A CA 1
ATOM 6355 C C . ASP A 1 795 ? -9.230 -2.207 -1.115 1.00 90.62 795 ASP A C 1
ATOM 6357 O O . ASP A 1 795 ? -8.420 -1.320 -1.357 1.00 90.62 795 ASP A O 1
ATOM 6361 N N . TYR A 1 796 ? -8.876 -3.347 -0.508 1.00 86.38 796 TYR A N 1
ATOM 6362 C CA . TYR A 1 796 ? -7.494 -3.665 -0.114 1.00 86.38 796 TYR A CA 1
ATOM 6363 C C . TYR A 1 796 ? -6.567 -3.903 -1.323 1.00 86.38 796 TYR A C 1
ATOM 6365 O O . TYR A 1 796 ? -5.355 -3.947 -1.159 1.00 86.38 796 TYR A O 1
ATOM 6373 N N . LYS A 1 797 ? -7.117 -4.067 -2.536 1.00 74.81 797 LYS A N 1
ATOM 6374 C CA . LYS A 1 797 ? -6.359 -4.075 -3.801 1.00 74.81 797 LYS A CA 1
ATOM 6375 C C . LYS A 1 797 ? -6.407 -2.738 -4.549 1.00 74.81 797 LYS A C 1
ATOM 6377 O O . LYS A 1 797 ? -5.923 -2.681 -5.674 1.00 74.81 797 LYS A O 1
ATOM 6382 N N . MET A 1 798 ? -7.030 -1.712 -3.955 1.00 70.44 798 MET A N 1
ATOM 6383 C CA . MET A 1 798 ? -7.047 -0.318 -4.421 1.00 70.44 798 MET A CA 1
ATOM 6384 C C . MET A 1 798 ? -7.329 -0.146 -5.928 1.00 70.44 798 MET A C 1
ATOM 6386 O O . MET A 1 798 ? -6.760 0.727 -6.579 1.00 70.44 798 MET A O 1
ATOM 6390 N N . GLN A 1 799 ? -8.209 -0.979 -6.503 1.00 54.75 799 GLN A N 1
ATOM 6391 C CA . GLN A 1 799 ? -8.442 -0.983 -7.949 1.00 54.75 799 GLN A CA 1
ATOM 6392 C C . GLN A 1 799 ? -9.129 0.315 -8.400 1.00 54.75 799 GLN A C 1
ATOM 6394 O O . GLN A 1 799 ? -10.297 0.545 -8.095 1.00 54.75 799 GLN A O 1
ATOM 6399 N N . ILE A 1 800 ? -8.401 1.145 -9.151 1.00 49.62 800 ILE A N 1
ATOM 6400 C CA . ILE A 1 800 ? -8.942 2.330 -9.829 1.00 49.62 800 ILE A CA 1
ATOM 6401 C C . ILE A 1 800 ? -9.834 1.868 -10.993 1.00 49.62 800 ILE A C 1
ATOM 6403 O O . ILE A 1 800 ? -9.474 0.942 -11.725 1.00 49.62 800 ILE A O 1
ATOM 6407 N N . ASP A 1 801 ? -11.000 2.499 -11.159 1.00 40.25 801 ASP A N 1
ATOM 6408 C CA . ASP A 1 801 ? -11.982 2.119 -12.181 1.00 40.25 801 ASP A CA 1
ATOM 6409 C C . ASP A 1 801 ? -11.393 2.217 -13.608 1.00 40.25 801 ASP A C 1
ATOM 6411 O O . ASP A 1 801 ? -10.831 3.253 -13.980 1.00 40.25 801 ASP A O 1
ATOM 6415 N N . PRO A 1 802 ? -11.556 1.185 -14.462 1.00 35.62 802 PRO A N 1
ATOM 6416 C CA . PRO A 1 802 ? -10.858 1.096 -15.747 1.00 35.62 802 PRO A CA 1
ATOM 6417 C C . PRO A 1 802 ? -11.304 2.134 -16.790 1.00 35.62 802 PRO A C 1
ATOM 6419 O O . PRO A 1 802 ? -10.657 2.262 -17.826 1.00 35.62 802 PRO A O 1
ATOM 6422 N N . VAL A 1 803 ? -12.377 2.888 -16.525 1.00 41.25 803 VAL A N 1
ATOM 6423 C CA . VAL A 1 803 ? -12.881 3.966 -17.396 1.00 41.25 803 VAL A CA 1
ATOM 6424 C C . VAL A 1 803 ? -11.925 5.167 -17.435 1.00 41.25 803 VAL A C 1
ATOM 6426 O O . VAL A 1 803 ? -11.861 5.853 -18.449 1.00 41.25 803 VAL A O 1
ATOM 6429 N N . ASP A 1 804 ? -11.143 5.388 -16.373 1.00 43.19 804 ASP A N 1
ATOM 6430 C CA . ASP A 1 804 ? -10.112 6.435 -16.312 1.00 43.19 804 ASP A CA 1
ATOM 6431 C C . ASP A 1 804 ? -8.679 5.877 -16.496 1.00 43.19 804 ASP A C 1
ATOM 6433 O O . ASP A 1 804 ? -7.707 6.625 -16.436 1.00 43.19 804 ASP A O 1
ATOM 6437 N N . ALA A 1 805 ? -8.523 4.576 -16.783 1.00 40.72 805 ALA A N 1
ATOM 6438 C CA . ALA A 1 805 ? -7.226 3.890 -16.901 1.00 40.72 805 ALA A CA 1
ATOM 6439 C C . ALA A 1 805 ? -6.572 3.970 -18.302 1.00 40.72 805 ALA A C 1
ATOM 6441 O O . ALA A 1 805 ? -5.729 3.138 -18.648 1.00 40.72 805 ALA A O 1
ATOM 6442 N N . GLU A 1 806 ? -6.982 4.927 -19.137 1.00 32.75 806 GLU A N 1
ATOM 6443 C CA . GLU A 1 806 ? -6.454 5.111 -20.499 1.00 32.75 806 GLU A CA 1
ATOM 6444 C C . GLU A 1 806 ? -5.208 6.023 -20.532 1.00 32.75 806 GLU A C 1
ATOM 6446 O O . GLU A 1 806 ? -4.440 5.987 -21.488 1.00 32.75 806 GLU A O 1
ATOM 6451 N N . SER A 1 807 ? -4.964 6.810 -19.475 1.00 33.66 807 SER A N 1
ATOM 6452 C CA . SER A 1 807 ? -3.872 7.798 -19.391 1.00 33.66 807 SER A CA 1
ATOM 6453 C C . SER A 1 807 ? -2.588 7.311 -18.698 1.00 33.66 807 SER A C 1
ATOM 6455 O O . SER A 1 807 ? -1.613 8.057 -18.650 1.00 33.66 807 SER A O 1
ATOM 6457 N N . THR A 1 808 ? -2.547 6.073 -18.192 1.00 34.84 808 THR A N 1
ATOM 6458 C CA . THR A 1 808 ? -1.396 5.493 -17.458 1.00 34.84 808 THR A CA 1
ATOM 6459 C C . THR A 1 808 ? -0.937 4.130 -18.007 1.00 34.84 808 THR A C 1
ATOM 6461 O O . THR A 1 808 ? -0.373 3.310 -17.287 1.00 34.84 808 THR A O 1
ATOM 6464 N N . ARG A 1 809 ? -1.143 3.852 -19.307 1.00 32.69 809 ARG A N 1
ATOM 6465 C CA . ARG A 1 809 ? -0.759 2.567 -19.939 1.00 32.69 809 ARG A CA 1
ATOM 6466 C C . ARG A 1 809 ? 0.708 2.450 -20.379 1.00 32.69 809 ARG A C 1
ATOM 6468 O O . ARG A 1 809 ? 0.997 2.148 -21.533 1.00 32.69 809 ARG A O 1
ATOM 6475 N N . MET A 1 810 ? 1.606 2.569 -19.408 1.00 31.69 810 MET A N 1
ATOM 6476 C CA . MET A 1 810 ? 2.870 1.821 -19.297 1.00 31.69 810 MET A CA 1
ATOM 6477 C C . MET A 1 810 ? 2.992 1.547 -17.784 1.00 31.69 810 MET A C 1
ATOM 6479 O O . MET A 1 810 ? 3.031 2.498 -17.018 1.00 31.69 810 MET A O 1
ATOM 6483 N N . ASP A 1 811 ? 2.819 0.334 -17.239 1.00 31.41 811 ASP A N 1
ATOM 6484 C CA . ASP A 1 811 ? 3.557 -0.900 -17.567 1.00 31.41 811 ASP A CA 1
ATOM 6485 C C . ASP A 1 811 ? 2.753 -2.225 -17.422 1.00 31.41 811 ASP A C 1
ATOM 6487 O O . ASP A 1 811 ? 3.320 -3.314 -17.330 1.00 31.41 811 ASP A O 1
ATOM 6491 N N . SER A 1 812 ? 1.417 -2.199 -17.399 1.00 31.41 812 SER A N 1
ATOM 6492 C CA . SER A 1 812 ? 0.596 -3.380 -17.040 1.00 31.41 812 SER A CA 1
ATOM 6493 C C . SER A 1 812 ? 0.526 -4.526 -18.080 1.00 31.41 812 SER A C 1
ATOM 6495 O O . SER A 1 812 ? 0.003 -5.606 -17.782 1.00 31.41 812 SER A O 1
ATOM 6497 N N . ASN A 1 813 ? 1.099 -4.359 -19.277 1.00 27.80 813 ASN A N 1
ATOM 6498 C CA . ASN A 1 813 ? 0.949 -5.265 -20.429 1.00 27.80 813 ASN A CA 1
ATOM 6499 C C . ASN A 1 813 ? 1.909 -6.484 -20.463 1.00 27.80 813 ASN A C 1
ATOM 6501 O O . ASN A 1 813 ? 2.422 -6.850 -21.519 1.00 27.80 813 ASN A O 1
ATOM 6505 N N . PHE A 1 814 ? 2.116 -7.173 -19.332 1.00 27.97 814 PHE A N 1
ATOM 6506 C CA . PHE A 1 814 ? 2.798 -8.488 -19.319 1.00 27.97 814 PHE A CA 1
ATOM 6507 C C . PHE A 1 814 ? 2.035 -9.618 -18.596 1.00 27.97 814 PHE A C 1
ATOM 6509 O O . PHE A 1 814 ? 2.479 -10.763 -18.578 1.00 27.97 814 PHE A O 1
ATOM 6516 N N . SER A 1 815 ? 0.844 -9.353 -18.048 1.00 28.53 815 SER A N 1
ATOM 6517 C CA . SER A 1 815 ? 0.052 -10.364 -17.316 1.00 28.53 815 SER A CA 1
ATOM 6518 C C . SER A 1 815 ? -0.917 -11.183 -18.192 1.00 28.53 815 SER A C 1
ATOM 6520 O O . SER A 1 815 ? -1.992 -11.560 -17.728 1.00 28.53 815 SER A O 1
ATOM 6522 N N . LEU A 1 816 ? -0.558 -11.483 -19.450 1.00 32.47 816 LEU A N 1
ATOM 6523 C CA . LEU A 1 816 ? -1.359 -12.362 -20.322 1.00 32.47 816 LEU A CA 1
ATOM 6524 C C . LEU A 1 816 ? -0.530 -13.233 -21.292 1.00 32.47 816 LEU A C 1
ATOM 6526 O O . LEU A 1 816 ? -0.842 -13.345 -22.474 1.00 32.47 816 LEU A O 1
ATOM 6530 N N . ALA A 1 817 ? 0.504 -13.904 -20.778 1.00 25.88 817 ALA A N 1
ATOM 6531 C CA . ALA A 1 817 ? 1.162 -15.022 -21.460 1.00 25.88 817 ALA A CA 1
ATOM 6532 C C . ALA A 1 817 ? 1.060 -16.290 -20.594 1.00 25.88 817 ALA A C 1
ATOM 6534 O O . ALA A 1 817 ? 1.548 -16.330 -19.463 1.00 25.88 817 ALA A O 1
ATOM 6535 N N . GLY A 1 818 ? 0.382 -17.324 -21.098 1.00 33.66 818 GLY A N 1
ATOM 6536 C CA . GLY A 1 818 ? 0.085 -18.534 -20.330 1.00 33.66 818 GLY A CA 1
ATOM 6537 C C . GLY A 1 818 ? 1.289 -19.465 -20.178 1.00 33.66 818 GLY A C 1
ATOM 6538 O O . GLY A 1 818 ? 1.616 -20.198 -21.106 1.00 33.66 818 GLY A O 1
ATOM 6539 N N . LEU A 1 819 ? 1.889 -19.504 -18.984 1.00 27.92 819 LEU A N 1
ATOM 6540 C CA . LEU A 1 819 ? 2.852 -20.534 -18.576 1.00 27.92 819 LEU A CA 1
ATOM 6541 C C . LEU A 1 819 ? 2.369 -21.244 -17.294 1.00 27.92 819 LEU A C 1
ATOM 6543 O O . LEU A 1 819 ? 2.000 -20.569 -16.327 1.00 27.92 819 LEU A O 1
ATOM 6547 N N . PRO A 1 820 ? 2.366 -22.593 -17.246 1.00 30.58 820 PRO A N 1
ATOM 6548 C CA . PRO A 1 820 ? 1.847 -23.353 -16.111 1.00 30.58 820 PRO A CA 1
ATOM 6549 C C . PRO A 1 820 ? 2.831 -23.329 -14.931 1.00 30.58 820 PRO A C 1
ATOM 6551 O O . PRO A 1 820 ? 3.668 -24.215 -14.764 1.00 30.58 820 PRO A O 1
ATOM 6554 N N . SER A 1 821 ? 2.728 -22.304 -14.086 1.00 28.66 821 SER A N 1
ATOM 6555 C CA . SER A 1 821 ? 3.525 -22.209 -12.861 1.00 28.66 821 SER A CA 1
ATOM 6556 C C . SER A 1 821 ? 3.065 -23.233 -11.813 1.00 28.66 821 SER A C 1
ATOM 6558 O O . SER A 1 821 ? 1.928 -23.218 -11.341 1.00 28.66 821 SER A O 1
ATOM 6560 N N . SER A 1 822 ? 3.970 -24.134 -11.416 1.00 31.06 822 SER A N 1
ATOM 6561 C CA . SER A 1 822 ? 3.723 -25.090 -10.330 1.00 31.06 822 SER A CA 1
ATOM 6562 C C . SER A 1 822 ? 3.475 -24.341 -9.008 1.00 31.06 822 SER A C 1
ATOM 6564 O O . SER A 1 822 ? 4.290 -23.486 -8.643 1.00 31.06 822 SER A O 1
ATOM 6566 N N . PRO A 1 823 ? 2.395 -24.631 -8.261 1.00 34.62 823 PRO A N 1
ATOM 6567 C CA . PRO A 1 823 ? 1.907 -23.711 -7.241 1.00 34.62 823 PRO A CA 1
ATOM 6568 C C . PRO A 1 823 ? 2.738 -23.734 -5.949 1.00 34.62 823 PRO A C 1
ATOM 6570 O O . PRO A 1 823 ? 2.590 -24.629 -5.114 1.00 34.62 823 PRO A O 1
ATOM 6573 N N . LYS A 1 824 ? 3.492 -22.655 -5.687 1.00 39.22 824 LYS A N 1
ATOM 6574 C CA . LYS A 1 824 ? 3.680 -22.204 -4.296 1.00 39.22 824 LYS A CA 1
ATOM 6575 C C . LYS A 1 824 ? 2.278 -21.885 -3.753 1.00 39.22 824 LYS A C 1
ATOM 6577 O O . LYS A 1 824 ? 1.589 -21.036 -4.319 1.00 39.22 824 LYS A O 1
ATOM 6582 N N . LYS A 1 825 ? 1.828 -22.569 -2.692 1.00 37.00 825 LYS A N 1
ATOM 6583 C CA . LYS A 1 825 ? 0.527 -22.301 -2.048 1.00 37.00 825 LYS A CA 1
ATOM 6584 C C . LYS A 1 825 ? 0.528 -20.903 -1.409 1.00 37.00 825 LYS A C 1
ATOM 6586 O O . LYS A 1 825 ? 0.801 -20.777 -0.220 1.00 37.00 825 LYS A O 1
ATOM 6591 N N . ARG A 1 826 ? 0.176 -19.862 -2.175 1.00 49.06 826 ARG A N 1
ATOM 6592 C CA . ARG A 1 826 ? -0.358 -18.620 -1.592 1.00 49.06 826 ARG A CA 1
ATOM 6593 C C . ARG A 1 826 ? -1.593 -18.993 -0.772 1.00 49.06 826 ARG A C 1
ATOM 6595 O O . ARG A 1 826 ? -2.459 -19.718 -1.273 1.00 49.06 826 ARG A O 1
ATOM 6602 N N . ILE A 1 827 ? -1.662 -18.537 0.475 1.00 55.50 827 ILE A N 1
ATOM 6603 C CA . ILE A 1 827 ? -2.817 -18.769 1.345 1.00 55.50 827 ILE A CA 1
ATOM 6604 C C . ILE A 1 827 ? -3.950 -17.879 0.828 1.00 55.50 827 ILE A C 1
ATOM 6606 O O . ILE A 1 827 ? -3.998 -16.688 1.110 1.00 55.50 827 ILE A O 1
ATOM 6610 N N . ARG A 1 828 ? -4.840 -18.448 0.009 1.00 66.81 828 ARG A N 1
ATOM 6611 C CA . ARG A 1 828 ? -5.991 -17.725 -0.549 1.00 66.81 828 ARG A CA 1
ATOM 6612 C C . ARG A 1 828 ? -7.012 -17.447 0.552 1.00 66.81 828 ARG A C 1
ATOM 6614 O O . ARG A 1 828 ? -7.835 -18.308 0.859 1.00 66.81 828 ARG A O 1
ATOM 6621 N N . VAL A 1 829 ? -6.962 -16.253 1.135 1.00 78.12 829 VAL A N 1
ATOM 6622 C CA . VAL A 1 829 ? -7.934 -15.813 2.143 1.00 78.12 829 VAL A CA 1
ATOM 6623 C C . VAL A 1 829 ? -9.278 -15.529 1.461 1.00 78.12 829 VAL A C 1
ATOM 6625 O O . VAL A 1 829 ? -9.352 -14.756 0.505 1.00 78.12 829 VAL A O 1
ATOM 6628 N N . GLU A 1 830 ? -10.345 -16.180 1.925 1.00 86.94 830 GLU A N 1
ATOM 6629 C CA . GLU A 1 830 ? -11.704 -16.066 1.376 1.00 86.94 830 GLU A CA 1
ATOM 6630 C C . GLU A 1 830 ? -12.307 -14.673 1.629 1.00 86.94 830 GLU A C 1
ATOM 6632 O O . GLU A 1 830 ? -12.397 -14.221 2.771 1.00 86.94 830 GLU A O 1
ATOM 6637 N N . CYS A 1 831 ? -12.777 -13.992 0.578 1.00 89.94 831 CYS A N 1
ATOM 6638 C CA . CYS A 1 831 ? -13.402 -12.678 0.719 1.00 89.94 831 CYS A CA 1
ATOM 6639 C C . CYS A 1 831 ? -14.867 -12.792 1.156 1.00 89.94 831 CYS A C 1
ATOM 6641 O O . CYS A 1 831 ? -15.754 -13.139 0.374 1.00 89.94 831 CYS A O 1
ATOM 6643 N N . ARG A 1 832 ? -15.129 -12.412 2.410 1.00 92.31 832 ARG A N 1
ATOM 6644 C CA . ARG A 1 832 ? -16.458 -12.437 3.044 1.00 92.31 832 ARG A CA 1
ATOM 6645 C C . ARG A 1 832 ? -17.177 -11.082 3.022 1.00 92.31 832 ARG A C 1
ATOM 6647 O O . ARG A 1 832 ? -17.987 -10.804 3.899 1.00 92.31 832 ARG A O 1
ATOM 6654 N N . CYS A 1 833 ? -16.899 -10.221 2.039 1.00 92.06 833 CYS A N 1
ATOM 6655 C CA . CYS A 1 833 ? -17.519 -8.888 1.961 1.00 92.06 833 CYS A CA 1
ATOM 6656 C C . CYS A 1 833 ? -19.036 -8.899 1.693 1.00 92.06 833 CYS A C 1
ATOM 6658 O O . CYS A 1 833 ? -19.708 -7.921 1.991 1.00 92.06 833 CYS A O 1
ATOM 6660 N N . GLY A 1 834 ? -19.582 -9.987 1.136 1.00 90.25 834 GLY A N 1
ATOM 6661 C CA . GLY A 1 834 ? -21.018 -10.122 0.862 1.00 90.25 834 GLY A CA 1
ATOM 6662 C C . GLY A 1 834 ? -21.540 -9.366 -0.369 1.00 90.25 834 GLY A C 1
ATOM 6663 O O . GLY A 1 834 ? -22.731 -9.444 -0.632 1.00 90.25 834 GLY A O 1
ATOM 6664 N N . SER A 1 835 ? -20.685 -8.674 -1.135 1.00 91.62 835 SER A N 1
ATOM 6665 C CA . SER A 1 835 ? -21.079 -8.039 -2.406 1.00 91.62 835 SER A CA 1
ATOM 6666 C C . SER A 1 835 ? -21.400 -9.088 -3.478 1.00 91.62 835 SER A C 1
ATOM 6668 O O . SER A 1 835 ? -20.659 -10.063 -3.626 1.00 91.62 835 SER A O 1
ATOM 6670 N N . ASP A 1 836 ? -22.427 -8.852 -4.295 1.00 90.00 836 ASP A N 1
ATOM 6671 C CA . ASP A 1 836 ? -22.773 -9.713 -5.439 1.00 90.00 836 ASP A CA 1
ATOM 6672 C C . ASP A 1 836 ? -21.612 -9.817 -6.447 1.00 90.00 836 ASP A C 1
ATOM 6674 O O . ASP A 1 836 ? -21.321 -10.885 -6.986 1.00 90.00 836 ASP A O 1
ATOM 6678 N N . THR A 1 837 ? -20.860 -8.723 -6.607 1.00 89.69 837 THR A N 1
ATOM 6679 C CA . THR A 1 837 ? -19.638 -8.612 -7.424 1.00 89.69 837 THR A CA 1
ATOM 6680 C C . THR A 1 837 ? -18.361 -9.118 -6.723 1.00 89.69 837 THR A C 1
ATOM 6682 O O . THR A 1 837 ? -17.248 -8.808 -7.146 1.00 89.69 837 THR A O 1
ATOM 6685 N N . CYS A 1 838 ? -18.474 -9.876 -5.625 1.00 90.50 838 CYS A N 1
ATOM 6686 C CA . CYS A 1 838 ? -17.318 -10.327 -4.842 1.00 90.50 838 CYS A CA 1
ATOM 6687 C C . CYS A 1 838 ? -16.347 -11.216 -5.645 1.00 90.50 838 CYS A C 1
ATOM 6689 O O . CYS A 1 838 ? -16.704 -12.310 -6.095 1.00 90.50 838 CYS A O 1
ATOM 6691 N N . ARG A 1 839 ? -15.069 -10.802 -5.677 1.00 88.56 839 ARG A N 1
ATOM 6692 C CA . ARG A 1 839 ? -13.919 -11.482 -6.315 1.00 88.56 839 ARG A CA 1
ATOM 6693 C C . ARG A 1 839 ? -13.488 -12.800 -5.631 1.00 88.56 839 ARG A C 1
ATOM 6695 O O . ARG A 1 839 ? -12.449 -13.360 -5.965 1.00 88.56 839 ARG A O 1
ATOM 6702 N N . LYS A 1 840 ? -14.276 -13.290 -4.665 1.00 87.00 840 LYS A N 1
ATOM 6703 C CA . LYS A 1 840 ? -14.132 -14.524 -3.855 1.00 87.00 840 LYS A CA 1
ATOM 6704 C C . LYS A 1 840 ? -12.891 -14.636 -2.958 1.00 87.00 840 LYS A C 1
ATOM 6706 O O . LYS A 1 840 ? -12.970 -15.324 -1.945 1.00 87.00 840 LYS A O 1
ATOM 6711 N N . TYR A 1 841 ? -11.802 -13.929 -3.243 1.00 83.38 841 TYR A N 1
ATOM 6712 C CA . TYR A 1 841 ? -10.578 -13.914 -2.432 1.00 83.38 841 TYR A CA 1
ATOM 6713 C C . TYR A 1 841 ? -10.133 -12.481 -2.124 1.00 83.38 841 TYR A C 1
ATOM 6715 O O . TYR A 1 841 ? -10.349 -11.585 -2.941 1.00 83.38 841 TYR A O 1
ATOM 6723 N N . LEU A 1 842 ? -9.541 -12.258 -0.944 1.00 74.94 842 LEU A N 1
ATOM 6724 C CA . LEU A 1 842 ? -8.924 -10.967 -0.609 1.00 74.94 842 LEU A CA 1
ATOM 6725 C C . LEU A 1 842 ? -7.602 -10.772 -1.359 1.00 74.94 842 LEU A C 1
ATOM 6727 O O . LEU A 1 842 ? -7.342 -9.666 -1.822 1.00 74.94 842 LEU A O 1
ATOM 6731 N N . PHE A 1 843 ? -6.813 -11.842 -1.522 1.00 68.75 843 PHE A N 1
ATOM 6732 C CA . PHE A 1 843 ? -5.460 -11.824 -2.088 1.00 68.75 843 PHE A CA 1
ATOM 6733 C C . PHE A 1 843 ? -5.269 -12.918 -3.148 1.00 68.75 843 PHE A C 1
ATOM 6735 O O . PHE A 1 843 ? -5.482 -14.112 -2.838 1.00 68.75 843 PHE A O 1
#

Secondary structure (DSSP, 8-state):
---------------------------------------------------SS-SSPPPHHHHHHHHTTTGGGGHHHHHHHHHHHHHHHHHHHHHHHH---HHHHHHHHHHHTHHHHHHHHHHHHHH-GGGHHHHHHHHHHHHHHHHHHHHHHHHHHTTSHHHHHHHTTT-EE----TT-TT-TTPPPEE--HHHHHHHHHHHHHHHHHHHHHHHHHHHHHHTT---SS---TTSHHHHHHHHHHHHHHHHHHHHHHHHHHHTSS-SSS-HHHHHHHHHHHHHHHHHHHHHHHHHHHTT-S--BTTB-HHHHHHHHHHHHHHHHHHHHHHHHHHHHTSPPPPHHHHT-------------------------------------PPPP-----TTTT--EE-S--SS------------PPPPPP---------------PPPSS-HHHHHHHHHHTT--BTTTTB-TTSTT-EEEEEEEEEEE-SS-EEEEEEETTS-GGG-EEEETTT---HHHHHHHHHHHHHHHHHTT--SSPPSB--HHHHHHHHHHHHHHHHHHHHHHHHHHH--SSS-EEEE--SSS--S-SS-EE-SSPEEPTT--PPPP------S-TTT---TTTTTGGGTT--SB-TTSBB-SPTTSPEE---TT-SS-TT-TT-SGGG---S-EEEEE-TTSS-EEEEESSPBPTTBEEEE---EEEEHHHHHHHHHHHGGGT---EEE-TTSSS-EEEE-SSEE-GGGGPEE-SS-SEEEEEEESS---TTS-EEEEEESS-B-TTPEEEE-TT----GGGTTS--SS-TTS--------------B-----TT--SB--

Foldseek 3Di:
DDDDDDDDDDDDDDDDDDDDDDDDDDDDDDDPPDDDDDDDDDDDDDDDDQAPDDPDDDFLVVVCVFCVVVCVVLVVLVVLLVVLVVLLVVLVVVCVPPPPDPLQSVLVSLLLVLLNLLSVLLSCCLSGVVCLLVSLLSSQLSLLVNLLSLLVNLQVLLVHDVSLQVLLQQPWFDLDDPPPPPPVDDDIDRDHPVLLVQLSVLSNVLNVLSVVLSVVQVVCVVVVQADDLDCDPSHVNVVSLVSNVVSLVSNLSSSVRSCRRRVVLFPQLLSVLSSCLSVVCSVCLSVLLVVLSVCLVVCVQPRDPNDHSSSVSSSVSSSVSSVVSSVSSVSSVVRVPDDGDDSCRSPDDDDDDDDDDDDDDDDDYDDYYDDDDDDDDDDDDDDDDDDDPDDDDVPLPFWKFQAAFPPPDPDDDDDDDDDDDDDDDDDDDDDDDDDPDDDDDDDPDDLVLVLVVCLVVVHADVVSPRDPRCSRIWTFLAWQWWADDPPWIWTFTDTPNDDPVPTGTHTPVRGPNPPRVVVLLVLLQVLCVVVVHDSPDDRTDDPVSSVVSVLVSVQVVLQVVVQVVLQVQEPADAGEHEDEPQDRDHDDDQAAEDHAAAEDPPDDFDFDPDFAADQALVPDGPDQHPHVVVVSDAQADPVQFGDDDALDEQEATAPRYPYDCVHSSNQQVNFAPFHKYWYADNLPPGIFIFGQAKDFARHWGHWWYAYKAFPVVVVVVVVVCLVVVHDQWAWLPSDPGIIIGRNPRYTHPCSRHAADPPAQWAWHFYHYRGPPSNDTTTTIGGRGMGHRVGTHHDQPVRDDDCVPVPVPPPDPPPPPDDDDDDDPDRPFAADRNPDPPDPRGSD

Organism: NCBI:txid861788